Protein AF-0000000083255999 (afdb_homodimer)

InterPro domains:
  IPR004089 Methyl-accepting chemotaxis protein (MCP) signalling domain [PF00015] (250-420)
  IPR004089 Methyl-accepting chemotaxis protein (MCP) signalling domain [PS50111] (207-433)
  IPR004089 Methyl-accepting chemotaxis protein (MCP) signalling domain [SM00283] (197-420)
  IPR004090 Chemotaxis methyl-accepting receptor [PR00260] (208-237)
  IPR004090 Chemotaxis methyl-accepting receptor [PR00260] (321-350)
  IPR009050 Globin-like superfamily [SSF46458] (18-176)
  IPR012292 Globin/Protoglobin [G3DSA:1.10.490.10] (24-174)
  IPR039379 Protoglobin, globin sensor domain [cd01068] (38-178)
  IPR044398 Globin-sensor domain [PF11563] (36-184)

Sequence (866 aa):
MLFTKDKTRAASAISHLIEQETPAVKLEVEPHSDQAVQLELIGLAKEDLALLRGLRSIVAKHIASIYKETMSHQHKGVRAITDTSLIGITTEMSQQYILTLFDGQIDAAFFQRRVTVGQMYVQIGVQIHWFMSVYKLLMTRILQHVQNELKLDEREGFRVFIAVSKIFNLEMQLVIASMQQTEQRKLAGKEEEARKELKDFVGGFVESLAALTEQTGASLEQVVQQSVYIADTANSSLRTSVAMEHHSESGKDQLGKVVSNMAELKDNVQRITATIGSLETNSKQIGEIVNVITEIASQTNLLALNAAIEAARAGEHGKGFAVVADEVRKLAEQTRSSSSNITTLVQTTIAQISDVIAQVNGINRVVDAGNDEIGNTSNVFEHILQSSTENKDMSQNTEANIQTLTTLLNEINEAVSKMAVSSEELNQTVSNFMLFTKDKTRAASAISHLIEQETPAVKLEVEPHSDQAVQLELIGLAKEDLALLRGLRSIVAKHIASIYKETMSHQHKGVRAITDTSLIGITTEMSQQYILTLFDGQIDAAFFQRRVTVGQMYVQIGVQIHWFMSVYKLLMTRILQHVQNELKLDEREGFRVFIAVSKIFNLEMQLVIASMQQTEQRKLAGKEEEARKELKDFVGGFVESLAALTEQTGASLEQVVQQSVYIADTANSSLRTSVAMEHHSESGKDQLGKVVSNMAELKDNVQRITATIGSLETNSKQIGEIVNVITEIASQTNLLALNAAIEAARAGEHGKGFAVVADEVRKLAEQTRSSSSNITTLVQTTIAQISDVIAQVNGINRVVDAGNDEIGNTSNVFEHILQSSTENKDMSQNTEANIQTLTTLLNEINEAVSKMAVSSEELNQTVSNF

Structure (mmCIF, N/CA/C/O backbone):
data_AF-0000000083255999-model_v1
#
loop_
_entity.id
_entity.type
_entity.pdbx_description
1 polymer 'Heme-based aerotactic transducer'
#
loop_
_atom_site.group_PDB
_atom_site.id
_atom_site.type_symbol
_atom_site.label_atom_id
_atom_site.label_alt_id
_atom_site.label_comp_id
_atom_site.label_asym_id
_atom_site.label_entity_id
_atom_site.label_seq_id
_atom_site.pdbx_PDB_ins_code
_atom_site.Cartn_x
_atom_site.Cartn_y
_atom_site.Cartn_z
_atom_site.occupancy
_atom_site.B_iso_or_equiv
_atom_site.auth_seq_id
_atom_site.auth_comp_id
_atom_site.auth_asym_id
_atom_site.auth_atom_id
_atom_site.pdbx_PDB_model_num
ATOM 1 N N . MET A 1 1 ? -12.617 97.875 50.906 1 28.58 1 MET A N 1
ATOM 2 C CA . MET A 1 1 ? -13.664 96.875 51.219 1 28.58 1 MET A CA 1
ATOM 3 C C . MET A 1 1 ? -14.203 96.25 49.938 1 28.58 1 MET A C 1
ATOM 5 O O . MET A 1 1 ? -14.914 95.25 49.969 1 28.58 1 MET A O 1
ATOM 9 N N . LEU A 1 2 ? -14.297 97.062 48.875 1 32.97 2 LEU A N 1
ATOM 10 C CA . LEU A 1 2 ? -14.805 96.75 47.531 1 32.97 2 LEU A CA 1
ATOM 11 C C . LEU A 1 2 ? -13.922 95.75 46.812 1 32.97 2 LEU A C 1
ATOM 13 O O . LEU A 1 2 ? -14.352 95.125 45.844 1 32.97 2 LEU A O 1
ATOM 17 N N . PHE A 1 3 ? -12.578 95.875 47.062 1 34.12 3 PHE A N 1
ATOM 18 C CA . PHE A 1 3 ? -11.562 95.062 46.344 1 34.12 3 PHE A CA 1
ATOM 19 C C . PHE A 1 3 ? -11.641 93.625 46.75 1 34.12 3 PHE A C 1
ATOM 21 O O . PHE A 1 3 ? -10.891 92.812 46.219 1 34.12 3 PHE A O 1
ATOM 28 N N . THR A 1 4 ? -12.281 93.438 47.969 1 32.81 4 THR A N 1
ATOM 29 C CA . THR A 1 4 ? -12.414 92.062 48.5 1 32.81 4 THR A CA 1
ATOM 30 C C . THR A 1 4 ? -13.484 91.312 47.719 1 32.81 4 THR A C 1
ATOM 32 O O . THR A 1 4 ? -13.703 90.125 47.969 1 32.81 4 THR A O 1
ATOM 35 N N . LYS A 1 5 ? -14.398 92.125 47 1 47.69 5 LYS A N 1
ATOM 36 C CA . LYS A 1 5 ? -15.422 91.25 46.406 1 47.69 5 LYS A CA 1
ATOM 37 C C . LYS A 1 5 ? -14.859 90.5 45.25 1 47.69 5 LYS A C 1
ATOM 39 O O . LYS A 1 5 ? -15.5 89.562 44.75 1 47.69 5 LYS A O 1
ATOM 44 N N . ASP A 1 6 ? -13.844 90.938 44.719 1 35.22 6 ASP A N 1
ATOM 45 C CA . ASP A 1 6 ? -13.594 90.5 43.344 1 35.22 6 ASP A CA 1
ATOM 46 C C . ASP A 1 6 ? -12.844 89.125 43.344 1 35.22 6 ASP A C 1
ATOM 48 O O . ASP A 1 6 ? -12.805 88.438 42.344 1 35.22 6 ASP A O 1
ATOM 52 N N . LYS A 1 7 ? -11.938 88.812 44.188 1 45.47 7 LYS A N 1
ATOM 53 C CA . LYS A 1 7 ? -11.242 87.562 44.375 1 45.47 7 LYS A CA 1
ATOM 54 C C . LYS A 1 7 ? -12.195 86.5 44.875 1 45.47 7 LYS A C 1
ATOM 56 O O . LYS A 1 7 ? -11.992 85.312 44.594 1 45.47 7 LYS A O 1
ATOM 61 N N . THR A 1 8 ? -13.141 86.562 45.656 1 46.19 8 THR A N 1
ATOM 62 C CA . THR A 1 8 ? -14.195 85.75 46.219 1 46.19 8 THR A CA 1
ATOM 63 C C . THR A 1 8 ? -15.219 85.375 45.156 1 46.19 8 THR A C 1
ATOM 65 O O . THR A 1 8 ? -15.961 84.375 45.312 1 46.19 8 THR A O 1
ATOM 68 N N . ARG A 1 9 ? -15.305 86 44.094 1 46.81 9 ARG A N 1
ATOM 69 C CA . ARG A 1 9 ? -16.328 85.938 43.062 1 46.81 9 ARG A CA 1
ATOM 70 C C . ARG A 1 9 ? -16.031 84.812 42.062 1 46.81 9 ARG A C 1
ATOM 72 O O . ARG A 1 9 ? -16.938 84.188 41.531 1 46.81 9 ARG A O 1
ATOM 79 N N . ALA A 1 10 ? -14.859 84.625 41.594 1 48.19 10 ALA A N 1
ATOM 80 C CA . ALA A 1 10 ? -14.422 83.625 40.656 1 48.19 10 ALA A CA 1
ATOM 81 C C . ALA A 1 10 ? -14.367 82.188 41.281 1 48.19 10 ALA A C 1
ATOM 83 O O . ALA A 1 10 ? -14.68 81.188 40.625 1 48.19 10 ALA A O 1
ATOM 84 N N . ALA A 1 11 ? -13.633 82 42.438 1 52.91 11 ALA A N 1
ATOM 85 C CA . ALA A 1 11 ? -13.734 80.812 43.219 1 52.91 11 ALA A CA 1
ATOM 86 C C . ALA A 1 11 ? -15.172 80.312 43.25 1 52.91 11 ALA A C 1
ATOM 88 O O . ALA A 1 11 ? -15.406 79.062 43.219 1 52.91 11 ALA A O 1
ATOM 89 N N . SER A 1 12 ? -16 81.25 43.156 1 63.38 12 SER A N 1
ATOM 90 C CA . SER A 1 12 ? -17.438 81.188 43.375 1 63.38 12 SER A CA 1
ATOM 91 C C . SER A 1 12 ? -18.156 80.75 42.094 1 63.38 12 SER A C 1
ATOM 93 O O . SER A 1 12 ? -19.109 79.938 42.156 1 63.38 12 SER A O 1
ATOM 95 N N . ALA A 1 13 ? -17.375 80.812 40.938 1 77.5 13 ALA A N 1
ATOM 96 C CA . ALA A 1 13 ? -18.141 80.5 39.719 1 77.5 13 ALA A CA 1
ATOM 97 C C . ALA A 1 13 ? -18.203 79 39.469 1 77.5 13 ALA A C 1
ATOM 99 O O . ALA A 1 13 ? -19.266 78.5 39.125 1 77.5 13 ALA A O 1
ATOM 100 N N . ILE A 1 14 ? -17.078 78.375 39.688 1 86.94 14 ILE A N 1
ATOM 101 C CA . ILE A 1 14 ? -17 76.938 39.438 1 86.94 14 ILE A CA 1
ATOM 102 C C . ILE A 1 14 ? -17.828 76.188 40.5 1 86.94 14 ILE A C 1
ATOM 104 O O . ILE A 1 14 ? -18.516 75.25 40.188 1 86.94 14 ILE A O 1
ATOM 108 N N . SER A 1 15 ? -17.672 76.625 41.656 1 87.25 15 SER A N 1
ATOM 109 C CA . SER A 1 15 ? -18.453 76.062 42.719 1 87.25 15 SER A CA 1
ATOM 110 C C . SER A 1 15 ? -19.953 76.188 42.438 1 87.25 15 SER A C 1
ATOM 112 O O . SER A 1 15 ? -20.703 75.188 42.688 1 87.25 15 SER A O 1
ATOM 114 N N . HIS A 1 16 ? -20.25 77.312 41.938 1 87.31 16 HIS A N 1
ATOM 115 C CA . HIS A 1 16 ? -21.656 77.562 41.594 1 87.31 16 HIS A CA 1
ATOM 116 C C . HIS A 1 16 ? -22.078 76.688 40.438 1 87.31 16 HIS A C 1
ATOM 118 O O . HIS A 1 16 ? -23.172 76.125 40.406 1 87.31 16 HIS A O 1
ATOM 124 N N . LEU A 1 17 ? -21.203 76.625 39.5 1 88.81 17 LEU A N 1
ATOM 125 C CA . LEU A 1 17 ? -21.469 75.75 38.344 1 88.81 17 LEU A CA 1
ATOM 126 C C . LEU A 1 17 ? -21.641 74.312 38.781 1 88.81 17 LEU A C 1
ATOM 128 O O . LEU A 1 17 ? -22.547 73.625 38.281 1 88.81 17 LEU A O 1
ATOM 132 N N . ILE A 1 18 ? -20.891 73.812 39.656 1 92.06 18 ILE A N 1
ATOM 133 C CA . ILE A 1 18 ? -20.953 72.438 40.156 1 92.06 18 ILE A CA 1
ATOM 134 C C . ILE A 1 18 ? -22.266 72.188 40.906 1 92.06 18 ILE A C 1
ATOM 136 O O . ILE A 1 18 ? -22.938 71.188 40.688 1 92.06 18 ILE A O 1
ATOM 140 N N . GLU A 1 19 ? -22.594 73.125 41.688 1 91.38 19 GLU A N 1
ATOM 141 C CA . GLU A 1 19 ? -23.828 73 42.469 1 91.38 19 GLU A CA 1
ATOM 142 C C . GLU A 1 19 ? -25.047 72.938 41.531 1 91.38 19 GLU A C 1
ATOM 144 O O . GLU A 1 19 ? -25.984 72.188 41.781 1 91.38 19 GLU A O 1
ATOM 149 N N . GLN A 1 20 ? -24.984 73.75 40.562 1 92.56 20 GLN A N 1
ATOM 150 C CA . GLN A 1 20 ? -26.109 73.812 39.625 1 92.56 20 GLN A CA 1
ATOM 151 C C . GLN A 1 20 ? -26.266 72.562 38.812 1 92.56 20 GLN A C 1
ATOM 153 O O . GLN A 1 20 ? -27.375 72.125 38.531 1 92.56 20 GLN A O 1
ATOM 158 N N . GLU A 1 21 ? -25.141 71.938 38.469 1 94.56 21 GLU A N 1
ATOM 159 C CA . GLU A 1 21 ? -25.172 70.812 37.5 1 94.56 21 GLU A CA 1
ATOM 160 C C . GLU A 1 21 ? -25.203 69.5 38.25 1 94.56 21 GLU A C 1
ATOM 162 O O . GLU A 1 21 ? -25.484 68.438 37.625 1 94.56 21 GLU A O 1
ATOM 167 N N . THR A 1 22 ? -24.984 69.375 39.531 1 94.56 22 THR A N 1
ATOM 168 C CA . THR A 1 22 ? -24.828 68.125 40.312 1 94.56 22 THR A CA 1
ATOM 169 C C . THR A 1 22 ? -26.078 67.25 40.219 1 94.56 22 THR A C 1
ATOM 171 O O . THR A 1 22 ? -25.984 66.062 40.094 1 94.56 22 THR A O 1
ATOM 174 N N . PRO A 1 23 ? -27.281 67.875 40.156 1 93.88 23 PRO A N 1
ATOM 175 C CA . PRO A 1 23 ? -28.484 67.062 40.094 1 93.88 23 PRO A CA 1
ATOM 176 C C . PRO A 1 23 ? -28.641 66.312 38.75 1 93.88 23 PRO A C 1
ATOM 178 O O . PRO A 1 23 ? -29.344 65.312 38.688 1 93.88 23 PRO A O 1
ATOM 181 N N . ALA A 1 24 ? -27.984 66.75 37.75 1 95.06 24 ALA A N 1
ATOM 182 C CA . ALA A 1 24 ? -28.188 66.25 36.406 1 95.06 24 ALA A CA 1
ATOM 183 C C . ALA A 1 24 ? -27.141 65.188 36.062 1 95.06 24 ALA A C 1
ATOM 185 O O . ALA A 1 24 ? -27.203 64.562 35 1 95.06 24 ALA A O 1
ATOM 186 N N . VAL A 1 25 ? -26.203 65 36.938 1 97.06 25 VAL A N 1
ATOM 187 C CA . VAL A 1 25 ? -25.109 64.062 36.656 1 97.06 25 VAL A CA 1
ATOM 188 C C . VAL A 1 25 ? -25.5 62.625 37 1 97.06 25 VAL A C 1
ATOM 190 O O . VAL A 1 25 ? -26.312 62.406 37.875 1 97.06 25 VAL A O 1
ATOM 193 N N . LYS A 1 26 ? -25.047 61.688 36.188 1 97.19 26 LYS A N 1
ATOM 194 C CA . LYS A 1 26 ? -25.281 60.281 36.375 1 97.19 26 LYS A CA 1
ATOM 195 C C . LYS A 1 26 ? -23.984 59.469 36.344 1 97.19 26 LYS A C 1
ATOM 197 O O . LYS A 1 26 ? -23.188 59.625 35.406 1 97.19 26 LYS A O 1
ATOM 202 N N . LEU A 1 27 ? -23.688 58.75 37.375 1 96.81 27 LEU A N 1
ATOM 203 C CA . LEU A 1 27 ? -22.547 57.844 37.469 1 96.81 27 LEU A CA 1
ATOM 204 C C . LEU A 1 27 ? -22.984 56.438 37.844 1 96.81 27 LEU A C 1
ATOM 206 O O . LEU A 1 27 ? -23.094 56.125 39.031 1 96.81 27 LEU A O 1
ATOM 210 N N . GLU A 1 28 ? -23.219 55.625 36.812 1 95.81 28 GLU A N 1
ATOM 211 C CA . GLU A 1 28 ? -23.719 54.25 37.031 1 95.81 28 GLU A CA 1
ATOM 212 C C . GLU A 1 28 ? -22.672 53.219 36.625 1 95.81 28 GLU A C 1
ATOM 214 O O . GLU A 1 28 ? -22.516 52.906 35.438 1 95.81 28 GLU A O 1
ATOM 219 N N . VAL A 1 29 ? -22.016 52.75 37.625 1 94.06 29 VAL A N 1
ATOM 220 C CA . VAL A 1 29 ? -21.047 51.656 37.406 1 94.06 29 VAL A CA 1
ATOM 221 C C . VAL A 1 29 ? -21.25 50.562 38.438 1 94.06 29 VAL A C 1
ATOM 223 O O . VAL A 1 29 ? -21.672 50.812 39.562 1 94.06 29 VAL A O 1
ATOM 226 N N . GLU A 1 30 ? -21.109 49.344 38.031 1 92.25 30 GLU A N 1
ATOM 227 C CA . GLU A 1 30 ? -21.25 48.219 38.969 1 92.25 30 GLU A CA 1
ATOM 228 C C . GLU A 1 30 ? -20.203 48.281 40.062 1 92.25 30 GLU A C 1
ATOM 230 O O . GLU A 1 30 ? -19 48.375 39.812 1 92.25 30 GLU A O 1
ATOM 235 N N . PRO A 1 31 ? -20.672 48.125 41.219 1 90.69 31 PRO A N 1
ATOM 236 C CA . PRO A 1 31 ? -19.734 48.188 42.344 1 90.69 31 PRO A CA 1
ATOM 237 C C . PRO A 1 31 ? -18.688 47.062 42.312 1 90.69 31 PRO A C 1
ATOM 239 O O . PRO A 1 31 ? -19.016 45.938 41.938 1 90.69 31 PRO A O 1
ATOM 242 N N . HIS A 1 32 ? -17.484 47.375 42.531 1 87.94 32 HIS A N 1
ATOM 243 C CA . HIS A 1 32 ? -16.359 46.469 42.625 1 87.94 32 HIS A CA 1
ATOM 244 C C . HIS A 1 32 ? -15.953 45.938 41.25 1 87.94 32 HIS A C 1
ATOM 246 O O . HIS A 1 32 ? -15.164 44.969 41.156 1 87.94 32 HIS A O 1
ATOM 252 N N . SER A 1 33 ? -16.625 46.531 40.312 1 91.44 33 SER A N 1
ATOM 253 C CA . SER A 1 33 ? -16.203 46.156 38.969 1 91.44 33 SER A CA 1
ATOM 254 C C . SER A 1 33 ? -14.875 46.812 38.594 1 91.44 33 SER A C 1
ATOM 256 O O . SER A 1 33 ? -14.43 47.75 39.281 1 91.44 33 SER A O 1
ATOM 258 N N . ASP A 1 34 ? -14.18 46.281 37.594 1 91.31 34 ASP A N 1
ATOM 259 C CA . ASP A 1 34 ? -12.945 46.906 37.094 1 91.31 34 ASP A CA 1
ATOM 260 C C . ASP A 1 34 ? -13.18 48.344 36.719 1 91.31 34 ASP A C 1
ATOM 262 O O . ASP A 1 34 ? -12.32 49.219 36.969 1 91.31 34 ASP A O 1
ATOM 266 N N . GLN A 1 35 ? -14.359 48.656 36.156 1 93.12 35 GLN A N 1
ATOM 267 C CA . GLN A 1 35 ? -14.703 50.031 35.781 1 93.12 35 GLN A CA 1
ATOM 268 C C . GLN A 1 35 ? -14.781 50.938 37 1 93.12 35 GLN A C 1
ATOM 270 O O . GLN A 1 35 ? -14.32 52.094 36.969 1 93.12 35 GLN A O 1
ATOM 275 N N . ALA A 1 36 ? -15.359 50.406 38.031 1 94.75 36 ALA A N 1
ATOM 276 C CA . ALA A 1 36 ? -15.461 51.156 39.25 1 94.75 36 ALA A CA 1
ATOM 277 C C . ALA A 1 36 ? -14.086 51.5 39.844 1 94.75 36 ALA A C 1
ATOM 279 O O . ALA A 1 36 ? -13.836 52.594 40.312 1 94.75 36 ALA A O 1
ATOM 280 N N . VAL A 1 37 ? -13.258 50.5 39.812 1 93.5 37 VAL A N 1
ATOM 281 C CA . VAL A 1 37 ? -11.906 50.656 40.344 1 93.5 37 VAL A CA 1
ATOM 282 C C . VAL A 1 37 ? -11.156 51.688 39.469 1 93.5 37 VAL A C 1
ATOM 284 O O . VAL A 1 37 ? -10.406 52.5 40 1 93.5 37 VAL A O 1
ATOM 287 N N . GLN A 1 38 ? -11.32 51.625 38.188 1 94.69 38 GLN A N 1
ATOM 288 C CA . GLN A 1 38 ? -10.695 52.562 37.281 1 94.69 38 GLN A CA 1
ATOM 289 C C . GLN A 1 38 ? -11.109 54 37.594 1 94.69 38 GLN A C 1
ATOM 291 O O . GLN A 1 38 ? -10.266 54.906 37.656 1 94.69 38 GLN A O 1
ATOM 296 N N . LEU A 1 39 ? -12.383 54.219 37.812 1 95.75 39 LEU A N 1
ATOM 297 C CA . LEU A 1 39 ? -12.906 55.531 38.125 1 95.75 39 LEU A CA 1
ATOM 298 C C . LEU A 1 39 ? -12.359 56.031 39.469 1 95.75 39 LEU A C 1
ATOM 300 O O . LEU A 1 39 ? -12.039 57.219 39.594 1 95.75 39 LEU A O 1
ATOM 304 N N . GLU A 1 40 ? -12.273 55.156 40.312 1 93.94 40 GLU A N 1
ATOM 305 C CA . GLU A 1 40 ? -11.711 55.5 41.625 1 93.94 40 GLU A CA 1
ATOM 306 C C . GLU A 1 40 ? -10.25 55.938 41.5 1 93.94 40 GLU A C 1
ATOM 308 O O . GLU A 1 40 ? -9.844 56.906 42.125 1 93.94 40 GLU A O 1
ATOM 313 N N . LEU A 1 41 ? -9.547 55.219 40.75 1 92.94 41 LEU A N 1
ATOM 314 C CA . LEU A 1 41 ? -8.117 55.5 40.625 1 92.94 41 LEU A CA 1
ATOM 315 C C . LEU A 1 41 ? -7.883 56.844 39.938 1 92.94 41 LEU A C 1
ATOM 317 O O . LEU A 1 41 ? -7.02 57.594 40.344 1 92.94 41 LEU A O 1
ATOM 321 N N . ILE A 1 42 ? -8.68 57.094 38.906 1 94.25 42 ILE A N 1
ATOM 322 C CA . ILE A 1 42 ? -8.453 58.375 38.188 1 94.25 42 ILE A CA 1
ATOM 323 C C . ILE A 1 42 ? -9.141 59.5 38.938 1 94.25 42 ILE A C 1
ATOM 325 O O . ILE A 1 42 ? -8.953 60.688 38.594 1 94.25 42 ILE A O 1
ATOM 329 N N . GLY A 1 43 ? -9.945 59.219 39.969 1 94 43 GLY A N 1
ATOM 330 C CA . GLY A 1 43 ? -10.578 60.188 40.812 1 94 43 GLY A CA 1
ATOM 331 C C . GLY A 1 43 ? -11.766 60.875 40.188 1 94 43 GLY A C 1
ATOM 332 O O . GLY A 1 43 ? -12.047 62.031 40.469 1 94 43 GLY A O 1
ATOM 333 N N . LEU A 1 44 ? -12.359 60.188 39.25 1 96.38 44 LEU A N 1
ATOM 334 C CA . LEU A 1 44 ? -13.523 60.781 38.562 1 96.38 44 LEU A CA 1
ATOM 335 C C . LEU A 1 44 ? -14.789 60.594 39.406 1 96.38 44 LEU A C 1
ATOM 337 O O . LEU A 1 44 ? -15.281 59.469 39.5 1 96.38 44 LEU A O 1
ATOM 341 N N . ALA A 1 45 ? -15.25 61.625 39.969 1 96 45 ALA A N 1
ATOM 342 C CA . ALA A 1 45 ? -16.406 61.594 40.875 1 96 45 ALA A CA 1
ATOM 343 C C . ALA A 1 45 ? -17.547 62.438 40.312 1 96 45 ALA A C 1
ATOM 345 O O . ALA A 1 45 ? -17.422 63.062 39.25 1 96 45 ALA A O 1
ATOM 346 N N . LYS A 1 46 ? -18.625 62.469 41.031 1 96.25 46 LYS A N 1
ATOM 347 C CA . LYS A 1 46 ? -19.812 63.188 40.594 1 96.25 46 LYS A CA 1
ATOM 348 C C . LYS A 1 46 ? -19.531 64.688 40.5 1 96.25 46 LYS A C 1
ATOM 350 O O . LYS A 1 46 ? -20.078 65.375 39.625 1 96.25 46 LYS A O 1
ATOM 355 N N . GLU A 1 47 ? -18.688 65.125 41.312 1 96.19 47 GLU A N 1
ATOM 356 C CA . GLU A 1 47 ? -18.344 66.562 41.281 1 96.19 47 GLU A CA 1
ATOM 357 C C . GLU A 1 47 ? -17.609 66.875 39.969 1 96.19 47 GLU A C 1
ATOM 359 O O . GLU A 1 47 ? -17.828 68 39.406 1 96.19 47 GLU A O 1
ATOM 364 N N . ASP A 1 48 ? -16.766 66 39.594 1 97.19 48 ASP A N 1
ATOM 365 C CA . ASP A 1 48 ? -16.062 66.25 38.344 1 97.19 48 ASP A CA 1
ATOM 366 C C . ASP A 1 48 ? -17.047 66.25 37.156 1 97.19 48 ASP A C 1
ATOM 368 O O . ASP A 1 48 ? -16.938 67.062 36.281 1 97.19 48 ASP A O 1
ATOM 372 N N . LEU A 1 49 ? -18.031 65.375 37.25 1 97.69 49 LEU A N 1
ATOM 373 C CA . LEU A 1 49 ? -19.016 65.25 36.219 1 97.69 49 LEU A CA 1
ATOM 374 C C . LEU A 1 49 ? -19.875 66.562 36.125 1 97.69 49 LEU A C 1
ATOM 376 O O . LEU A 1 49 ? -20.219 67 35.031 1 97.69 49 LEU A O 1
ATOM 380 N N . ALA A 1 50 ? -20.141 67 37.25 1 97.56 50 ALA A N 1
ATOM 381 C CA . ALA A 1 50 ? -20.922 68.25 37.281 1 97.56 50 ALA A CA 1
ATOM 382 C C . ALA A 1 50 ? -20.141 69.375 36.688 1 97.56 50 ALA A C 1
ATOM 384 O O . ALA A 1 50 ? -20.703 70.188 35.938 1 97.56 50 ALA A O 1
ATOM 385 N N . LEU A 1 51 ? -18.906 69.438 37.031 1 97.25 51 LEU A N 1
ATOM 386 C CA . LEU A 1 51 ? -18.031 70.438 36.469 1 97.25 51 LEU A CA 1
ATOM 387 C C . LEU A 1 51 ? -17.953 70.312 34.969 1 97.25 51 LEU A C 1
ATOM 389 O O . LEU A 1 51 ? -18.078 71.312 34.25 1 97.25 51 LEU A O 1
ATOM 393 N N . LEU A 1 52 ? -17.797 69.125 34.5 1 97.88 52 LEU A N 1
ATOM 394 C CA . LEU A 1 52 ? -17.703 68.875 33.062 1 97.88 52 LEU A CA 1
ATOM 395 C C . LEU A 1 52 ? -19 69.312 32.344 1 97.88 52 LEU A C 1
ATOM 397 O O . LEU A 1 52 ? -18.969 69.938 31.297 1 97.88 52 LEU A O 1
ATOM 401 N N . ARG A 1 53 ? -20.062 68.938 32.938 1 97.56 53 ARG A N 1
ATOM 402 C CA . ARG A 1 53 ? -21.359 69.25 32.344 1 97.56 53 ARG A CA 1
ATOM 403 C C . ARG A 1 53 ? -21.516 70.812 32.25 1 97.56 53 ARG A C 1
ATOM 405 O O . ARG A 1 53 ? -22.094 71.312 31.297 1 97.56 53 ARG A O 1
ATOM 412 N N . GLY A 1 54 ? -21.031 71.5 33.25 1 95.88 54 GLY A N 1
ATOM 413 C CA . GLY A 1 54 ? -21.078 72.938 33.25 1 95.88 54 GLY A CA 1
ATOM 414 C C . GLY A 1 54 ? -20.234 73.562 32.156 1 95.88 54 GLY A C 1
ATOM 415 O O . GLY A 1 54 ? -20.484 74.688 31.75 1 95.88 54 GLY A O 1
ATOM 416 N N . LEU A 1 55 ? -19.219 72.875 31.719 1 96.56 55 LEU A N 1
ATOM 417 C CA . LEU A 1 55 ? -18.312 73.375 30.688 1 96.56 55 LEU A CA 1
ATOM 418 C C . LEU A 1 55 ? -18.828 73.062 29.297 1 96.56 55 LEU A C 1
ATOM 420 O O . LEU A 1 55 ? -18.281 73.562 28.297 1 96.56 55 LEU A O 1
ATOM 424 N N . ARG A 1 56 ? -19.859 72.25 29.219 1 96.94 56 ARG A N 1
ATOM 425 C CA . ARG A 1 56 ? -20.312 71.75 27.953 1 96.94 56 ARG A CA 1
ATOM 426 C C . ARG A 1 56 ? -20.656 72.875 26.969 1 96.94 56 ARG A C 1
ATOM 428 O O . ARG A 1 56 ? -20.328 72.75 25.781 1 96.94 56 ARG A O 1
ATOM 435 N N . SER A 1 57 ? -21.375 73.875 27.438 1 95.69 57 SER A N 1
ATOM 436 C CA . SER A 1 57 ? -21.812 74.938 26.562 1 95.69 57 SER A CA 1
ATOM 437 C C . SER A 1 57 ? -20.625 75.688 25.969 1 95.69 57 SER A C 1
ATOM 439 O O . SER A 1 57 ? -20.641 76.062 24.797 1 95.69 57 SER A O 1
ATOM 441 N N . ILE A 1 58 ? -19.578 75.812 26.766 1 96.19 58 ILE A N 1
ATOM 442 C CA . ILE A 1 58 ? -18.375 76.5 26.312 1 96.19 58 ILE A CA 1
ATOM 443 C C . ILE A 1 58 ? -17.656 75.625 25.266 1 96.19 58 ILE A C 1
ATOM 445 O O . ILE A 1 58 ? -17.219 76.125 24.234 1 96.19 58 ILE A O 1
ATOM 449 N N . VAL A 1 59 ? -17.578 74.375 25.531 1 97.31 59 VAL A N 1
ATOM 450 C CA . VAL A 1 59 ? -16.906 73.438 24.609 1 97.31 59 VAL A CA 1
ATOM 451 C C . VAL A 1 59 ? -17.688 73.375 23.297 1 97.31 59 VAL A C 1
ATOM 453 O O . VAL A 1 59 ? -17.109 73.438 22.203 1 97.31 59 VAL A O 1
ATOM 456 N N . ALA A 1 60 ? -18.969 73.312 23.438 1 97.38 60 ALA A N 1
ATOM 457 C CA . ALA A 1 60 ? -19.828 73.25 22.266 1 97.38 60 ALA A CA 1
ATOM 458 C C . ALA A 1 60 ? -19.656 74.5 21.375 1 97.38 60 ALA A C 1
ATOM 460 O O . ALA A 1 60 ? -19.688 74.375 20.156 1 97.38 60 ALA A O 1
ATOM 461 N N . LYS A 1 61 ? -19.5 75.562 21.984 1 96.88 61 LYS A N 1
ATOM 462 C CA . LYS A 1 61 ? -19.328 76.875 21.281 1 96.88 61 LYS A CA 1
ATOM 463 C C . LYS A 1 61 ? -18.062 76.875 20.453 1 96.88 61 LYS A C 1
ATOM 465 O O . LYS A 1 61 ? -18 77.5 19.391 1 96.88 61 LYS A O 1
ATOM 470 N N . HIS A 1 62 ? -17.047 76.188 20.875 1 96.38 62 HIS A N 1
ATOM 471 C CA . HIS A 1 62 ? -15.727 76.312 20.25 1 96.38 62 HIS A CA 1
ATOM 472 C C . HIS A 1 62 ? -15.312 75 19.547 1 96.38 62 HIS A C 1
ATOM 474 O O . HIS A 1 62 ? -14.25 74.938 18.922 1 96.38 62 HIS A O 1
ATOM 480 N N . ILE A 1 63 ? -16.125 73.938 19.609 1 96.19 63 ILE A N 1
ATOM 481 C CA . ILE A 1 63 ? -15.711 72.625 19.172 1 96.19 63 ILE A CA 1
ATOM 482 C C . ILE A 1 63 ? -15.453 72.625 17.656 1 96.19 63 ILE A C 1
ATOM 484 O O . ILE A 1 63 ? -14.523 72 17.188 1 96.19 63 ILE A O 1
ATOM 488 N N . ALA A 1 64 ? -16.219 73.375 16.969 1 94.44 64 ALA A N 1
ATOM 489 C CA . ALA A 1 64 ? -16.016 73.438 15.516 1 94.44 64 ALA A CA 1
ATOM 490 C C . ALA A 1 64 ? -14.672 74.062 15.172 1 94.44 64 ALA A C 1
ATOM 492 O O . ALA A 1 64 ? -13.969 73.562 14.281 1 94.44 64 ALA A O 1
ATOM 493 N N . SER A 1 65 ? -14.336 75.125 15.859 1 93.31 65 SER A N 1
ATOM 494 C CA . SER A 1 65 ? -13.047 75.75 15.648 1 93.31 65 SER A CA 1
ATOM 495 C C . SER A 1 65 ? -11.891 74.875 16.047 1 93.31 65 SER A C 1
ATOM 497 O O . SER A 1 65 ? -10.859 74.812 15.367 1 93.31 65 SER A O 1
ATOM 499 N N . ILE A 1 66 ? -12.117 74.188 17.094 1 93.31 66 ILE A N 1
ATOM 500 C CA . ILE A 1 66 ? -11.094 73.25 17.578 1 93.31 66 ILE A CA 1
ATOM 501 C C . ILE A 1 66 ? -10.828 72.188 16.547 1 93.31 66 ILE A C 1
ATOM 503 O O . ILE A 1 66 ? -9.672 71.812 16.25 1 93.31 66 ILE A O 1
ATOM 507 N N . TYR A 1 67 ? -11.875 71.688 15.961 1 91.69 67 TYR A N 1
ATOM 508 C CA . TYR A 1 67 ? -11.766 70.625 14.945 1 91.69 67 TYR A CA 1
ATOM 509 C C . TYR A 1 67 ? -11.047 71.188 13.711 1 91.69 67 TYR A C 1
ATOM 511 O O . TYR A 1 67 ? -10.203 70.5 13.133 1 91.69 67 TYR A O 1
ATOM 519 N N . LYS A 1 68 ? -11.367 72.312 13.375 1 88.31 68 LYS A N 1
ATOM 520 C CA . LYS A 1 68 ? -10.734 72.938 12.203 1 88.31 68 LYS A CA 1
ATOM 521 C C . LYS A 1 68 ? -9.227 73.062 12.406 1 88.31 68 LYS A C 1
ATOM 523 O O . LYS A 1 68 ? -8.445 72.875 11.477 1 88.31 68 LYS A O 1
ATOM 528 N N . GLU A 1 69 ? -8.852 73.312 13.594 1 83.5 69 GLU A N 1
ATOM 529 C CA . GLU A 1 69 ? -7.445 73.5 13.922 1 83.5 69 GLU A CA 1
ATOM 530 C C . GLU A 1 69 ? -6.707 72.188 14.023 1 83.5 69 GLU A C 1
ATOM 532 O O . GLU A 1 69 ? -5.504 72.062 13.773 1 83.5 69 GLU A O 1
ATOM 537 N N . THR A 1 70 ? -7.402 71.125 14.375 1 80.31 70 THR A N 1
ATOM 538 C CA . THR A 1 70 ? -6.766 69.812 14.703 1 80.31 70 THR A CA 1
ATOM 539 C C . THR A 1 70 ? -6.852 68.875 13.531 1 80.31 70 THR A C 1
ATOM 541 O O . THR A 1 70 ? -6.043 67.938 13.414 1 80.31 70 THR A O 1
ATOM 544 N N . MET A 1 71 ? -7.75 69.062 12.625 1 76.25 71 MET A N 1
ATOM 545 C CA . MET A 1 71 ? -8.078 68.062 11.609 1 76.25 71 MET A CA 1
ATOM 546 C C . MET A 1 71 ? -7.258 68.25 10.344 1 76.25 71 MET A C 1
ATOM 548 O O . MET A 1 71 ? -7.391 67.5 9.367 1 76.25 71 MET A O 1
ATOM 552 N N . SER A 1 72 ? -6.344 69.125 10.445 1 80.19 72 SER A N 1
ATOM 553 C CA . SER A 1 72 ? -5.66 69.5 9.203 1 80.19 72 SER A CA 1
ATOM 554 C C . SER A 1 72 ? -4.277 68.875 9.133 1 80.19 72 SER A C 1
ATOM 556 O O . SER A 1 72 ? -3.514 69.125 8.195 1 80.19 72 SER A O 1
ATOM 558 N N . HIS A 1 73 ? -4.066 68.062 9.984 1 85 73 HIS A N 1
ATOM 559 C CA . HIS A 1 73 ? -2.74 67.438 9.961 1 85 73 HIS A CA 1
ATOM 560 C C . HIS A 1 73 ? -2.615 66.438 8.82 1 85 73 HIS A C 1
ATOM 562 O O . HIS A 1 73 ? -3.561 65.688 8.539 1 85 73 HIS A O 1
ATOM 568 N N . GLN A 1 74 ? -1.419 66.188 8.133 1 86.12 74 GLN A N 1
ATOM 569 C CA . GLN A 1 74 ? -1.282 65.438 6.887 1 86.12 74 GLN A CA 1
ATOM 570 C C . GLN A 1 74 ? -0.691 64.062 7.145 1 86.12 74 GLN A C 1
ATOM 572 O O . GLN A 1 74 ? -0.759 63.188 6.285 1 86.12 74 GLN A O 1
ATOM 577 N N . HIS A 1 75 ? -0.125 63.875 8.211 1 90.69 75 HIS A N 1
ATOM 578 C CA . HIS A 1 75 ? 0.458 62.562 8.5 1 90.69 75 HIS A CA 1
ATOM 579 C C . HIS A 1 75 ? -0.593 61.469 8.43 1 90.69 75 HIS A C 1
ATOM 581 O O . HIS A 1 75 ? -1.688 61.594 8.977 1 90.69 75 HIS A O 1
ATOM 587 N N . LYS A 1 76 ? -0.304 60.469 7.801 1 90.94 76 LYS A N 1
ATOM 588 C CA . LYS A 1 76 ? -1.245 59.375 7.531 1 90.94 76 LYS A CA 1
ATOM 589 C C . LYS A 1 76 ? -1.831 58.812 8.82 1 90.94 76 LYS A C 1
ATOM 591 O O . LYS A 1 76 ? -3.035 58.562 8.906 1 90.94 76 LYS A O 1
ATOM 596 N N . GLY A 1 77 ? -1.068 58.625 9.812 1 90.38 77 GLY A N 1
ATOM 597 C CA . GLY A 1 77 ? -1.516 58.125 11.102 1 90.38 77 GLY A CA 1
ATOM 598 C C . GLY A 1 77 ? -2.496 59.031 11.805 1 90.38 77 GLY A C 1
ATOM 599 O O . GLY A 1 77 ? -3.436 58.562 12.453 1 90.38 77 GLY A O 1
ATOM 600 N N . VAL A 1 78 ? -2.312 60.312 11.641 1 91.44 78 VAL A N 1
ATOM 601 C CA . VAL A 1 78 ? -3.184 61.312 12.242 1 91.44 78 VAL A CA 1
ATOM 602 C C . VAL A 1 78 ? -4.492 61.406 11.461 1 91.44 78 VAL A C 1
ATOM 604 O O . VAL A 1 78 ? -5.57 61.469 12.047 1 91.44 78 VAL A O 1
ATOM 607 N N . ARG A 1 79 ? -4.289 61.219 10.172 1 90.56 79 ARG A N 1
ATOM 608 C CA . ARG A 1 79 ? -5.449 61.312 9.289 1 90.56 79 ARG A CA 1
ATOM 609 C C . ARG A 1 79 ? -6.398 60.125 9.523 1 90.56 79 ARG A C 1
ATOM 611 O O . ARG A 1 79 ? -7.617 60.281 9.398 1 90.56 79 ARG A O 1
ATOM 618 N N . ALA A 1 80 ? -5.867 59.062 9.891 1 90.88 80 ALA A N 1
ATOM 619 C CA . ALA A 1 80 ? -6.684 57.906 10.156 1 90.88 80 ALA A CA 1
ATOM 620 C C . ALA A 1 80 ? -7.711 58.188 11.25 1 90.88 80 ALA A C 1
ATOM 622 O O . ALA A 1 80 ? -8.789 57.562 11.266 1 90.88 80 ALA A O 1
ATOM 623 N N . ILE A 1 81 ? -7.387 59.031 12.117 1 90 81 ILE A N 1
ATOM 624 C CA . ILE A 1 81 ? -8.258 59.344 13.234 1 90 81 ILE A CA 1
ATOM 625 C C . ILE A 1 81 ? -9.109 60.562 12.898 1 90 81 ILE A C 1
ATOM 627 O O . ILE A 1 81 ? -10.297 60.625 13.219 1 90 81 ILE A O 1
ATOM 631 N N . THR A 1 82 ? -8.523 61.562 12.211 1 90.69 82 THR A N 1
ATOM 632 C CA . THR A 1 82 ? -9.164 62.875 12.023 1 90.69 82 THR A CA 1
ATOM 633 C C . THR A 1 82 ? -10.102 62.844 10.82 1 90.69 82 THR A C 1
ATOM 635 O O . THR A 1 82 ? -11.023 63.656 10.727 1 90.69 82 THR A O 1
ATOM 638 N N . ASP A 1 83 ? -9.758 61.938 9.922 1 89.25 83 ASP A N 1
ATOM 639 C CA . ASP A 1 83 ? -10.641 61.781 8.773 1 89.25 83 ASP A CA 1
ATOM 640 C C . ASP A 1 83 ? -11.844 60.906 9.125 1 89.25 83 ASP A C 1
ATOM 642 O O . ASP A 1 83 ? -11.789 59.688 9.016 1 89.25 83 ASP A O 1
ATOM 646 N N . THR A 1 84 ? -12.922 61.5 9.453 1 86.19 84 THR A N 1
ATOM 647 C CA . THR A 1 84 ? -14.102 60.844 9.961 1 86.19 84 THR A CA 1
ATOM 648 C C . THR A 1 84 ? -14.773 60.031 8.852 1 86.19 84 THR A C 1
ATOM 650 O O . THR A 1 84 ? -15.562 59.125 9.133 1 86.19 84 THR A O 1
ATOM 653 N N . SER A 1 85 ? -14.484 60.312 7.641 1 86 85 SER A N 1
ATOM 654 C CA . SER A 1 85 ? -15.086 59.562 6.523 1 86 85 SER A CA 1
ATOM 655 C C . SER A 1 85 ? -14.633 58.125 6.504 1 86 85 SER A C 1
ATOM 657 O O . SER A 1 85 ? -15.328 57.25 5.961 1 86 85 SER A O 1
ATOM 659 N N . LEU A 1 86 ? -13.562 57.875 7.027 1 85.69 86 LEU A N 1
ATOM 660 C CA . LEU A 1 86 ? -12.992 56.531 7.016 1 85.69 86 LEU A CA 1
ATOM 661 C C . LEU A 1 86 ? -13.836 55.562 7.848 1 85.69 86 LEU A C 1
ATOM 663 O O . LEU A 1 86 ? -13.852 54.375 7.594 1 85.69 86 LEU A O 1
ATOM 667 N N . ILE A 1 87 ? -14.562 56.156 8.891 1 83.81 87 ILE A N 1
ATOM 668 C CA . ILE A 1 87 ? -15.414 55.312 9.711 1 83.81 87 ILE A CA 1
ATOM 669 C C . ILE A 1 87 ? -16.875 55.562 9.359 1 83.81 87 ILE A C 1
ATOM 671 O O . ILE A 1 87 ? -17.781 55.094 10.07 1 83.81 87 ILE A O 1
ATOM 675 N N . GLY A 1 88 ? -17.172 56.438 8.414 1 85.38 88 GLY A N 1
ATOM 676 C CA . GLY A 1 88 ? -18.5 56.625 7.859 1 85.38 88 GLY A CA 1
ATOM 677 C C . GLY A 1 88 ? -19.344 57.594 8.648 1 85.38 88 GLY A C 1
ATOM 678 O O . GLY A 1 88 ? -20.578 57.469 8.711 1 85.38 88 GLY A O 1
ATOM 679 N N . ILE A 1 89 ? -18.688 58.406 9.414 1 88.06 89 ILE A N 1
ATOM 680 C CA . ILE A 1 89 ? -19.469 59.406 10.164 1 88.06 89 ILE A CA 1
ATOM 681 C C . ILE A 1 89 ? -19.094 60.812 9.703 1 88.06 89 ILE A C 1
ATOM 683 O O . ILE A 1 89 ? -18.062 61 9.062 1 88.06 89 ILE A O 1
ATOM 687 N N . THR A 1 90 ? -19.969 61.781 10 1 90.56 90 THR A N 1
ATOM 688 C CA . THR A 1 90 ? -19.703 63.188 9.648 1 90.56 90 THR A CA 1
ATOM 689 C C . THR A 1 90 ? -18.859 63.844 10.719 1 90.56 90 THR A C 1
ATOM 691 O O . THR A 1 90 ? -18.719 63.344 11.836 1 90.56 90 THR A O 1
ATOM 694 N N . THR A 1 91 ? -18.281 65 10.336 1 91 91 THR A N 1
ATOM 695 C CA . THR A 1 91 ? -17.516 65.75 11.289 1 91 91 THR A CA 1
ATOM 696 C C . THR A 1 91 ? -18.406 66.25 12.445 1 91 91 THR A C 1
ATOM 698 O O . THR A 1 91 ? -17.953 66.25 13.594 1 91 91 THR A O 1
ATOM 701 N N . GLU A 1 92 ? -19.625 66.5 12.148 1 93.25 92 GLU A N 1
ATOM 702 C CA . GLU A 1 92 ? -20.578 66.875 13.172 1 93.25 92 GLU A CA 1
ATOM 703 C C . GLU A 1 92 ? -20.859 65.75 14.172 1 93.25 92 GLU A C 1
ATOM 705 O O . GLU A 1 92 ? -20.953 66 15.375 1 93.25 92 GLU A O 1
ATOM 710 N N . MET A 1 93 ? -20.953 64.688 13.617 1 93.56 93 MET A N 1
ATOM 711 C CA . MET A 1 93 ? -21.188 63.5 14.484 1 93.56 93 MET A CA 1
ATOM 712 C C . MET A 1 93 ? -20 63.281 15.398 1 93.56 93 MET A C 1
ATOM 714 O O . MET A 1 93 ? -20.172 62.906 16.562 1 93.56 93 MET A O 1
ATOM 718 N N . SER A 1 94 ? -18.859 63.469 14.836 1 93.62 94 SER A N 1
ATOM 719 C CA . SER A 1 94 ? -17.656 63.312 15.641 1 93.62 94 SER A CA 1
ATOM 720 C C . SER A 1 94 ? -17.594 64.375 16.734 1 93.62 94 SER A C 1
ATOM 722 O O . SER A 1 94 ? -17.203 64.125 17.859 1 93.62 94 SER A O 1
ATOM 724 N N . GLN A 1 95 ? -17.953 65.625 16.422 1 95.56 95 GLN A N 1
ATOM 725 C CA . GLN A 1 95 ? -18.016 66.688 17.406 1 95.56 95 GLN A CA 1
ATOM 726 C C . GLN A 1 95 ? -19 66.375 18.531 1 95.56 95 GLN A C 1
ATOM 728 O O . GLN A 1 95 ? -18.688 66.562 19.703 1 95.56 95 GLN A O 1
ATOM 733 N N . GLN A 1 96 ? -20.078 65.875 18.094 1 95.69 96 GLN A N 1
ATOM 734 C CA . GLN A 1 96 ? -21.094 65.438 19.078 1 95.69 96 GLN A CA 1
ATOM 735 C C . GLN A 1 96 ? -20.578 64.375 19.984 1 95.69 96 GLN A C 1
ATOM 737 O O . GLN A 1 96 ? -20.906 64.312 21.172 1 95.69 96 GLN A O 1
ATOM 742 N N . TYR A 1 97 ? -19.875 63.469 19.391 1 96.12 97 TYR A N 1
ATOM 743 C CA . TYR A 1 97 ? -19.281 62.406 20.172 1 96.12 97 TYR A CA 1
ATOM 744 C C . TYR A 1 97 ? -18.375 62.969 21.266 1 96.12 97 TYR A C 1
ATOM 746 O O . TYR A 1 97 ? -18.453 62.531 22.422 1 96.12 97 TYR A O 1
ATOM 754 N N . ILE A 1 98 ? -17.531 63.906 20.906 1 96.75 98 ILE A N 1
ATOM 755 C CA . ILE A 1 98 ? -16.609 64.5 21.875 1 96.75 98 ILE A CA 1
ATOM 756 C C . ILE A 1 98 ? -17.406 65.25 22.953 1 96.75 98 ILE A C 1
ATOM 758 O O . ILE A 1 98 ? -17.047 65.188 24.141 1 96.75 98 ILE A O 1
ATOM 762 N N . LEU A 1 99 ? -18.469 65.812 22.609 1 97.44 99 LEU A N 1
ATOM 763 C CA . LEU A 1 99 ? -19.297 66.562 23.547 1 97.44 99 LEU A CA 1
ATOM 764 C C . LEU A 1 99 ? -19.938 65.625 24.578 1 97.44 99 LEU A C 1
ATOM 766 O O . LEU A 1 99 ? -20.312 66.062 25.656 1 97.44 99 LEU A O 1
ATOM 770 N N . THR A 1 100 ? -20.062 64.375 24.203 1 97.38 100 THR A N 1
ATOM 771 C CA . THR A 1 100 ? -20.625 63.438 25.156 1 97.38 100 THR A CA 1
ATOM 772 C C . THR A 1 100 ? -19.719 63.312 26.391 1 97.38 100 THR A C 1
ATOM 774 O O . THR A 1 100 ? -20.188 62.906 27.453 1 97.38 100 THR A O 1
ATOM 777 N N . LEU A 1 101 ? -18.469 63.656 26.297 1 97.94 101 LEU A N 1
ATOM 778 C CA . LEU A 1 101 ? -17.547 63.656 27.422 1 97.94 101 LEU A CA 1
ATOM 779 C C . LEU A 1 101 ? -17.953 64.688 28.453 1 97.94 101 LEU A C 1
ATOM 781 O O . LEU A 1 101 ? -17.578 64.625 29.625 1 97.94 101 LEU A O 1
ATOM 785 N N . PHE A 1 102 ? -18.766 65.625 28.016 1 98.19 102 PHE A N 1
ATOM 786 C CA . PHE A 1 102 ? -19.156 66.75 28.875 1 98.19 102 PHE A CA 1
ATOM 787 C C . PHE A 1 102 ? -20.625 66.688 29.234 1 98.19 102 PHE A C 1
ATOM 789 O O . PHE A 1 102 ? -21.203 67.688 29.688 1 98.19 102 PHE A O 1
ATOM 796 N N . ASP A 1 103 ? -21.188 65.562 29.062 1 97.12 103 ASP A N 1
ATOM 797 C CA . ASP A 1 103 ? -22.609 65.375 29.328 1 97.12 103 ASP A CA 1
ATOM 798 C C . ASP A 1 103 ? -22.859 65.125 30.812 1 97.12 103 ASP A C 1
ATOM 800 O O . ASP A 1 103 ? -24 65.25 31.281 1 97.12 103 ASP A O 1
ATOM 804 N N . GLY A 1 104 ? -21.812 64.75 31.516 1 97.38 104 GLY A N 1
ATOM 805 C CA . GLY A 1 104 ? -21.953 64.438 32.938 1 97.38 104 GLY A CA 1
ATOM 806 C C . GLY A 1 104 ? -22.641 63.125 33.188 1 97.38 104 GLY A C 1
ATOM 807 O O . GLY A 1 104 ? -23.234 62.906 34.25 1 97.38 104 GLY A O 1
ATOM 808 N N . GLN A 1 105 ? -22.562 62.219 32.094 1 96.75 105 GLN A N 1
ATOM 809 C CA . GLN A 1 105 ? -23.234 60.938 32.188 1 96.75 105 GLN A CA 1
ATOM 810 C C . GLN A 1 105 ? -22.266 59.781 31.891 1 96.75 105 GLN A C 1
ATOM 812 O O . GLN A 1 105 ? -21.703 59.688 30.812 1 96.75 105 GLN A O 1
ATOM 817 N N . ILE A 1 106 ? -22.094 58.938 32.875 1 97.56 106 ILE A N 1
ATOM 818 C CA . ILE A 1 106 ? -21.344 57.688 32.719 1 97.56 106 ILE A CA 1
ATOM 819 C C . ILE A 1 106 ? -22.25 56.5 33.031 1 97.56 106 ILE A C 1
ATOM 821 O O . ILE A 1 106 ? -22.578 56.219 34.188 1 97.56 106 ILE A O 1
ATOM 825 N N . ASP A 1 107 ? -22.672 55.812 32 1 96.38 107 ASP A N 1
ATOM 826 C CA . ASP A 1 107 ? -23.562 54.688 32.125 1 96.38 107 ASP A CA 1
ATOM 827 C C . ASP A 1 107 ? -23.219 53.625 31.078 1 96.38 107 ASP A C 1
ATOM 829 O O . ASP A 1 107 ? -22.156 53.656 30.453 1 96.38 107 ASP A O 1
ATOM 833 N N . ALA A 1 108 ? -24.109 52.781 30.984 1 95.19 108 ALA A N 1
ATOM 834 C CA . ALA A 1 108 ? -23.859 51.656 30.078 1 95.19 108 ALA A CA 1
ATOM 835 C C . ALA A 1 108 ? -23.719 52.125 28.641 1 95.19 108 ALA A C 1
ATOM 837 O O . ALA A 1 108 ? -22.891 51.625 27.875 1 95.19 108 ALA A O 1
ATOM 838 N N . ALA A 1 109 ? -24.5 53.094 28.344 1 96.12 109 ALA A N 1
ATOM 839 C CA . ALA A 1 109 ? -24.453 53.625 26.984 1 96.12 109 ALA A CA 1
ATOM 840 C C . ALA A 1 109 ? -23.109 54.312 26.734 1 96.12 109 ALA A C 1
ATOM 842 O O . ALA A 1 109 ? -22.562 54.25 25.625 1 96.12 109 ALA A O 1
ATOM 843 N N . PHE A 1 110 ? -22.625 54.938 27.719 1 97.19 110 PHE A N 1
ATOM 844 C CA . PHE A 1 110 ? -21.312 55.594 27.641 1 97.19 110 PHE A CA 1
ATOM 845 C C . PHE A 1 110 ? -20.219 54.594 27.328 1 97.19 110 PHE A C 1
ATOM 847 O O . PHE A 1 110 ? -19.438 54.781 26.391 1 97.19 110 PHE A O 1
ATOM 854 N N . PHE A 1 111 ? -20.234 53.469 27.953 1 96.88 111 PHE A N 1
ATOM 855 C CA . PHE A 1 111 ? -19.219 52.438 27.781 1 96.88 111 PHE A CA 1
ATOM 856 C C . PHE A 1 111 ? -19.359 51.781 26.422 1 96.88 111 PHE A C 1
ATOM 858 O O . PHE A 1 111 ? -18.375 51.594 25.703 1 96.88 111 PHE A O 1
ATOM 865 N N . GLN A 1 112 ? -20.531 51.562 26.094 1 96.5 112 GLN A N 1
ATOM 866 C CA . GLN A 1 112 ? -20.781 50.844 24.859 1 96.5 112 GLN A CA 1
ATOM 867 C C . GLN A 1 112 ? -20.344 51.688 23.641 1 96.5 112 GLN A C 1
ATOM 869 O O . GLN A 1 112 ? -19.812 51.125 22.672 1 96.5 112 GLN A O 1
ATOM 874 N N . ARG A 1 113 ? -20.594 52.875 23.703 1 96.38 113 ARG A N 1
ATOM 875 C CA . ARG A 1 113 ? -20.188 53.75 22.594 1 96.38 113 ARG A CA 1
ATOM 876 C C . ARG A 1 113 ? -18.672 53.719 22.406 1 96.38 113 ARG A C 1
ATOM 878 O O . ARG A 1 113 ? -18.203 53.75 21.266 1 96.38 113 ARG A O 1
ATOM 885 N N . ARG A 1 114 ? -17.984 53.594 23.406 1 97.12 114 ARG A N 1
ATOM 886 C CA . ARG A 1 114 ? -16.531 53.594 23.328 1 97.12 114 ARG A CA 1
ATOM 887 C C . ARG A 1 114 ? -16.016 52.25 22.828 1 97.12 114 ARG A C 1
ATOM 889 O O . ARG A 1 114 ? -15.008 52.188 22.109 1 97.12 114 ARG A O 1
ATOM 896 N N . VAL A 1 115 ? -16.672 51.25 23.25 1 96.19 115 VAL A N 1
ATOM 897 C CA . VAL A 1 115 ? -16.328 49.938 22.719 1 96.19 115 VAL A CA 1
ATOM 898 C C . VAL A 1 115 ? -16.484 49.938 21.203 1 96.19 115 VAL A C 1
ATOM 900 O O . VAL A 1 115 ? -15.602 49.469 20.484 1 96.19 115 VAL A O 1
ATOM 903 N N . THR A 1 116 ? -17.562 50.5 20.766 1 96.12 116 THR A N 1
ATOM 904 C CA . THR A 1 116 ? -17.859 50.562 19.344 1 96.12 116 THR A CA 1
ATOM 905 C C . THR A 1 116 ? -16.797 51.375 18.594 1 96.12 116 THR A C 1
ATOM 907 O O . THR A 1 116 ? -16.359 50.969 17.516 1 96.12 116 THR A O 1
ATOM 910 N N . VAL A 1 117 ? -16.391 52.406 19.125 1 95.69 117 VAL A N 1
ATOM 911 C CA . VAL A 1 117 ? -15.383 53.25 18.516 1 95.69 117 VAL A CA 1
ATOM 912 C C . VAL A 1 117 ? -14.062 52.5 18.406 1 95.69 117 VAL A C 1
ATOM 914 O O . VAL A 1 117 ? -13.398 52.562 17.359 1 95.69 117 VAL A O 1
ATOM 917 N N . GLY A 1 118 ? -13.703 51.812 19.5 1 96 118 GLY A N 1
ATOM 918 C CA . GLY A 1 118 ? -12.484 51 19.469 1 96 118 GLY A CA 1
ATOM 919 C C . GLY A 1 118 ? -12.484 49.969 18.375 1 96 118 GLY A C 1
ATOM 920 O O . GLY A 1 118 ? -11.477 49.781 17.672 1 96 118 GLY A O 1
ATOM 921 N N . GLN A 1 119 ? -13.609 49.344 18.219 1 95.44 119 GLN A N 1
ATOM 922 C CA . GLN A 1 119 ? -13.758 48.312 17.172 1 95.44 119 GLN A CA 1
ATOM 923 C C . GLN A 1 119 ? -13.602 48.938 15.789 1 95.44 119 GLN A C 1
ATOM 925 O O . GLN A 1 119 ? -12.93 48.375 14.93 1 95.44 119 GLN A O 1
ATOM 930 N N . MET A 1 120 ? -14.18 50.031 15.578 1 94.94 120 MET A N 1
ATOM 931 C CA . MET A 1 120 ? -14.117 50.719 14.289 1 94.94 120 MET A CA 1
ATOM 932 C C . MET A 1 120 ? -12.695 51.156 13.977 1 94.94 120 MET A C 1
ATOM 934 O O . MET A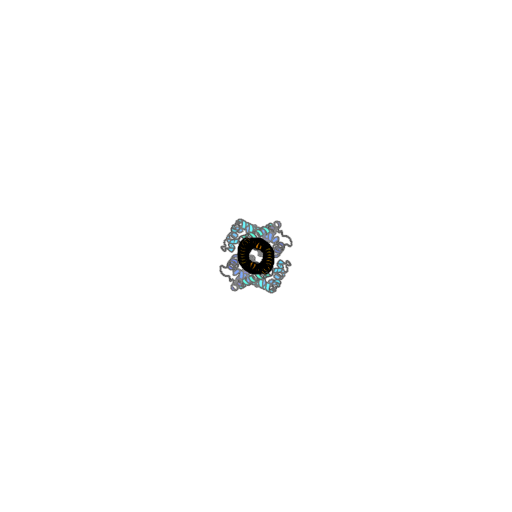 1 120 ? -12.242 51.062 12.836 1 94.94 120 MET A O 1
ATOM 938 N N . TYR A 1 121 ? -11.969 51.625 14.969 1 94.81 121 TYR A N 1
ATOM 939 C CA . TYR A 1 121 ? -10.602 52.094 14.773 1 94.81 121 TYR A CA 1
ATOM 940 C C . TYR A 1 121 ? -9.688 50.938 14.352 1 94.81 121 TYR A C 1
ATOM 942 O O . TYR A 1 121 ? -8.797 51.125 13.523 1 94.81 121 TYR A O 1
ATOM 950 N N . VAL A 1 122 ? -9.961 49.812 14.914 1 93.69 122 VAL A N 1
ATOM 951 C CA . VAL A 1 122 ? -9.172 48.625 14.523 1 93.69 122 VAL A CA 1
ATOM 952 C C . VAL A 1 122 ? -9.445 48.281 13.062 1 93.69 122 VAL A C 1
ATOM 954 O O . VAL A 1 122 ? -8.523 47.969 12.312 1 93.69 122 VAL A O 1
ATOM 957 N N . GLN A 1 123 ? -10.688 48.438 12.664 1 92.25 123 GLN A N 1
ATOM 958 C CA . GLN A 1 123 ? -11.078 48.094 11.297 1 92.25 123 GLN A CA 1
ATOM 959 C C . GLN A 1 123 ? -10.383 49 10.281 1 92.25 123 GLN A C 1
ATOM 961 O O . GLN A 1 123 ? -10.008 48.531 9.195 1 92.25 123 GLN A O 1
ATOM 966 N N . ILE A 1 124 ? -10.148 50.188 10.664 1 92.81 124 ILE A N 1
ATOM 967 C CA . ILE A 1 124 ? -9.586 51.094 9.695 1 92.81 124 ILE A CA 1
ATOM 968 C C . ILE A 1 124 ? -8.086 51.25 9.938 1 92.81 124 ILE A C 1
ATOM 970 O O . ILE A 1 124 ? -7.426 52.094 9.312 1 92.81 124 ILE A O 1
ATOM 974 N N . GLY A 1 125 ? -7.523 50.594 10.914 1 91.31 125 GLY A N 1
ATOM 975 C CA . GLY A 1 125 ? -6.082 50.5 11.086 1 91.31 125 GLY A CA 1
ATOM 976 C C . GLY A 1 125 ? -5.508 51.656 11.922 1 91.31 125 GLY A C 1
ATOM 977 O O . GLY A 1 125 ? -4.367 52.062 11.719 1 91.31 125 GLY A O 1
ATOM 978 N N . VAL A 1 126 ? -6.246 52.188 12.867 1 93.06 126 VAL A N 1
ATOM 979 C CA . VAL A 1 126 ? -5.766 53.25 13.742 1 93.06 126 VAL A CA 1
ATOM 980 C C . VAL A 1 126 ? -4.75 52.688 14.734 1 93.06 126 VAL A C 1
ATOM 982 O O . VAL A 1 126 ? -4.969 51.625 15.312 1 93.06 126 VAL A O 1
ATOM 985 N N . GLN A 1 127 ? -3.674 53.344 14.828 1 93.25 127 GLN A N 1
ATOM 986 C CA . GLN A 1 127 ? -2.674 52.969 15.82 1 93.25 127 GLN A CA 1
ATOM 987 C C . GLN A 1 127 ? -2.877 53.75 17.125 1 93.25 127 GLN A C 1
ATOM 989 O O . GLN A 1 127 ? -3.232 54.938 17.094 1 93.25 127 GLN A O 1
ATOM 994 N N . ILE A 1 128 ? -2.621 53.094 18.234 1 94.5 128 ILE A N 1
ATOM 995 C CA . ILE A 1 128 ? -2.947 53.562 19.562 1 94.5 128 ILE A CA 1
ATOM 996 C C . ILE A 1 128 ? -2.199 54.875 19.828 1 94.5 128 ILE A C 1
ATOM 998 O O . ILE A 1 128 ? -2.766 55.844 20.375 1 94.5 128 ILE A O 1
ATOM 1002 N N . HIS A 1 129 ? -0.905 54.969 19.438 1 93.12 129 HIS A N 1
ATOM 1003 C CA . HIS A 1 129 ? -0.118 56.156 19.766 1 93.12 129 HIS A CA 1
ATOM 1004 C C . HIS A 1 129 ? -0.647 57.406 19.047 1 93.12 129 HIS A C 1
ATOM 1006 O O . HIS A 1 129 ? -0.606 58.5 19.578 1 93.12 129 HIS A O 1
ATOM 1012 N N . TRP A 1 130 ? -1.18 57.219 17.828 1 93.88 130 TRP A N 1
ATOM 1013 C CA . TRP A 1 130 ? -1.777 58.344 17.125 1 93.88 130 TRP A CA 1
ATOM 1014 C C . TRP A 1 130 ? -3.094 58.781 17.766 1 93.88 130 TRP A C 1
ATOM 1016 O O . TRP A 1 130 ? -3.377 59.969 17.891 1 93.88 130 TRP A O 1
ATOM 1026 N N . PHE A 1 131 ? -3.848 57.75 18.156 1 94.69 131 PHE A N 1
ATOM 1027 C CA . PHE A 1 131 ? -5.09 58 18.875 1 94.69 131 PHE A CA 1
ATOM 1028 C C . PHE A 1 131 ? -4.824 58.844 20.125 1 94.69 131 PHE A C 1
ATOM 1030 O O . PHE A 1 131 ? -5.477 59.844 20.344 1 94.69 131 PHE A O 1
ATOM 1037 N N . MET A 1 132 ? -3.83 58.406 20.844 1 95.56 132 MET A N 1
ATOM 1038 C CA . MET A 1 132 ? -3.498 59.094 22.094 1 95.56 132 MET A CA 1
ATOM 1039 C C . MET A 1 132 ? -3.008 60.531 21.812 1 95.56 132 MET A C 1
ATOM 1041 O O . MET A 1 132 ? -3.34 61.438 22.547 1 95.56 132 MET A O 1
ATOM 1045 N N . SER A 1 133 ? -2.264 60.75 20.75 1 95 133 SER A N 1
ATOM 1046 C CA . SER A 1 133 ? -1.735 62.062 20.391 1 95 133 SER A CA 1
ATOM 1047 C C . SER A 1 133 ? -2.854 63 20 1 95 133 SER A C 1
ATOM 1049 O O . SER A 1 133 ? -2.885 64.188 20.453 1 95 133 SER A O 1
ATOM 1051 N N . VAL A 1 134 ? -3.727 62.531 19.203 1 94.75 134 VAL A N 1
ATOM 1052 C CA . VAL A 1 134 ? -4.805 63.375 18.703 1 94.75 134 VAL A CA 1
ATOM 1053 C C . VAL A 1 134 ? -5.734 63.781 19.859 1 94.75 134 VAL A C 1
ATOM 1055 O O . VAL A 1 134 ? -6.16 64.938 19.953 1 94.75 134 VAL A O 1
ATOM 1058 N N . TYR A 1 135 ? -6.02 62.875 20.719 1 95.88 135 TYR A N 1
ATOM 1059 C CA . TYR A 1 135 ? -6.91 63.156 21.828 1 95.88 135 TYR A CA 1
ATOM 1060 C C . TYR A 1 135 ? -6.238 64.062 22.844 1 95.88 135 TYR A C 1
ATOM 1062 O O . TYR A 1 135 ? -6.902 64.875 23.5 1 95.88 135 TYR A O 1
ATOM 1070 N N . LYS A 1 136 ? -4.941 63.906 23.016 1 95.44 136 LYS A N 1
ATOM 1071 C CA . LYS A 1 136 ? -4.199 64.875 23.828 1 95.44 136 LYS A CA 1
ATOM 1072 C C . LYS A 1 136 ? -4.273 66.25 23.25 1 95.44 136 LYS A C 1
ATOM 1074 O O . LYS A 1 136 ? -4.473 67.25 23.969 1 95.44 136 LYS A O 1
ATOM 1079 N N . LEU A 1 137 ? -4.094 66.375 21.969 1 94.94 137 LEU A N 1
ATOM 1080 C CA . LEU A 1 137 ? -4.207 67.688 21.266 1 94.94 137 LEU A CA 1
ATOM 1081 C C . LEU A 1 137 ? -5.594 68.25 21.469 1 94.94 137 LEU A C 1
ATOM 1083 O O . LEU A 1 137 ? -5.719 69.438 21.797 1 94.94 137 LEU A O 1
ATOM 1087 N N . LEU A 1 138 ? -6.598 67.438 21.281 1 95.31 138 LEU A N 1
ATOM 1088 C CA . LEU A 1 138 ? -7.977 67.875 21.453 1 95.31 138 LEU A CA 1
ATOM 1089 C C . LEU A 1 138 ? -8.195 68.375 22.875 1 95.31 138 LEU A C 1
ATOM 1091 O O . LEU A 1 138 ? -8.781 69.5 23.062 1 95.31 138 LEU A O 1
ATOM 1095 N N . MET A 1 139 ? -7.75 67.625 23.828 1 96.44 139 MET A N 1
ATOM 1096 C CA . MET A 1 139 ? -7.891 68 25.234 1 96.44 139 MET A CA 1
ATOM 1097 C C . MET A 1 139 ? -7.242 69.375 25.5 1 96.44 139 MET A C 1
ATOM 1099 O O . MET A 1 139 ? -7.836 70.25 26.156 1 96.44 139 MET A O 1
ATOM 1103 N N . THR A 1 140 ? -6.047 69.562 24.953 1 95.25 140 THR A N 1
ATOM 1104 C CA . THR A 1 140 ? -5.289 70.812 25.172 1 95.25 140 THR A CA 1
ATOM 1105 C C . THR A 1 140 ? -6.016 72 24.578 1 95.25 140 THR A C 1
ATOM 1107 O O . THR A 1 140 ? -6.145 73.062 25.219 1 95.25 140 THR A O 1
ATOM 1110 N N . ARG A 1 141 ? -6.52 71.812 23.453 1 95.06 141 ARG A N 1
ATOM 1111 C CA . ARG A 1 141 ? -7.219 72.938 22.766 1 95.06 141 ARG A CA 1
ATOM 1112 C C . ARG A 1 141 ? -8.516 73.25 23.484 1 95.06 141 ARG A C 1
ATOM 1114 O O . ARG A 1 141 ? -8.867 74.438 23.625 1 95.06 141 ARG A O 1
ATOM 1121 N N . ILE A 1 142 ? -9.211 72.312 23.938 1 96.5 142 ILE A N 1
ATOM 1122 C CA . ILE A 1 142 ? -10.445 72.5 24.688 1 96.5 142 ILE A CA 1
ATOM 1123 C C . ILE A 1 142 ? -10.133 73.312 25.969 1 96.5 142 ILE A C 1
ATOM 1125 O O . ILE A 1 142 ? -10.797 74.312 26.266 1 96.5 142 ILE A O 1
ATOM 1129 N N . LEU A 1 143 ? -9.109 72.875 26.656 1 95.69 143 LEU A N 1
ATOM 1130 C CA . LEU A 1 143 ? -8.734 73.5 27.906 1 95.69 143 LEU A CA 1
ATOM 1131 C C . LEU A 1 143 ? -8.336 75 27.672 1 95.69 143 LEU A C 1
ATOM 1133 O O . LEU A 1 143 ? -8.656 75.875 28.469 1 95.69 143 LEU A O 1
ATOM 1137 N N . GLN A 1 144 ? -7.672 75.25 26.547 1 93.12 144 GLN A N 1
ATOM 1138 C CA . GLN A 1 144 ? -7.273 76.625 26.188 1 93.12 144 GLN A CA 1
ATOM 1139 C C . GLN A 1 144 ? -8.492 77.5 25.984 1 93.12 144 GLN A C 1
ATOM 1141 O O . GLN A 1 144 ? -8.539 78.625 26.5 1 93.12 144 GLN A O 1
ATOM 1146 N N . HIS A 1 145 ? -9.445 77 25.344 1 94.38 145 HIS A N 1
ATOM 1147 C CA . HIS A 1 145 ? -10.648 77.75 25.078 1 94.38 145 HIS A CA 1
ATOM 1148 C C . HIS A 1 145 ? -11.453 78 26.359 1 94.38 145 HIS A C 1
ATOM 1150 O O . HIS A 1 145 ? -12 79.062 26.562 1 94.38 145 HIS A O 1
ATOM 1156 N N . VAL A 1 146 ? -11.508 77 27.188 1 93.69 146 VAL A N 1
ATOM 1157 C CA . VAL A 1 146 ? -12.227 77.062 28.453 1 93.69 146 VAL A CA 1
ATOM 1158 C C . VAL A 1 146 ? -11.555 78.125 29.344 1 93.69 146 VAL A C 1
ATOM 1160 O O . VAL A 1 146 ? -12.227 79 29.922 1 93.69 146 VAL A O 1
ATOM 1163 N N . GLN A 1 147 ? -10.25 78 29.406 1 90.19 147 GLN A N 1
ATOM 1164 C CA . GLN A 1 147 ? -9.484 79 30.219 1 90.19 147 GLN A CA 1
ATOM 1165 C C . GLN A 1 147 ? -9.656 80.375 29.719 1 90.19 147 GLN A C 1
ATOM 1167 O O . GLN A 1 147 ? -9.836 81.312 30.5 1 90.19 147 GLN A O 1
ATOM 1172 N N . ASN A 1 148 ? -9.617 80.562 28.406 1 88.94 148 ASN A N 1
ATOM 1173 C CA . ASN A 1 148 ? -9.727 81.875 27.797 1 88.94 148 ASN A CA 1
ATOM 1174 C C . ASN A 1 148 ? -11.109 82.5 28.016 1 88.94 148 ASN A C 1
ATOM 1176 O O . ASN A 1 148 ? -11.234 83.688 28.203 1 88.94 148 ASN A O 1
ATOM 1180 N N . GLU A 1 149 ? -12.047 81.688 28.062 1 90.56 149 GLU A N 1
ATOM 1181 C CA . GLU A 1 149 ? -13.414 82.188 28.156 1 90.56 149 GLU A CA 1
ATOM 1182 C C . GLU A 1 149 ? -13.797 82.438 29.609 1 90.56 149 GLU A C 1
ATOM 1184 O O . GLU A 1 149 ? -14.477 83.438 29.922 1 90.56 149 GLU A O 1
ATOM 1189 N N . LEU A 1 150 ? -13.414 81.625 30.547 1 87.94 150 LEU A N 1
ATOM 1190 C CA . LEU A 1 150 ? -13.883 81.688 31.922 1 87.94 150 LEU A CA 1
ATOM 1191 C C . LEU A 1 150 ? -12.914 82.5 32.781 1 87.94 150 LEU A C 1
ATOM 1193 O O . LEU A 1 150 ? -13.258 82.938 33.875 1 87.94 150 LEU A O 1
ATOM 1197 N N . LYS A 1 151 ? -11.75 82.812 32.344 1 84.06 151 LYS A N 1
ATOM 1198 C CA . LYS A 1 151 ? -10.727 83.562 33.094 1 84.06 151 LYS A CA 1
ATOM 1199 C C . LYS A 1 151 ? -10.609 83.062 34.531 1 84.06 151 LYS A C 1
ATOM 1201 O O . LYS A 1 151 ? -10.711 83.875 35.469 1 84.06 151 LYS A O 1
ATOM 1206 N N . LEU A 1 152 ? -10.352 81.875 34.688 1 83.5 152 LEU A N 1
ATOM 1207 C CA . LEU A 1 152 ? -10.359 81.188 35.969 1 83.5 152 LEU A CA 1
ATOM 1208 C C . LEU A 1 152 ? -9.094 81.5 36.75 1 83.5 152 LEU A C 1
ATOM 1210 O O . LEU A 1 152 ? -8.023 81.688 36.188 1 83.5 152 LEU A O 1
ATOM 1214 N N . ASP A 1 153 ? -9.367 81.562 38.062 1 82.25 153 ASP A N 1
ATOM 1215 C CA . ASP A 1 153 ? -8.172 81.688 38.906 1 82.25 153 ASP A CA 1
ATOM 1216 C C . ASP A 1 153 ? -7.438 80.375 39 1 82.25 153 ASP A C 1
ATOM 1218 O O . ASP A 1 153 ? -7.848 79.375 38.375 1 82.25 153 ASP A O 1
ATOM 1222 N N . GLU A 1 154 ? -6.352 80.375 39.656 1 82.25 154 GLU A N 1
ATOM 1223 C CA . GLU A 1 154 ? -5.449 79.188 39.656 1 82.25 154 GLU A CA 1
ATOM 1224 C C . GLU A 1 154 ? -6.137 78 40.219 1 82.25 154 GLU A C 1
ATOM 1226 O O . GLU A 1 154 ? -6.016 76.875 39.656 1 82.25 154 GLU A O 1
ATOM 1231 N N . ARG A 1 155 ? -6.828 78.125 41.344 1 84.12 155 ARG A N 1
ATOM 1232 C CA . ARG A 1 155 ? -7.465 77 41.969 1 84.12 155 ARG A CA 1
ATOM 1233 C C . ARG A 1 155 ? -8.594 76.438 41.125 1 84.12 155 ARG A C 1
ATOM 1235 O O . ARG A 1 155 ? -8.719 75.25 40.969 1 84.12 155 ARG A O 1
ATOM 1242 N N . GLU A 1 156 ? -9.344 77.375 40.562 1 88.06 156 GLU A N 1
ATOM 1243 C CA . GLU A 1 156 ? -10.43 76.938 39.688 1 88.06 156 GLU A CA 1
ATOM 1244 C C . GLU A 1 156 ? -9.891 76.312 38.406 1 88.06 156 GLU A C 1
ATOM 1246 O O . GLU A 1 156 ? -10.438 75.375 37.906 1 88.06 156 GLU A O 1
ATOM 1251 N N . GLY A 1 157 ? -8.859 77 37.906 1 90 157 GLY A N 1
ATOM 1252 C CA . GLY A 1 157 ? -8.211 76.438 36.719 1 90 157 GLY A CA 1
ATOM 1253 C C . GLY A 1 157 ? -7.688 75 36.938 1 90 157 GLY A C 1
ATOM 1254 O O . GLY A 1 157 ? -7.805 74.188 36.031 1 90 157 GLY A O 1
ATOM 1255 N N . PHE A 1 158 ? -7.172 74.75 38.062 1 90.75 158 PHE A N 1
ATOM 1256 C CA . PHE A 1 158 ? -6.66 73.438 38.406 1 90.75 158 PHE A CA 1
ATOM 1257 C C . PHE A 1 158 ? -7.785 72.438 38.438 1 90.75 158 PHE A C 1
ATOM 1259 O O . PHE A 1 158 ? -7.652 71.312 37.875 1 90.75 158 PHE A O 1
ATOM 1266 N N . ARG A 1 159 ? -8.836 72.812 39.031 1 92 159 ARG A N 1
ATOM 1267 C CA . ARG A 1 159 ? -9.977 71.875 39.125 1 92 159 ARG A CA 1
ATOM 1268 C C . ARG A 1 159 ? -10.523 71.562 37.75 1 92 159 ARG A C 1
ATOM 1270 O O . ARG A 1 159 ? -10.844 70.375 37.469 1 92 159 ARG A O 1
ATOM 1277 N N . VAL A 1 160 ? -10.602 72.562 36.906 1 94.56 160 VAL A N 1
ATOM 1278 C CA . VAL A 1 160 ? -11.086 72.375 35.562 1 94.56 160 VAL A CA 1
ATOM 1279 C C . VAL A 1 160 ? -10.125 71.438 34.781 1 94.56 160 VAL A C 1
ATOM 1281 O O . VAL A 1 160 ? -10.547 70.5 34.125 1 94.56 160 VAL A O 1
ATOM 1284 N N . PHE A 1 161 ? -8.859 71.688 34.906 1 94.25 161 PHE A N 1
ATOM 1285 C CA . PHE A 1 161 ? -7.848 70.875 34.188 1 94.25 161 PHE A CA 1
ATOM 1286 C C . PHE A 1 161 ? -7.93 69.438 34.625 1 94.25 161 PHE A C 1
ATOM 1288 O O . PHE A 1 161 ? -7.902 68.5 33.781 1 94.25 161 PHE A O 1
ATOM 1295 N N . ILE A 1 162 ? -7.996 69.25 35.906 1 95.38 162 ILE A N 1
ATOM 1296 C CA . ILE A 1 162 ? -7.992 67.875 36.406 1 95.38 162 ILE A CA 1
ATOM 1297 C C . ILE A 1 162 ? -9.242 67.125 35.969 1 95.38 162 ILE A C 1
ATOM 1299 O O . ILE A 1 162 ? -9.172 66 35.5 1 95.38 162 ILE A O 1
ATOM 1303 N N . ALA A 1 163 ? -10.367 67.812 36.031 1 97 163 ALA A N 1
ATOM 1304 C CA . ALA A 1 163 ? -11.617 67.125 35.625 1 97 163 ALA A CA 1
ATOM 1305 C C . ALA A 1 163 ? -11.578 66.75 34.156 1 97 163 ALA A C 1
ATOM 1307 O O . ALA A 1 163 ? -11.938 65.688 33.781 1 97 163 ALA A O 1
ATOM 1308 N N . VAL A 1 164 ? -11.141 67.688 33.312 1 97.44 164 VAL A N 1
ATOM 1309 C CA . VAL A 1 164 ? -11.055 67.438 31.875 1 97.44 164 VAL A CA 1
ATOM 1310 C C . VAL A 1 164 ? -10.039 66.312 31.609 1 97.44 164 VAL A C 1
ATOM 1312 O O . VAL A 1 164 ? -10.281 65.438 30.781 1 97.44 164 VAL A O 1
ATOM 1315 N N . SER A 1 165 ? -8.914 66.375 32.25 1 96.94 165 SER A N 1
ATOM 1316 C CA . SER A 1 165 ? -7.887 65.375 32.062 1 96.94 165 SER A CA 1
ATOM 1317 C C . SER A 1 165 ? -8.391 63.969 32.5 1 96.94 165 SER A C 1
ATOM 1319 O O . SER A 1 165 ? -8.039 62.969 31.891 1 96.94 165 SER A O 1
ATOM 1321 N N . LYS A 1 166 ? -9.219 63.938 33.594 1 97.5 166 LYS A N 1
ATOM 1322 C CA . LYS A 1 166 ? -9.789 62.688 34.062 1 97.5 166 LYS A CA 1
ATOM 1323 C C . LYS A 1 166 ? -10.68 62.031 33 1 97.5 166 LYS A C 1
ATOM 1325 O O . LYS A 1 166 ? -10.539 60.875 32.688 1 97.5 166 LYS A O 1
ATOM 1330 N N . ILE A 1 167 ? -11.57 62.781 32.406 1 98.06 167 ILE A N 1
ATOM 1331 C CA . ILE A 1 167 ? -12.547 62.219 31.484 1 98.06 167 ILE A CA 1
ATOM 1332 C C . ILE A 1 167 ? -11.844 61.812 30.188 1 98.06 167 ILE A C 1
ATOM 1334 O O . ILE A 1 167 ? -12.203 60.812 29.578 1 98.06 167 ILE A O 1
ATOM 1338 N N . PHE A 1 168 ? -10.867 62.562 29.719 1 97.75 168 PHE A N 1
ATOM 1339 C CA . PHE A 1 168 ? -10.117 62.188 28.531 1 97.75 168 PHE A CA 1
ATOM 1340 C C . PHE A 1 168 ? -9.297 60.906 28.781 1 97.75 168 PHE A C 1
ATOM 1342 O O . PHE A 1 168 ? -9.141 60.094 27.891 1 97.75 168 PHE A O 1
ATOM 1349 N N . ASN A 1 169 ? -8.734 60.812 29.984 1 97.25 169 ASN A N 1
ATOM 1350 C CA . ASN A 1 169 ? -8.023 59.594 30.328 1 97.25 169 ASN A CA 1
ATOM 1351 C C . ASN A 1 169 ? -8.945 58.375 30.281 1 97.25 169 ASN A C 1
ATOM 1353 O O . ASN A 1 169 ? -8.57 57.312 29.75 1 97.25 169 ASN A O 1
ATOM 1357 N N . LEU A 1 170 ? -10.117 58.531 30.828 1 97.31 170 LEU A N 1
ATOM 1358 C CA . LEU A 1 170 ? -11.086 57.438 30.797 1 97.31 170 LEU A CA 1
ATOM 1359 C C . LEU A 1 170 ? -11.445 57.062 29.359 1 97.31 170 LEU A C 1
ATOM 1361 O O . LEU A 1 170 ? -11.508 55.875 29.031 1 97.31 170 LEU A O 1
ATOM 1365 N N . GLU A 1 171 ? -11.695 58.062 28.547 1 97.56 171 GLU A N 1
ATOM 1366 C CA . GLU A 1 171 ? -11.977 57.875 27.141 1 97.56 171 GLU A CA 1
ATOM 1367 C C . GLU A 1 171 ? -10.891 57 26.469 1 97.56 171 GLU A C 1
ATOM 1369 O O . GLU A 1 171 ? -11.195 56.031 25.812 1 97.56 171 GLU A O 1
ATOM 1374 N N . MET A 1 172 ? -9.688 57.375 26.656 1 96.75 172 MET A N 1
ATOM 1375 C CA . MET A 1 172 ? -8.562 56.688 26.016 1 96.75 172 MET A CA 1
ATOM 1376 C C . MET A 1 172 ? -8.438 55.25 26.547 1 96.75 172 MET A C 1
ATOM 1378 O O . MET A 1 172 ? -8.195 54.344 25.766 1 96.75 172 MET A O 1
ATOM 1382 N N . GLN A 1 173 ? -8.633 55.094 27.875 1 96.25 173 GLN A N 1
ATOM 1383 C CA . GLN A 1 173 ? -8.555 53.781 28.453 1 96.25 173 GLN A CA 1
ATOM 1384 C C . GLN A 1 173 ? -9.578 52.844 27.812 1 96.25 173 GLN A C 1
ATOM 1386 O O . GLN A 1 173 ? -9.234 51.719 27.406 1 96.25 173 GLN A O 1
ATOM 1391 N N . LEU A 1 174 ? -10.758 53.25 27.703 1 96.88 174 LEU A N 1
ATOM 1392 C CA . LEU A 1 174 ? -11.859 52.438 27.234 1 96.88 174 LEU A CA 1
ATOM 1393 C C . LEU A 1 174 ? -11.695 52.094 25.766 1 96.88 174 LEU A C 1
ATOM 1395 O O . LEU A 1 174 ? -11.852 50.938 25.359 1 96.88 174 LEU A O 1
ATOM 1399 N N . VAL A 1 175 ? -11.375 53.094 24.969 1 97.25 175 VAL A N 1
ATOM 1400 C CA . VAL A 1 175 ? -11.234 52.875 23.531 1 97.25 175 VAL A CA 1
ATOM 1401 C C . VAL A 1 175 ? -10.031 51.969 23.25 1 97.25 175 VAL A C 1
ATOM 1403 O O . VAL A 1 175 ? -10.133 51.031 22.453 1 97.25 175 VAL A O 1
ATOM 1406 N N . ILE A 1 176 ? -8.945 52.188 23.953 1 96.25 176 ILE A N 1
ATOM 1407 C CA . ILE A 1 176 ? -7.738 51.375 23.75 1 96.25 176 ILE A CA 1
ATOM 1408 C C . ILE A 1 176 ? -7.992 49.938 24.188 1 96.25 176 ILE A C 1
ATOM 1410 O O . ILE A 1 176 ? -7.555 49 23.516 1 96.25 176 ILE A O 1
ATOM 1414 N N . ALA A 1 177 ? -8.656 49.781 25.297 1 94.31 177 ALA A N 1
ATOM 1415 C CA . ALA A 1 177 ? -9.016 48.438 25.734 1 94.31 177 ALA A CA 1
ATOM 1416 C C . ALA A 1 177 ? -9.82 47.688 24.656 1 94.31 177 ALA A C 1
ATOM 1418 O O . ALA A 1 177 ? -9.578 46.5 24.391 1 94.31 177 ALA A O 1
ATOM 1419 N N . SER A 1 178 ? -10.773 48.375 24.094 1 95.69 178 SER A N 1
ATOM 1420 C CA . SER A 1 178 ? -11.578 47.812 23.016 1 95.69 178 SER A CA 1
ATOM 1421 C C . SER A 1 178 ? -10.727 47.5 21.797 1 95.69 178 SER A C 1
ATOM 1423 O O . SER A 1 178 ? -10.898 46.438 21.172 1 95.69 178 SER A O 1
ATOM 1425 N N . MET A 1 179 ? -9.836 48.375 21.453 1 95 179 MET A N 1
ATOM 1426 C CA . MET A 1 179 ? -8.938 48.156 20.312 1 95 179 MET A CA 1
ATOM 1427 C C . MET A 1 179 ? -8.094 46.906 20.531 1 95 179 MET A C 1
ATOM 1429 O O . MET A 1 179 ? -7.961 46.062 19.625 1 95 179 MET A O 1
ATOM 1433 N N . GLN A 1 180 ? -7.562 46.75 21.672 1 91.31 180 GLN A N 1
ATOM 1434 C CA . GLN A 1 180 ? -6.723 45.594 22 1 91.31 180 GLN A CA 1
ATOM 1435 C C . GLN A 1 180 ? -7.512 44.281 21.906 1 91.31 180 GLN A C 1
ATOM 1437 O O . GLN A 1 180 ? -7.043 43.312 21.312 1 91.31 180 GLN A O 1
ATOM 1442 N N . GLN A 1 181 ? -8.617 44.344 22.5 1 91.5 181 GLN A N 1
ATOM 1443 C CA . GLN A 1 181 ? -9.461 43.156 22.5 1 91.5 181 GLN A CA 1
ATOM 1444 C C . GLN A 1 181 ? -9.867 42.781 21.078 1 91.5 181 GLN A C 1
ATOM 1446 O O . GLN A 1 181 ? -9.859 41.594 20.703 1 91.5 181 GLN A O 1
ATOM 1451 N N . THR A 1 182 ? -10.234 43.719 20.328 1 93.56 182 THR A N 1
ATOM 1452 C CA . THR A 1 182 ? -10.672 43.5 18.953 1 93.56 182 THR A CA 1
ATOM 1453 C C . THR A 1 182 ? -9.523 42.938 18.109 1 93.56 182 THR A C 1
ATOM 1455 O O . THR A 1 182 ? -9.727 42.031 17.312 1 93.56 182 THR A O 1
ATOM 1458 N N . GLU A 1 183 ? -8.367 43.438 18.266 1 90 183 GLU A N 1
ATOM 1459 C CA . GLU A 1 183 ? -7.195 42.938 17.531 1 90 183 GLU A CA 1
ATOM 1460 C C . GLU A 1 183 ? -6.879 41.5 17.891 1 90 183 GLU A C 1
ATOM 1462 O O . GLU A 1 183 ? -6.539 40.688 17.031 1 90 183 GLU A O 1
ATOM 1467 N N . GLN A 1 184 ? -6.93 41.219 19.141 1 86.69 184 GLN A N 1
ATOM 1468 C CA . GLN A 1 184 ? -6.684 39.875 19.609 1 86.69 184 GLN A CA 1
ATOM 1469 C C . GLN A 1 184 ? -7.691 38.875 19.016 1 86.69 184 GLN A C 1
ATOM 1471 O O . GLN A 1 184 ? -7.328 37.781 18.609 1 86.69 184 GLN A O 1
ATOM 1476 N N . ARG A 1 185 ? -8.898 39.344 19 1 88.81 185 ARG A N 1
ATOM 1477 C CA . ARG A 1 185 ? -9.945 38.5 18.453 1 88.81 185 ARG A CA 1
ATOM 1478 C C . ARG A 1 185 ? -9.734 38.25 16.953 1 88.81 185 ARG A C 1
ATOM 1480 O O . ARG A 1 185 ? -9.953 37.156 16.453 1 88.81 185 ARG A O 1
ATOM 1487 N N . LYS A 1 186 ? -9.336 39.25 16.297 1 87.94 186 LYS A N 1
ATOM 1488 C CA . LYS A 1 186 ? -9.062 39.125 14.875 1 87.94 186 LYS A CA 1
ATOM 1489 C C . LYS A 1 186 ? -7.926 38.156 14.602 1 87.94 186 LYS A C 1
ATOM 1491 O O . LYS A 1 186 ? -8.023 37.312 13.703 1 87.94 186 LYS A O 1
ATOM 1496 N N . LEU A 1 187 ? -6.93 38.25 15.328 1 82.69 187 LEU A N 1
ATOM 1497 C CA . LEU A 1 187 ? -5.785 37.344 15.172 1 82.69 187 LEU A CA 1
ATOM 1498 C C . LEU A 1 187 ? -6.172 35.906 15.516 1 82.69 187 LEU A C 1
ATOM 1500 O O . LEU A 1 187 ? -5.797 34.969 14.805 1 82.69 187 LEU A O 1
ATOM 1504 N N . ALA A 1 188 ? -6.887 35.781 16.594 1 83.19 188 ALA A N 1
ATOM 1505 C CA . ALA A 1 188 ? -7.359 34.469 17.016 1 83.19 188 ALA A CA 1
ATOM 1506 C C . ALA A 1 188 ? -8.25 33.844 15.938 1 83.19 188 ALA A C 1
ATOM 1508 O O . ALA A 1 188 ? -8.164 32.625 15.68 1 83.19 188 ALA A O 1
ATOM 1509 N N . GLY A 1 189 ? -9.062 34.688 15.367 1 85.38 189 GLY A N 1
ATOM 1510 C CA . GLY A 1 189 ? -9.93 34.188 14.305 1 85.38 189 GLY A CA 1
ATOM 1511 C C . GLY A 1 189 ? -9.172 33.688 13.086 1 85.38 189 GLY A C 1
ATOM 1512 O O . GLY A 1 189 ? -9.5 32.656 12.531 1 85.38 189 GLY A O 1
ATOM 1513 N N . LYS A 1 190 ? -8.203 34.375 12.688 1 81.5 190 LYS A N 1
ATOM 1514 C CA . LYS A 1 190 ? -7.375 33.969 11.555 1 81.5 190 LYS A CA 1
ATOM 1515 C C . LYS A 1 190 ? -6.664 32.656 11.828 1 81.5 190 LYS A C 1
ATOM 1517 O O . LYS A 1 190 ? -6.562 31.797 10.945 1 81.5 190 LYS A O 1
ATOM 1522 N N . GLU A 1 191 ? -6.168 32.531 12.93 1 76.88 191 GLU A N 1
ATOM 1523 C CA . GLU A 1 191 ? -5.488 31.297 13.32 1 76.88 191 GLU A CA 1
ATOM 1524 C C . GLU A 1 191 ? -6.449 30.109 13.32 1 76.88 191 GLU A C 1
ATOM 1526 O O . GLU A 1 191 ? -6.098 29.016 12.875 1 76.88 191 GLU A O 1
ATOM 1531 N N . GLU A 1 192 ? -7.547 30.391 13.914 1 82.94 192 GLU A N 1
ATOM 1532 C CA . GLU A 1 192 ? -8.555 29.328 13.969 1 82.94 192 GLU A CA 1
ATOM 1533 C C . GLU A 1 192 ? -8.961 28.875 12.562 1 82.94 192 GLU A C 1
ATOM 1535 O O . GLU A 1 192 ? -9.156 27.688 12.32 1 82.94 192 GLU A O 1
ATOM 1540 N N . GLU A 1 193 ? -9.07 29.812 11.688 1 83.56 193 GLU A N 1
ATOM 1541 C CA . GLU A 1 193 ? -9.43 29.5 10.312 1 83.56 193 GLU A CA 1
ATOM 1542 C C . GLU A 1 193 ? -8.328 28.672 9.625 1 83.56 193 GLU A C 1
ATOM 1544 O O . GLU A 1 193 ? -8.617 27.703 8.93 1 83.56 193 GLU A O 1
ATOM 1549 N N . ALA A 1 194 ? -7.148 29.078 9.797 1 74.75 194 ALA A N 1
ATOM 1550 C CA . ALA A 1 194 ? -6.016 28.344 9.227 1 74.75 194 ALA A CA 1
ATOM 1551 C C . ALA A 1 194 ? -5.938 26.938 9.781 1 74.75 194 ALA A C 1
ATOM 1553 O O . ALA A 1 194 ? -5.684 25.984 9.047 1 74.75 194 ALA A O 1
ATOM 1554 N N . ARG A 1 195 ? -6.129 26.797 11.047 1 76.88 195 ARG A N 1
ATOM 1555 C CA . ARG A 1 195 ? -6.117 25.484 11.695 1 76.88 195 ARG A CA 1
ATOM 1556 C C . ARG A 1 195 ? -7.234 24.594 11.156 1 76.88 195 ARG A C 1
ATOM 1558 O O . ARG A 1 195 ? -7.027 23.406 10.922 1 76.88 195 ARG A O 1
ATOM 1565 N N . LYS A 1 196 ? -8.328 25.219 11.047 1 83.31 196 LYS A N 1
ATOM 1566 C CA . LYS A 1 196 ? -9.469 24.469 10.531 1 83.31 196 LYS A CA 1
ATOM 1567 C C . LYS A 1 196 ? -9.203 23.969 9.117 1 83.31 196 LYS A C 1
ATOM 1569 O O . LYS A 1 196 ? -9.516 22.828 8.781 1 83.31 196 LYS A O 1
ATOM 1574 N N . GLU A 1 197 ? -8.688 24.766 8.266 1 79.56 197 GLU A N 1
ATOM 1575 C CA . GLU A 1 197 ? -8.359 24.375 6.895 1 79.56 197 GLU A CA 1
ATOM 1576 C C . GLU A 1 197 ? -7.352 23.234 6.863 1 79.56 197 GLU A C 1
ATOM 1578 O O . GLU A 1 197 ? -7.504 22.281 6.09 1 79.56 197 GLU A O 1
ATOM 1583 N N . LEU A 1 198 ? -6.406 23.312 7.652 1 74.38 198 LEU A N 1
ATOM 1584 C CA . LEU A 1 198 ? -5.395 22.25 7.738 1 74.38 198 LEU A CA 1
ATOM 1585 C C . LEU A 1 198 ? -6.012 20.953 8.227 1 74.38 198 LEU A C 1
ATOM 1587 O O . LEU A 1 198 ? -5.723 19.875 7.68 1 74.38 198 LEU A O 1
ATOM 1591 N N . LYS A 1 199 ? -6.777 21.094 9.25 1 79.25 199 LYS A N 1
ATOM 1592 C CA . LYS A 1 199 ? -7.445 19.922 9.797 1 79.25 199 LYS A CA 1
ATOM 1593 C C . LYS A 1 199 ? -8.312 19.234 8.742 1 79.25 199 LYS A C 1
ATOM 1595 O O . LYS A 1 199 ? -8.32 18.016 8.633 1 79.25 199 LYS A O 1
ATOM 1600 N N . ASP A 1 200 ? -8.969 20.047 8.016 1 82.44 200 ASP A N 1
ATOM 1601 C CA . ASP A 1 200 ? -9.828 19.516 6.965 1 82.44 200 ASP A CA 1
ATOM 1602 C C . ASP A 1 200 ? -9.008 18.797 5.895 1 82.44 200 ASP A C 1
ATOM 1604 O O . ASP A 1 200 ? -9.383 17.719 5.438 1 82.44 200 ASP A O 1
ATOM 1608 N N . PHE A 1 201 ? -8.008 19.328 5.496 1 77.62 201 PHE A N 1
ATOM 1609 C CA . PHE A 1 201 ? -7.156 18.734 4.473 1 77.62 201 PHE A CA 1
ATOM 1610 C C . PHE A 1 201 ? -6.555 17.422 4.957 1 77.62 201 PHE A C 1
ATOM 1612 O O . PHE A 1 201 ? -6.617 16.406 4.262 1 77.62 201 PHE A O 1
ATOM 1619 N N . VAL A 1 202 ? -5.938 17.469 6.109 1 77.12 202 VAL A N 1
ATOM 1620 C CA . VAL A 1 202 ? -5.293 16.281 6.66 1 77.12 202 VAL A CA 1
ATOM 1621 C C . VAL A 1 202 ? -6.34 15.188 6.914 1 77.12 202 VAL A C 1
ATOM 1623 O O . VAL A 1 202 ? -6.098 14.008 6.648 1 77.12 202 VAL A O 1
ATOM 1626 N N . GLY A 1 203 ? -7.473 15.695 7.445 1 78.44 203 GLY A N 1
ATOM 1627 C CA . GLY A 1 203 ? -8.555 14.75 7.656 1 78.44 203 GLY A CA 1
ATOM 1628 C C . GLY A 1 203 ? -8.977 14.031 6.387 1 78.44 203 GLY A C 1
ATOM 1629 O O . GLY A 1 203 ? -9.133 12.805 6.379 1 78.44 203 GLY A O 1
ATOM 1630 N N . GLY A 1 204 ? -9.188 14.805 5.34 1 80.19 204 GLY A N 1
ATOM 1631 C CA . GLY A 1 204 ? -9.508 14.211 4.051 1 80.19 204 GLY A CA 1
ATOM 1632 C C . GLY A 1 204 ? -8.43 13.258 3.549 1 80.19 204 GLY A C 1
ATOM 1633 O O . GLY A 1 204 ? -8.742 12.188 3.021 1 80.19 204 GLY A O 1
ATOM 1634 N N . PHE A 1 205 ? -7.238 13.531 3.709 1 78.44 205 PHE A N 1
ATOM 1635 C CA . PHE A 1 205 ? -6.109 12.695 3.316 1 78.44 205 PHE A CA 1
ATOM 1636 C C . PHE A 1 205 ? -6.117 11.375 4.078 1 78.44 205 PHE A C 1
ATOM 1638 O O . PHE A 1 205 ? -5.934 10.312 3.49 1 78.44 205 PHE A O 1
ATOM 1645 N N . VAL A 1 206 ? -6.254 11.484 5.324 1 78.56 206 VAL A N 1
ATOM 1646 C CA . VAL A 1 206 ? -6.238 10.305 6.18 1 78.56 206 VAL A CA 1
ATOM 1647 C C . VAL A 1 206 ? -7.383 9.367 5.789 1 78.56 206 VAL A C 1
ATOM 1649 O O . VAL A 1 206 ? -7.211 8.148 5.75 1 78.56 206 VAL A O 1
ATOM 1652 N N . GLU A 1 207 ? -8.5 9.914 5.5 1 81.75 207 GLU A N 1
ATOM 1653 C CA . GLU A 1 207 ? -9.641 9.102 5.086 1 81.75 207 GLU A CA 1
ATOM 1654 C C . GLU A 1 207 ? -9.359 8.383 3.768 1 81.75 207 GLU A C 1
ATOM 1656 O O . GLU A 1 207 ? -9.672 7.203 3.615 1 81.75 207 GLU A O 1
ATOM 1661 N N . SER A 1 208 ? -8.828 9.07 2.855 1 80.56 208 SER A N 1
ATOM 1662 C CA . SER A 1 208 ? -8.484 8.492 1.561 1 80.56 208 SER A CA 1
ATOM 1663 C C . SER A 1 208 ? -7.438 7.391 1.708 1 80.56 208 SER A C 1
ATOM 1665 O O . SER A 1 208 ? -7.531 6.348 1.058 1 80.56 208 SER A O 1
ATOM 1667 N N . LEU A 1 209 ? -6.484 7.609 2.48 1 78.69 209 LEU A N 1
ATOM 1668 C CA . LEU A 1 209 ? -5.441 6.621 2.729 1 78.69 209 LEU A CA 1
ATOM 1669 C C . LEU A 1 209 ? -6.012 5.379 3.402 1 78.69 209 LEU A C 1
ATOM 1671 O O . LEU A 1 209 ? -5.652 4.254 3.047 1 78.69 209 LEU A O 1
ATOM 1675 N N . ALA A 1 210 ? -6.887 5.59 4.371 1 78.94 210 ALA A N 1
ATOM 1676 C CA . ALA A 1 210 ? -7.531 4.461 5.039 1 78.94 210 ALA A CA 1
ATOM 1677 C C . ALA A 1 210 ? -8.297 3.596 4.043 1 78.94 210 ALA A C 1
ATOM 1679 O O . ALA A 1 210 ? -8.203 2.367 4.082 1 78.94 210 ALA A O 1
ATOM 1680 N N . ALA A 1 211 ? -9.016 4.195 3.193 1 82.06 211 ALA A N 1
ATOM 1681 C CA . ALA A 1 211 ? -9.766 3.471 2.176 1 82.06 211 ALA A CA 1
ATOM 1682 C C . ALA A 1 211 ? -8.836 2.682 1.259 1 82.06 211 ALA A C 1
ATOM 1684 O O . ALA A 1 211 ? -9.117 1.528 0.926 1 82.06 211 ALA A O 1
ATOM 1685 N N . LEU A 1 212 ? -7.801 3.318 0.847 1 77.62 212 LEU A N 1
ATOM 1686 C CA . LEU A 1 212 ? -6.82 2.676 -0.022 1 77.62 212 LEU A CA 1
ATOM 1687 C C . LEU A 1 212 ? -6.191 1.472 0.668 1 77.62 212 LEU A C 1
ATOM 1689 O O . LEU A 1 212 ? -6.02 0.417 0.053 1 77.62 212 LEU A O 1
ATOM 1693 N N . THR A 1 213 ? -5.793 1.595 1.9 1 77.12 213 THR A N 1
ATOM 1694 C CA . THR A 1 213 ? -5.184 0.519 2.672 1 77.12 213 THR A CA 1
ATOM 1695 C C . THR A 1 213 ? -6.145 -0.657 2.816 1 77.12 213 THR A C 1
ATOM 1697 O O . THR A 1 213 ? -5.742 -1.815 2.688 1 77.12 213 THR A O 1
ATOM 1700 N N . GLU A 1 214 ? -7.375 -0.351 3.076 1 81.62 214 GLU A N 1
ATOM 1701 C CA . GLU A 1 214 ? -8.383 -1.401 3.197 1 81.62 214 GLU A CA 1
ATOM 1702 C C . GLU A 1 214 ? -8.531 -2.172 1.89 1 81.62 214 GLU A C 1
ATOM 1704 O O . GLU A 1 214 ? -8.594 -3.404 1.892 1 81.62 214 GLU A O 1
ATOM 1709 N N . GLN A 1 215 ? -8.664 -1.483 0.853 1 81.88 215 GLN A N 1
ATOM 1710 C CA . GLN A 1 215 ? -8.805 -2.105 -0.46 1 81.88 215 GLN A CA 1
ATOM 1711 C C . GLN A 1 215 ? -7.586 -2.965 -0.791 1 81.88 215 GLN A C 1
ATOM 1713 O O . GLN A 1 215 ? -7.727 -4.078 -1.301 1 81.88 215 GLN A O 1
ATOM 1718 N N . THR A 1 216 ? -6.418 -2.465 -0.521 1 79.12 216 THR A N 1
ATOM 1719 C CA . THR A 1 216 ? -5.188 -3.211 -0.765 1 79.12 216 THR A CA 1
ATOM 1720 C C . THR A 1 216 ? -5.141 -4.473 0.092 1 79.12 216 THR A C 1
ATOM 1722 O O . THR A 1 216 ? -4.773 -5.543 -0.393 1 79.12 216 THR A O 1
ATOM 1725 N N . GLY A 1 217 ? -5.516 -4.32 1.341 1 80.69 217 GLY A N 1
ATOM 1726 C CA . GLY A 1 217 ? -5.57 -5.484 2.213 1 80.69 217 GLY A CA 1
ATOM 1727 C C . GLY A 1 217 ? -6.477 -6.582 1.687 1 80.69 217 GLY A C 1
ATOM 1728 O O . GLY A 1 217 ? -6.113 -7.758 1.714 1 80.69 217 GLY A O 1
ATOM 1729 N N . ALA A 1 218 ? -7.621 -6.211 1.226 1 83.44 218 ALA A N 1
ATOM 1730 C CA . ALA A 1 218 ? -8.562 -7.172 0.663 1 83.44 218 ALA A CA 1
ATOM 1731 C C . ALA A 1 218 ? -7.98 -7.863 -0.565 1 83.44 218 ALA A C 1
ATOM 1733 O O . ALA A 1 218 ? -8.117 -9.078 -0.728 1 83.44 218 ALA A O 1
ATOM 1734 N N . SER A 1 219 ? -7.379 -7.086 -1.42 1 83.38 219 SER A N 1
ATOM 1735 C CA . SER A 1 219 ? -6.742 -7.637 -2.613 1 83.38 219 SER A CA 1
ATOM 1736 C C . SER A 1 219 ? -5.625 -8.609 -2.244 1 83.38 219 SER A C 1
ATOM 1738 O O . SER A 1 219 ? -5.488 -9.672 -2.859 1 83.38 219 SER A O 1
ATOM 1740 N N . LEU A 1 220 ? -4.863 -8.289 -1.273 1 81.69 220 LEU A N 1
ATOM 1741 C CA . LEU A 1 220 ? -3.773 -9.148 -0.816 1 81.69 220 LEU A CA 1
ATOM 1742 C C . LEU A 1 220 ? -4.309 -10.469 -0.277 1 81.69 220 LEU A C 1
ATOM 1744 O O . LEU A 1 220 ? -3.725 -11.523 -0.519 1 81.69 220 LEU A O 1
ATOM 1748 N N . GLU A 1 221 ? -5.398 -10.414 0.436 1 84.88 221 GLU A N 1
ATOM 1749 C CA . GLU A 1 221 ? -6.016 -11.641 0.935 1 84.88 221 GLU A CA 1
ATOM 1750 C C . GLU A 1 221 ? -6.418 -12.562 -0.213 1 84.88 221 GLU A C 1
ATOM 1752 O O . GLU A 1 221 ? -6.246 -13.781 -0.125 1 84.88 221 GLU A O 1
ATOM 1757 N N . GLN A 1 222 ? -6.945 -12.008 -1.23 1 85.38 222 GLN A N 1
ATOM 1758 C CA . GLN A 1 222 ? -7.328 -12.789 -2.406 1 85.38 222 GLN A CA 1
ATOM 1759 C C . GLN A 1 222 ? -6.105 -13.398 -3.082 1 85.38 222 GLN A C 1
ATOM 1761 O O . GLN A 1 222 ? -6.145 -14.547 -3.531 1 85.38 222 GLN A O 1
ATOM 1766 N N . VAL A 1 223 ? -5.055 -12.625 -3.146 1 83.94 223 VAL A N 1
ATOM 1767 C CA . VAL A 1 223 ? -3.82 -13.125 -3.748 1 83.94 223 VAL A CA 1
ATOM 1768 C C . VAL A 1 223 ? -3.293 -14.305 -2.941 1 83.94 223 VAL A C 1
ATOM 1770 O O . VAL A 1 223 ? -2.854 -15.305 -3.51 1 83.94 223 VAL A O 1
ATOM 1773 N N . VAL A 1 224 ? -3.291 -14.219 -1.66 1 83.88 224 VAL A N 1
ATOM 1774 C CA . VAL A 1 224 ? -2.83 -15.297 -0.796 1 83.88 224 VAL A CA 1
ATOM 1775 C C . VAL A 1 224 ? -3.656 -16.562 -1.057 1 83.88 224 VAL A C 1
ATOM 1777 O O . VAL A 1 224 ? -3.105 -17.656 -1.19 1 83.88 224 VAL A O 1
ATOM 1780 N N . GLN A 1 225 ? -4.953 -16.453 -1.163 1 86.81 225 GLN A N 1
ATOM 1781 C CA . GLN A 1 225 ? -5.828 -17.578 -1.436 1 86.81 225 GLN A CA 1
ATOM 1782 C C . GLN A 1 225 ? -5.496 -18.219 -2.781 1 86.81 225 GLN A C 1
ATOM 1784 O O . GLN A 1 225 ? -5.445 -19.453 -2.896 1 86.81 225 GLN A O 1
ATOM 1789 N N . GLN A 1 226 ? -5.344 -17.344 -3.734 1 83.44 226 GLN A N 1
ATOM 1790 C CA . GLN A 1 226 ? -4.988 -17.844 -5.059 1 83.44 226 GLN A CA 1
ATOM 1791 C C . GLN A 1 226 ? -3.646 -18.562 -5.039 1 83.44 226 GLN A C 1
ATOM 1793 O O . GLN A 1 226 ? -3.477 -19.578 -5.707 1 83.44 226 GLN A O 1
ATOM 1798 N N . SER A 1 227 ? -2.723 -18.109 -4.32 1 83.94 227 SER A N 1
ATOM 1799 C CA . SER A 1 227 ? -1.406 -18.734 -4.199 1 83.94 227 SER A CA 1
ATOM 1800 C C . SER A 1 227 ? -1.501 -20.109 -3.562 1 83.94 227 SER A C 1
ATOM 1802 O O . SER A 1 227 ? -0.801 -21.047 -3.975 1 83.94 227 SER A O 1
ATOM 1804 N N . VAL A 1 228 ? -2.334 -20.297 -2.57 1 86.12 228 VAL A N 1
ATOM 1805 C CA . VAL A 1 228 ? -2.545 -21.578 -1.932 1 86.12 228 VAL A CA 1
ATOM 1806 C C . VAL A 1 228 ? -3.109 -22.578 -2.947 1 86.12 228 VAL A C 1
ATOM 1808 O O . VAL A 1 228 ? -2.68 -23.734 -3.002 1 86.12 228 VAL A O 1
ATOM 1811 N N . TYR A 1 229 ? -4.043 -22.094 -3.76 1 86.62 229 TYR A N 1
ATOM 1812 C CA . TYR A 1 229 ? -4.617 -22.938 -4.793 1 86.62 229 TYR A CA 1
ATOM 1813 C C . TYR A 1 229 ? -3.553 -23.391 -5.789 1 86.62 229 TYR A C 1
ATOM 1815 O O . TYR A 1 229 ? -3.518 -24.562 -6.188 1 86.62 229 TYR A O 1
ATOM 1823 N N . ILE A 1 230 ? -2.748 -22.5 -6.176 1 85.56 230 ILE A N 1
ATOM 1824 C CA . ILE A 1 230 ? -1.686 -22.828 -7.121 1 85.56 230 ILE A CA 1
ATOM 1825 C C . ILE A 1 230 ? -0.729 -23.844 -6.492 1 85.56 230 ILE A C 1
ATOM 1827 O O . ILE A 1 230 ? -0.306 -24.797 -7.148 1 85.56 230 ILE A O 1
ATOM 1831 N N . ALA A 1 231 ? -0.37 -23.672 -5.293 1 85.44 231 ALA A N 1
ATOM 1832 C CA . ALA A 1 231 ? 0.498 -24.609 -4.59 1 85.44 231 ALA A CA 1
ATOM 1833 C C . ALA A 1 231 ? -0.125 -26 -4.543 1 85.44 231 ALA A C 1
ATOM 1835 O O . ALA A 1 231 ? 0.557 -27 -4.777 1 85.44 231 ALA A O 1
ATOM 1836 N N . ASP A 1 232 ? -1.385 -26.094 -4.246 1 89.25 232 ASP A N 1
ATOM 1837 C CA . ASP A 1 232 ? -2.104 -27.359 -4.199 1 89.25 232 ASP A CA 1
ATOM 1838 C C . ASP A 1 232 ? -2.094 -28.047 -5.566 1 89.25 232 ASP A C 1
ATOM 1840 O O . ASP A 1 232 ? -1.897 -29.266 -5.656 1 89.25 232 ASP A O 1
ATOM 1844 N N . THR A 1 233 ? -2.361 -27.219 -6.539 1 86 233 THR A N 1
ATOM 1845 C CA . THR A 1 233 ? -2.35 -27.75 -7.898 1 86 233 THR A CA 1
ATOM 1846 C C . THR A 1 233 ? -0.966 -28.297 -8.258 1 86 233 THR A C 1
ATOM 1848 O O . THR A 1 233 ? -0.848 -29.344 -8.875 1 86 233 THR A O 1
ATOM 1851 N N . ALA A 1 234 ? 0.07 -27.594 -7.895 1 85.12 234 ALA A N 1
ATOM 1852 C CA . ALA A 1 234 ? 1.438 -28.047 -8.148 1 85.12 234 ALA A CA 1
ATOM 1853 C C . ALA A 1 234 ? 1.731 -29.359 -7.434 1 85.12 234 ALA A C 1
ATOM 1855 O O . ALA A 1 234 ? 2.352 -30.25 -8 1 85.12 234 ALA A O 1
ATOM 1856 N N . ASN A 1 235 ? 1.299 -29.5 -6.211 1 89.81 235 ASN A N 1
ATOM 1857 C CA . ASN A 1 235 ? 1.479 -30.719 -5.453 1 89.81 235 ASN A CA 1
ATOM 1858 C C . ASN A 1 235 ? 0.744 -31.891 -6.098 1 89.81 235 ASN A C 1
ATOM 1860 O O . ASN A 1 235 ? 1.267 -33 -6.152 1 89.81 235 ASN A O 1
ATOM 1864 N N . SER A 1 236 ? -0.447 -31.641 -6.523 1 89.19 236 SER A N 1
ATOM 1865 C CA . SER A 1 236 ? -1.211 -32.688 -7.219 1 89.19 236 SER A CA 1
ATOM 1866 C C . SER A 1 236 ? -0.515 -33.094 -8.508 1 89.19 236 SER A C 1
ATOM 1868 O O . SER A 1 236 ? -0.465 -34.281 -8.82 1 89.19 236 SER A O 1
ATOM 1870 N N . SER A 1 237 ? -0.026 -32.156 -9.234 1 86.88 237 SER A N 1
ATOM 1871 C CA . SER A 1 237 ? 0.713 -32.469 -10.461 1 86.88 237 SER A CA 1
ATOM 1872 C C . SER A 1 237 ? 1.95 -33.312 -10.172 1 86.88 237 SER A C 1
ATOM 1874 O O . SER A 1 237 ? 2.285 -34.219 -10.938 1 86.88 237 SER A O 1
ATOM 1876 N N . LEU A 1 238 ? 2.631 -33 -9.102 1 87.31 238 LEU A N 1
ATOM 1877 C CA . LEU A 1 238 ? 3.785 -33.781 -8.68 1 87.31 238 LEU A CA 1
ATOM 1878 C C . LEU A 1 238 ? 3.389 -35.219 -8.422 1 87.31 238 LEU A C 1
ATOM 1880 O O . LEU A 1 238 ? 4.066 -36.1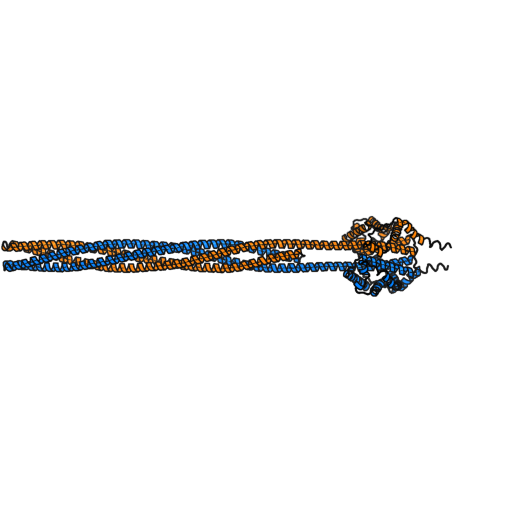56 -8.875 1 87.31 238 LEU A O 1
ATOM 1884 N N . ARG A 1 239 ? 2.312 -35.469 -7.711 1 90.75 239 ARG A N 1
ATOM 1885 C CA . ARG A 1 239 ? 1.841 -36.812 -7.406 1 90.75 239 ARG A CA 1
ATOM 1886 C C . ARG A 1 239 ? 1.486 -37.562 -8.68 1 90.75 239 ARG A C 1
ATOM 1888 O O . ARG A 1 239 ? 1.819 -38.75 -8.82 1 90.75 239 ARG A O 1
ATOM 1895 N N . THR A 1 240 ? 0.779 -36.844 -9.555 1 87.88 240 THR A N 1
ATOM 1896 C CA . THR A 1 240 ? 0.391 -37.469 -10.82 1 87.88 240 THR A CA 1
ATOM 1897 C C . THR A 1 240 ? 1.623 -37.844 -11.633 1 87.88 240 THR A C 1
ATOM 1899 O O . THR A 1 240 ? 1.658 -38.906 -12.258 1 87.88 240 THR A O 1
ATOM 1902 N N . SER A 1 241 ? 2.615 -37 -11.648 1 87.62 241 SER A N 1
ATOM 1903 C CA . SER A 1 241 ? 3.844 -37.281 -12.391 1 87.62 241 SER A CA 1
ATOM 1904 C C . SER A 1 241 ? 4.574 -38.5 -11.812 1 87.62 241 SER A C 1
ATOM 1906 O O . SER A 1 241 ? 5.07 -39.344 -12.562 1 87.62 241 SER A O 1
ATOM 1908 N N . VAL A 1 242 ? 4.656 -38.594 -10.508 1 89.69 242 VAL A N 1
ATOM 1909 C CA . VAL A 1 242 ? 5.305 -39.719 -9.859 1 89.69 242 VAL A CA 1
ATOM 1910 C C . VAL A 1 242 ? 4.555 -41 -10.195 1 89.69 242 VAL A C 1
ATOM 1912 O O . VAL A 1 242 ? 5.172 -42.031 -10.484 1 89.69 242 VAL A O 1
ATOM 1915 N N . ALA A 1 243 ? 3.227 -40.938 -10.148 1 89.19 243 ALA A N 1
ATOM 1916 C CA . ALA A 1 243 ? 2.412 -42.094 -10.516 1 89.19 243 ALA A CA 1
ATOM 1917 C C . ALA A 1 243 ? 2.676 -42.531 -11.961 1 89.19 243 ALA A C 1
ATOM 1919 O O . ALA A 1 243 ? 2.795 -43.719 -12.258 1 89.19 243 ALA A O 1
ATOM 1920 N N . MET A 1 244 ? 2.771 -41.531 -12.844 1 87.25 244 MET A N 1
ATOM 1921 C CA . MET A 1 244 ? 3.039 -41.812 -14.25 1 87.25 244 MET A CA 1
ATOM 1922 C C . MET A 1 244 ? 4.395 -42.469 -14.43 1 87.25 244 MET A C 1
ATOM 1924 O O . MET A 1 244 ? 4.543 -43.375 -15.25 1 87.25 244 MET A O 1
ATOM 1928 N N . GLU A 1 245 ? 5.387 -42.062 -13.695 1 89 245 GLU A N 1
ATOM 1929 C CA . GLU A 1 245 ? 6.699 -42.688 -13.727 1 89 245 GLU A CA 1
ATOM 1930 C C . GLU A 1 245 ? 6.617 -44.156 -13.328 1 89 245 GLU A C 1
ATOM 1932 O O . GLU A 1 245 ? 7.188 -45.031 -14 1 89 245 GLU A O 1
ATOM 1937 N N . HIS A 1 246 ? 5.898 -44.469 -12.266 1 91.75 246 HIS A N 1
ATOM 1938 C CA . HIS A 1 246 ? 5.742 -45.812 -11.789 1 91.75 246 HIS A CA 1
ATOM 1939 C C . HIS A 1 246 ? 5.027 -46.688 -12.82 1 91.75 246 HIS A C 1
ATOM 1941 O O . HIS A 1 246 ? 5.441 -47.812 -13.078 1 91.75 246 HIS A O 1
ATOM 1947 N N . HIS A 1 247 ? 3.949 -46.094 -13.359 1 88.81 247 HIS A N 1
ATOM 1948 C CA . HIS A 1 247 ? 3.207 -46.812 -14.383 1 88.81 247 HIS A CA 1
ATOM 1949 C C . HIS A 1 247 ? 4.074 -47.094 -15.602 1 88.81 247 HIS A C 1
ATOM 1951 O O . HIS A 1 247 ? 4.035 -48.188 -16.172 1 88.81 247 HIS A O 1
ATOM 1957 N N . SER A 1 248 ? 4.809 -46.125 -16.031 1 89.56 248 SER A N 1
ATOM 1958 C CA . SER A 1 248 ? 5.684 -46.281 -17.188 1 89.56 248 SER A CA 1
ATOM 1959 C C . SER A 1 248 ? 6.738 -47.375 -16.938 1 89.56 248 SER A C 1
ATOM 1961 O O . SER A 1 248 ? 7.008 -48.188 -17.797 1 89.56 248 SER A O 1
ATOM 1963 N N . GLU A 1 249 ? 7.352 -47.375 -15.719 1 90.62 249 GLU A N 1
ATOM 1964 C CA . GLU A 1 249 ? 8.336 -48.375 -15.367 1 90.62 249 GLU A CA 1
ATOM 1965 C C . GLU A 1 249 ? 7.719 -49.781 -15.352 1 90.62 249 GLU A C 1
ATOM 1967 O O . GLU A 1 249 ? 8.312 -50.75 -15.844 1 90.62 249 GLU A O 1
ATOM 1972 N N . SER A 1 250 ? 6.539 -49.844 -14.812 1 90.88 250 SER A N 1
ATOM 1973 C CA . SER A 1 250 ? 5.812 -51.094 -14.812 1 90.88 250 SER A CA 1
ATOM 1974 C C . SER A 1 250 ? 5.508 -51.562 -16.234 1 90.88 250 SER A C 1
ATOM 1976 O O . SER A 1 250 ? 5.594 -52.75 -16.531 1 90.88 250 SER A O 1
ATOM 1978 N N . GLY A 1 251 ? 5.105 -50.594 -17.047 1 88 251 GLY A N 1
ATOM 1979 C CA . GLY A 1 251 ? 4.852 -50.906 -18.438 1 88 251 GLY A CA 1
ATOM 1980 C C . GLY A 1 251 ? 6.078 -51.438 -19.156 1 88 251 GLY A C 1
ATOM 1981 O O . GLY A 1 251 ? 5.988 -52.438 -19.891 1 88 251 GLY A O 1
ATOM 1982 N N . LYS A 1 252 ? 7.195 -50.906 -18.922 1 89 252 LYS A N 1
ATOM 1983 C CA . LYS A 1 252 ? 8.445 -51.344 -19.531 1 89 252 LYS A CA 1
ATOM 1984 C C . LYS A 1 252 ? 8.789 -52.781 -19.062 1 89 252 LYS A C 1
ATOM 1986 O O . LYS A 1 252 ? 9.258 -53.594 -19.859 1 89 252 LYS A O 1
ATOM 1991 N N . ASP A 1 253 ? 8.594 -53.062 -17.797 1 90.31 253 ASP A N 1
ATOM 1992 C CA . ASP A 1 253 ? 8.844 -54.375 -17.25 1 90.31 253 ASP A CA 1
ATOM 1993 C C . ASP A 1 253 ? 7.945 -55.438 -17.922 1 90.31 253 ASP A C 1
ATOM 1995 O O . ASP A 1 253 ? 8.406 -56.5 -18.281 1 90.31 253 ASP A O 1
ATOM 1999 N N . GLN A 1 254 ? 6.68 -55.031 -18.062 1 87.44 254 GLN A N 1
ATOM 2000 C CA . GLN A 1 254 ? 5.73 -55.906 -18.703 1 87.44 254 GLN A CA 1
ATOM 2001 C C . GLN A 1 254 ? 6.117 -56.188 -20.156 1 87.44 254 GLN A C 1
ATOM 2003 O O . GLN A 1 254 ? 6.012 -57.312 -20.641 1 87.44 254 GLN A O 1
ATOM 2008 N N . LEU A 1 255 ? 6.598 -55.188 -20.844 1 87.56 255 LEU A N 1
ATOM 2009 C CA . LEU A 1 255 ? 7.051 -55.344 -22.234 1 87.56 255 LEU A CA 1
ATOM 2010 C C . LEU A 1 255 ? 8.273 -56.25 -22.297 1 87.56 255 LEU A C 1
ATOM 2012 O O . LEU A 1 255 ? 8.438 -57 -23.266 1 87.56 255 LEU A O 1
ATOM 2016 N N . GLY A 1 256 ? 9.141 -56.094 -21.281 1 87.69 256 GLY A N 1
ATOM 2017 C CA . GLY A 1 256 ? 10.281 -57 -21.203 1 87.69 256 GLY A CA 1
ATOM 2018 C C . GLY A 1 256 ? 9.875 -58.469 -21.172 1 87.69 256 GLY A C 1
ATOM 2019 O O . GLY A 1 256 ? 10.516 -59.312 -21.812 1 87.69 256 GLY A O 1
ATOM 2020 N N . LYS A 1 257 ? 8.828 -58.812 -20.5 1 89.31 257 LYS A N 1
ATOM 2021 C CA . LYS A 1 257 ? 8.32 -60.156 -20.453 1 89.31 257 LYS A CA 1
ATOM 2022 C C . LYS A 1 257 ? 7.801 -60.594 -21.812 1 89.31 257 LYS A C 1
ATOM 2024 O O . LYS A 1 257 ? 7.988 -61.75 -22.203 1 89.31 257 LYS A O 1
ATOM 2029 N N . VAL A 1 258 ? 7.176 -59.719 -22.5 1 86.38 258 VAL A N 1
ATOM 2030 C CA . VAL A 1 258 ? 6.68 -60.031 -23.828 1 86.38 258 VAL A CA 1
ATOM 2031 C C . VAL A 1 258 ? 7.855 -60.344 -24.766 1 86.38 258 VAL A C 1
ATOM 2033 O O . VAL A 1 258 ? 7.789 -61.281 -25.562 1 86.38 258 VAL A O 1
ATOM 2036 N N . VAL A 1 259 ? 8.922 -59.562 -24.656 1 87.12 259 VAL A N 1
ATOM 2037 C CA . VAL A 1 259 ? 10.117 -59.781 -25.453 1 87.12 259 VAL A CA 1
ATOM 2038 C C . VAL A 1 259 ? 10.664 -61.188 -25.188 1 87.12 259 VAL A C 1
ATOM 2040 O O . VAL A 1 259 ? 11.039 -61.906 -26.109 1 87.12 259 VAL A O 1
ATOM 2043 N N . SER A 1 260 ? 10.703 -61.562 -23.938 1 89.69 260 SER A N 1
ATOM 2044 C CA . SER A 1 260 ? 11.172 -62.906 -23.547 1 89.69 260 SER A CA 1
ATOM 2045 C C . SER A 1 260 ? 10.281 -63.969 -24.141 1 89.69 260 SER A C 1
ATOM 2047 O O . SER A 1 260 ? 10.773 -65 -24.609 1 89.69 260 SER A O 1
ATOM 2049 N N . ASN A 1 261 ? 8.961 -63.719 -24.094 1 86.25 261 ASN A N 1
ATOM 2050 C CA . ASN A 1 261 ? 8.023 -64.625 -24.703 1 86.25 261 ASN A CA 1
ATOM 2051 C C . ASN A 1 261 ? 8.281 -64.812 -26.188 1 86.25 261 ASN A C 1
ATOM 2053 O O . ASN A 1 261 ? 8.258 -65.938 -26.703 1 86.25 261 ASN A O 1
ATOM 2057 N N . MET A 1 262 ? 8.609 -63.75 -26.859 1 85.25 262 MET A N 1
ATOM 2058 C CA . MET A 1 262 ? 8.875 -63.812 -28.297 1 85.25 262 MET A CA 1
ATOM 2059 C C . MET A 1 262 ? 10.156 -64.562 -28.578 1 85.25 262 MET A C 1
ATOM 2061 O O . MET A 1 262 ? 10.234 -65.312 -29.578 1 85.25 262 MET A O 1
ATOM 2065 N N . ALA A 1 263 ? 11.117 -64.375 -27.766 1 87.88 263 ALA A N 1
ATOM 2066 C CA . ALA A 1 263 ? 12.367 -65.125 -27.922 1 87.88 263 ALA A CA 1
ATOM 2067 C C . ALA A 1 263 ? 12.148 -66.625 -27.766 1 87.88 263 ALA A C 1
ATOM 2069 O O . ALA A 1 263 ? 12.688 -67.438 -28.531 1 87.88 263 ALA A O 1
ATOM 2070 N N . GLU A 1 264 ? 11.359 -67 -26.781 1 88.81 264 GLU A N 1
ATOM 2071 C CA . GLU A 1 264 ? 11.023 -68.438 -26.578 1 88.81 264 GLU A CA 1
ATOM 2072 C C . GLU A 1 264 ? 10.266 -69 -27.781 1 88.81 264 GLU A C 1
ATOM 2074 O O . GLU A 1 264 ? 10.5 -70.125 -28.188 1 88.81 264 GLU A O 1
ATOM 2079 N N . LEU A 1 265 ? 9.391 -68.188 -28.297 1 86 265 LEU A N 1
ATOM 2080 C CA . LEU A 1 265 ? 8.633 -68.562 -29.469 1 86 265 LEU A CA 1
ATOM 2081 C C . LEU A 1 265 ? 9.555 -68.812 -30.656 1 86 265 LEU A C 1
ATOM 2083 O O . LEU A 1 265 ? 9.383 -69.812 -31.391 1 86 265 LEU A O 1
ATOM 2087 N N . LYS A 1 266 ? 10.492 -68 -30.844 1 86.5 266 LYS A N 1
ATOM 2088 C CA . LYS A 1 266 ? 11.461 -68.125 -31.922 1 86.5 266 LYS A CA 1
ATOM 2089 C C . LYS A 1 266 ? 12.227 -69.438 -31.781 1 86.5 266 LYS A C 1
ATOM 2091 O O . LYS A 1 266 ? 12.43 -70.188 -32.75 1 86.5 266 LYS A O 1
ATOM 2096 N N . ASP A 1 267 ? 12.617 -69.812 -30.594 1 89.31 267 ASP A N 1
ATOM 2097 C CA . ASP A 1 267 ? 13.328 -71.062 -30.328 1 89.31 267 ASP A CA 1
ATOM 2098 C C . ASP A 1 267 ? 12.461 -72.25 -30.641 1 89.31 267 ASP A C 1
ATOM 2100 O O . ASP A 1 267 ? 12.93 -73.25 -31.266 1 89.31 267 ASP A O 1
ATOM 2104 N N . ASN A 1 268 ? 11.227 -72.188 -30.203 1 84.94 268 ASN A N 1
ATOM 2105 C CA . ASN A 1 268 ? 10.305 -73.25 -30.453 1 84.94 268 ASN A CA 1
ATOM 2106 C C . ASN A 1 268 ? 10.094 -73.5 -31.953 1 84.94 268 ASN A C 1
ATOM 2108 O O . ASN A 1 268 ? 10.078 -74.625 -32.406 1 84.94 268 ASN A O 1
ATOM 2112 N N . VAL A 1 269 ? 10.008 -72.438 -32.656 1 85.69 269 VAL A N 1
ATOM 2113 C CA . VAL A 1 269 ? 9.805 -72.5 -34.094 1 85.69 269 VAL A CA 1
ATOM 2114 C C . VAL A 1 269 ? 11.023 -73.125 -34.781 1 85.69 269 VAL A C 1
ATOM 2116 O O . VAL A 1 269 ? 10.883 -73.938 -35.688 1 85.69 269 VAL A O 1
ATOM 2119 N N . GLN A 1 270 ? 12.211 -72.812 -34.344 1 88.38 270 GLN A N 1
ATOM 2120 C CA . GLN A 1 270 ? 13.43 -73.375 -34.875 1 88.38 270 GLN A CA 1
ATOM 2121 C C . GLN A 1 270 ? 13.477 -74.875 -34.625 1 88.38 270 GLN A C 1
ATOM 2123 O O . GLN A 1 270 ? 13.852 -75.688 -35.531 1 88.38 270 GLN A O 1
ATOM 2128 N N . ARG A 1 271 ? 13.039 -75.312 -33.5 1 89.38 271 ARG A N 1
ATOM 2129 C CA . ARG A 1 271 ? 13.023 -76.688 -33.156 1 89.38 271 ARG A CA 1
ATOM 2130 C C . ARG A 1 271 ? 12.031 -77.5 -34.062 1 89.38 271 ARG A C 1
ATOM 2132 O O . ARG A 1 271 ? 12.328 -78.562 -34.531 1 89.38 271 ARG A O 1
ATOM 2139 N N . ILE A 1 272 ? 10.914 -76.875 -34.219 1 88.62 272 ILE A N 1
ATOM 2140 C CA . ILE A 1 272 ? 9.891 -77.438 -35.062 1 88.62 272 ILE A CA 1
ATOM 2141 C C . ILE A 1 272 ? 10.422 -77.625 -36.5 1 88.62 272 ILE A C 1
ATOM 2143 O O . ILE A 1 272 ? 10.25 -78.625 -37.125 1 88.62 272 ILE A O 1
ATOM 2147 N N . THR A 1 273 ? 11.062 -76.562 -36.938 1 88 273 THR A N 1
ATOM 2148 C CA . THR A 1 273 ? 11.625 -76.562 -38.312 1 88 273 THR A CA 1
ATOM 2149 C C . THR A 1 273 ? 12.617 -77.688 -38.469 1 88 273 THR A C 1
ATOM 2151 O O . THR A 1 273 ? 12.578 -78.438 -39.469 1 88 273 THR A O 1
ATOM 2154 N N . ALA A 1 274 ? 13.445 -77.938 -37.5 1 91.56 274 ALA A N 1
ATOM 2155 C CA . ALA A 1 274 ? 14.43 -79 -37.562 1 91.56 274 ALA A CA 1
ATOM 2156 C C . ALA A 1 274 ? 13.75 -80.375 -37.594 1 91.56 274 ALA A C 1
ATOM 2158 O O . ALA A 1 274 ? 14.133 -81.25 -38.375 1 91.56 274 ALA A O 1
ATOM 2159 N N . THR A 1 275 ? 12.766 -80.5 -36.719 1 91.19 275 THR A N 1
ATOM 2160 C CA . THR A 1 275 ? 12.055 -81.75 -36.656 1 91.19 275 THR A CA 1
ATOM 2161 C C . THR A 1 275 ? 11.32 -82.062 -37.938 1 91.19 275 THR A C 1
ATOM 2163 O O . THR A 1 275 ? 11.336 -83.188 -38.438 1 91.19 275 THR A O 1
ATOM 2166 N N . ILE A 1 276 ? 10.781 -81.062 -38.531 1 89.81 276 ILE A N 1
ATOM 2167 C CA . ILE A 1 276 ? 10.039 -81.188 -39.75 1 89.81 276 ILE A CA 1
ATOM 2168 C C . ILE A 1 276 ? 10.992 -81.562 -40.906 1 89.81 276 ILE A C 1
ATOM 2170 O O . ILE A 1 276 ? 10.641 -82.375 -41.781 1 89.81 276 ILE A O 1
ATOM 2174 N N . GLY A 1 277 ? 12.188 -81 -40.906 1 90.06 277 GLY A N 1
ATOM 2175 C CA . GLY A 1 277 ? 13.195 -81.438 -41.875 1 90.06 277 GLY A CA 1
ATOM 2176 C C . GLY A 1 277 ? 13.539 -82.938 -41.812 1 90.06 277 GLY A C 1
ATOM 2177 O O . GLY A 1 277 ? 13.672 -83.562 -42.844 1 90.06 277 GLY A O 1
ATOM 2178 N N . SER A 1 278 ? 13.625 -83.375 -40.625 1 93.62 278 SER A N 1
ATOM 2179 C CA . SER A 1 278 ? 13.906 -84.812 -40.438 1 93.62 278 SER A CA 1
ATOM 2180 C C . SER A 1 278 ? 12.75 -85.688 -40.906 1 93.62 278 SER A C 1
ATOM 2182 O O . SER A 1 278 ? 12.961 -86.75 -41.469 1 93.62 278 SER A O 1
ATOM 2184 N N . LEU A 1 279 ? 11.562 -85.125 -40.688 1 92.38 279 LEU A N 1
ATOM 2185 C CA . LEU A 1 279 ? 10.367 -85.875 -41.125 1 92.38 279 LEU A CA 1
ATOM 2186 C C . LEU A 1 279 ? 10.352 -86 -42.656 1 92.38 279 LEU A C 1
ATOM 2188 O O . LEU A 1 279 ? 9.977 -87 -43.188 1 92.38 279 LEU A O 1
ATOM 2192 N N . GLU A 1 280 ? 10.711 -84.938 -43.281 1 92.12 280 GLU A N 1
ATOM 2193 C CA . GLU A 1 280 ? 10.773 -84.938 -44.75 1 92.12 280 GLU A CA 1
ATOM 2194 C C . GLU A 1 280 ? 11.773 -86 -45.25 1 92.12 280 GLU A C 1
ATOM 2196 O O . GLU A 1 280 ? 11.461 -86.75 -46.156 1 92.12 280 GLU A O 1
ATOM 2201 N N . THR A 1 281 ? 12.906 -86.062 -44.656 1 95.31 281 THR A N 1
ATOM 2202 C CA . THR A 1 281 ? 13.945 -87 -45.062 1 95.31 281 THR A CA 1
ATOM 2203 C C . THR A 1 281 ? 13.484 -88.438 -44.844 1 95.31 281 THR A C 1
ATOM 2205 O O . THR A 1 281 ? 13.656 -89.312 -45.719 1 95.31 281 THR A O 1
ATOM 2208 N N . ASN A 1 282 ? 12.898 -88.562 -43.688 1 95.25 282 ASN A N 1
ATOM 2209 C CA . ASN A 1 282 ? 12.383 -89.938 -43.375 1 95.25 282 ASN A CA 1
ATOM 2210 C C . ASN A 1 282 ? 11.32 -90.375 -44.375 1 95.25 282 ASN A C 1
ATOM 2212 O O . ASN A 1 282 ? 11.32 -91.5 -44.844 1 95.25 282 ASN A O 1
ATOM 2216 N N . SER A 1 283 ? 10.492 -89.5 -44.719 1 94.81 283 SER A N 1
ATOM 2217 C CA . SER A 1 283 ? 9.414 -89.812 -45.656 1 94.81 283 SER A CA 1
ATOM 2218 C C . SER A 1 283 ? 9.953 -90.125 -47.031 1 94.81 283 SER A C 1
ATOM 2220 O O . SER A 1 283 ? 9.461 -91 -47.719 1 94.81 283 SER A O 1
ATOM 2222 N N . LYS A 1 284 ? 10.938 -89.5 -47.438 1 95.75 284 LYS A N 1
ATOM 2223 C CA . LYS A 1 284 ? 11.57 -89.75 -48.719 1 95.75 284 LYS A CA 1
ATOM 2224 C C . LYS A 1 284 ? 12.234 -91.125 -48.719 1 95.75 284 LYS A C 1
ATOM 2226 O O . LYS A 1 284 ? 12.156 -91.875 -49.719 1 95.75 284 LYS A O 1
ATOM 2231 N N . GLN A 1 285 ? 12.82 -91.438 -47.625 1 97.44 285 GLN A N 1
ATOM 2232 C CA . GLN A 1 285 ? 13.453 -92.75 -47.531 1 97.44 285 GLN A CA 1
ATOM 2233 C C . GLN A 1 285 ? 12.414 -93.875 -47.594 1 97.44 285 GLN A C 1
ATOM 2235 O O . GLN A 1 285 ? 12.633 -94.875 -48.25 1 97.44 285 GLN A O 1
ATOM 2240 N N . ILE A 1 286 ? 11.383 -93.562 -46.938 1 97.25 286 ILE A N 1
ATOM 2241 C CA . ILE A 1 286 ? 10.297 -94.562 -47 1 97.25 286 ILE A CA 1
ATOM 2242 C C . ILE A 1 286 ? 9.836 -94.75 -48.438 1 97.25 286 ILE A C 1
ATOM 2244 O O . ILE A 1 286 ? 9.656 -95.875 -48.906 1 97.25 286 ILE A O 1
ATOM 2248 N N . GLY A 1 287 ? 9.703 -93.625 -49.125 1 95.88 287 GLY A N 1
ATOM 2249 C CA . GLY A 1 287 ? 9.305 -93.688 -50.531 1 95.88 287 GLY A CA 1
ATOM 2250 C C . GLY A 1 287 ? 10.266 -94.5 -51.375 1 95.88 287 GLY A C 1
ATOM 2251 O O . GLY A 1 287 ? 9.828 -95.25 -52.219 1 95.88 287 GLY A O 1
ATOM 2252 N N . GLU A 1 288 ? 11.445 -94.438 -51.125 1 97.44 288 GLU A N 1
ATOM 2253 C CA . GLU A 1 288 ? 12.453 -95.125 -51.906 1 97.44 288 GLU A CA 1
ATOM 2254 C C . GLU A 1 288 ? 12.383 -96.625 -51.625 1 97.44 288 GLU A C 1
ATOM 2256 O O . GLU A 1 288 ? 12.477 -97.438 -52.531 1 97.44 288 GLU A O 1
ATOM 2261 N N . ILE A 1 289 ? 12.258 -96.875 -50.406 1 97.81 289 ILE A N 1
ATOM 2262 C CA . ILE A 1 289 ? 12.219 -98.312 -50.031 1 97.81 289 ILE A CA 1
ATOM 2263 C C . ILE A 1 289 ? 10.953 -98.938 -50.594 1 97.81 289 ILE A C 1
ATOM 2265 O O . ILE A 1 289 ? 10.992 -100.125 -51.031 1 97.81 289 ILE A O 1
ATOM 2269 N N . VAL A 1 290 ? 9.891 -98.25 -50.562 1 97.75 290 VAL A N 1
ATOM 2270 C CA . VAL A 1 290 ? 8.633 -98.812 -51.062 1 97.75 290 VAL A CA 1
ATOM 2271 C C . VAL A 1 290 ? 8.758 -99 -52.562 1 97.75 290 VAL A C 1
ATOM 2273 O O . VAL A 1 290 ? 8.203 -100 -53.094 1 97.75 290 VAL A O 1
ATOM 2276 N N . ASN A 1 291 ? 9.484 -98.25 -53.219 1 97 291 ASN A N 1
ATOM 2277 C CA . ASN A 1 291 ? 9.75 -98.5 -54.656 1 97 291 ASN A CA 1
ATOM 2278 C C . ASN A 1 291 ? 10.523 -99.812 -54.875 1 97 291 ASN A C 1
ATOM 2280 O O . ASN A 1 291 ? 10.227 -100.562 -55.812 1 97 291 ASN A O 1
ATOM 2284 N N . VAL A 1 292 ? 11.438 -100 -54.062 1 97.38 292 VAL A N 1
ATOM 2285 C CA . VAL A 1 292 ? 12.211 -101.25 -54.156 1 97.38 292 VAL A CA 1
ATOM 2286 C C . VAL A 1 292 ? 11.297 -102.438 -53.938 1 97.38 292 VAL A C 1
ATOM 2288 O O . VAL A 1 292 ? 11.352 -103.438 -54.656 1 97.38 292 VAL A O 1
ATOM 2291 N N . ILE A 1 293 ? 10.469 -102.25 -53 1 97.62 293 ILE A N 1
ATOM 2292 C CA . ILE A 1 293 ? 9.547 -103.312 -52.688 1 97.62 293 ILE A CA 1
ATOM 2293 C C . ILE A 1 293 ? 8.609 -103.562 -53.875 1 97.62 293 ILE A C 1
ATOM 2295 O O . ILE A 1 293 ? 8.305 -104.75 -54.219 1 97.62 293 ILE A O 1
ATOM 2299 N N . THR A 1 294 ? 8.195 -102.625 -54.469 1 97 294 THR A N 1
ATOM 2300 C CA . THR A 1 294 ? 7.328 -102.688 -55.625 1 97 294 THR A CA 1
ATOM 2301 C C . THR A 1 294 ? 8.039 -103.438 -56.781 1 97 294 THR A C 1
ATOM 2303 O O . THR A 1 294 ? 7.449 -104.25 -57.469 1 97 294 THR A O 1
ATOM 2306 N N . GLU A 1 295 ? 9.219 -103.188 -56.938 1 97.44 295 GLU A N 1
ATOM 2307 C CA . GLU A 1 295 ? 10.016 -103.812 -57.969 1 97.44 295 GLU A CA 1
ATOM 2308 C C . GLU A 1 295 ? 10.203 -105.312 -57.656 1 97.44 295 GLU A C 1
ATOM 2310 O O . GLU A 1 295 ? 10.102 -106.125 -58.562 1 97.44 295 GLU A O 1
ATOM 2315 N N . ILE A 1 296 ? 10.445 -105.5 -56.469 1 97.69 296 ILE A N 1
ATOM 2316 C CA . ILE A 1 296 ? 10.609 -106.875 -56.031 1 97.69 296 ILE A CA 1
ATOM 2317 C C . ILE A 1 296 ? 9.312 -107.625 -56.281 1 97.69 296 ILE A C 1
ATOM 2319 O O . ILE A 1 296 ? 9.336 -108.75 -56.719 1 97.69 296 ILE A O 1
ATOM 2323 N N . ALA A 1 297 ? 8.266 -107.062 -55.938 1 97.5 297 ALA A N 1
ATOM 2324 C CA . ALA A 1 297 ? 6.961 -107.688 -56.125 1 97.5 297 ALA A CA 1
ATOM 2325 C C . ALA A 1 297 ? 6.703 -107.938 -57.594 1 97.5 297 ALA A C 1
ATOM 2327 O O . ALA A 1 297 ? 6.168 -109 -57.969 1 97.5 297 ALA A O 1
ATOM 2328 N N . SER A 1 298 ? 7.082 -107.188 -58.438 1 97.44 298 SER A N 1
ATOM 2329 C CA . SER A 1 298 ? 6.926 -107.312 -59.875 1 97.44 298 SER A CA 1
ATOM 2330 C C . SER A 1 298 ? 7.805 -108.438 -60.406 1 97.44 298 SER A C 1
ATOM 2332 O O . SER A 1 298 ? 7.371 -109.25 -61.219 1 97.44 298 SER A O 1
ATOM 2334 N N . GLN A 1 299 ? 8.938 -108.5 -59.906 1 97 299 GLN A N 1
ATOM 2335 C CA . GLN A 1 299 ? 9.859 -109.562 -60.312 1 97 299 GLN A CA 1
ATOM 2336 C C . GLN A 1 299 ? 9.375 -110.875 -59.812 1 97 299 GLN A C 1
ATOM 2338 O O . GLN A 1 299 ? 9.461 -111.875 -60.531 1 97 299 GLN A O 1
ATOM 2343 N N . THR A 1 300 ? 8.898 -110.812 -58.625 1 96.88 300 THR A N 1
ATOM 2344 C CA . THR A 1 300 ? 8.352 -112 -58.062 1 96.88 300 THR A CA 1
ATOM 2345 C C . THR A 1 300 ? 7.133 -112.5 -58.844 1 96.88 300 THR A C 1
ATOM 2347 O O . THR A 1 300 ? 6.973 -113.688 -59.094 1 96.88 300 THR A O 1
ATOM 2350 N N . ASN A 1 301 ? 6.367 -111.625 -59.219 1 95.94 301 ASN A N 1
ATOM 2351 C CA . ASN A 1 301 ? 5.199 -111.938 -60.031 1 95.94 301 ASN A CA 1
ATOM 2352 C C . ASN A 1 301 ? 5.598 -112.5 -61.375 1 95.94 301 ASN A C 1
ATOM 2354 O O . ASN A 1 301 ? 4.992 -113.5 -61.844 1 95.94 301 ASN A O 1
ATOM 2358 N N . LEU A 1 302 ? 6.574 -112.125 -61.969 1 95.94 302 LEU A N 1
ATOM 2359 C CA . LEU A 1 302 ? 7.066 -112.562 -63.25 1 95.94 302 LEU A CA 1
ATOM 2360 C C . LEU A 1 302 ? 7.656 -114 -63.125 1 95.94 302 LEU A C 1
ATOM 2362 O O . LEU A 1 302 ? 7.441 -114.812 -63.969 1 95.94 302 LEU A O 1
ATOM 2366 N N . LEU A 1 303 ? 8.344 -114.125 -62.094 1 95.19 303 LEU A N 1
ATOM 2367 C CA . LEU A 1 303 ? 8.922 -115.438 -61.844 1 95.19 303 LEU A CA 1
ATOM 2368 C C . LEU A 1 303 ? 7.832 -116.5 -61.594 1 95.19 303 LEU A C 1
ATOM 2370 O O . LEU A 1 303 ? 7.926 -117.625 -62.094 1 95.19 303 LEU A O 1
ATOM 2374 N N . ALA A 1 304 ? 6.871 -116.062 -60.906 1 94 304 ALA A N 1
ATOM 2375 C CA . ALA A 1 304 ? 5.75 -116.938 -60.625 1 94 304 ALA A CA 1
ATOM 2376 C C . ALA A 1 304 ? 4.965 -117.25 -61.875 1 94 304 ALA A C 1
ATOM 2378 O O . ALA A 1 304 ? 4.52 -118.438 -62.062 1 94 304 ALA A O 1
ATOM 2379 N N . LEU A 1 305 ? 4.852 -116.438 -62.781 1 93.06 305 LEU A N 1
ATOM 2380 C CA . LEU A 1 305 ? 4.176 -116.688 -64.062 1 93.06 305 LEU A CA 1
ATOM 2381 C C . LEU A 1 305 ? 4.957 -117.625 -64.938 1 93.06 305 LEU A C 1
ATOM 2383 O O . LEU A 1 305 ? 4.375 -118.562 -65.5 1 93.06 305 LEU A O 1
ATOM 2387 N N . ASN A 1 306 ? 6.141 -117.438 -64.938 1 89.69 306 ASN A N 1
ATOM 2388 C CA . ASN A 1 306 ? 6.992 -118.312 -65.688 1 89.69 306 ASN A CA 1
ATOM 2389 C C . ASN A 1 306 ? 6.98 -119.75 -65.125 1 89.69 306 ASN A C 1
ATOM 2391 O O . ASN A 1 306 ? 6.98 -120.75 -65.875 1 89.69 306 ASN A O 1
ATOM 2395 N N . ALA A 1 307 ? 6.992 -119.688 -63.875 1 89.44 307 ALA A N 1
ATOM 2396 C CA . ALA A 1 307 ? 6.934 -121 -63.188 1 89.44 307 ALA A CA 1
ATOM 2397 C C . ALA A 1 307 ? 5.598 -121.688 -63.438 1 89.44 307 ALA A C 1
ATOM 2399 O O . ALA A 1 307 ? 5.547 -122.938 -63.594 1 89.44 307 ALA A O 1
ATOM 2400 N N . ALA A 1 308 ? 4.574 -121 -63.531 1 89 308 ALA A N 1
ATOM 2401 C CA . ALA A 1 308 ? 3.254 -121.562 -63.812 1 89 308 ALA A CA 1
ATOM 2402 C C . ALA A 1 308 ? 3.193 -122.062 -65.25 1 89 308 ALA A C 1
ATOM 2404 O O . ALA A 1 308 ? 2.586 -123.125 -65.5 1 89 308 ALA A O 1
ATOM 2405 N N . ILE A 1 309 ? 3.803 -121.5 -66.062 1 86.19 309 ILE A N 1
ATOM 2406 C CA . ILE A 1 309 ? 3.842 -121.938 -67.5 1 86.19 309 ILE A CA 1
ATOM 2407 C C . ILE A 1 309 ? 4.645 -123.25 -67.625 1 86.19 309 ILE A C 1
ATOM 2409 O O . ILE A 1 309 ? 4.223 -124.188 -68.25 1 86.19 309 ILE A O 1
ATOM 2413 N N . GLU A 1 310 ? 5.75 -123.25 -66.938 1 83 310 GLU A N 1
ATOM 2414 C CA . GLU A 1 310 ? 6.598 -124.438 -67 1 83 310 GLU A CA 1
ATOM 2415 C C . GLU A 1 310 ? 5.914 -125.625 -66.312 1 83 310 GLU A C 1
ATOM 2417 O O . GLU A 1 310 ? 6.035 -126.75 -66.812 1 83 310 GLU A O 1
ATOM 2422 N N . ALA A 1 311 ? 5.215 -125.312 -65.312 1 85.81 311 ALA A N 1
ATOM 2423 C CA . ALA A 1 311 ? 4.48 -126.375 -64.562 1 85.81 311 ALA A CA 1
ATOM 2424 C C . ALA A 1 311 ? 3.377 -126.938 -65.5 1 85.81 311 ALA A C 1
ATOM 2426 O O . ALA A 1 311 ? 3.123 -128.125 -65.438 1 85.81 311 ALA A O 1
ATOM 2427 N N . ALA A 1 312 ? 2.748 -126.25 -66.25 1 85.06 312 ALA A N 1
ATOM 2428 C CA . ALA A 1 312 ? 1.722 -126.688 -67.188 1 85.06 312 ALA A CA 1
ATOM 2429 C C . ALA A 1 312 ? 2.328 -127.562 -68.312 1 85.06 312 ALA A C 1
ATOM 2431 O O . ALA A 1 312 ? 1.729 -128.625 -68.688 1 85.06 312 ALA A O 1
ATOM 2432 N N . ARG A 1 313 ? 3.434 -127.25 -68.688 1 83.38 313 ARG A N 1
ATOM 2433 C CA . ARG A 1 313 ? 4.137 -128 -69.75 1 83.38 313 ARG A CA 1
ATOM 2434 C C . ARG A 1 313 ? 4.566 -129.375 -69.25 1 83.38 313 ARG A C 1
ATOM 2436 O O . ARG A 1 313 ? 4.684 -130.375 -70.062 1 83.38 313 ARG A O 1
ATOM 2443 N N . ALA A 1 314 ? 4.773 -129.5 -67.938 1 80.75 314 ALA A N 1
ATOM 2444 C CA . ALA A 1 314 ? 5.273 -130.75 -67.375 1 80.75 314 ALA A CA 1
ATOM 2445 C C . ALA A 1 314 ? 4.133 -131.625 -67.125 1 80.75 314 ALA A C 1
ATOM 2447 O O . ALA A 1 314 ? 4.363 -132.75 -66.688 1 80.75 314 ALA A O 1
ATOM 2448 N N . GLY A 1 315 ? 2.783 -131.375 -67.438 1 80.69 315 GLY A N 1
ATOM 2449 C CA . GLY A 1 315 ? 1.619 -132.125 -67.312 1 80.69 315 GLY A CA 1
ATOM 2450 C C . GLY A 1 315 ? 1.323 -132.625 -65.938 1 80.69 315 GLY A C 1
ATOM 2451 O O . GLY A 1 315 ? 1.206 -131.875 -65 1 80.69 315 GLY A O 1
ATOM 2452 N N . GLU A 1 316 ? 1.438 -134.125 -65.688 1 79.88 316 GLU A N 1
ATOM 2453 C CA . GLU A 1 316 ? 1.054 -134.625 -64.438 1 79.88 316 GLU A CA 1
ATOM 2454 C C . GLU A 1 316 ? 2.117 -134.5 -63.375 1 79.88 316 GLU A C 1
ATOM 2456 O O . GLU A 1 316 ? 1.797 -134.375 -62.188 1 79.88 316 GLU A O 1
ATOM 2461 N N . HIS A 1 317 ? 3.334 -134.25 -63.781 1 76.75 317 HIS A N 1
ATOM 2462 C CA . HIS A 1 317 ? 4.445 -134.125 -62.844 1 76.75 317 HIS A CA 1
ATOM 2463 C C . HIS A 1 317 ? 4.562 -132.625 -62.344 1 76.75 317 HIS A C 1
ATOM 2465 O O . HIS A 1 317 ? 5.258 -132.375 -61.375 1 76.75 317 HIS A O 1
ATOM 2471 N N . GLY A 1 318 ? 3.68 -131.75 -62.969 1 82.31 318 GLY A N 1
ATOM 2472 C CA . GLY A 1 318 ? 3.805 -130.375 -62.625 1 82.31 318 GLY A CA 1
ATOM 2473 C C . GLY A 1 318 ? 2.613 -129.875 -61.875 1 82.31 318 GLY A C 1
ATOM 2474 O O . GLY A 1 318 ? 2.566 -128.625 -61.562 1 82.31 318 GLY A O 1
ATOM 2475 N N . LYS A 1 319 ? 1.753 -130.625 -61.562 1 83.5 319 LYS A N 1
ATOM 2476 C CA . LYS A 1 319 ? 0.497 -130.125 -60.969 1 83.5 319 LYS A CA 1
ATOM 2477 C C . LYS A 1 319 ? 0.734 -129.5 -59.625 1 83.5 319 LYS A C 1
ATOM 2479 O O . LYS A 1 319 ? 0.147 -128.5 -59.312 1 83.5 319 LYS A O 1
ATOM 2484 N N . GLY A 1 320 ? 1.538 -130 -58.75 1 81.69 320 GLY A N 1
ATOM 2485 C CA . GLY A 1 320 ? 1.861 -129.5 -57.469 1 81.69 320 GLY A CA 1
ATOM 2486 C C . GLY A 1 320 ? 2.576 -128.125 -57.562 1 81.69 320 GLY A C 1
ATOM 2487 O O . GLY A 1 320 ? 2.273 -127.25 -56.812 1 81.69 320 GLY A O 1
ATOM 2488 N N . PHE A 1 321 ? 3.41 -128 -58.594 1 85.12 321 PHE A N 1
ATOM 2489 C CA . PHE A 1 321 ? 4.184 -126.812 -58.781 1 85.12 321 PHE A CA 1
ATOM 2490 C C . PHE A 1 321 ? 3.303 -125.688 -59.344 1 85.12 321 PHE A C 1
ATOM 2492 O O . PHE A 1 321 ? 3.508 -124.5 -59.031 1 85.12 321 PHE A O 1
ATOM 2499 N N . ALA A 1 322 ? 2.322 -126.062 -60.125 1 88.06 322 ALA A N 1
ATOM 2500 C CA . ALA A 1 322 ? 1.396 -125.125 -60.688 1 88.06 322 ALA A CA 1
ATOM 2501 C C . ALA A 1 322 ? 0.603 -124.438 -59.594 1 88.06 322 ALA A C 1
ATOM 2503 O O . ALA A 1 322 ? 0.37 -123.188 -59.656 1 88.06 322 ALA A O 1
ATOM 2504 N N . VAL A 1 323 ? 0.329 -125.125 -58.5 1 89.81 323 VAL A N 1
ATOM 2505 C CA . VAL A 1 323 ? -0.427 -124.562 -57.375 1 89.81 323 VAL A CA 1
ATOM 2506 C C . VAL A 1 323 ? 0.449 -123.562 -56.594 1 89.81 323 VAL A C 1
ATOM 2508 O O . VAL A 1 323 ? 0.004 -122.5 -56.219 1 89.81 323 VAL A O 1
ATOM 2511 N N . VAL A 1 324 ? 1.646 -123.938 -56.438 1 91.19 324 VAL A N 1
ATOM 2512 C CA . VAL A 1 324 ? 2.586 -123.062 -55.719 1 91.19 324 VAL A CA 1
ATOM 2513 C C . VAL A 1 324 ? 2.854 -121.812 -56.5 1 91.19 324 VAL A C 1
ATOM 2515 O O . VAL A 1 324 ? 2.861 -120.75 -55.969 1 91.19 324 VAL A O 1
ATOM 2518 N N . ALA A 1 325 ? 3.061 -121.938 -57.75 1 92.25 325 ALA A N 1
ATOM 2519 C CA . ALA A 1 325 ? 3.34 -120.812 -58.625 1 92.25 325 ALA A CA 1
ATOM 2520 C C . ALA A 1 325 ? 2.17 -119.812 -58.625 1 92.25 325 ALA A C 1
ATOM 2522 O O . ALA A 1 325 ? 2.371 -118.625 -58.594 1 92.25 325 ALA A O 1
ATOM 2523 N N . ASP A 1 326 ? 0.998 -120.375 -58.562 1 93.06 326 ASP A N 1
ATOM 2524 C CA . ASP A 1 326 ? -0.19 -119.5 -58.594 1 93.06 326 ASP A CA 1
ATOM 2525 C C . ASP A 1 326 ? -0.349 -118.75 -57.25 1 93.06 326 ASP A C 1
ATOM 2527 O O . ASP A 1 326 ? -0.754 -117.562 -57.25 1 93.06 326 ASP A O 1
ATOM 2531 N N . GLU A 1 327 ? -0.023 -119.438 -56.25 1 94.88 327 GLU A N 1
ATOM 2532 C CA . GLU A 1 327 ? -0.122 -118.812 -54.938 1 94.88 327 GLU A CA 1
ATOM 2533 C C . GLU A 1 327 ? 0.926 -117.688 -54.781 1 94.88 327 GLU A C 1
ATOM 2535 O O . GLU A 1 327 ? 0.634 -116.625 -54.25 1 94.88 327 GLU A O 1
ATOM 2540 N N . VAL A 1 328 ? 2.119 -117.938 -55.25 1 95.62 328 VAL A N 1
ATOM 2541 C CA . VAL A 1 328 ? 3.186 -116.938 -55.188 1 95.62 328 VAL A CA 1
ATOM 2542 C C . VAL A 1 328 ? 2.818 -115.75 -56.062 1 95.62 328 VAL A C 1
ATOM 2544 O O . VAL A 1 328 ? 3.094 -114.562 -55.719 1 95.62 328 VAL A O 1
ATOM 2547 N N . ARG A 1 329 ? 2.229 -116 -57.125 1 95.44 329 ARG A N 1
ATOM 2548 C CA . ARG A 1 329 ? 1.785 -114.938 -58.031 1 95.44 329 ARG A CA 1
ATOM 2549 C C . ARG A 1 329 ? 0.766 -114.062 -57.344 1 95.44 329 ARG A C 1
ATOM 2551 O O . ARG A 1 329 ? 0.864 -112.812 -57.406 1 95.44 329 ARG A O 1
ATOM 2558 N N . LYS A 1 330 ? -0.202 -114.625 -56.625 1 96.19 330 LYS A N 1
ATOM 2559 C CA . LYS A 1 330 ? -1.221 -113.875 -55.906 1 96.19 330 LYS A CA 1
ATOM 2560 C C . LYS A 1 330 ? -0.596 -113 -54.781 1 96.19 330 LYS A C 1
ATOM 2562 O O . LYS A 1 330 ? -0.984 -111.875 -54.594 1 96.19 330 LYS A O 1
ATOM 2567 N N . LEU A 1 331 ? 0.342 -113.562 -54.156 1 96.94 331 LEU A N 1
ATOM 2568 C CA . LEU A 1 331 ? 1.02 -112.812 -53.062 1 96.94 331 LEU A CA 1
ATOM 2569 C C . LEU A 1 331 ? 1.845 -111.688 -53.625 1 96.94 331 LEU A C 1
ATOM 2571 O O . LEU A 1 331 ? 1.904 -110.625 -53 1 96.94 331 LEU A O 1
ATOM 2575 N N . ALA A 1 332 ? 2.492 -111.875 -54.688 1 97 332 ALA A N 1
ATOM 2576 C CA . ALA A 1 332 ? 3.25 -110.812 -55.344 1 97 332 ALA A CA 1
ATOM 2577 C C . ALA A 1 332 ? 2.334 -109.688 -55.75 1 97 332 ALA A C 1
ATOM 2579 O O . ALA A 1 332 ? 2.691 -108.5 -55.625 1 97 332 ALA A O 1
ATOM 2580 N N . GLU A 1 333 ? 1.175 -110.062 -56.25 1 96.81 333 GLU A N 1
ATOM 2581 C CA . GLU A 1 333 ? 0.202 -109 -56.625 1 96.81 333 GLU A CA 1
ATOM 2582 C C . GLU A 1 333 ? -0.317 -108.25 -55.438 1 96.81 333 GLU A C 1
ATOM 2584 O O . GLU A 1 333 ? -0.536 -107.062 -55.5 1 96.81 333 GLU A O 1
ATOM 2589 N N . GLN A 1 334 ? -0.511 -108.938 -54.375 1 96.81 334 GLN A N 1
ATOM 2590 C CA . GLN A 1 334 ? -0.94 -108.25 -53.156 1 96.81 334 GLN A CA 1
ATOM 2591 C C . GLN A 1 334 ? 0.142 -107.312 -52.625 1 96.81 334 GLN A C 1
ATOM 2593 O O . GLN A 1 334 ? -0.158 -106.25 -52.125 1 96.81 334 GLN A O 1
ATOM 2598 N N . THR A 1 335 ? 1.374 -107.688 -52.656 1 97.38 335 THR A N 1
ATOM 2599 C CA . THR A 1 335 ? 2.49 -106.875 -52.219 1 97.38 335 THR A CA 1
ATOM 2600 C C . THR A 1 335 ? 2.586 -105.562 -53.094 1 97.38 335 THR A C 1
ATOM 2602 O O . THR A 1 335 ? 2.805 -104.5 -52.562 1 97.38 335 THR A O 1
ATOM 2605 N N . ARG A 1 336 ? 2.447 -105.812 -54.375 1 96.62 336 ARG A N 1
ATOM 2606 C CA . ARG A 1 336 ? 2.484 -104.688 -55.281 1 96.62 336 ARG A CA 1
ATOM 2607 C C . ARG A 1 336 ? 1.375 -103.688 -54.969 1 96.62 336 ARG A C 1
ATOM 2609 O O . ARG A 1 336 ? 1.611 -102.5 -54.938 1 96.62 336 ARG A O 1
ATOM 2616 N N . SER A 1 337 ? 0.166 -104.188 -54.719 1 97.06 337 SER A N 1
ATOM 2617 C CA . SER A 1 337 ? -0.967 -103.375 -54.375 1 97.06 337 SER A CA 1
ATOM 2618 C C . SER A 1 337 ? -0.728 -102.625 -53.062 1 97.06 337 SER A C 1
ATOM 2620 O O . SER A 1 337 ? -0.988 -101.438 -52.969 1 97.06 337 SER A O 1
ATOM 2622 N N . SER A 1 338 ? -0.253 -103.312 -52.094 1 96.94 338 SER A N 1
ATOM 2623 C CA . SER A 1 338 ? 0.061 -102.688 -50.812 1 96.94 338 SER A CA 1
ATOM 2624 C C . SER A 1 338 ? 1.152 -101.625 -50.938 1 96.94 338 SER A C 1
ATOM 2626 O O . SER A 1 338 ? 1.071 -100.562 -50.344 1 96.94 338 SER A O 1
ATOM 2628 N N . SER A 1 339 ? 2.182 -101.875 -51.688 1 97 339 SER A N 1
ATOM 2629 C CA . SER A 1 339 ? 3.264 -100.938 -51.906 1 97 339 SER A CA 1
ATOM 2630 C C . SER A 1 339 ? 2.756 -99.688 -52.594 1 97 339 SER A C 1
ATOM 2632 O O . SER A 1 339 ? 3.211 -98.562 -52.312 1 97 339 SER A O 1
ATOM 2634 N N . SER A 1 340 ? 1.826 -99.875 -53.531 1 96.31 340 SER A N 1
ATOM 2635 C CA . SER A 1 340 ? 1.223 -98.75 -54.188 1 96.31 340 SER A CA 1
ATOM 2636 C C . SER A 1 340 ? 0.468 -97.875 -53.219 1 96.31 340 SER A C 1
ATOM 2638 O O . SER A 1 340 ? 0.525 -96.625 -53.281 1 96.31 340 SER A O 1
ATOM 2640 N N . ASN A 1 341 ? -0.214 -98.5 -52.25 1 96.94 341 ASN A N 1
ATOM 2641 C CA . ASN A 1 341 ? -0.9 -97.75 -51.188 1 96.94 341 ASN A CA 1
ATOM 2642 C C . ASN A 1 341 ? 0.082 -96.938 -50.344 1 96.94 341 ASN A C 1
ATOM 2644 O O . ASN A 1 341 ? -0.173 -95.812 -50 1 96.94 341 ASN A O 1
ATOM 2648 N N . ILE A 1 342 ? 1.154 -97.438 -50 1 97.19 342 ILE A N 1
ATOM 2649 C CA . ILE A 1 342 ? 2.16 -96.75 -49.188 1 97.19 342 ILE A CA 1
ATOM 2650 C C . ILE A 1 342 ? 2.73 -95.562 -49.969 1 97.19 342 ILE A C 1
ATOM 2652 O O . ILE A 1 342 ? 2.977 -94.5 -49.406 1 97.19 342 ILE A O 1
ATOM 2656 N N . THR A 1 343 ? 3.008 -95.875 -51.281 1 96.56 343 THR A N 1
ATOM 2657 C CA . THR A 1 343 ? 3.529 -94.812 -52.125 1 96.56 343 THR A CA 1
ATOM 2658 C C . THR A 1 343 ? 2.611 -93.562 -52.094 1 96.56 343 THR A C 1
ATOM 2660 O O . THR A 1 343 ? 3.08 -92.438 -51.969 1 96.56 343 THR A O 1
ATOM 2663 N N . THR A 1 344 ? 1.271 -93.812 -52.094 1 97.06 344 TH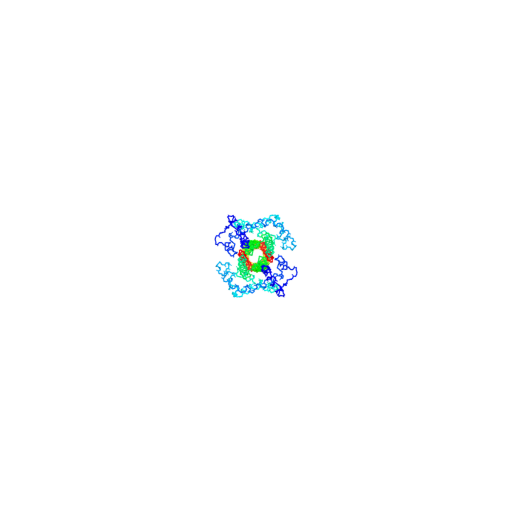R A N 1
ATOM 2664 C CA . THR A 1 344 ? 0.294 -92.75 -52.062 1 97.06 344 THR A CA 1
ATOM 2665 C C . THR A 1 344 ? 0.337 -92.062 -50.688 1 97.06 344 THR A C 1
ATOM 2667 O O . THR A 1 344 ? 0.317 -90.812 -50.625 1 97.06 344 THR A O 1
ATOM 2670 N N . LEU A 1 345 ? 0.448 -92.75 -49.688 1 96.62 345 LEU A N 1
ATOM 2671 C CA . LEU A 1 345 ? 0.499 -92.188 -48.344 1 96.62 345 LEU A CA 1
ATOM 2672 C C . LEU A 1 345 ? 1.773 -91.375 -48.125 1 96.62 345 LEU A C 1
ATOM 2674 O O . LEU A 1 345 ? 1.749 -90.375 -47.5 1 96.62 345 LEU A O 1
ATOM 2678 N N . VAL A 1 346 ? 2.863 -91.812 -48.625 1 96.25 346 VAL A N 1
ATOM 2679 C CA . VAL A 1 346 ? 4.141 -91.125 -48.5 1 96.25 346 VAL A CA 1
ATOM 2680 C C . VAL A 1 346 ? 4.086 -89.812 -49.25 1 96.25 346 VAL A C 1
ATOM 2682 O O . VAL A 1 346 ? 4.574 -88.812 -48.781 1 96.25 346 VAL A O 1
ATOM 2685 N N . GLN A 1 347 ? 3.5 -89.875 -50.469 1 95.31 347 GLN A N 1
ATOM 2686 C CA . GLN A 1 347 ? 3.361 -88.688 -51.219 1 95.31 347 GLN A CA 1
ATOM 2687 C C . GLN A 1 347 ? 2.494 -87.625 -50.5 1 95.31 347 GLN A C 1
ATOM 2689 O O . GLN A 1 347 ? 2.812 -86.438 -50.469 1 95.31 347 GLN A O 1
ATOM 2694 N N . THR A 1 348 ? 1.447 -88.125 -49.906 1 95.38 348 THR A N 1
ATOM 2695 C CA . THR A 1 348 ? 0.588 -87.25 -49.094 1 95.38 348 THR A CA 1
ATOM 2696 C C . THR A 1 348 ? 1.351 -86.688 -47.906 1 95.38 348 THR A C 1
ATOM 2698 O O . THR A 1 348 ? 1.221 -85.5 -47.594 1 95.38 348 THR A O 1
ATOM 2701 N N . THR A 1 349 ? 2.148 -87.438 -47.281 1 94.19 349 THR A N 1
ATOM 2702 C CA . THR A 1 349 ? 2.949 -87.062 -46.125 1 94.19 349 THR A CA 1
ATOM 2703 C C . THR A 1 349 ? 3.936 -85.938 -46.5 1 94.19 349 THR A C 1
ATOM 2705 O O . THR A 1 349 ? 4.07 -84.938 -45.812 1 94.19 349 THR A O 1
ATOM 2708 N N . ILE A 1 350 ? 4.645 -86.188 -47.625 1 93.62 350 ILE A N 1
ATOM 2709 C CA . ILE A 1 350 ? 5.625 -85.25 -48.094 1 93.62 350 ILE A CA 1
ATOM 2710 C C . ILE A 1 350 ? 4.934 -83.875 -48.375 1 93.62 350 ILE A C 1
ATOM 2712 O O . ILE A 1 350 ? 5.469 -82.812 -48.062 1 93.62 350 ILE A O 1
ATOM 2716 N N . ALA A 1 351 ? 3.668 -83.938 -48.906 1 94 351 ALA A N 1
ATOM 2717 C CA . ALA A 1 351 ? 2.906 -82.75 -49.188 1 94 351 ALA A CA 1
ATOM 2718 C C . ALA A 1 351 ? 2.504 -82 -47.906 1 94 351 ALA A C 1
ATOM 2720 O O . ALA A 1 351 ? 2.568 -80.812 -47.812 1 94 351 ALA A O 1
ATOM 2721 N N . GLN A 1 352 ? 2.096 -82.812 -46.938 1 91.56 352 GLN A N 1
ATOM 2722 C CA . GLN A 1 352 ? 1.697 -82.25 -45.625 1 91.56 352 GLN A CA 1
ATOM 2723 C C . GLN A 1 352 ? 2.889 -81.625 -44.906 1 91.56 352 GLN A C 1
ATOM 2725 O O . GLN A 1 352 ? 2.752 -80.562 -44.25 1 91.56 352 GLN A O 1
ATOM 2730 N N . ILE A 1 353 ? 4.043 -82.188 -45 1 91.81 353 ILE A N 1
ATOM 2731 C CA . ILE A 1 353 ? 5.266 -81.625 -44.406 1 91.81 353 ILE A CA 1
ATOM 2732 C C . ILE A 1 353 ? 5.598 -80.312 -45.031 1 91.81 353 ILE A C 1
ATOM 2734 O O . ILE A 1 353 ? 5.945 -79.375 -44.344 1 91.81 353 ILE A O 1
ATOM 2738 N N . SER A 1 354 ? 5.449 -80.25 -46.344 1 92.06 354 SER A N 1
ATOM 2739 C CA . SER A 1 354 ? 5.688 -78.938 -47.062 1 92.06 354 SER A CA 1
ATOM 2740 C C . SER A 1 354 ? 4.742 -77.875 -46.562 1 92.06 354 SER A C 1
ATOM 2742 O O . SER A 1 354 ? 5.137 -76.688 -46.469 1 92.06 354 SER A O 1
ATOM 2744 N N . ASP A 1 355 ? 3.516 -78.25 -46.219 1 90.38 355 ASP A N 1
ATOM 2745 C CA . ASP A 1 355 ? 2.539 -77.312 -45.688 1 90.38 355 ASP A CA 1
ATOM 2746 C C . ASP A 1 355 ? 2.959 -76.812 -44.312 1 90.38 355 ASP A C 1
ATOM 2748 O O . ASP A 1 355 ? 2.834 -75.625 -44.031 1 90.38 355 ASP A O 1
ATOM 2752 N N . VAL A 1 356 ? 3.453 -77.688 -43.531 1 88.69 356 VAL A N 1
ATOM 2753 C CA . VAL A 1 356 ? 3.877 -77.312 -42.156 1 88.69 356 VAL A CA 1
ATOM 2754 C C . VAL A 1 356 ? 5.062 -76.375 -42.25 1 88.69 356 VAL A C 1
ATOM 2756 O O . VAL A 1 356 ? 5.141 -75.375 -41.469 1 88.69 356 VAL A O 1
ATOM 2759 N N . ILE A 1 357 ? 5.996 -76.688 -43.156 1 88.06 357 ILE A N 1
ATOM 2760 C CA . ILE A 1 357 ? 7.16 -75.812 -43.344 1 88.06 357 ILE A CA 1
ATOM 2761 C C . ILE A 1 357 ? 6.707 -74.375 -43.688 1 88.06 357 ILE A C 1
ATOM 2763 O O . ILE A 1 357 ? 7.219 -73.438 -43.156 1 88.06 357 ILE A O 1
ATOM 2767 N N . ALA A 1 358 ? 5.684 -74.25 -44.562 1 88.81 358 ALA A N 1
ATOM 2768 C CA . ALA A 1 358 ? 5.156 -72.938 -44.969 1 88.81 358 ALA A CA 1
ATOM 2769 C C . ALA A 1 358 ? 4.508 -72.25 -43.781 1 88.81 358 ALA A C 1
ATOM 2771 O O . ALA A 1 358 ? 4.664 -71 -43.594 1 88.81 358 ALA A O 1
ATOM 2772 N N . GLN A 1 359 ? 3.785 -72.938 -43 1 85.75 359 GLN A N 1
ATOM 2773 C CA . GLN A 1 359 ? 3.113 -72.375 -41.812 1 85.75 359 GLN A CA 1
ATOM 2774 C C . GLN A 1 359 ? 4.125 -71.938 -40.781 1 85.75 359 GLN A C 1
ATOM 2776 O O . GLN A 1 359 ? 3.953 -70.875 -40.188 1 85.75 359 GLN A O 1
ATOM 2781 N N . VAL A 1 360 ? 5.188 -72.688 -40.594 1 86.25 360 VAL A N 1
ATOM 2782 C CA . VAL A 1 360 ? 6.234 -72.312 -39.625 1 86.25 360 VAL A CA 1
ATOM 2783 C C . VAL A 1 360 ? 6.953 -71.062 -40.094 1 86.25 360 VAL A C 1
ATOM 2785 O O . VAL A 1 360 ? 7.289 -70.188 -39.281 1 86.25 360 VAL A O 1
ATOM 2788 N N . ASN A 1 361 ? 7.176 -70.938 -41.375 1 87.19 361 ASN A N 1
ATOM 2789 C CA . ASN A 1 361 ? 7.762 -69.688 -41.906 1 87.19 361 ASN A CA 1
ATOM 2790 C C . ASN A 1 361 ? 6.863 -68.5 -41.688 1 87.19 361 ASN A C 1
ATOM 2792 O O . ASN A 1 361 ? 7.355 -67.375 -41.438 1 87.19 361 ASN A O 1
ATOM 2796 N N . GLY A 1 362 ? 5.582 -68.75 -41.75 1 86 362 GLY A N 1
ATOM 2797 C CA . GLY A 1 362 ? 4.637 -67.688 -41.406 1 86 362 GLY A CA 1
ATOM 2798 C C . GLY A 1 362 ? 4.734 -67.25 -39.969 1 86 362 GLY A C 1
ATOM 2799 O O . GLY A 1 362 ? 4.668 -66 -39.656 1 86 362 GLY A O 1
ATOM 2800 N N . ILE A 1 363 ? 4.961 -68.125 -39.062 1 85.31 363 ILE A N 1
ATOM 2801 C CA . ILE A 1 363 ? 5.109 -67.812 -37.656 1 85.31 363 ILE A CA 1
ATOM 2802 C C . ILE A 1 363 ? 6.352 -66.938 -37.438 1 85.31 363 ILE A C 1
ATOM 2804 O O . ILE A 1 363 ? 6.324 -66 -36.688 1 85.31 363 ILE A O 1
ATOM 2808 N N . ASN A 1 364 ? 7.441 -67.312 -38.125 1 85.62 364 ASN A N 1
ATOM 2809 C CA . ASN A 1 364 ? 8.68 -66.562 -38 1 85.62 364 ASN A CA 1
ATOM 2810 C C . ASN A 1 364 ? 8.469 -65.062 -38.406 1 85.62 364 ASN A C 1
ATOM 2812 O O . ASN A 1 364 ? 8.992 -64.188 -37.75 1 85.62 364 ASN A O 1
ATOM 2816 N N . ARG A 1 365 ? 7.691 -64.812 -39.406 1 87.44 365 ARG A N 1
ATOM 2817 C CA . ARG A 1 365 ? 7.418 -63.469 -39.875 1 87.44 365 ARG A CA 1
ATOM 2818 C C . ARG A 1 365 ? 6.609 -62.688 -38.844 1 87.44 365 ARG A C 1
ATOM 2820 O O . ARG A 1 365 ? 6.895 -61.531 -38.594 1 87.44 365 ARG A O 1
ATOM 2827 N N . VAL A 1 366 ? 5.629 -63.375 -38.25 1 84.94 366 VAL A N 1
ATOM 2828 C CA . VAL A 1 366 ? 4.77 -62.719 -37.25 1 84.94 366 VAL A CA 1
ATOM 2829 C C . VAL A 1 366 ? 5.578 -62.406 -36 1 84.94 366 VAL A C 1
ATOM 2831 O O . VAL A 1 366 ? 5.402 -61.312 -35.438 1 84.94 366 VAL A O 1
ATOM 2834 N N . VAL A 1 367 ? 6.465 -63.25 -35.594 1 85.06 367 VAL A N 1
ATOM 2835 C CA . VAL A 1 367 ? 7.301 -63.031 -34.406 1 85.06 367 VAL A CA 1
ATOM 2836 C C . VAL A 1 367 ? 8.234 -61.844 -34.656 1 85.06 367 VAL A C 1
ATOM 2838 O O . VAL A 1 367 ? 8.406 -61 -33.781 1 85.06 367 VAL A O 1
ATOM 2841 N N . ASP A 1 368 ? 8.805 -61.781 -35.844 1 87.56 368 ASP A N 1
ATOM 2842 C CA . ASP A 1 368 ? 9.703 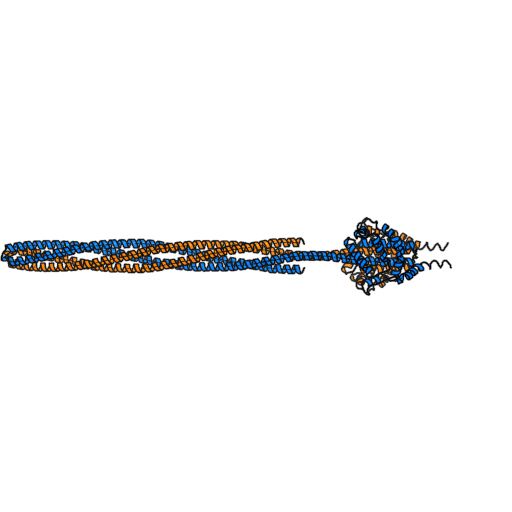-60.688 -36.156 1 87.56 368 ASP A CA 1
ATOM 2843 C C . ASP A 1 368 ? 8.953 -59.344 -36.156 1 87.56 368 ASP A C 1
ATOM 2845 O O . ASP A 1 368 ? 9.445 -58.344 -35.625 1 87.56 368 ASP A O 1
ATOM 2849 N N . ALA A 1 369 ? 7.75 -59.312 -36.719 1 86.75 369 ALA A N 1
ATOM 2850 C CA . ALA A 1 369 ? 6.926 -58.094 -36.719 1 86.75 369 ALA A CA 1
ATOM 2851 C C . ALA A 1 369 ? 6.523 -57.719 -35.281 1 86.75 369 ALA A C 1
ATOM 2853 O O . ALA A 1 369 ? 6.512 -56.531 -34.969 1 86.75 369 ALA A O 1
ATOM 2854 N N . GLY A 1 370 ? 6.203 -58.688 -34.562 1 83.56 370 GLY A N 1
ATOM 2855 C CA . GLY A 1 370 ? 5.871 -58.438 -33.156 1 83.56 370 GLY A CA 1
ATOM 2856 C C . GLY A 1 370 ? 7.012 -57.812 -32.375 1 83.56 370 GLY A C 1
ATOM 2857 O O . GLY A 1 370 ? 6.801 -56.906 -31.594 1 83.56 370 GLY A O 1
ATOM 2858 N N . ASN A 1 371 ? 8.188 -58.344 -32.562 1 86.44 371 ASN A N 1
ATOM 2859 C CA . ASN A 1 371 ? 9.359 -57.781 -31.891 1 86.44 371 ASN A CA 1
ATOM 2860 C C . ASN A 1 371 ? 9.586 -56.344 -32.25 1 86.44 371 ASN A C 1
ATOM 2862 O O . ASN A 1 371 ? 9.961 -55.531 -31.375 1 86.44 371 ASN A O 1
ATOM 2866 N N . ASP A 1 372 ? 9.375 -55.938 -33.469 1 89.06 372 ASP A N 1
ATOM 2867 C CA . ASP A 1 372 ? 9.523 -54.562 -33.906 1 89.06 372 ASP A CA 1
ATOM 2868 C C . ASP A 1 372 ? 8.508 -53.656 -33.188 1 89.06 372 ASP A C 1
ATOM 2870 O O . ASP A 1 372 ? 8.859 -52.562 -32.719 1 89.06 372 ASP A O 1
ATOM 2874 N N . GLU A 1 373 ? 7.266 -54.156 -33.125 1 87.19 373 GLU A N 1
ATOM 2875 C CA . GLU A 1 373 ? 6.211 -53.375 -32.469 1 87.19 373 GLU A CA 1
ATOM 2876 C C . GLU A 1 373 ? 6.465 -53.219 -30.984 1 87.19 373 GLU A C 1
ATOM 2878 O O . GLU A 1 373 ? 6.191 -52.156 -30.422 1 87.19 373 GLU A O 1
ATOM 2883 N N . ILE A 1 374 ? 6.988 -54.188 -30.344 1 87.94 374 ILE A N 1
ATOM 2884 C CA . ILE A 1 374 ? 7.316 -54.125 -28.922 1 87.94 374 ILE A CA 1
ATOM 2885 C C . ILE A 1 374 ? 8.438 -53.125 -28.688 1 87.94 374 ILE A C 1
ATOM 2887 O O . ILE A 1 374 ? 8.398 -52.344 -27.734 1 87.94 374 ILE A O 1
ATOM 2891 N N . GLY A 1 375 ? 9.438 -53.156 -29.562 1 88.88 375 GLY A N 1
ATOM 2892 C CA . GLY A 1 375 ? 10.492 -52.156 -29.484 1 88.88 375 GLY A CA 1
ATOM 2893 C C . GLY A 1 375 ? 9.969 -50.75 -29.578 1 88.88 375 GLY A C 1
ATOM 2894 O O . GLY A 1 375 ? 10.367 -49.875 -28.797 1 88.88 375 GLY A O 1
ATOM 2895 N N . ASN A 1 376 ? 9.031 -50.469 -30.484 1 89.75 376 ASN A N 1
ATOM 2896 C CA . ASN A 1 376 ? 8.414 -49.156 -30.625 1 89.75 376 ASN A CA 1
ATOM 2897 C C . ASN A 1 376 ? 7.641 -48.75 -29.375 1 89.75 376 ASN A C 1
ATOM 2899 O O . ASN A 1 376 ? 7.684 -47.594 -28.938 1 89.75 376 ASN A O 1
ATOM 2903 N N . THR A 1 377 ? 6.965 -49.688 -28.812 1 89.12 377 THR A N 1
ATOM 2904 C CA . THR A 1 377 ? 6.203 -49.406 -27.609 1 89.12 377 THR A CA 1
ATOM 2905 C C . THR A 1 377 ? 7.133 -49.062 -26.438 1 89.12 377 THR A C 1
ATOM 2907 O O . THR A 1 377 ? 6.824 -48.188 -25.625 1 89.12 377 THR A O 1
ATOM 2910 N N . SER A 1 378 ? 8.227 -49.781 -26.344 1 90.56 378 SER A N 1
ATOM 2911 C CA . SER A 1 378 ? 9.227 -49.5 -25.328 1 90.56 378 SER A CA 1
ATOM 2912 C C . SER A 1 378 ? 9.711 -48.062 -25.438 1 90.56 378 SER A C 1
ATOM 2914 O O . SER A 1 378 ? 9.891 -47.375 -24.422 1 90.56 378 SER A O 1
ATOM 2916 N N . ASN A 1 379 ? 9.883 -47.531 -26.656 1 91.88 379 ASN A N 1
ATOM 2917 C CA . ASN A 1 379 ? 10.289 -46.156 -26.891 1 91.88 379 ASN A CA 1
ATOM 2918 C C . ASN A 1 379 ? 9.227 -45.156 -26.391 1 91.88 379 ASN A C 1
ATOM 2920 O O . ASN A 1 379 ? 9.555 -44.094 -25.875 1 91.88 379 ASN A O 1
ATOM 2924 N N . VAL A 1 380 ? 8.016 -45.531 -26.625 1 91.69 380 VAL A N 1
ATOM 2925 C CA . VAL A 1 380 ? 6.922 -44.688 -26.172 1 91.69 380 VAL A CA 1
ATOM 2926 C C . VAL A 1 380 ? 6.992 -44.531 -24.656 1 91.69 380 VAL A C 1
ATOM 2928 O O . VAL A 1 380 ? 6.863 -43.438 -24.125 1 91.69 380 VAL A O 1
ATOM 2931 N N . PHE A 1 381 ? 7.23 -45.656 -23.906 1 91.69 381 PHE A N 1
ATOM 2932 C CA . PHE A 1 381 ? 7.344 -45.594 -22.453 1 91.69 381 PHE A CA 1
ATOM 2933 C C . PHE A 1 381 ? 8.531 -44.719 -22.031 1 91.69 381 PHE A C 1
ATOM 2935 O O . PHE A 1 381 ? 8.461 -44.031 -21.031 1 91.69 381 PHE A O 1
ATOM 2942 N N . GLU A 1 382 ? 9.586 -44.719 -22.812 1 91.69 382 GLU A N 1
ATOM 2943 C CA . GLU A 1 382 ? 10.742 -43.906 -22.516 1 91.69 382 GLU A CA 1
ATOM 2944 C C . GLU A 1 382 ? 10.391 -42.406 -22.625 1 91.69 382 GLU A C 1
ATOM 2946 O O . GLU A 1 382 ? 10.812 -41.594 -21.781 1 91.69 382 GLU A O 1
ATOM 2951 N N . HIS A 1 383 ? 9.656 -42.062 -23.641 1 91.44 383 HIS A N 1
ATOM 2952 C CA . HIS A 1 383 ? 9.227 -40.688 -23.797 1 91.44 383 HIS A CA 1
ATOM 2953 C C . HIS A 1 383 ? 8.305 -40.25 -22.656 1 91.44 383 HIS A C 1
ATOM 2955 O O . HIS A 1 383 ? 8.398 -39.125 -22.188 1 91.44 383 HIS A O 1
ATOM 2961 N N . ILE A 1 384 ? 7.473 -41.125 -22.281 1 90.56 384 ILE A N 1
ATOM 2962 C CA . ILE A 1 384 ? 6.555 -40.812 -21.188 1 90.56 384 ILE A CA 1
ATOM 2963 C C . ILE A 1 384 ? 7.336 -40.625 -19.906 1 90.56 384 ILE A C 1
ATOM 2965 O O . ILE A 1 384 ? 7.047 -39.688 -19.125 1 90.56 384 ILE A O 1
ATOM 2969 N N . LEU A 1 385 ? 8.281 -41.469 -19.641 1 91 385 LEU A N 1
ATOM 2970 C CA . LEU A 1 385 ? 9.125 -41.312 -18.453 1 91 385 LEU A CA 1
ATOM 2971 C C . LEU A 1 385 ? 9.828 -39.969 -18.453 1 91 385 LEU A C 1
ATOM 2973 O O . LEU A 1 385 ? 9.898 -39.312 -17.438 1 91 385 LEU A O 1
ATOM 2977 N N . GLN A 1 386 ? 10.359 -39.562 -19.594 1 90.94 386 GLN A N 1
ATOM 2978 C CA . GLN A 1 386 ? 11.031 -38.25 -19.719 1 90.94 386 GLN A CA 1
ATOM 2979 C C . GLN A 1 386 ? 10.07 -37.094 -19.438 1 90.94 386 GLN A C 1
ATOM 2981 O O . GLN A 1 386 ? 10.406 -36.188 -18.688 1 90.94 386 GLN A O 1
ATOM 2986 N N . SER A 1 387 ? 8.93 -37.188 -20.062 1 89 387 SER A N 1
ATOM 2987 C CA . SER A 1 387 ? 7.918 -36.156 -19.859 1 89 387 SER A CA 1
ATOM 2988 C C . SER A 1 387 ? 7.492 -36.094 -18.406 1 89 387 SER A C 1
ATOM 2990 O O . SER A 1 387 ? 7.289 -35 -17.859 1 89 387 SER A O 1
ATOM 2992 N N . SER A 1 388 ? 7.281 -37.188 -17.766 1 89.5 388 SER A N 1
ATOM 2993 C CA . SER A 1 388 ? 6.898 -37.25 -16.359 1 89.5 388 SER A CA 1
ATOM 2994 C C . SER A 1 388 ? 7.965 -36.625 -15.477 1 89.5 388 SER A C 1
ATOM 2996 O O . SER A 1 388 ? 7.641 -35.875 -14.547 1 89.5 388 SER A O 1
ATOM 2998 N N . THR A 1 389 ? 9.203 -36.906 -15.75 1 90.5 389 THR A N 1
ATOM 2999 C CA . THR A 1 389 ? 10.305 -36.312 -14.992 1 90.5 389 THR A CA 1
ATOM 3000 C C . THR A 1 389 ? 10.32 -34.812 -15.156 1 90.5 389 THR A C 1
ATOM 3002 O O . THR A 1 389 ? 10.5 -34.062 -14.18 1 90.5 389 THR A O 1
ATOM 3005 N N . GLU A 1 390 ? 10.125 -34.344 -16.344 1 89.75 390 GLU A N 1
ATOM 3006 C CA . GLU A 1 390 ? 10.07 -32.906 -16.609 1 89.75 390 GLU A CA 1
ATOM 3007 C C . GLU A 1 390 ? 8.93 -32.25 -15.836 1 89.75 390 GLU A C 1
ATOM 3009 O O . GLU A 1 390 ? 9.109 -31.188 -15.242 1 89.75 390 GLU A O 1
ATOM 3014 N N . ASN A 1 391 ? 7.82 -32.844 -15.844 1 87.69 391 ASN A N 1
ATOM 3015 C CA . ASN A 1 391 ? 6.668 -32.312 -15.117 1 87.69 391 ASN A CA 1
ATOM 3016 C C . ASN A 1 391 ? 6.926 -32.281 -13.617 1 87.69 391 ASN A C 1
ATOM 3018 O O . ASN A 1 391 ? 6.508 -31.344 -12.93 1 87.69 391 ASN A O 1
ATOM 3022 N N . LYS A 1 392 ? 7.5 -33.312 -13.133 1 90.19 392 LYS A N 1
ATOM 3023 C CA . LYS A 1 392 ? 7.879 -33.344 -11.719 1 90.19 392 LYS A CA 1
ATOM 3024 C C . LYS A 1 392 ? 8.766 -32.156 -11.359 1 90.19 392 LYS A C 1
ATOM 3026 O O . LYS A 1 392 ? 8.508 -31.469 -10.383 1 90.19 392 LYS A O 1
ATOM 3031 N N . ASP A 1 393 ? 9.75 -31.906 -12.148 1 90.81 393 ASP A N 1
ATOM 3032 C CA . ASP A 1 393 ? 10.664 -30.797 -11.93 1 90.81 393 ASP A CA 1
ATOM 3033 C C . ASP A 1 393 ? 9.922 -29.453 -11.969 1 90.81 393 ASP A C 1
ATOM 3035 O O . ASP A 1 393 ? 10.156 -28.578 -11.133 1 90.81 393 ASP A O 1
ATOM 3039 N N . MET A 1 394 ? 9.07 -29.344 -12.961 1 85 394 MET A N 1
ATOM 3040 C CA . MET A 1 394 ? 8.289 -28.109 -13.109 1 85 394 MET A CA 1
ATOM 3041 C C . MET A 1 394 ? 7.398 -27.891 -11.891 1 85 394 MET A C 1
ATOM 3043 O O . MET A 1 394 ? 7.262 -26.766 -11.422 1 85 394 MET A O 1
ATOM 3047 N N . SER A 1 395 ? 6.754 -28.906 -11.414 1 87.31 395 SER A N 1
ATOM 3048 C CA . SER A 1 395 ? 5.883 -28.828 -10.242 1 87.31 395 SER A CA 1
ATOM 3049 C C . SER A 1 395 ? 6.672 -28.438 -9 1 87.31 395 SER A C 1
ATOM 3051 O O . SER A 1 395 ? 6.223 -27.594 -8.211 1 87.31 395 SER A O 1
ATOM 3053 N N . GLN A 1 396 ? 7.82 -28.984 -8.82 1 89.38 396 GLN A N 1
ATOM 3054 C CA . GLN A 1 396 ? 8.68 -28.641 -7.688 1 89.38 396 GLN A CA 1
ATOM 3055 C C . GLN A 1 396 ? 9.125 -27.188 -7.754 1 89.38 396 GLN A C 1
ATOM 3057 O O . GLN A 1 396 ? 9.148 -26.5 -6.734 1 89.38 396 GLN A O 1
ATOM 3062 N N . ASN A 1 397 ? 9.445 -26.75 -8.922 1 88.38 397 ASN A N 1
ATOM 3063 C CA . ASN A 1 397 ? 9.805 -25.359 -9.109 1 88.38 397 ASN A CA 1
ATOM 3064 C C . ASN A 1 397 ? 8.641 -24.422 -8.781 1 88.38 397 ASN A C 1
ATOM 3066 O O . ASN A 1 397 ? 8.836 -23.375 -8.164 1 88.38 397 ASN A O 1
ATOM 3070 N N . THR A 1 398 ? 7.488 -24.797 -9.258 1 86.06 398 THR A N 1
ATOM 3071 C CA . THR A 1 398 ? 6.301 -24 -8.961 1 86.06 398 THR A CA 1
ATOM 3072 C C . THR A 1 398 ? 6.078 -23.891 -7.453 1 86.06 398 THR A C 1
ATOM 3074 O O . THR A 1 398 ? 5.777 -22.812 -6.938 1 86.06 398 THR A O 1
ATOM 3077 N N . GLU A 1 399 ? 6.215 -25.016 -6.781 1 86.25 399 GLU A N 1
ATOM 3078 C CA . GLU A 1 399 ? 6.074 -25.016 -5.328 1 86.25 399 GLU A CA 1
ATOM 3079 C C . GLU A 1 399 ? 7.07 -24.062 -4.672 1 86.25 399 GLU A C 1
ATOM 3081 O O . GLU A 1 399 ? 6.707 -23.297 -3.771 1 86.25 399 GLU A O 1
ATOM 3086 N N . ALA A 1 400 ? 8.289 -24.109 -5.09 1 87.19 400 ALA A N 1
ATOM 3087 C CA . ALA A 1 400 ? 9.32 -23.219 -4.559 1 87.19 400 ALA A CA 1
ATOM 3088 C C . ALA A 1 400 ? 8.984 -21.766 -4.836 1 87.19 400 ALA A C 1
ATOM 3090 O O . ALA A 1 400 ? 9.156 -20.906 -3.969 1 87.19 400 ALA A O 1
ATOM 3091 N N . ASN A 1 401 ? 8.523 -21.5 -6.055 1 85.12 401 ASN A N 1
ATOM 3092 C CA . ASN A 1 401 ? 8.148 -20.141 -6.434 1 85.12 401 ASN A CA 1
ATOM 3093 C C . ASN A 1 401 ? 6.977 -19.625 -5.602 1 85.12 401 ASN A C 1
ATOM 3095 O O . ASN A 1 401 ? 6.957 -18.453 -5.203 1 85.12 401 ASN A O 1
ATOM 3099 N N . ILE A 1 402 ? 6.027 -20.453 -5.32 1 85.62 402 ILE A N 1
ATOM 3100 C CA . ILE A 1 402 ? 4.867 -20.078 -4.527 1 85.62 402 ILE A CA 1
ATOM 3101 C C . ILE A 1 402 ? 5.301 -19.766 -3.096 1 85.62 402 ILE A C 1
ATOM 3103 O O . ILE A 1 402 ? 4.766 -18.859 -2.467 1 85.62 402 ILE A O 1
ATOM 3107 N N . GLN A 1 403 ? 6.211 -20.516 -2.561 1 85.88 403 GLN A N 1
ATOM 3108 C CA . GLN A 1 403 ? 6.734 -20.219 -1.231 1 85.88 403 GLN A CA 1
ATOM 3109 C C . GLN A 1 403 ? 7.363 -18.828 -1.183 1 85.88 403 GLN A C 1
ATOM 3111 O O . GLN A 1 403 ? 7.133 -18.078 -0.237 1 85.88 403 GLN A O 1
ATOM 3116 N N . THR A 1 404 ? 8.141 -18.531 -2.152 1 84.94 404 THR A N 1
ATOM 3117 C CA . THR A 1 404 ? 8.734 -17.203 -2.26 1 84.94 404 THR A CA 1
ATOM 3118 C C . THR A 1 404 ? 7.652 -16.125 -2.375 1 84.94 404 THR A C 1
ATOM 3120 O O . THR A 1 404 ? 7.715 -15.102 -1.701 1 84.94 404 THR A O 1
ATOM 3123 N N . LEU A 1 405 ? 6.648 -16.391 -3.174 1 82.44 405 LEU A N 1
ATOM 3124 C CA . LEU A 1 405 ? 5.527 -15.477 -3.357 1 82.44 405 LEU A CA 1
ATOM 3125 C C . LEU A 1 405 ? 4.805 -15.234 -2.037 1 82.44 405 LEU A C 1
ATOM 3127 O O . LEU A 1 405 ? 4.477 -14.094 -1.708 1 82.44 405 LEU A O 1
ATOM 3131 N N . THR A 1 406 ? 4.602 -16.281 -1.329 1 83.38 406 THR A N 1
ATOM 3132 C CA . THR A 1 406 ? 3.922 -16.172 -0.043 1 83.38 406 THR A CA 1
ATOM 3133 C C . THR A 1 406 ? 4.711 -15.273 0.911 1 83.38 406 THR A C 1
ATOM 3135 O O . THR A 1 406 ? 4.129 -14.453 1.63 1 83.38 406 THR A O 1
ATOM 3138 N N . THR A 1 407 ? 5.977 -15.422 0.915 1 86.25 407 THR A N 1
ATOM 3139 C CA . THR A 1 407 ? 6.832 -14.586 1.748 1 86.25 407 THR A CA 1
ATOM 3140 C C . THR A 1 407 ? 6.711 -13.117 1.346 1 86.25 407 THR A C 1
ATOM 3142 O O . THR A 1 407 ? 6.578 -12.242 2.203 1 86.25 407 THR A O 1
ATOM 3145 N N . LEU A 1 408 ? 6.734 -12.852 0.048 1 80.56 408 LEU A N 1
ATOM 3146 C CA . LEU A 1 408 ? 6.613 -11.5 -0.473 1 80.56 408 LEU A CA 1
ATOM 3147 C C . LEU A 1 408 ? 5.25 -10.906 -0.134 1 80.56 408 LEU A C 1
ATOM 3149 O O . LEU A 1 408 ? 5.152 -9.734 0.232 1 80.56 408 LEU A O 1
ATOM 3153 N N . LEU A 1 409 ? 4.227 -11.672 -0.205 1 82.56 409 LEU A N 1
ATOM 3154 C CA . LEU A 1 409 ? 2.873 -11.227 0.107 1 82.56 409 LEU A CA 1
ATOM 3155 C C . LEU A 1 409 ? 2.742 -10.883 1.586 1 82.56 409 LEU A C 1
ATOM 3157 O O . LEU A 1 409 ? 2.07 -9.914 1.945 1 82.56 409 LEU A O 1
ATOM 3161 N N . ASN A 1 410 ? 3.371 -11.672 2.391 1 85.88 410 ASN A N 1
ATOM 3162 C CA . ASN A 1 410 ? 3.379 -11.367 3.818 1 85.88 410 ASN A CA 1
ATOM 3163 C C . ASN A 1 410 ? 4.066 -10.031 4.105 1 85.88 410 ASN A C 1
ATOM 3165 O O . ASN A 1 410 ? 3.627 -9.273 4.973 1 85.88 410 ASN A O 1
ATOM 3169 N N . GLU A 1 411 ? 5.102 -9.781 3.406 1 83.38 411 GLU A N 1
ATOM 3170 C CA . GLU A 1 411 ? 5.793 -8.5 3.543 1 83.38 411 GLU A CA 1
ATOM 3171 C C . GLU A 1 411 ? 4.891 -7.34 3.129 1 83.38 411 GLU A C 1
ATOM 3173 O O . GLU A 1 411 ? 4.859 -6.305 3.797 1 83.38 411 GLU A O 1
ATOM 3178 N N . ILE A 1 412 ? 4.199 -7.477 2.064 1 81.25 412 ILE A N 1
ATOM 3179 C CA . ILE A 1 412 ? 3.279 -6.445 1.598 1 81.25 412 ILE A CA 1
ATOM 3180 C C . ILE A 1 412 ? 2.16 -6.25 2.619 1 81.25 412 ILE A C 1
ATOM 3182 O O . ILE A 1 412 ? 1.787 -5.117 2.932 1 81.25 412 ILE A O 1
ATOM 3186 N N . ASN A 1 413 ? 1.662 -7.344 3.133 1 83.06 413 ASN A N 1
ATOM 3187 C CA . ASN A 1 413 ? 0.623 -7.281 4.156 1 83.06 413 ASN A CA 1
ATOM 3188 C C . ASN A 1 413 ? 1.088 -6.5 5.379 1 83.06 413 ASN A C 1
ATOM 3190 O O . ASN A 1 413 ? 0.337 -5.688 5.926 1 83.06 413 ASN A O 1
ATOM 3194 N N . GLU A 1 414 ? 2.271 -6.746 5.828 1 84.88 414 GLU A N 1
ATOM 3195 C CA . GLU A 1 414 ? 2.844 -6.016 6.957 1 84.88 414 GLU A CA 1
ATOM 3196 C C . GLU A 1 414 ? 2.971 -4.527 6.641 1 84.88 414 GLU A C 1
ATOM 3198 O O . GLU A 1 414 ? 2.682 -3.68 7.488 1 84.88 414 GLU A O 1
ATOM 3203 N N . ALA A 1 415 ? 3.42 -4.246 5.461 1 79.12 415 ALA A N 1
ATOM 3204 C CA . ALA A 1 415 ? 3.572 -2.857 5.035 1 79.12 415 ALA A CA 1
ATOM 3205 C C . ALA A 1 415 ? 2.227 -2.141 5.008 1 79.12 415 ALA A C 1
ATOM 3207 O O . ALA A 1 415 ? 2.111 -1.004 5.477 1 79.12 415 ALA A O 1
ATOM 3208 N N . VAL A 1 416 ? 1.215 -2.701 4.535 1 78.44 416 VAL A N 1
ATOM 3209 C CA . VAL A 1 416 ? -0.126 -2.131 4.453 1 78.44 416 VAL A CA 1
ATOM 3210 C C . VAL A 1 416 ? -0.695 -1.945 5.859 1 78.44 416 VAL A C 1
ATOM 3212 O O . VAL A 1 416 ? -1.328 -0.928 6.148 1 78.44 416 VAL A O 1
ATOM 3215 N N . SER A 1 417 ? -0.449 -2.926 6.723 1 82.44 417 SER A N 1
ATOM 3216 C CA . SER A 1 417 ? -0.883 -2.818 8.109 1 82.44 417 SER A CA 1
ATOM 3217 C C . SER A 1 417 ? -0.223 -1.634 8.812 1 82.44 417 SER A C 1
ATOM 3219 O O . SER A 1 417 ? -0.884 -0.885 9.531 1 82.44 417 SER A O 1
ATOM 3221 N N . LYS A 1 418 ? 1.024 -1.465 8.633 1 81.81 418 LYS A N 1
ATOM 3222 C CA . LYS A 1 418 ? 1.76 -0.334 9.195 1 81.81 418 LYS A CA 1
ATOM 3223 C C . LYS A 1 418 ? 1.215 0.99 8.664 1 81.81 418 LYS A C 1
ATOM 3225 O O . LYS A 1 418 ? 1.131 1.972 9.406 1 81.81 418 LYS A O 1
ATOM 3230 N N . MET A 1 419 ? 0.858 1.044 7.426 1 75.5 419 MET A N 1
ATOM 3231 C CA . MET A 1 419 ? 0.283 2.242 6.816 1 75.5 419 MET A CA 1
ATOM 3232 C C . MET A 1 419 ? -1.063 2.578 7.449 1 75.5 419 MET A C 1
ATOM 3234 O O . MET A 1 419 ? -1.369 3.748 7.684 1 75.5 419 MET A O 1
ATOM 3238 N N . ALA A 1 420 ? -1.845 1.582 7.719 1 77.12 420 ALA A N 1
ATOM 3239 C CA . ALA A 1 420 ? -3.133 1.791 8.375 1 77.12 420 ALA A CA 1
ATOM 3240 C C . ALA A 1 420 ? -2.951 2.396 9.766 1 77.12 420 ALA A C 1
ATOM 3242 O O . ALA A 1 420 ? -3.639 3.354 10.125 1 77.12 420 ALA A O 1
ATOM 3243 N N . VAL A 1 421 ? -2.018 1.927 10.562 1 81.81 421 VAL A N 1
ATOM 3244 C CA . VAL A 1 421 ? -1.739 2.408 11.914 1 81.81 421 VAL A CA 1
ATOM 3245 C C . VAL A 1 421 ? -1.211 3.84 11.852 1 81.81 421 VAL A C 1
ATOM 3247 O O . VAL A 1 421 ? -1.646 4.703 12.617 1 81.81 421 VAL A O 1
ATOM 3250 N N . SER A 1 422 ? -0.278 4.109 10.898 1 75.62 422 SER A N 1
ATOM 3251 C CA . SER A 1 422 ? 0.304 5.438 10.734 1 75.62 422 SER A CA 1
ATOM 3252 C C . SER A 1 422 ? -0.753 6.461 10.328 1 75.62 422 SER A C 1
ATOM 3254 O O . SER A 1 422 ? -0.708 7.613 10.766 1 75.62 422 SER A O 1
ATOM 3256 N N . SER A 1 423 ? -1.681 6.094 9.516 1 75.62 423 SER A N 1
ATOM 3257 C CA . SER A 1 423 ? -2.766 6.973 9.086 1 75.62 423 SER A CA 1
ATOM 3258 C C . SER A 1 423 ? -3.658 7.355 10.266 1 75.62 423 SER A C 1
ATOM 3260 O O . SER A 1 423 ? -4.086 8.508 10.375 1 75.62 423 SER A O 1
ATOM 3262 N N . GLU A 1 424 ? -3.908 6.391 11.141 1 78.62 424 GLU A N 1
ATOM 3263 C CA . GLU A 1 424 ? -4.695 6.668 12.344 1 78.62 424 GLU A CA 1
ATOM 3264 C C . GLU A 1 424 ? -3.955 7.621 13.281 1 78.62 424 GLU A C 1
ATOM 3266 O O . GLU A 1 424 ? -4.559 8.531 13.852 1 78.62 424 GLU A O 1
ATOM 3271 N N . GLU A 1 425 ? -2.672 7.434 13.406 1 79.62 425 GLU A N 1
ATOM 3272 C CA . GLU A 1 425 ? -1.85 8.312 14.234 1 79.62 425 GLU A CA 1
ATOM 3273 C C . GLU A 1 425 ? -1.83 9.734 13.672 1 79.62 425 GLU A C 1
ATOM 3275 O O . GLU A 1 425 ? -1.878 10.711 14.43 1 79.62 425 GLU A O 1
ATOM 3280 N N . LEU A 1 426 ? -1.729 9.867 12.398 1 74.69 426 LEU A N 1
ATOM 3281 C CA . LEU A 1 426 ? -1.771 11.18 11.75 1 74.69 426 LEU A CA 1
ATOM 3282 C C . LEU A 1 426 ? -3.105 11.867 12.016 1 74.69 426 LEU A C 1
ATOM 3284 O O . LEU A 1 426 ? -3.139 13.062 12.336 1 74.69 426 LEU A O 1
ATOM 3288 N N . ASN A 1 427 ? -4.199 11.109 11.914 1 76.12 427 ASN A N 1
ATOM 3289 C CA . ASN A 1 427 ? -5.527 11.641 12.18 1 76.12 427 ASN A CA 1
ATOM 3290 C C . ASN A 1 427 ? -5.648 12.164 13.609 1 76.12 427 ASN A C 1
ATOM 3292 O O . ASN A 1 427 ? -6.195 13.242 13.836 1 76.12 427 ASN A O 1
ATOM 3296 N N . GLN A 1 428 ? -5.113 11.438 14.539 1 79.75 428 GLN A N 1
ATOM 3297 C CA . GLN A 1 428 ? -5.152 11.836 15.938 1 79.75 428 GLN A CA 1
ATOM 3298 C C . GLN A 1 428 ? -4.305 13.078 16.188 1 79.75 428 GLN A C 1
ATOM 3300 O O . GLN A 1 428 ? -4.707 13.984 16.922 1 79.75 428 GLN A O 1
ATOM 3305 N N . THR A 1 429 ? -3.17 13.125 15.562 1 74 429 THR A N 1
ATOM 3306 C CA . THR A 1 429 ? -2.256 14.242 15.742 1 74 429 THR A CA 1
ATOM 3307 C C . THR A 1 429 ? -2.855 15.531 15.172 1 74 429 THR A C 1
ATOM 3309 O O . THR A 1 429 ? -2.814 16.578 15.82 1 74 429 THR A O 1
ATOM 3312 N N . VAL A 1 430 ? -3.451 15.477 14.055 1 73 430 VAL A N 1
ATOM 3313 C CA . VAL A 1 430 ? -4.051 16.641 13.414 1 73 430 VAL A CA 1
ATOM 3314 C C . VAL A 1 430 ? -5.293 17.078 14.18 1 73 430 VAL A C 1
ATOM 3316 O O . VAL A 1 430 ? -5.543 18.266 14.352 1 73 430 VAL A O 1
ATOM 3319 N N . SER A 1 431 ? -6.023 16.031 14.703 1 74.38 431 SER A N 1
ATOM 3320 C CA . SER A 1 431 ? -7.207 16.344 15.492 1 74.38 431 SER A CA 1
ATOM 3321 C C . SER A 1 431 ? -6.832 17.062 16.781 1 74.38 431 SER A C 1
ATOM 3323 O O . SER A 1 431 ? -7.559 17.953 17.25 1 74.38 431 SER A O 1
ATOM 3325 N N . ASN A 1 432 ? -5.699 16.719 17.312 1 71.88 432 ASN A N 1
ATOM 3326 C CA . ASN A 1 432 ? -5.246 17.312 18.562 1 71.88 432 ASN A CA 1
ATOM 3327 C C . ASN A 1 432 ? -4.562 18.656 18.328 1 71.88 432 ASN A C 1
ATOM 3329 O O . ASN A 1 432 ? -4.324 19.406 19.266 1 71.88 432 ASN A O 1
ATOM 3333 N N . PHE A 1 433 ? -4.25 18.844 17.125 1 65.81 433 PHE A N 1
ATOM 3334 C CA . PHE A 1 433 ? -3.635 20.125 16.812 1 65.81 433 PHE A CA 1
ATOM 3335 C C . PHE A 1 433 ? -4.688 21.219 16.703 1 65.81 433 PHE A C 1
ATOM 3337 O O . PHE A 1 433 ? -4.477 22.344 17.172 1 65.81 433 PHE A O 1
ATOM 3344 N N . MET B 1 1 ? 0.122 101.938 43.188 1 26.53 1 MET B N 1
ATOM 3345 C CA . MET B 1 1 ? 1.289 101.688 42.344 1 26.53 1 MET B CA 1
ATOM 3346 C C . MET B 1 1 ? 2.068 100.5 42.844 1 26.53 1 MET B C 1
ATOM 3348 O O . MET B 1 1 ? 2.979 100 42.156 1 26.53 1 MET B O 1
ATOM 3352 N N . LEU B 1 2 ? 2.115 100.25 44.125 1 31.02 2 LEU B N 1
ATOM 3353 C CA . LEU B 1 2 ? 2.764 99.125 44.75 1 31.02 2 LEU B CA 1
ATOM 3354 C C . LEU B 1 2 ? 1.987 97.812 44.5 1 31.02 2 LEU B C 1
ATOM 3356 O O . LEU B 1 2 ? 2.473 96.75 44.781 1 31.02 2 LEU B O 1
ATOM 3360 N N . PHE B 1 3 ? 0.642 97.812 44.469 1 36.66 3 PHE B N 1
ATOM 3361 C CA . PHE B 1 3 ? -0.245 96.625 44.375 1 36.66 3 PHE B CA 1
ATOM 3362 C C . PHE B 1 3 ? -0.122 96 43 1 36.66 3 PHE B C 1
ATOM 3364 O O . PHE B 1 3 ? -0.804 95 42.719 1 36.66 3 PHE B O 1
ATOM 3371 N N . THR B 1 4 ? 0.262 96.75 41.906 1 37.25 4 THR B N 1
ATOM 3372 C CA . THR B 1 4 ? 0.45 96.188 40.562 1 37.25 4 THR B CA 1
ATOM 3373 C C . THR B 1 4 ? 1.706 95.375 40.469 1 37.25 4 THR B C 1
ATOM 3375 O O . THR B 1 4 ? 2.02 94.812 39.406 1 37.25 4 THR B O 1
ATOM 3378 N N . LYS B 1 5 ? 2.684 95.375 41.344 1 43.38 5 LYS B N 1
ATOM 3379 C CA . LYS B 1 5 ? 4.062 94.938 41.344 1 43.38 5 LYS B CA 1
ATOM 3380 C C . LYS B 1 5 ? 4.129 93.438 41.562 1 43.38 5 LYS B C 1
ATOM 3382 O O . LYS B 1 5 ? 5.094 92.75 41.156 1 43.38 5 LYS B O 1
ATOM 3387 N N . ASP B 1 6 ? 3.295 92.812 42.438 1 38.16 6 ASP B N 1
ATOM 3388 C CA . ASP B 1 6 ? 3.43 91.438 42.906 1 38.16 6 ASP B CA 1
ATOM 3389 C C . ASP B 1 6 ? 2.855 90.438 41.875 1 38.16 6 ASP B C 1
ATOM 3391 O O . ASP B 1 6 ? 3.01 89.25 42 1 38.16 6 ASP B O 1
ATOM 3395 N N . LYS B 1 7 ? 1.852 90.812 41.25 1 43.16 7 LYS B N 1
ATOM 3396 C CA . LYS B 1 7 ? 1.258 90.062 40.156 1 43.16 7 LYS B CA 1
ATOM 3397 C C . LYS B 1 7 ? 2.256 89.875 39.031 1 43.16 7 LYS B C 1
ATOM 3399 O O . LYS B 1 7 ? 2.115 88.938 38.219 1 43.16 7 LYS B O 1
ATOM 3404 N N . THR B 1 8 ? 3.146 90.688 38.75 1 44.38 8 THR B N 1
ATOM 3405 C CA . THR B 1 8 ? 4.23 90.688 37.781 1 44.38 8 THR B CA 1
ATOM 3406 C C . THR B 1 8 ? 5.348 89.75 38.25 1 44.38 8 THR B C 1
ATOM 3408 O O . THR B 1 8 ? 6.191 89.375 37.438 1 44.38 8 THR B O 1
ATOM 3411 N N . ARG B 1 9 ? 5.449 89.438 39.438 1 45.94 9 ARG B N 1
ATOM 3412 C CA . ARG B 1 9 ? 6.543 88.688 40.062 1 45.94 9 ARG B CA 1
ATOM 3413 C C . ARG B 1 9 ? 6.395 87.188 39.844 1 45.94 9 ARG B C 1
ATOM 3415 O O . ARG B 1 9 ? 7.387 86.438 39.688 1 45.94 9 ARG B O 1
ATOM 3422 N N . ALA B 1 10 ? 5.234 86.562 40.031 1 47.75 10 ALA B N 1
ATOM 3423 C CA . ALA B 1 10 ? 4.953 85.125 39.906 1 47.75 10 ALA B CA 1
ATOM 3424 C C . ALA B 1 10 ? 4.934 84.75 38.438 1 47.75 10 ALA B C 1
ATOM 3426 O O . ALA B 1 10 ? 5.352 83.625 38.094 1 47.75 10 ALA B O 1
ATOM 3427 N N . ALA B 1 11 ? 4.09 85.5 37.562 1 52.88 11 ALA B N 1
ATOM 3428 C CA . ALA B 1 11 ? 4.223 85.375 36.125 1 52.88 11 ALA B CA 1
ATOM 3429 C C . ALA B 1 11 ? 5.691 85.25 35.719 1 52.88 11 ALA B C 1
ATOM 3431 O O . ALA B 1 11 ? 6.035 84.5 34.781 1 52.88 11 ALA B O 1
ATOM 3432 N N . SER B 1 12 ? 6.379 85.75 36.625 1 63.28 12 SER B N 1
ATOM 3433 C CA . SER B 1 12 ? 7.809 86.062 36.562 1 63.28 12 SER B CA 1
ATOM 3434 C C . SER B 1 12 ? 8.633 84.875 37.062 1 63.28 12 SER B C 1
ATOM 3436 O O . SER B 1 12 ? 9.664 84.5 36.5 1 63.28 12 SER B O 1
ATOM 3438 N N . ALA B 1 13 ? 7.84 84 37.875 1 75.94 13 ALA B N 1
ATOM 3439 C CA . ALA B 1 13 ? 8.688 82.938 38.438 1 75.94 13 ALA B CA 1
ATOM 3440 C C . ALA B 1 13 ? 8.883 81.75 37.469 1 75.94 13 ALA B C 1
ATOM 3442 O O . ALA B 1 13 ? 10.008 81.312 37.312 1 75.94 13 ALA B O 1
ATOM 3443 N N . ILE B 1 14 ? 7.809 81.438 36.781 1 86.25 14 ILE B N 1
ATOM 3444 C CA . ILE B 1 14 ? 7.883 80.312 35.844 1 86.25 14 ILE B CA 1
ATOM 3445 C C . ILE B 1 14 ? 8.703 80.75 34.625 1 86.25 14 ILE B C 1
ATOM 3447 O O . ILE B 1 14 ? 9.492 79.938 34.094 1 86.25 14 ILE B O 1
ATOM 3451 N N . SER B 1 15 ? 8.422 81.875 34.219 1 86.56 15 SER B N 1
ATOM 3452 C CA . SER B 1 15 ? 9.211 82.375 33.094 1 86.56 15 SER B CA 1
ATOM 3453 C C . SER B 1 15 ? 10.703 82.375 33.438 1 86.56 15 SER B C 1
ATOM 3455 O O . SER B 1 15 ? 11.531 82.062 32.594 1 86.56 15 SER B O 1
ATOM 3457 N N . HIS B 1 16 ? 10.914 82.75 34.656 1 86.5 16 HIS B N 1
ATOM 3458 C CA . HIS B 1 16 ? 12.305 82.75 35.125 1 86.5 16 HIS B CA 1
ATOM 3459 C C . HIS B 1 16 ? 12.852 81.375 35.188 1 86.5 16 HIS B C 1
ATOM 3461 O O . HIS B 1 16 ? 14 81.125 34.812 1 86.5 16 HIS B O 1
ATOM 3467 N N . LEU B 1 17 ? 12.039 80.562 35.688 1 88 17 LEU B N 1
ATOM 3468 C CA . LEU B 1 17 ? 12.414 79.125 35.812 1 88 17 LEU B CA 1
ATOM 3469 C C . LEU B 1 17 ? 12.711 78.562 34.406 1 88 17 LEU B C 1
ATOM 3471 O O . LEU B 1 17 ? 13.688 77.812 34.25 1 88 17 LEU B O 1
ATOM 3475 N N . ILE B 1 18 ? 11.961 78.875 33.438 1 91.5 18 ILE B N 1
ATOM 3476 C CA . ILE B 1 18 ? 12.117 78.375 32.062 1 91.5 18 ILE B CA 1
ATOM 3477 C C . ILE B 1 18 ? 13.422 78.938 31.469 1 91.5 18 ILE B C 1
ATOM 3479 O O . ILE B 1 18 ? 14.188 78.188 30.859 1 91.5 18 ILE B O 1
ATOM 3483 N N . GLU B 1 19 ? 13.625 80.125 31.688 1 91 19 GLU B N 1
ATOM 3484 C CA . GLU B 1 19 ? 14.828 80.75 31.156 1 91 19 GLU B CA 1
ATOM 3485 C C . GLU B 1 19 ? 16.078 80.125 31.766 1 91 19 GLU B C 1
ATOM 3487 O O . GLU B 1 19 ? 17.078 79.938 31.062 1 91 19 GLU B O 1
ATOM 3492 N N . GLN B 1 20 ? 16 79.875 32.969 1 92.06 20 GLN B N 1
ATOM 3493 C CA . GLN B 1 20 ? 17.141 79.312 33.688 1 92.06 20 GLN B CA 1
ATOM 3494 C C . GLN B 1 20 ? 17.453 77.938 33.25 1 92.06 20 GLN B C 1
ATOM 3496 O O . GLN B 1 20 ? 18.609 77.5 33.125 1 92.06 20 GLN B O 1
ATOM 3501 N N . GLU B 1 21 ? 16.406 77.125 32.938 1 94.19 21 GLU B N 1
ATOM 3502 C CA . GLU B 1 21 ? 16.578 75.688 32.688 1 94.19 21 GLU B CA 1
ATOM 3503 C C . GLU B 1 21 ? 16.719 75.438 31.203 1 94.19 21 GLU B C 1
ATOM 3505 O O . GLU B 1 21 ? 17.125 74.312 30.797 1 94.19 21 GLU B O 1
ATOM 3510 N N . THR B 1 22 ? 16.422 76.312 30.281 1 94.06 22 THR B N 1
ATOM 3511 C CA . THR B 1 22 ? 16.344 76.188 28.844 1 94.06 22 THR B CA 1
ATOM 3512 C C . THR B 1 22 ? 17.672 75.688 28.281 1 94.06 22 THR B C 1
ATOM 3514 O O . THR B 1 22 ? 17.703 74.812 27.406 1 94.06 22 THR B O 1
ATOM 3517 N N . PRO B 1 23 ? 18.812 76.125 28.844 1 93.5 23 PRO B N 1
ATOM 3518 C CA . PRO B 1 23 ? 20.094 75.688 28.297 1 93.5 23 PRO B CA 1
ATOM 3519 C C . PRO B 1 23 ? 20.391 74.188 28.609 1 93.5 23 PRO B C 1
ATOM 3521 O O . PRO B 1 23 ? 21.188 73.562 27.906 1 93.5 23 PRO B O 1
ATOM 3524 N N . ALA B 1 24 ? 19.734 73.625 29.547 1 94.81 24 ALA B N 1
ATOM 3525 C CA . ALA B 1 24 ? 20.047 72.312 30.016 1 94.81 24 ALA B CA 1
ATOM 3526 C C . ALA B 1 24 ? 19.125 71.25 29.375 1 94.81 24 ALA B C 1
ATOM 3528 O O . ALA B 1 24 ? 19.297 70.062 29.562 1 94.81 24 ALA B O 1
ATOM 3529 N N . VAL B 1 25 ? 18.172 71.75 28.594 1 96.94 25 VAL B N 1
ATOM 3530 C CA . VAL B 1 25 ? 17.188 70.812 28.031 1 96.94 25 VAL B CA 1
ATOM 3531 C C . VAL B 1 25 ? 17.703 70.25 26.734 1 96.94 25 VAL B C 1
ATOM 3533 O O . VAL B 1 25 ? 18.484 70.875 26.016 1 96.94 25 VAL B O 1
ATOM 3536 N N . LYS B 1 26 ? 17.391 69 26.5 1 96.94 26 LYS B N 1
ATOM 3537 C CA . LYS B 1 26 ? 17.766 68.25 25.281 1 96.94 26 LYS B CA 1
ATOM 3538 C C . LYS B 1 26 ? 16.531 67.625 24.625 1 96.94 26 LYS B C 1
ATOM 3540 O O . LYS B 1 26 ? 15.781 66.875 25.281 1 96.94 26 LYS B O 1
ATOM 3545 N N . LEU B 1 27 ? 16.266 67.938 23.406 1 96.75 27 LEU B N 1
ATOM 3546 C CA . LEU B 1 27 ? 15.219 67.312 22.594 1 96.75 27 LEU B CA 1
ATOM 3547 C C . LEU B 1 27 ? 15.773 66.812 21.281 1 96.75 27 LEU B C 1
ATOM 3549 O O . LEU B 1 27 ? 15.844 67.5 20.281 1 96.75 27 LEU B O 1
ATOM 3553 N N . GLU B 1 28 ? 16.141 65.5 21.312 1 95.75 28 GLU B N 1
ATOM 3554 C CA . GLU B 1 28 ? 16.766 64.875 20.156 1 95.75 28 GLU B CA 1
ATOM 3555 C C . GLU B 1 28 ? 15.852 63.781 19.547 1 95.75 28 GLU B C 1
ATOM 3557 O O . GLU B 1 28 ? 15.797 62.656 20.047 1 95.75 28 GLU B O 1
ATOM 3562 N N . VAL B 1 29 ? 15.172 64.188 18.5 1 94 29 VAL B N 1
ATOM 3563 C CA . VAL B 1 29 ? 14.32 63.281 17.766 1 94 29 VAL B CA 1
ATOM 3564 C C . VAL B 1 29 ? 14.594 63.406 16.266 1 94 29 VAL B C 1
ATOM 3566 O O . VAL B 1 29 ? 14.93 64.5 15.781 1 94 29 VAL B O 1
ATOM 3569 N N . GLU B 1 30 ? 14.594 62.344 15.562 1 92.12 30 GLU B N 1
ATOM 3570 C CA . GLU B 1 30 ? 14.797 62.375 14.117 1 92.12 30 GLU B CA 1
ATOM 3571 C C . GLU B 1 30 ? 13.703 63.156 13.422 1 92.12 30 GLU B C 1
ATOM 3573 O O . GLU B 1 30 ? 12.516 62.906 13.617 1 92.12 30 GLU B O 1
ATOM 3578 N N . PRO B 1 31 ? 14.117 64 12.609 1 90.62 31 PRO B N 1
ATOM 3579 C CA . PRO B 1 31 ? 13.117 64.812 11.906 1 90.62 31 PRO B CA 1
ATOM 3580 C C . PRO B 1 31 ? 12.195 64 11.023 1 90.62 31 PRO B C 1
ATOM 3582 O O . PRO B 1 31 ? 12.648 63.031 10.391 1 90.62 31 PRO B O 1
ATOM 3585 N N . HIS B 1 32 ? 10.977 64.25 11.055 1 88 32 HIS B N 1
ATOM 3586 C CA . HIS B 1 32 ? 9.938 63.625 10.227 1 88 32 HIS B CA 1
ATOM 3587 C C . HIS B 1 32 ? 9.648 62.188 10.648 1 88 32 HIS B C 1
ATOM 3589 O O . HIS B 1 32 ? 8.961 61.438 9.938 1 88 32 HIS B O 1
ATOM 3595 N N . SER B 1 33 ? 10.312 61.875 11.75 1 91.44 33 SER B N 1
ATOM 3596 C CA . SER B 1 33 ? 9.984 60.562 12.297 1 91.44 33 SER B CA 1
ATOM 3597 C C . SER B 1 33 ? 8.617 60.562 12.969 1 91.44 33 SER B C 1
ATOM 3599 O O . SER B 1 33 ? 8.055 61.625 13.234 1 91.44 33 SER B O 1
ATOM 3601 N N . ASP B 1 34 ? 8.031 59.375 13.148 1 91.31 34 ASP B N 1
ATOM 3602 C CA . ASP B 1 34 ? 6.773 59.281 13.883 1 91.31 34 ASP B CA 1
ATOM 3603 C C . ASP B 1 34 ? 6.871 59.906 15.258 1 91.31 34 ASP B C 1
ATOM 3605 O O . ASP B 1 34 ? 5.922 60.562 15.719 1 91.31 34 ASP B O 1
ATOM 3609 N N . GLN B 1 35 ? 8.039 59.781 15.922 1 93.12 35 GLN B N 1
ATOM 3610 C CA . GLN B 1 35 ? 8.266 60.375 17.234 1 93.12 35 GLN B CA 1
ATOM 3611 C C . GLN B 1 35 ? 8.188 61.906 17.172 1 93.12 35 GLN B C 1
ATOM 3613 O O . GLN B 1 35 ? 7.613 62.531 18.062 1 93.12 35 GLN B O 1
ATOM 3618 N N . ALA B 1 36 ? 8.758 62.406 16.141 1 94.69 36 ALA B N 1
ATOM 3619 C CA . ALA B 1 36 ? 8.734 63.875 15.961 1 94.69 36 ALA B CA 1
ATOM 3620 C C . ALA B 1 36 ? 7.301 64.375 15.781 1 94.69 36 ALA B C 1
ATOM 3622 O O . ALA B 1 36 ? 6.926 65.375 16.344 1 94.69 36 ALA B O 1
ATOM 3623 N N . VAL B 1 37 ? 6.594 63.656 14.977 1 93.62 37 VAL B N 1
ATOM 3624 C CA . VAL B 1 37 ? 5.203 64 14.727 1 93.62 37 VAL B CA 1
ATOM 3625 C C . VAL B 1 37 ? 4.395 63.906 16.016 1 93.62 37 VAL B C 1
ATOM 3627 O O . VAL B 1 37 ? 3.549 64.75 16.297 1 93.62 37 VAL B O 1
ATOM 3630 N N . GLN B 1 38 ? 4.625 62.906 16.797 1 94.75 38 GLN B N 1
ATOM 3631 C CA . GLN B 1 38 ? 3.953 62.719 18.078 1 94.75 38 GLN B CA 1
ATOM 3632 C C . GLN B 1 38 ? 4.207 63.906 19 1 94.75 38 GLN B C 1
ATOM 3634 O O . GLN B 1 38 ? 3.273 64.438 19.625 1 94.75 38 GLN B O 1
ATOM 3639 N N . LEU B 1 39 ? 5.445 64.312 19.109 1 95.75 39 LEU B N 1
ATOM 3640 C CA . LEU B 1 39 ? 5.816 65.438 19.953 1 95.75 39 LEU B CA 1
ATOM 3641 C C . LEU B 1 39 ? 5.152 66.75 19.484 1 95.75 39 LEU B C 1
ATOM 3643 O O . LEU B 1 39 ? 4.711 67.562 20.297 1 95.75 39 LEU B O 1
ATOM 3647 N N . GLU B 1 40 ? 5.105 66.875 18.25 1 94.06 40 GLU B N 1
ATOM 3648 C CA . GLU B 1 40 ? 4.453 68 17.656 1 94.06 40 GLU B CA 1
ATOM 3649 C C . GLU B 1 40 ? 2.965 68.062 18 1 94.06 40 GLU B C 1
ATOM 3651 O O . GLU B 1 40 ? 2.428 69.125 18.375 1 94.06 40 GLU B O 1
ATOM 3656 N N . LEU B 1 41 ? 2.375 66.938 17.891 1 93 41 LEU B N 1
ATOM 3657 C CA . LEU B 1 41 ? 0.938 66.875 18.125 1 93 41 LEU B CA 1
ATOM 3658 C C . LEU B 1 41 ? 0.607 67.125 19.594 1 93 41 LEU B C 1
ATOM 3660 O O . LEU B 1 41 ? -0.35 67.875 19.891 1 93 41 LEU B O 1
ATOM 3664 N N . ILE B 1 42 ? 1.412 66.625 20.484 1 94.25 42 ILE B N 1
ATOM 3665 C CA . ILE B 1 42 ? 1.109 66.812 21.906 1 94.25 42 ILE B CA 1
ATOM 3666 C C . ILE B 1 42 ? 1.638 68.188 22.359 1 94.25 42 ILE B C 1
ATOM 3668 O O . ILE B 1 42 ? 1.361 68.625 23.469 1 94.25 42 ILE B O 1
ATOM 3672 N N . GLY B 1 43 ? 2.414 68.875 21.516 1 94 43 GLY B N 1
ATOM 3673 C CA . GLY B 1 43 ? 2.902 70.188 21.766 1 94 43 GLY B CA 1
ATOM 3674 C C . GLY B 1 43 ? 4.047 70.25 22.766 1 94 43 GLY B C 1
ATOM 3675 O O . GLY B 1 43 ? 4.184 71.188 23.516 1 94 43 GLY B O 1
ATOM 3676 N N . LEU B 1 44 ? 4.758 69.188 22.844 1 96.44 44 LEU B N 1
ATOM 3677 C CA . LEU B 1 44 ? 5.883 69.125 23.766 1 96.44 44 LEU B CA 1
ATOM 3678 C C . LEU B 1 44 ? 7.121 69.75 23.141 1 96.44 44 LEU B C 1
ATOM 3680 O O . LEU B 1 44 ? 7.723 69.188 22.234 1 96.44 44 LEU B O 1
ATOM 3684 N N . ALA B 1 45 ? 7.441 70.938 23.609 1 95.94 45 ALA B N 1
ATOM 3685 C CA . ALA B 1 45 ? 8.562 71.688 23.062 1 95.94 45 ALA B CA 1
ATOM 3686 C C . ALA B 1 45 ? 9.633 71.938 24.125 1 95.94 45 ALA B C 1
ATOM 3688 O O . ALA B 1 45 ? 9.5 71.438 25.266 1 95.94 45 ALA B O 1
ATOM 3689 N N . LYS B 1 46 ? 10.68 72.562 23.75 1 96.12 46 LYS B N 1
ATOM 3690 C CA . LYS B 1 46 ? 11.812 72.812 24.641 1 96.12 46 LYS B CA 1
ATOM 3691 C C . LYS B 1 46 ? 11.398 73.625 25.859 1 96.12 46 LYS B C 1
ATOM 3693 O O . LYS B 1 46 ? 11.914 73.438 26.953 1 96.12 46 LYS B O 1
ATOM 3698 N N . GLU B 1 47 ? 10.477 74.5 25.641 1 96.06 47 GLU B N 1
ATOM 3699 C CA . GLU B 1 47 ? 9.992 75.312 26.75 1 96.06 47 GLU B CA 1
ATOM 3700 C C . GLU B 1 47 ? 9.305 74.438 27.797 1 96.06 47 GLU B C 1
ATOM 3702 O O . GLU B 1 47 ? 9.445 74.688 29 1 96.06 47 GLU B O 1
ATOM 3707 N N . ASP B 1 48 ? 8.562 73.5 27.297 1 97.12 48 ASP B N 1
ATOM 3708 C CA . ASP B 1 48 ? 7.91 72.562 28.234 1 97.12 48 ASP B CA 1
ATOM 3709 C C . ASP B 1 48 ? 8.938 71.812 29.016 1 97.12 48 ASP B C 1
ATOM 3711 O O . ASP B 1 48 ? 8.797 71.562 30.219 1 97.12 48 ASP B O 1
ATOM 3715 N N . LEU B 1 49 ? 9.992 71.438 28.344 1 97.62 49 LEU B N 1
ATOM 3716 C CA . LEU B 1 49 ? 11.039 70.625 28.984 1 97.62 49 LEU B CA 1
ATOM 3717 C C . LEU B 1 49 ? 11.766 71.438 30.047 1 97.62 49 LEU B C 1
ATOM 3719 O O . LEU B 1 49 ? 12.117 70.938 31.094 1 97.62 49 LEU B O 1
ATOM 3723 N N . ALA B 1 50 ? 11.945 72.625 29.703 1 97.44 50 ALA B N 1
ATOM 3724 C CA . ALA B 1 50 ? 12.594 73.5 30.656 1 97.44 50 ALA B CA 1
ATOM 3725 C C . ALA B 1 50 ? 11.734 73.688 31.906 1 97.44 50 ALA B C 1
ATOM 3727 O O . ALA B 1 50 ? 12.242 73.688 33.031 1 97.44 50 ALA B O 1
ATOM 3728 N N . LEU B 1 51 ? 10.484 73.875 31.656 1 97.06 51 LEU B N 1
ATOM 3729 C CA . LEU B 1 51 ? 9.547 74 32.75 1 97.06 51 LEU B CA 1
ATOM 3730 C C . LEU B 1 51 ? 9.547 72.75 33.625 1 97.06 51 LEU B C 1
ATOM 3732 O O . LEU B 1 51 ? 9.602 72.812 34.844 1 97.06 51 LEU B O 1
ATOM 3736 N N . LEU B 1 52 ? 9.539 71.625 33 1 97.69 52 LEU B N 1
ATOM 3737 C CA . LEU B 1 52 ? 9.531 70.312 33.688 1 97.69 52 LEU B CA 1
ATOM 3738 C C . LEU B 1 52 ? 10.812 70.125 34.5 1 97.69 52 LEU B C 1
ATOM 3740 O O . LEU B 1 52 ? 10.766 69.75 35.656 1 97.69 52 LEU B O 1
ATOM 3744 N N . ARG B 1 53 ? 11.875 70.438 33.906 1 97.44 53 ARG B N 1
ATOM 3745 C CA . ARG B 1 53 ? 13.148 70.375 34.625 1 97.44 53 ARG B CA 1
ATOM 3746 C C . ARG B 1 53 ? 13.164 71.25 35.844 1 97.44 53 ARG B C 1
ATOM 3748 O O . ARG B 1 53 ? 13.727 70.875 36.875 1 97.44 53 ARG B O 1
ATOM 3755 N N . GLY B 1 54 ? 12.586 72.375 35.75 1 95.56 54 GLY B N 1
ATOM 3756 C CA . GLY B 1 54 ? 12.492 73.312 36.875 1 95.56 54 GLY B CA 1
ATOM 3757 C C . GLY B 1 54 ? 11.633 72.75 38 1 95.56 54 GLY B C 1
ATOM 3758 O O . GLY B 1 54 ? 11.789 73.188 39.156 1 95.56 54 GLY B O 1
ATOM 3759 N N . LEU B 1 55 ? 10.711 71.875 37.719 1 96.19 55 LEU B N 1
ATOM 3760 C CA . LEU B 1 55 ? 9.805 71.312 38.688 1 96.19 55 LEU B CA 1
ATOM 3761 C C . LEU B 1 55 ? 10.414 70.125 39.344 1 96.19 55 LEU B C 1
ATOM 3763 O O . LEU B 1 55 ? 9.859 69.562 40.312 1 96.19 55 LEU B O 1
ATOM 3767 N N . ARG B 1 56 ? 11.508 69.625 38.844 1 96.69 56 ARG B N 1
ATOM 3768 C CA . ARG B 1 56 ? 12.078 68.375 39.25 1 96.69 56 ARG B CA 1
ATOM 3769 C C . ARG B 1 56 ? 12.352 68.375 40.75 1 96.69 56 ARG B C 1
ATOM 3771 O O . ARG B 1 56 ? 12.086 67.312 41.406 1 96.69 56 ARG B O 1
ATOM 3778 N N . SER B 1 57 ? 12.953 69.375 41.25 1 95.44 57 SER B N 1
ATOM 3779 C CA . SER B 1 57 ? 13.312 69.438 42.656 1 95.44 57 SER B CA 1
ATOM 3780 C C . SER B 1 57 ? 12.078 69.312 43.562 1 95.44 57 SER B C 1
ATOM 3782 O O . SER B 1 57 ? 12.117 68.625 44.594 1 95.44 57 SER B O 1
ATOM 3784 N N . ILE B 1 58 ? 11.008 69.938 43.125 1 95.69 58 ILE B N 1
ATOM 3785 C CA . ILE B 1 58 ? 9.758 69.875 43.875 1 95.69 58 ILE B CA 1
ATOM 3786 C C . ILE B 1 58 ? 9.18 68.5 43.844 1 95.69 58 ILE B C 1
ATOM 3788 O O . ILE B 1 58 ? 8.742 67.938 44.844 1 95.69 58 ILE B O 1
ATOM 3792 N N . VAL B 1 59 ? 9.219 67.875 42.656 1 97.12 59 VAL B N 1
ATOM 3793 C CA . VAL B 1 59 ? 8.68 66.5 42.5 1 97.12 59 VAL B CA 1
ATOM 3794 C C . VAL B 1 59 ? 9.523 65.5 43.312 1 97.12 59 VAL B C 1
ATOM 3796 O O . VAL B 1 59 ? 8.984 64.688 44 1 97.12 59 VAL B O 1
ATOM 3799 N N . ALA B 1 60 ? 10.789 65.75 43.25 1 97.31 60 ALA B N 1
ATOM 3800 C CA . ALA B 1 60 ? 11.703 64.875 43.969 1 97.31 60 ALA B CA 1
ATOM 3801 C C . ALA B 1 60 ? 11.453 64.938 45.469 1 97.31 60 ALA B C 1
ATOM 3803 O O . ALA B 1 60 ? 11.547 63.906 46.156 1 97.31 60 ALA B O 1
ATOM 3804 N N . LYS B 1 61 ? 11.148 66.062 45.938 1 96.75 61 LYS B N 1
ATOM 3805 C CA . LYS B 1 61 ? 10.898 66.312 47.344 1 96.75 61 LYS B CA 1
ATOM 3806 C C . LYS B 1 61 ? 9.664 65.5 47.812 1 96.75 61 LYS B C 1
ATOM 3808 O O . LYS B 1 61 ? 9.609 65.062 48.969 1 96.75 61 LYS B O 1
ATOM 3813 N N . HIS B 1 62 ? 8.719 65.312 46.969 1 96.19 62 HIS B N 1
ATOM 3814 C CA . HIS B 1 62 ? 7.43 64.75 47.406 1 96.19 62 HIS B CA 1
ATOM 3815 C C . HIS B 1 62 ? 7.18 63.375 46.844 1 96.19 62 HIS B C 1
ATOM 3817 O O . HIS B 1 62 ? 6.16 62.75 47.156 1 96.19 62 HIS B O 1
ATOM 3823 N N . ILE B 1 63 ? 8.102 62.844 46 1 96.06 63 ILE B N 1
ATOM 3824 C CA . ILE B 1 63 ? 7.84 61.625 45.219 1 96.06 63 ILE B CA 1
ATOM 3825 C C . ILE B 1 63 ? 7.656 60.438 46.156 1 96.06 63 ILE B C 1
ATOM 3827 O O . ILE B 1 63 ? 6.82 59.562 45.906 1 96.06 63 ILE B O 1
ATOM 3831 N N . ALA B 1 64 ? 8.367 60.438 47.219 1 94.38 64 ALA B N 1
ATOM 3832 C CA . ALA B 1 64 ? 8.242 59.344 48.188 1 94.38 64 ALA B CA 1
ATOM 3833 C C . ALA B 1 64 ? 6.852 59.312 48.812 1 94.38 64 ALA B C 1
ATOM 3835 O O . ALA B 1 64 ? 6.242 58.25 48.938 1 94.38 64 ALA B O 1
ATOM 3836 N N . SER B 1 65 ? 6.367 60.469 49.156 1 93.19 65 SER B N 1
ATOM 3837 C CA . SER B 1 65 ? 5.035 60.594 49.75 1 93.19 65 SER B CA 1
ATOM 3838 C C . SER B 1 65 ? 3.955 60.219 48.75 1 93.19 65 SER B C 1
ATOM 3840 O O . SER B 1 65 ? 2.967 59.562 49.094 1 93.19 65 SER B O 1
ATOM 3842 N N . ILE B 1 66 ? 4.199 60.594 47.562 1 93.19 66 ILE B N 1
ATOM 3843 C CA . ILE B 1 66 ? 3.244 60.312 46.5 1 93.19 66 ILE B CA 1
ATOM 3844 C C . ILE B 1 66 ? 3.146 58.812 46.281 1 93.19 66 ILE B C 1
ATOM 3846 O O . ILE B 1 66 ? 2.047 58.25 46.156 1 93.19 66 ILE B O 1
ATOM 3850 N N . TYR B 1 67 ? 4.27 58.156 46.344 1 91.69 67 TYR B N 1
ATOM 3851 C CA . TYR B 1 67 ? 4.309 56.719 46.156 1 91.69 67 TYR B CA 1
ATOM 3852 C C . TYR B 1 67 ? 3.607 56 47.312 1 91.69 67 TYR B C 1
ATOM 3854 O O . TYR B 1 67 ? 2.871 55.031 47.094 1 91.69 67 TYR B O 1
ATOM 3862 N N . LYS B 1 68 ? 3.828 56.5 48.406 1 88.25 68 LYS B N 1
ATOM 3863 C CA . LYS B 1 68 ? 3.195 55.906 49.594 1 88.25 68 LYS B CA 1
ATOM 3864 C C . LYS B 1 68 ? 1.674 56 49.5 1 88.25 68 LYS B C 1
ATOM 3866 O O . LYS B 1 68 ? 0.962 55.062 49.875 1 88.25 68 LYS B O 1
ATOM 3871 N N . GLU B 1 69 ? 1.209 57.031 48.938 1 83.31 69 GLU B N 1
ATOM 3872 C CA . GLU B 1 69 ? -0.226 57.25 48.812 1 83.31 69 GLU B CA 1
ATOM 3873 C C . GLU B 1 69 ? -0.824 56.438 47.656 1 83.31 69 GLU B C 1
ATOM 3875 O O . GLU B 1 69 ? -2 56.062 47.719 1 83.31 69 GLU B O 1
ATOM 3880 N N . THR B 1 70 ? -0.05 56.125 46.656 1 80.31 70 THR B N 1
ATOM 3881 C CA . THR B 1 70 ? -0.564 55.5 45.438 1 80.31 70 THR B CA 1
ATOM 3882 C C . THR B 1 70 ? -0.326 54 45.438 1 80.31 70 THR B C 1
ATOM 3884 O O . THR B 1 70 ? -1.028 53.25 44.75 1 80.31 70 THR B O 1
ATOM 3887 N N . MET B 1 71 ? 0.599 53.531 46.156 1 76.25 71 MET B N 1
ATOM 3888 C CA . MET B 1 71 ? 1.067 52.125 46.062 1 76.25 71 MET B CA 1
ATOM 3889 C C . MET B 1 71 ? 0.289 51.219 47 1 76.25 71 MET B C 1
ATOM 3891 O O . MET B 1 71 ? 0.543 50.031 47.062 1 76.25 71 MET B O 1
ATOM 3895 N N . SER B 1 72 ? -0.716 51.75 47.562 1 80.38 72 SER B N 1
ATOM 3896 C CA . SER B 1 72 ? -1.374 50.969 48.594 1 80.38 72 SER B CA 1
ATOM 3897 C C . SER B 1 72 ? -2.676 50.344 48.062 1 80.38 72 SER B C 1
ATOM 3899 O O . SER B 1 72 ? -3.402 49.688 48.812 1 80.38 72 SER B O 1
ATOM 3901 N N . HIS B 1 73 ? -2.855 50.5 46.875 1 85.12 73 HIS B N 1
ATOM 3902 C CA . HIS B 1 73 ? -4.109 49.938 46.375 1 85.12 73 HIS B CA 1
ATOM 3903 C C . HIS B 1 73 ? -4.062 48.438 46.281 1 85.12 73 HIS B C 1
ATOM 3905 O O . HIS B 1 73 ? -3.033 47.844 45.938 1 85.12 73 HIS B O 1
ATOM 3911 N N . GLN B 1 74 ? -5.188 47.625 46.5 1 86.31 74 GLN B N 1
ATOM 3912 C CA . GLN B 1 74 ? -5.176 46.188 46.688 1 86.31 74 GLN B CA 1
ATOM 3913 C C . GLN B 1 74 ? -5.637 45.469 45.438 1 86.31 74 GLN B C 1
ATOM 3915 O O . GLN B 1 74 ? -5.434 44.25 45.312 1 86.31 74 GLN B O 1
ATOM 3920 N N . HIS B 1 75 ? -6.238 46.094 44.562 1 90.75 75 HIS B N 1
ATOM 3921 C CA . HIS B 1 75 ? -6.699 45.438 43.344 1 90.75 75 HIS B CA 1
ATOM 3922 C C . HIS B 1 75 ? -5.539 44.812 42.594 1 90.75 75 HIS B C 1
ATOM 3924 O O . HIS B 1 75 ? -4.496 45.438 42.406 1 90.75 75 HIS B O 1
ATOM 3930 N N . LYS B 1 76 ? -5.699 43.656 42.188 1 91 76 LYS B N 1
ATOM 3931 C CA . LYS B 1 76 ? -4.641 42.875 41.562 1 91 76 LYS B CA 1
ATOM 3932 C C . LYS B 1 76 ? -4.066 43.594 40.344 1 91 76 LYS B C 1
ATOM 3934 O O . LYS B 1 76 ? -2.85 43.625 40.156 1 91 76 LYS B O 1
ATOM 3939 N N . GLY B 1 77 ? -4.859 44.188 39.531 1 90.5 77 GLY B N 1
ATOM 3940 C CA . GLY B 1 77 ? -4.426 44.906 38.344 1 90.5 77 GLY B CA 1
ATOM 3941 C C . GLY B 1 77 ? -3.578 46.125 38.688 1 90.5 77 GLY B C 1
ATOM 3942 O O . GLY B 1 77 ? -2.633 46.438 37.938 1 90.5 77 GLY B O 1
ATOM 3943 N N . VAL B 1 78 ? -3.877 46.75 39.75 1 91.44 78 VAL B N 1
ATOM 3944 C CA . VAL B 1 78 ? -3.145 47.938 40.188 1 91.44 78 VAL B CA 1
ATOM 3945 C C . VAL B 1 78 ? -1.815 47.531 40.812 1 91.44 78 VAL B C 1
ATOM 3947 O O . VAL B 1 78 ? -0.776 48.125 40.531 1 91.44 78 VAL B O 1
ATOM 3950 N N . ARG B 1 79 ? -1.943 46.406 41.5 1 90.56 79 ARG B N 1
ATOM 3951 C CA . ARG B 1 79 ? -0.756 45.875 42.156 1 90.56 79 ARG B CA 1
ATOM 3952 C C . ARG B 1 79 ? 0.297 45.438 41.156 1 90.56 79 ARG B C 1
ATOM 3954 O O . ARG B 1 79 ? 1.497 45.562 41.406 1 90.56 79 ARG B O 1
ATOM 3961 N N . ALA B 1 80 ? -0.132 45 40.062 1 90.88 80 ALA B N 1
ATOM 3962 C CA . ALA B 1 80 ? 0.786 44.562 39.031 1 90.88 80 ALA B CA 1
ATOM 3963 C C . ALA B 1 80 ? 1.722 45.688 38.594 1 90.88 80 ALA B C 1
ATOM 3965 O O . ALA B 1 80 ? 2.85 45.438 38.188 1 90.88 80 ALA B O 1
ATOM 3966 N N . ILE B 1 81 ? 1.271 46.844 38.719 1 90 81 ILE B N 1
ATOM 3967 C CA . ILE B 1 81 ? 2.049 48.031 38.312 1 90 81 ILE B CA 1
ATOM 3968 C C . ILE B 1 81 ? 2.787 48.594 39.5 1 90 81 ILE B C 1
ATOM 3970 O O . ILE B 1 81 ? 3.945 49 39.406 1 90 81 ILE B O 1
ATOM 3974 N N . THR B 1 82 ? 2.133 48.625 40.656 1 90.69 82 THR B N 1
ATOM 3975 C CA . THR B 1 82 ? 2.646 49.375 41.812 1 90.69 82 THR B CA 1
ATOM 3976 C C . THR B 1 82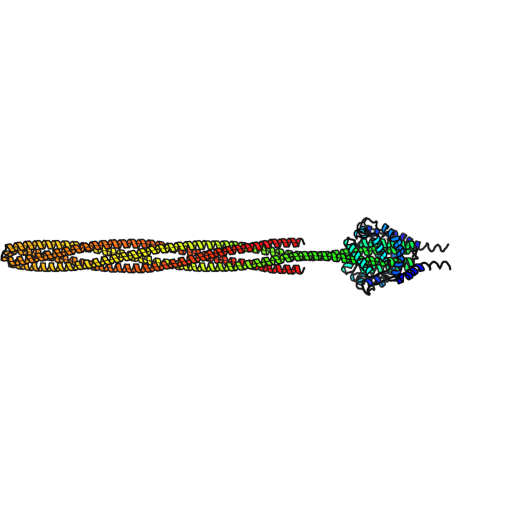 ? 3.639 48.5 42.594 1 90.69 82 THR B C 1
ATOM 3978 O O . THR B 1 82 ? 4.484 49.031 43.344 1 90.69 82 THR B O 1
ATOM 3981 N N . ASP B 1 83 ? 3.432 47.219 42.469 1 89.38 83 ASP B N 1
ATOM 3982 C CA . ASP B 1 83 ? 4.383 46.312 43.094 1 89.38 83 ASP B CA 1
ATOM 3983 C C . ASP B 1 83 ? 5.648 46.156 42.25 1 89.38 83 ASP B C 1
ATOM 3985 O O . ASP B 1 83 ? 5.715 45.312 41.375 1 89.38 83 ASP B O 1
ATOM 3989 N N . THR B 1 84 ? 6.645 46.906 42.562 1 86.31 84 THR B N 1
ATOM 3990 C CA . THR B 1 84 ? 7.863 47 41.781 1 86.31 84 THR B CA 1
ATOM 3991 C C . THR B 1 84 ? 8.664 45.688 41.875 1 86.31 84 THR B C 1
ATOM 3993 O O . THR B 1 84 ? 9.523 45.406 41.031 1 86.31 84 THR B O 1
ATOM 3996 N N . SER B 1 85 ? 8.414 44.906 42.844 1 85.88 85 SER B N 1
ATOM 3997 C CA . SER B 1 85 ? 9.141 43.656 43.031 1 85.88 85 SER B CA 1
ATOM 3998 C C . SER B 1 85 ? 8.836 42.688 41.906 1 85.88 85 SER B C 1
ATOM 4000 O O . SER B 1 85 ? 9.648 41.781 41.594 1 85.88 85 SER B O 1
ATOM 4002 N N . LEU B 1 86 ? 7.766 42.812 41.312 1 85.75 86 LEU B N 1
ATOM 4003 C CA . LEU B 1 86 ? 7.336 41.906 40.25 1 85.75 86 LEU B CA 1
ATOM 4004 C C . LEU B 1 86 ? 8.227 42.062 39.031 1 85.75 86 LEU B C 1
ATOM 4006 O O . LEU B 1 86 ? 8.375 41.094 38.25 1 85.75 86 LEU B O 1
ATOM 4010 N N . ILE B 1 87 ? 8.828 43.312 38.844 1 83.75 87 ILE B N 1
ATOM 4011 C CA . ILE B 1 87 ? 9.719 43.5 37.719 1 83.75 87 ILE B CA 1
ATOM 4012 C C . ILE B 1 87 ? 11.172 43.531 38.188 1 83.75 87 ILE B C 1
ATOM 4014 O O . ILE B 1 87 ? 12.07 43.875 37.438 1 83.75 87 ILE B O 1
ATOM 4018 N N . GLY B 1 88 ? 11.422 43.344 39.469 1 85.25 88 GLY B N 1
ATOM 4019 C CA . GLY B 1 88 ? 12.75 43.188 40.031 1 85.25 88 GLY B CA 1
ATOM 4020 C C . GLY B 1 88 ? 13.453 44.5 40.344 1 85.25 88 GLY B C 1
ATOM 4021 O O . GLY B 1 88 ? 14.68 44.562 40.25 1 85.25 88 GLY B O 1
ATOM 4022 N N . ILE B 1 89 ? 12.688 45.531 40.469 1 88.19 89 ILE B N 1
ATOM 4023 C CA . ILE B 1 89 ? 13.328 46.781 40.781 1 88.19 89 ILE B CA 1
ATOM 4024 C C . ILE B 1 89 ? 12.844 47.281 42.156 1 88.19 89 ILE B C 1
ATOM 4026 O O . ILE B 1 89 ? 11.82 46.812 42.656 1 88.19 89 ILE B O 1
ATOM 4030 N N . THR B 1 90 ? 13.594 48.188 42.75 1 90.62 90 THR B N 1
ATOM 4031 C CA . THR B 1 90 ? 13.219 48.75 44.062 1 90.62 90 THR B CA 1
ATOM 4032 C C . THR B 1 90 ? 12.258 49.938 43.875 1 90.62 90 THR B C 1
ATOM 4034 O O . THR B 1 90 ? 12.117 50.469 42.75 1 90.62 90 THR B O 1
ATOM 4037 N N . THR B 1 91 ? 11.586 50.281 44.969 1 91 91 THR B N 1
ATOM 4038 C CA . THR B 1 91 ? 10.695 51.438 44.938 1 91 91 THR B CA 1
ATOM 4039 C C . THR B 1 91 ? 11.469 52.719 44.625 1 91 91 THR B C 1
ATOM 4041 O O . THR B 1 91 ? 10.969 53.594 43.906 1 91 91 THR B O 1
ATOM 4044 N N . GLU B 1 92 ? 12.688 52.75 45.031 1 93.19 92 GLU B N 1
ATOM 4045 C CA . GLU B 1 92 ? 13.539 53.906 44.781 1 93.19 92 GLU B CA 1
ATOM 4046 C C . GLU B 1 92 ? 13.883 54 43.312 1 93.19 92 GLU B C 1
ATOM 4048 O O . GLU B 1 92 ? 13.891 55.094 42.75 1 93.19 92 GLU B O 1
ATOM 4053 N N . MET B 1 93 ? 14.117 52.906 42.781 1 93.56 93 MET B N 1
ATOM 4054 C CA . MET B 1 93 ? 14.422 52.875 41.375 1 93.56 93 MET B CA 1
ATOM 4055 C C . MET B 1 93 ? 13.219 53.312 40.531 1 93.56 93 MET B C 1
ATOM 4057 O O . MET B 1 93 ? 13.367 54.031 39.531 1 93.56 93 MET B O 1
ATOM 4061 N N . SER B 1 94 ? 12.102 52.875 41 1 93.56 94 SER B N 1
ATOM 4062 C CA . SER B 1 94 ? 10.875 53.312 40.312 1 93.56 94 SER B CA 1
ATOM 4063 C C . SER B 1 94 ? 10.656 54.812 40.469 1 93.56 94 SER B C 1
ATOM 4065 O O . SER B 1 94 ? 10.242 55.469 39.5 1 93.56 94 SER B O 1
ATOM 4067 N N . GLN B 1 95 ? 10.898 55.375 41.625 1 95.5 95 GLN B N 1
ATOM 4068 C CA . GLN B 1 95 ? 10.797 56.812 41.844 1 95.5 95 GLN B CA 1
ATOM 4069 C C . GLN B 1 95 ? 11.75 57.594 40.938 1 95.5 95 GLN B C 1
ATOM 4071 O O . GLN B 1 95 ? 11.375 58.594 40.344 1 95.5 95 GLN B O 1
ATOM 4076 N N . GLN B 1 96 ? 12.906 57.031 40.875 1 95.62 96 GLN B N 1
ATOM 4077 C CA . GLN B 1 96 ? 13.898 57.656 40 1 95.62 96 GLN B CA 1
ATOM 4078 C C . GLN B 1 96 ? 13.461 57.625 38.531 1 95.62 96 GLN B C 1
ATOM 4080 O O . GLN B 1 96 ? 13.719 58.562 37.781 1 95.62 96 GLN B O 1
ATOM 4085 N N . TYR B 1 97 ? 12.875 56.531 38.188 1 96.12 97 TYR B N 1
ATOM 4086 C CA . TYR B 1 97 ? 12.359 56.438 36.844 1 96.12 97 TYR B CA 1
ATOM 4087 C C . TYR B 1 97 ? 11.344 57.531 36.562 1 96.12 97 TYR B C 1
ATOM 4089 O O . TYR B 1 97 ? 11.406 58.156 35.5 1 96.12 97 TYR B O 1
ATOM 4097 N N . ILE B 1 98 ? 10.438 57.75 37.469 1 96.69 98 ILE B N 1
ATOM 4098 C CA . ILE B 1 98 ? 9.422 58.781 37.25 1 96.69 98 ILE B CA 1
ATOM 4099 C C . ILE B 1 98 ? 10.078 60.156 37.188 1 96.69 98 ILE B C 1
ATOM 4101 O O . ILE B 1 98 ? 9.672 61 36.406 1 96.69 98 ILE B O 1
ATOM 4105 N N . LEU B 1 99 ? 11.094 60.344 37.906 1 97.38 99 LEU B N 1
ATOM 4106 C CA . LEU B 1 99 ? 11.781 61.625 37.969 1 97.38 99 LEU B CA 1
ATOM 4107 C C . LEU B 1 99 ? 12.469 61.938 36.625 1 97.38 99 LEU B C 1
ATOM 4109 O O . LEU B 1 99 ? 12.742 63.094 36.312 1 97.38 99 LEU B O 1
ATOM 4113 N N . THR B 1 100 ? 12.727 60.844 35.875 1 97.38 100 THR B N 1
ATOM 4114 C CA . THR B 1 100 ? 13.336 61.062 34.562 1 97.38 100 THR B CA 1
ATOM 4115 C C . THR B 1 100 ? 12.398 61.844 33.656 1 97.38 100 THR B C 1
ATOM 4117 O O . THR B 1 100 ? 12.844 62.469 32.688 1 97.38 100 THR B O 1
ATOM 4120 N N . LEU B 1 101 ? 11.117 61.875 33.938 1 97.88 101 LEU B N 1
ATOM 4121 C CA . LEU B 1 101 ? 10.156 62.656 33.156 1 97.88 101 LEU B CA 1
ATOM 4122 C C . LEU B 1 101 ? 10.406 64.188 33.344 1 97.88 101 LEU B C 1
ATOM 4124 O O . LEU B 1 101 ? 9.977 65 32.531 1 97.88 101 LEU B O 1
ATOM 4128 N N . PHE B 1 102 ? 11.141 64.5 34.406 1 98.12 102 PHE B N 1
ATOM 4129 C CA . PHE B 1 102 ? 11.367 65.875 34.75 1 98.12 102 PHE B CA 1
ATOM 4130 C C . PHE B 1 102 ? 12.828 66.25 34.531 1 98.12 102 PHE B C 1
ATOM 4132 O O . PHE B 1 102 ? 13.281 67.312 35.031 1 98.12 102 PHE B O 1
ATOM 4139 N N . ASP B 1 103 ? 13.508 65.5 33.781 1 97.12 103 ASP B N 1
ATOM 4140 C CA . ASP B 1 103 ? 14.93 65.75 33.562 1 97.12 103 ASP B CA 1
ATOM 4141 C C . ASP B 1 103 ? 15.133 66.75 32.438 1 97.12 103 ASP B C 1
ATOM 4143 O O . ASP B 1 103 ? 16.219 67.312 32.281 1 97.12 103 ASP B O 1
ATOM 4147 N N . GLY B 1 104 ? 14.078 66.938 31.656 1 97.31 104 GLY B N 1
ATOM 4148 C CA . GLY B 1 104 ? 14.18 67.875 30.516 1 97.31 104 GLY B CA 1
ATOM 4149 C C . GLY B 1 104 ? 14.977 67.312 29.375 1 97.31 104 GLY B C 1
ATOM 4150 O O . GLY B 1 104 ? 15.539 68.062 28.562 1 97.31 104 GLY B O 1
ATOM 4151 N N . GLN B 1 105 ? 15.047 65.875 29.375 1 96.69 105 GLN B N 1
ATOM 4152 C CA . GLN B 1 105 ? 15.844 65.25 28.359 1 96.69 105 GLN B CA 1
ATOM 4153 C C . GLN B 1 105 ? 15.008 64.188 27.594 1 96.69 105 GLN B C 1
ATOM 4155 O O . GLN B 1 105 ? 14.5 63.25 28.188 1 96.69 105 GLN B O 1
ATOM 4160 N N . ILE B 1 106 ? 14.875 64.375 26.281 1 97.5 106 ILE B N 1
ATOM 4161 C CA . ILE B 1 106 ? 14.266 63.406 25.391 1 97.5 106 ILE B CA 1
ATOM 4162 C C . ILE B 1 106 ? 15.266 63 24.328 1 97.5 106 ILE B C 1
ATOM 4164 O O . ILE B 1 106 ? 15.57 63.781 23.406 1 97.5 106 ILE B O 1
ATOM 4168 N N . ASP B 1 107 ? 15.812 61.844 24.469 1 96.38 107 ASP B N 1
ATOM 4169 C CA . ASP B 1 107 ? 16.812 61.312 23.547 1 96.38 107 ASP B CA 1
ATOM 4170 C C . ASP B 1 107 ? 16.625 59.781 23.375 1 96.38 107 ASP B C 1
ATOM 4172 O O . ASP B 1 107 ? 15.594 59.25 23.75 1 96.38 107 ASP B O 1
ATOM 4176 N N . ALA B 1 108 ? 17.594 59.281 22.812 1 95.25 108 ALA B N 1
ATOM 4177 C CA . ALA B 1 108 ? 17.5 57.875 22.5 1 95.25 108 ALA B CA 1
ATOM 4178 C C . ALA B 1 108 ? 17.391 57.031 23.781 1 95.25 108 ALA B C 1
ATOM 4180 O O . ALA B 1 108 ? 16.656 56.031 23.812 1 95.25 108 ALA B O 1
ATOM 4181 N N . ALA B 1 109 ? 18.078 57.469 24.734 1 96.19 109 ALA B N 1
ATOM 4182 C CA . ALA B 1 109 ? 18.031 56.75 26 1 96.19 109 ALA B CA 1
ATOM 4183 C C . ALA B 1 109 ? 16.656 56.875 26.641 1 96.19 109 ALA B C 1
ATOM 4185 O O . ALA B 1 109 ? 16.172 55.906 27.25 1 96.19 109 ALA B O 1
ATOM 4186 N N . PHE B 1 110 ? 16.047 57.969 26.484 1 97.12 110 PHE B N 1
ATOM 4187 C CA . PHE B 1 110 ? 14.688 58.188 26.969 1 97.12 110 PHE B CA 1
ATOM 4188 C C . PHE B 1 110 ? 13.727 57.188 26.328 1 97.12 110 PHE B C 1
ATOM 4190 O O . PHE B 1 110 ? 12.977 56.531 27.031 1 97.12 110 PHE B O 1
ATOM 4197 N N . PHE B 1 111 ? 13.82 57 25.078 1 96.88 111 PHE B N 1
ATOM 4198 C CA . PHE B 1 111 ? 12.922 56.125 24.344 1 96.88 111 PHE B CA 1
ATOM 4199 C C . PHE B 1 111 ? 13.203 54.656 24.688 1 96.88 111 PHE B C 1
ATOM 4201 O O . PHE B 1 111 ? 12.273 53.875 24.938 1 96.88 111 PHE B O 1
ATOM 4208 N N . GLN B 1 112 ? 14.391 54.406 24.781 1 96.56 112 GLN B N 1
ATOM 4209 C CA . GLN B 1 112 ? 14.773 53.031 25.016 1 96.56 112 GLN B CA 1
ATOM 4210 C C . GLN B 1 112 ? 14.312 52.562 26.391 1 96.56 112 GLN B C 1
ATOM 4212 O O . GLN B 1 112 ? 13.898 51.406 26.562 1 96.56 112 GLN B O 1
ATOM 4217 N N . ARG B 1 113 ? 14.438 53.344 27.297 1 96.38 113 ARG B N 1
ATOM 4218 C CA . ARG B 1 113 ? 14.008 53 28.656 1 96.38 113 ARG B CA 1
ATOM 4219 C C . ARG B 1 113 ? 12.523 52.688 28.688 1 96.38 113 ARG B C 1
ATOM 4221 O O . ARG B 1 113 ? 12.094 51.781 29.391 1 96.38 113 ARG B O 1
ATOM 4228 N N . ARG B 1 114 ? 11.797 53.312 27.922 1 97.19 114 ARG B N 1
ATOM 4229 C CA . ARG B 1 114 ? 10.352 53.125 27.906 1 97.19 114 ARG B CA 1
ATOM 4230 C C . ARG B 1 114 ? 9.992 51.844 27.141 1 97.19 114 ARG B C 1
ATOM 4232 O O . ARG B 1 114 ? 9.039 51.156 27.5 1 97.19 114 ARG B O 1
ATOM 4239 N N . VAL B 1 115 ? 10.727 51.594 26.141 1 96.19 115 VAL B N 1
ATOM 4240 C CA . VAL B 1 115 ? 10.547 50.344 25.422 1 96.19 115 VAL B CA 1
ATOM 4241 C C . VAL B 1 115 ? 10.781 49.188 26.375 1 96.19 115 VAL B C 1
ATOM 4243 O O . VAL B 1 115 ? 9.977 48.25 26.438 1 96.19 115 VAL B O 1
ATOM 4246 N N . THR B 1 116 ? 11.805 49.312 27.156 1 96.12 116 THR B N 1
ATOM 4247 C CA . THR B 1 116 ? 12.164 48.25 28.109 1 96.12 116 THR B CA 1
ATOM 4248 C C . THR B 1 116 ? 11.07 48.094 29.156 1 96.12 116 THR B C 1
ATOM 4250 O O . THR B 1 116 ? 10.719 46.969 29.516 1 96.12 116 THR B O 1
ATOM 4253 N N . VAL B 1 117 ? 10.531 49.094 29.625 1 95.69 117 VAL B N 1
ATOM 4254 C CA . VAL B 1 117 ? 9.477 49.062 30.625 1 95.69 117 VAL B CA 1
ATOM 4255 C C . VAL B 1 117 ? 8.242 48.375 30.031 1 95.69 117 VAL B C 1
ATOM 4257 O O . VAL B 1 117 ? 7.629 47.531 30.688 1 95.69 117 VAL B O 1
ATOM 4260 N N . GLY B 1 118 ? 7.902 48.719 28.781 1 96 118 GLY B N 1
ATOM 4261 C CA . GLY B 1 118 ? 6.777 48.094 28.125 1 96 118 GLY B CA 1
ATOM 4262 C C . GLY B 1 118 ? 6.934 46.594 28 1 96 118 GLY B C 1
ATOM 4263 O O . GLY B 1 118 ? 5.988 45.844 28.25 1 96 118 GLY B O 1
ATOM 4264 N N . GLN B 1 119 ? 8.133 46.188 27.672 1 95.5 119 GLN B N 1
ATOM 4265 C CA . GLN B 1 119 ? 8.43 44.781 27.531 1 95.5 119 GLN B CA 1
ATOM 4266 C C . GLN B 1 119 ? 8.281 44.062 28.875 1 95.5 119 GLN B C 1
ATOM 4268 O O . GLN B 1 119 ? 7.711 42.969 28.938 1 95.5 119 GLN B O 1
ATOM 4273 N N . MET B 1 120 ? 8.75 44.656 29.906 1 94.94 120 MET B N 1
ATOM 4274 C CA . MET B 1 120 ? 8.688 44.062 31.234 1 94.94 120 MET B CA 1
ATOM 4275 C C . MET B 1 120 ? 7.242 43.938 31.703 1 94.94 120 MET B C 1
ATOM 4277 O O . MET B 1 120 ? 6.863 42.969 32.312 1 94.94 120 MET B O 1
ATOM 4281 N N . TYR B 1 121 ? 6.43 44.938 31.406 1 94.88 121 TYR B N 1
ATOM 4282 C CA . TYR B 1 121 ? 5.035 44.938 31.828 1 94.88 121 TYR B CA 1
ATOM 4283 C C . TYR B 1 121 ? 4.262 43.781 31.156 1 94.88 121 TYR B C 1
ATOM 4285 O O . TYR B 1 121 ? 3.393 43.188 31.766 1 94.88 121 TYR B O 1
ATOM 4293 N N . VAL B 1 122 ? 4.617 43.531 29.922 1 93.75 122 VAL B N 1
ATOM 4294 C CA . VAL B 1 122 ? 3.969 42.438 29.234 1 93.75 122 VAL B CA 1
ATOM 4295 C C . VAL B 1 122 ? 4.344 41.125 29.891 1 93.75 122 VAL B C 1
ATOM 4297 O O . VAL B 1 122 ? 3.5 40.219 30.062 1 93.75 122 VAL B O 1
ATOM 4300 N N . GLN B 1 123 ? 5.578 41 30.312 1 92.31 123 GLN B N 1
ATOM 4301 C CA . GLN B 1 123 ? 6.066 39.781 30.922 1 92.31 123 GLN B CA 1
ATOM 4302 C C . GLN B 1 123 ? 5.332 39.469 32.219 1 92.31 123 GLN B C 1
ATOM 4304 O O . GLN B 1 123 ? 5.062 38.312 32.531 1 92.31 123 GLN B O 1
ATOM 4309 N N . ILE B 1 124 ? 4.961 40.5 32.906 1 92.81 124 ILE B N 1
ATOM 4310 C CA . ILE B 1 124 ? 4.348 40.25 34.188 1 92.81 124 ILE B CA 1
ATOM 4311 C C . ILE B 1 124 ? 2.828 40.375 34.094 1 92.81 124 ILE B C 1
ATOM 4313 O O . ILE B 1 124 ? 2.119 40.344 35.094 1 92.81 124 ILE B O 1
ATOM 4317 N N . GLY B 1 125 ? 2.297 40.688 32.938 1 91.38 125 GLY B N 1
ATOM 4318 C CA . GLY B 1 125 ? 0.867 40.625 32.688 1 91.38 125 GLY B CA 1
ATOM 4319 C C . GLY B 1 125 ? 0.143 41.906 33 1 91.38 125 GLY B C 1
ATOM 4320 O O . GLY B 1 125 ? -1.025 41.906 33.406 1 91.38 125 GLY B O 1
ATOM 4321 N N . VAL B 1 126 ? 0.766 43.062 32.875 1 93.12 126 VAL B N 1
ATOM 4322 C CA . VAL B 1 126 ? 0.138 44.344 33.125 1 93.12 126 VAL B CA 1
ATOM 4323 C C . VAL B 1 126 ? -0.862 44.688 32.031 1 93.12 126 VAL B C 1
ATOM 4325 O O . VAL B 1 126 ? -0.567 44.469 30.844 1 93.12 126 VAL B O 1
ATOM 4328 N N . GLN B 1 127 ? -2 45.031 32.438 1 93.31 127 GLN B N 1
ATOM 4329 C CA . GLN B 1 127 ? -3.004 45.469 31.469 1 93.31 127 GLN B CA 1
ATOM 4330 C C . GLN B 1 127 ? -2.941 47 31.25 1 93.31 127 GLN B C 1
ATOM 4332 O O . GLN B 1 127 ? -2.705 47.75 32.188 1 93.31 127 GLN B O 1
ATOM 4337 N N . ILE B 1 128 ? -3.184 47.406 30.016 1 94.44 128 ILE B N 1
ATOM 4338 C CA . ILE B 1 128 ? -2.973 48.781 29.578 1 94.44 128 ILE B CA 1
ATOM 4339 C C . ILE B 1 128 ? -3.861 49.719 30.391 1 94.44 128 ILE B C 1
ATOM 4341 O O . ILE B 1 128 ? -3.42 50.812 30.812 1 94.44 128 ILE B O 1
ATOM 4345 N N . HIS B 1 129 ? -5.137 49.344 30.656 1 93.12 129 HIS B N 1
ATOM 4346 C CA . HIS B 1 129 ? -6.059 50.281 31.328 1 93.12 129 HIS B CA 1
ATOM 4347 C C . HIS B 1 129 ? -5.625 50.531 32.75 1 93.12 129 HIS B C 1
ATOM 4349 O O . HIS B 1 129 ? -5.805 51.625 33.281 1 93.12 129 HIS B O 1
ATOM 4355 N N . TRP B 1 130 ? -5.012 49.531 33.406 1 94.06 130 TRP B N 1
ATOM 4356 C CA . TRP B 1 130 ? -4.496 49.75 34.75 1 94.06 130 TRP B CA 1
ATOM 4357 C C . TRP B 1 130 ? -3.264 50.656 34.75 1 94.06 130 TRP B C 1
ATOM 4359 O O . TRP B 1 130 ? -3.109 51.5 35.594 1 94.06 130 TRP B O 1
ATOM 4369 N N . PHE B 1 131 ? -2.428 50.375 33.75 1 94.81 131 PHE B N 1
ATOM 4370 C CA . PHE B 1 131 ? -1.254 51.219 33.562 1 94.81 131 PHE B CA 1
ATOM 4371 C C . PHE B 1 131 ? -1.66 52.688 33.406 1 94.81 131 PHE B C 1
ATOM 4373 O O . PHE B 1 131 ? -1.123 53.562 34.094 1 94.81 131 PHE B O 1
ATOM 4380 N N . MET B 1 132 ? -2.639 52.875 32.562 1 95.56 132 MET B N 1
ATOM 4381 C CA . MET B 1 132 ? -3.1 54.25 32.312 1 95.56 132 MET B CA 1
ATOM 4382 C C . MET B 1 132 ? -3.717 54.844 33.562 1 95.56 132 MET B C 1
ATOM 4384 O O . MET B 1 132 ? -3.518 56.031 33.812 1 95.56 132 MET B O 1
ATOM 4388 N N . SER B 1 133 ? -4.422 54.094 34.375 1 95 133 SER B N 1
ATOM 4389 C CA . SER B 1 133 ? -5.062 54.594 35.594 1 95 133 SER B CA 1
ATOM 4390 C C . SER B 1 133 ? -4.027 55 36.625 1 95 133 SER B C 1
ATOM 4392 O O . SER B 1 133 ? -4.137 56.062 37.219 1 95 133 SER B O 1
ATOM 4394 N N . VAL B 1 134 ? -3.074 54.188 36.812 1 94.81 134 VAL B N 1
ATOM 4395 C CA . VAL B 1 134 ? -2.061 54.438 37.812 1 94.81 134 VAL B CA 1
ATOM 4396 C C . VAL B 1 134 ? -1.234 55.656 37.438 1 94.81 134 VAL B C 1
ATOM 4398 O O . VAL B 1 134 ? -0.936 56.5 38.312 1 94.81 134 VAL B O 1
ATOM 4401 N N . TYR B 1 135 ? -0.906 55.781 36.219 1 95.94 135 TYR B N 1
ATOM 4402 C CA . TYR B 1 135 ? -0.102 56.906 35.781 1 95.94 135 TYR B CA 1
ATOM 4403 C C . TYR B 1 135 ? -0.914 58.219 35.812 1 95.94 135 TYR B C 1
ATOM 4405 O O . TYR B 1 135 ? -0.368 59.281 36.062 1 95.94 135 TYR B O 1
ATOM 4413 N N . LYS B 1 136 ? -2.201 58.125 35.531 1 95.5 136 LYS B N 1
ATOM 4414 C CA . LYS B 1 136 ? -3.078 59.25 35.719 1 95.5 136 LYS B CA 1
ATOM 4415 C C . LYS B 1 136 ? -3.113 59.688 37.188 1 95.5 136 LYS B C 1
ATOM 4417 O O . LYS B 1 136 ? -3.051 60.875 37.5 1 95.5 136 LYS B O 1
ATOM 4422 N N . LEU B 1 137 ? -3.242 58.75 38.062 1 95 137 LEU B N 1
ATOM 4423 C CA . LEU B 1 137 ? -3.225 59 39.5 1 95 137 LEU B CA 1
ATOM 4424 C C . LEU B 1 137 ? -1.917 59.688 39.906 1 95 137 LEU B C 1
ATOM 4426 O O . LEU B 1 137 ? -1.926 60.688 40.625 1 95 137 LEU B O 1
ATOM 4430 N N . LEU B 1 138 ? -0.83 59.125 39.469 1 95.31 138 LEU B N 1
ATOM 4431 C CA . LEU B 1 138 ? 0.488 59.688 39.75 1 95.31 138 LEU B CA 1
ATOM 4432 C C . LEU B 1 138 ? 0.591 61.125 39.281 1 95.31 138 LEU B C 1
ATOM 4434 O O . LEU B 1 138 ? 1.054 62 40 1 95.31 138 LEU B O 1
ATOM 4438 N N . MET B 1 139 ? 0.181 61.344 38.031 1 96.25 139 MET B N 1
ATOM 4439 C CA . MET B 1 139 ? 0.218 62.688 37.469 1 96.25 139 MET B CA 1
ATOM 4440 C C . MET B 1 139 ? -0.582 63.656 38.312 1 96.25 139 MET B C 1
ATOM 4442 O O . MET B 1 139 ? -0.111 64.75 38.594 1 96.25 139 MET B O 1
ATOM 4446 N N . THR B 1 140 ? -1.773 63.281 38.781 1 95.06 140 THR B N 1
ATOM 4447 C CA . THR B 1 140 ? -2.662 64.125 39.562 1 95.06 140 THR B CA 1
ATOM 4448 C C . THR B 1 140 ? -2.025 64.5 40.906 1 95.06 140 THR B C 1
ATOM 4450 O O . THR B 1 140 ? -2.035 65.625 41.312 1 95.06 140 THR B O 1
ATOM 4453 N N . ARG B 1 141 ? -1.443 63.531 41.5 1 94.94 141 ARG B N 1
ATOM 4454 C CA . ARG B 1 141 ? -0.824 63.75 42.781 1 94.94 141 ARG B CA 1
ATOM 4455 C C . ARG B 1 141 ? 0.399 64.688 42.688 1 94.94 141 ARG B C 1
ATOM 4457 O O . ARG B 1 141 ? 0.621 65.562 43.531 1 94.94 141 ARG B O 1
ATOM 4464 N N . ILE B 1 142 ? 1.156 64.5 41.656 1 96.25 142 ILE B N 1
ATOM 4465 C CA . ILE B 1 142 ? 2.322 65.312 41.438 1 96.25 142 ILE B CA 1
ATOM 4466 C C . ILE B 1 142 ? 1.879 66.75 41.219 1 96.25 142 ILE B C 1
ATOM 4468 O O . ILE B 1 142 ? 2.426 67.688 41.844 1 96.25 142 ILE B O 1
ATOM 4472 N N . LEU B 1 143 ? 0.88 66.938 40.406 1 95.06 143 LEU B N 1
ATOM 4473 C CA . LEU B 1 143 ? 0.39 68.312 40.125 1 95.06 143 LEU B CA 1
ATOM 4474 C C . LEU B 1 143 ? -0.147 68.938 41.375 1 95.06 143 LEU B C 1
ATOM 4476 O O . LEU B 1 143 ? 0.04 70.188 41.562 1 95.06 143 LEU B O 1
ATOM 4480 N N . GLN B 1 144 ? -0.791 68.188 42.25 1 92.31 144 GLN B N 1
ATOM 4481 C CA . GLN B 1 144 ? -1.309 68.688 43.5 1 92.31 144 GLN B CA 1
ATOM 4482 C C . GLN B 1 144 ? -0.179 69.25 44.375 1 92.31 144 GLN B C 1
ATOM 4484 O O . GLN B 1 144 ? -0.274 70.312 44.938 1 92.31 144 GLN B O 1
ATOM 4489 N N . HIS B 1 145 ? 0.856 68.5 44.438 1 93.62 145 HIS B N 1
ATOM 4490 C CA . HIS B 1 145 ? 1.987 68.938 45.25 1 93.62 145 HIS B CA 1
ATOM 4491 C C . HIS B 1 145 ? 2.707 70.125 44.688 1 93.62 145 HIS B C 1
ATOM 4493 O O . HIS B 1 145 ? 3.129 71 45.406 1 93.62 145 HIS B O 1
ATOM 4499 N N . VAL B 1 146 ? 2.811 70.125 43.375 1 92.75 146 VAL B N 1
ATOM 4500 C CA . VAL B 1 146 ? 3.453 71.25 42.688 1 92.75 146 VAL B CA 1
ATOM 4501 C C . VAL B 1 146 ? 2.637 72.5 42.906 1 92.75 146 VAL B C 1
ATOM 4503 O O . VAL B 1 146 ? 3.189 73.562 43.219 1 92.75 146 VAL B O 1
ATOM 4506 N N . GLN B 1 147 ? 1.351 72.375 42.719 1 88.38 147 GLN B N 1
ATOM 4507 C CA . GLN B 1 147 ? 0.453 73.5 42.938 1 88.38 147 GLN B CA 1
ATOM 4508 C C . GLN B 1 147 ? 0.517 74 44.344 1 88.38 147 GLN B C 1
ATOM 4510 O O . GLN B 1 147 ? 0.558 75.25 44.594 1 88.38 147 GLN B O 1
ATOM 4515 N N . ASN B 1 148 ? 0.538 73.125 45.281 1 88.19 148 ASN B N 1
ATOM 4516 C CA . ASN B 1 148 ? 0.546 73.5 46.719 1 88.19 148 ASN B CA 1
ATOM 4517 C C . ASN B 1 148 ? 1.85 74.188 47.094 1 88.19 148 ASN B C 1
ATOM 4519 O O . ASN B 1 148 ? 1.853 75.062 47.938 1 88.19 148 ASN B O 1
ATOM 4523 N N . GLU B 1 149 ? 2.859 73.875 46.5 1 89.38 149 GLU B N 1
ATOM 4524 C CA . GLU B 1 149 ? 4.168 74.375 46.875 1 89.38 149 GLU B CA 1
ATOM 4525 C C . GLU B 1 149 ? 4.461 75.688 46.156 1 89.38 149 GLU B C 1
ATOM 4527 O O . GLU B 1 149 ? 5.035 76.625 46.75 1 89.38 149 GLU B O 1
ATOM 4532 N N . LEU B 1 150 ? 4.164 75.875 44.906 1 86.31 150 LEU B N 1
ATOM 4533 C CA . LEU B 1 150 ? 4.582 77.062 44.125 1 86.31 150 LEU B CA 1
ATOM 4534 C C . LEU B 1 150 ? 3.529 78.125 44.188 1 86.31 150 LEU B C 1
ATOM 4536 O O . LEU B 1 150 ? 3.82 79.312 43.875 1 86.31 150 LEU B O 1
ATOM 4540 N N . LYS B 1 151 ? 2.354 77.938 44.656 1 81.19 151 LYS B N 1
ATOM 4541 C CA . LYS B 1 151 ? 1.275 78.938 44.688 1 81.19 151 LYS B CA 1
ATOM 4542 C C . LYS B 1 151 ? 1.229 79.75 43.406 1 81.19 151 LYS B C 1
ATOM 4544 O O . LYS B 1 151 ? 1.345 81 43.469 1 81.19 151 LYS B O 1
ATOM 4549 N N . LEU B 1 152 ? 0.981 79.188 42.344 1 80.94 152 LEU B N 1
ATOM 4550 C CA . LEU B 1 152 ? 1.067 79.75 41 1 80.94 152 LEU B CA 1
ATOM 4551 C C . LEU B 1 152 ? -0.181 80.562 40.688 1 80.94 152 LEU B C 1
ATOM 4553 O O . LEU B 1 152 ? -1.233 80.375 41.281 1 80.94 152 LEU B O 1
ATOM 4557 N N . ASP B 1 153 ? 0.102 81.625 39.781 1 81.12 153 ASP B N 1
ATOM 4558 C CA . ASP B 1 153 ? -1.078 82.312 39.281 1 81.12 153 ASP B CA 1
ATOM 4559 C C . ASP B 1 153 ? -1.757 81.5 38.188 1 81.12 153 ASP B C 1
ATOM 4561 O O . ASP B 1 153 ? -1.324 80.375 37.875 1 81.12 153 ASP B O 1
ATOM 4565 N N . GLU B 1 154 ? -2.848 82 37.75 1 81.25 154 GLU B N 1
ATOM 4566 C CA . GLU B 1 154 ? -3.711 81.312 36.812 1 81.25 154 GLU B CA 1
ATOM 4567 C C . GLU B 1 154 ? -2.947 80.938 35.562 1 81.25 154 GLU B C 1
ATOM 4569 O O . GLU B 1 154 ? -2.99 79.75 35.156 1 81.25 154 GLU B O 1
ATOM 4574 N N . ARG B 1 155 ? -2.24 81.812 34.969 1 83.12 155 ARG B N 1
ATOM 4575 C CA . ARG B 1 155 ? -1.547 81.562 33.719 1 83.12 155 ARG B CA 1
ATOM 4576 C C . ARG B 1 155 ? -0.385 80.625 33.938 1 83.12 155 ARG B C 1
ATOM 4578 O O . ARG B 1 155 ? -0.184 79.688 33.125 1 83.12 155 ARG B O 1
ATOM 4585 N N . GLU B 1 156 ? 0.314 80.812 35 1 86.94 156 GLU B N 1
ATOM 4586 C CA . GLU B 1 156 ? 1.45 79.938 35.281 1 86.94 156 GLU B CA 1
ATOM 4587 C C . GLU B 1 156 ? 0.99 78.562 35.656 1 86.94 156 GLU B C 1
ATOM 4589 O O . GLU B 1 156 ? 1.615 77.562 35.25 1 86.94 156 GLU B O 1
ATOM 4594 N N . GLY B 1 157 ? -0.036 78.5 36.438 1 89.56 157 GLY B N 1
ATOM 4595 C CA . GLY B 1 157 ? -0.597 77.188 36.75 1 89.56 157 GLY B CA 1
ATOM 4596 C C . GLY B 1 157 ? -1 76.438 35.531 1 89.56 157 GLY B C 1
ATOM 4597 O O . GLY B 1 157 ? -0.692 75.25 35.406 1 89.56 157 GLY B O 1
ATOM 4598 N N . PHE B 1 158 ? -1.604 77.062 34.594 1 90.75 158 PHE B N 1
ATOM 4599 C CA . PHE B 1 158 ? -2.055 76.375 33.375 1 90.75 158 PHE B CA 1
ATOM 4600 C C . PHE B 1 158 ? -0.871 75.875 32.562 1 90.75 158 PHE B C 1
ATOM 4602 O O . PHE B 1 158 ? -0.914 74.75 32.062 1 90.75 158 PHE B O 1
ATOM 4609 N N . ARG B 1 159 ? 0.142 76.625 32.5 1 91.88 159 ARG B N 1
ATOM 4610 C CA . ARG B 1 159 ? 1.339 76.25 31.781 1 91.88 159 ARG B CA 1
ATOM 4611 C C . ARG B 1 159 ? 1.961 75 32.406 1 91.88 159 ARG B C 1
ATOM 4613 O O . ARG B 1 159 ? 2.389 74.062 31.703 1 91.88 159 ARG B O 1
ATOM 4620 N N . VAL B 1 160 ? 1.989 74.938 33.719 1 94.31 160 VAL B N 1
ATOM 4621 C CA . VAL B 1 160 ? 2.551 73.812 34.438 1 94.31 160 VAL B CA 1
ATOM 4622 C C . VAL B 1 160 ? 1.693 72.562 34.219 1 94.31 160 VAL B C 1
ATOM 4624 O O . VAL B 1 160 ? 2.215 71.5 33.906 1 94.31 160 VAL B O 1
ATOM 4627 N N . PHE B 1 161 ? 0.373 72.75 34.281 1 94.88 161 PHE B N 1
ATOM 4628 C CA . PHE B 1 161 ? -0.55 71.625 34.125 1 94.88 161 PHE B CA 1
ATOM 4629 C C . PHE B 1 161 ? -0.412 71 32.719 1 94.88 161 PHE B C 1
ATOM 4631 O O . PHE B 1 161 ? -0.324 69.812 32.594 1 94.88 161 PHE B O 1
ATOM 4638 N N . ILE B 1 162 ? -0.292 71.812 31.781 1 95.25 162 ILE B N 1
ATOM 4639 C CA . ILE B 1 162 ? -0.226 71.375 30.406 1 95.25 162 ILE B CA 1
ATOM 4640 C C . ILE B 1 162 ? 1.108 70.625 30.156 1 95.25 162 ILE B C 1
ATOM 4642 O O . ILE B 1 162 ? 1.15 69.562 29.562 1 95.25 162 ILE B O 1
ATOM 4646 N N . ALA B 1 163 ? 2.162 71.25 30.656 1 96.94 163 ALA B N 1
ATOM 4647 C CA . ALA B 1 163 ? 3.482 70.625 30.453 1 96.94 163 ALA B CA 1
ATOM 4648 C C . ALA B 1 163 ? 3.57 69.25 31.109 1 96.94 163 ALA B C 1
ATOM 4650 O O . ALA B 1 163 ? 4.055 68.312 30.484 1 96.94 163 ALA B O 1
ATOM 4651 N N . VAL B 1 164 ? 3.09 69.125 32.281 1 97.31 164 VAL B N 1
ATOM 4652 C CA . VAL B 1 164 ? 3.109 67.875 33 1 97.31 164 VAL B CA 1
ATOM 4653 C C . VAL B 1 164 ? 2.219 66.875 32.281 1 97.31 164 VAL B C 1
ATOM 4655 O O . VAL B 1 164 ? 2.59 65.688 32.125 1 97.31 164 VAL B O 1
ATOM 4658 N N . SER B 1 165 ? 1.068 67.25 31.844 1 96.94 165 SER B N 1
ATOM 4659 C CA . SER B 1 165 ? 0.161 66.375 31.125 1 96.94 165 SER B CA 1
ATOM 4660 C C . SER B 1 165 ? 0.781 65.875 29.812 1 96.94 165 SER B C 1
ATOM 4662 O O . SER B 1 165 ? 0.557 64.75 29.391 1 96.94 165 SER B O 1
ATOM 4664 N N . LYS B 1 166 ? 1.545 66.812 29.141 1 97.44 166 LYS B N 1
ATOM 4665 C CA . LYS B 1 166 ? 2.199 66.438 27.891 1 97.44 166 LYS B CA 1
ATOM 4666 C C . LYS B 1 166 ? 3.209 65.312 28.094 1 97.44 166 LYS B C 1
ATOM 4668 O O . LYS B 1 166 ? 3.195 64.312 27.375 1 97.44 166 LYS B O 1
ATOM 4673 N N . ILE B 1 167 ? 4.051 65.375 29.094 1 98 167 ILE B N 1
ATOM 4674 C CA . ILE B 1 167 ? 5.121 64.438 29.281 1 98 167 ILE B CA 1
ATOM 4675 C C . ILE B 1 167 ? 4.535 63.094 29.75 1 98 167 ILE B C 1
ATOM 4677 O O . ILE B 1 167 ? 5.023 62.031 29.375 1 98 167 ILE B O 1
ATOM 4681 N N . PHE B 1 168 ? 3.516 63.094 30.562 1 97.75 168 PHE B N 1
ATOM 4682 C CA . PHE B 1 168 ? 2.863 61.875 30.984 1 97.75 168 PHE B CA 1
ATOM 4683 C C . PHE B 1 168 ? 2.16 61.188 29.812 1 97.75 168 PHE B C 1
ATOM 4685 O O . PHE B 1 168 ? 2.129 59.969 29.734 1 97.75 168 PHE B O 1
ATOM 4692 N N . ASN B 1 169 ? 1.558 62 28.953 1 97.25 169 ASN B N 1
ATOM 4693 C CA . ASN B 1 169 ? 0.952 61.438 27.75 1 97.25 169 ASN B CA 1
ATOM 4694 C C . ASN B 1 169 ? 1.988 60.719 26.875 1 97.25 169 ASN B C 1
ATOM 4696 O O . ASN B 1 169 ? 1.747 59.625 26.391 1 97.25 169 ASN B O 1
ATOM 4700 N N . LEU B 1 170 ? 3.115 61.375 26.719 1 97.31 170 LEU B N 1
ATOM 4701 C CA . LEU B 1 170 ? 4.188 60.781 25.938 1 97.31 170 LEU B CA 1
ATOM 4702 C C . LEU B 1 170 ? 4.648 59.469 26.547 1 97.31 170 LEU B C 1
ATOM 4704 O O . LEU B 1 170 ? 4.844 58.469 25.844 1 97.31 170 LEU B O 1
ATOM 4708 N N . GLU B 1 171 ? 4.832 59.469 27.859 1 97.62 171 GLU B N 1
ATOM 4709 C CA . GLU B 1 171 ? 5.207 58.281 28.594 1 97.62 171 GLU B CA 1
ATOM 4710 C C . GLU B 1 171 ? 4.246 57.125 28.297 1 97.62 171 GLU B C 1
ATOM 4712 O O . GLU B 1 171 ? 4.68 56.031 27.969 1 97.62 171 GLU B O 1
ATOM 4717 N N . MET B 1 172 ? 2.996 57.375 28.406 1 96.75 172 MET B N 1
ATOM 4718 C CA . MET B 1 172 ? 1.982 56.344 28.234 1 96.75 172 MET B CA 1
ATOM 4719 C C . MET B 1 172 ? 1.972 55.844 26.781 1 96.75 172 MET B C 1
ATOM 4721 O O . MET B 1 172 ? 1.864 54.625 26.547 1 96.75 172 MET B O 1
ATOM 4725 N N . GLN B 1 173 ? 2.121 56.781 25.828 1 96.31 173 GLN B N 1
ATOM 4726 C CA . GLN B 1 173 ? 2.15 56.406 24.422 1 96.31 173 GLN B CA 1
ATOM 4727 C C . GLN B 1 173 ? 3.291 55.406 24.141 1 96.31 173 GLN B C 1
ATOM 4729 O O . GLN B 1 173 ? 3.088 54.375 23.516 1 96.31 173 GLN B O 1
ATOM 4734 N N . LEU B 1 174 ? 4.434 55.719 24.625 1 96.94 174 LEU B N 1
ATOM 4735 C CA . LEU B 1 174 ? 5.633 54.938 24.312 1 96.94 174 LEU B CA 1
ATOM 4736 C C . LEU B 1 174 ? 5.574 53.562 24.969 1 96.94 174 LEU B C 1
ATOM 4738 O O . LEU B 1 174 ? 5.871 52.562 24.328 1 96.94 174 LEU B O 1
ATOM 4742 N N . VAL B 1 175 ? 5.191 53.562 26.219 1 97.25 175 VAL B N 1
ATOM 4743 C CA . VAL B 1 175 ? 5.145 52.281 26.969 1 97.25 175 VAL B CA 1
ATOM 4744 C C . VAL B 1 175 ? 4.059 51.375 26.375 1 97.25 175 VAL B C 1
ATOM 4746 O O . VAL B 1 175 ? 4.293 50.188 26.141 1 97.25 175 VAL B O 1
ATOM 4749 N N . ILE B 1 176 ? 2.924 51.938 26.047 1 96.25 176 ILE B N 1
ATOM 4750 C CA . ILE B 1 176 ? 1.812 51.188 25.484 1 96.25 176 ILE B CA 1
ATOM 4751 C C . ILE B 1 176 ? 2.186 50.625 24.109 1 96.25 176 ILE B C 1
ATOM 4753 O O . ILE B 1 176 ? 1.88 49.5 23.781 1 96.25 176 ILE B O 1
ATOM 4757 N N . ALA B 1 177 ? 2.811 51.469 23.312 1 94.31 177 ALA B N 1
ATOM 4758 C CA . ALA B 1 177 ? 3.283 51 22 1 94.31 177 ALA B CA 1
ATOM 4759 C C . ALA B 1 177 ? 4.211 49.812 22.156 1 94.31 177 ALA B C 1
ATOM 4761 O O . ALA B 1 177 ? 4.102 48.844 21.391 1 94.31 177 ALA B O 1
ATOM 4762 N N . SER B 1 178 ? 5.109 49.875 23.109 1 95.81 178 SER B N 1
ATOM 4763 C CA . SER B 1 178 ? 6.027 48.781 23.359 1 95.81 178 SER B CA 1
ATOM 4764 C C . SER B 1 178 ? 5.277 47.531 23.844 1 95.81 178 SER B C 1
ATOM 4766 O O . SER B 1 178 ? 5.582 46.406 23.438 1 95.81 178 SER B O 1
ATOM 4768 N N . MET B 1 179 ? 4.305 47.719 24.703 1 95 179 MET B N 1
ATOM 4769 C CA . MET B 1 179 ? 3.496 46.625 25.203 1 95 179 MET B CA 1
ATOM 4770 C C . MET B 1 179 ? 2.77 45.906 24.062 1 95 179 MET B C 1
ATOM 4772 O O . MET B 1 179 ? 2.77 44.688 23.984 1 95 179 MET B O 1
ATOM 4776 N N . GLN B 1 180 ? 2.203 46.656 23.188 1 91.31 180 GLN B N 1
ATOM 4777 C CA . GLN B 1 180 ? 1.473 46.094 22.047 1 91.31 180 GLN B CA 1
ATOM 4778 C C . GLN B 1 180 ? 2.396 45.281 21.141 1 91.31 180 GLN B C 1
ATOM 4780 O O . GLN B 1 180 ? 2.059 44.156 20.75 1 91.31 180 GLN B O 1
ATOM 4785 N N . GLN B 1 181 ? 3.461 45.906 20.844 1 91.44 181 GLN B N 1
ATOM 4786 C CA . GLN B 1 181 ? 4.422 45.219 19.969 1 91.44 181 GLN B CA 1
ATOM 4787 C C . GLN B 1 181 ? 4.934 43.938 20.609 1 91.44 181 GLN B C 1
ATOM 4789 O O . GLN B 1 181 ? 5.066 42.906 19.922 1 91.44 181 GLN B O 1
ATOM 4794 N N . THR B 1 182 ? 5.234 44 21.844 1 93.69 182 THR B N 1
ATOM 4795 C CA . THR B 1 182 ? 5.754 42.844 22.547 1 93.69 182 THR B CA 1
ATOM 4796 C C . THR B 1 182 ? 4.715 41.719 22.594 1 93.69 182 THR B C 1
ATOM 4798 O O . THR B 1 182 ? 5.047 40.562 22.391 1 93.69 182 THR B O 1
ATOM 4801 N N . GLU B 1 183 ? 3.508 42.031 22.828 1 90.06 183 GLU B N 1
ATOM 4802 C CA . GLU B 1 183 ? 2.43 41.031 22.844 1 90.06 183 GLU B CA 1
ATOM 4803 C C . GLU B 1 183 ? 2.248 40.375 21.484 1 90.06 183 GLU B C 1
ATOM 4805 O O . GLU B 1 183 ? 2.037 39.188 21.391 1 90.06 183 GLU B O 1
ATOM 4810 N N . GLN B 1 184 ? 2.268 41.188 20.484 1 86.69 184 GLN B N 1
ATOM 4811 C CA . GLN B 1 184 ? 2.139 40.688 19.125 1 86.69 184 GLN B CA 1
ATOM 4812 C C . GLN B 1 184 ? 3.27 39.719 18.781 1 86.69 184 GLN B C 1
ATOM 4814 O O . GLN B 1 184 ? 3.039 38.656 18.172 1 86.69 184 GLN B O 1
ATOM 4819 N N . ARG B 1 185 ? 4.426 40.094 19.219 1 88.81 185 ARG B N 1
ATOM 4820 C CA . ARG B 1 185 ? 5.578 39.25 18.953 1 88.81 185 ARG B CA 1
ATOM 4821 C C . ARG B 1 185 ? 5.465 37.906 19.703 1 88.81 185 ARG B C 1
ATOM 4823 O O . ARG B 1 185 ? 5.82 36.875 19.172 1 88.81 185 ARG B O 1
ATOM 4830 N N . LYS B 1 186 ? 5 38 20.859 1 88.12 186 LYS B N 1
ATOM 4831 C CA . LYS B 1 186 ? 4.809 36.781 21.656 1 88.12 186 LYS B CA 1
ATOM 4832 C C . LYS B 1 186 ? 3.791 35.844 21.016 1 88.12 186 LYS B C 1
ATOM 4834 O O . LYS B 1 186 ? 4.02 34.625 20.922 1 88.12 186 LYS B O 1
ATOM 4839 N N . LEU B 1 187 ? 2.758 36.375 20.578 1 82.81 187 LEU B N 1
ATOM 4840 C CA . LEU B 1 187 ? 1.721 35.562 19.922 1 82.81 187 LEU B CA 1
ATOM 4841 C C . LEU B 1 187 ? 2.229 34.969 18.625 1 82.81 187 LEU B C 1
ATOM 4843 O O . LEU B 1 187 ? 1.984 33.812 18.328 1 82.81 187 LEU B O 1
ATOM 4847 N N . ALA B 1 188 ? 2.898 35.812 17.875 1 83.25 188 ALA B N 1
ATOM 4848 C CA . ALA B 1 188 ? 3.477 35.344 16.609 1 83.25 188 ALA B CA 1
ATOM 4849 C C . ALA B 1 188 ? 4.48 34.219 16.844 1 83.25 188 ALA B C 1
ATOM 4851 O O . ALA B 1 188 ? 4.531 33.281 16.062 1 83.25 188 ALA B O 1
ATOM 4852 N N . GLY B 1 189 ? 5.23 34.375 17.891 1 85.5 189 GLY B N 1
ATOM 4853 C CA . GLY B 1 189 ? 6.195 33.344 18.219 1 85.5 189 GLY B CA 1
ATOM 4854 C C . GLY B 1 189 ? 5.551 32.031 18.578 1 85.5 189 GLY B C 1
ATOM 4855 O O . GLY B 1 189 ? 6.008 30.969 18.125 1 85.5 189 GLY B O 1
ATOM 4856 N N . LYS B 1 190 ? 4.539 32.031 19.297 1 81.62 190 LYS B N 1
ATOM 4857 C CA . LYS B 1 190 ? 3.811 30.828 19.672 1 81.62 190 LYS B CA 1
ATOM 4858 C C . LYS B 1 190 ? 3.221 30.141 18.438 1 81.62 190 LYS B C 1
ATOM 4860 O O . LYS B 1 190 ? 3.25 28.922 18.328 1 81.62 190 LYS B O 1
ATOM 4865 N N . GLU B 1 191 ? 2.689 30.875 17.625 1 77 191 GLU B N 1
ATOM 4866 C CA . GLU B 1 191 ? 2.119 30.344 16.391 1 77 191 GLU B CA 1
ATOM 4867 C C . GLU B 1 191 ? 3.191 29.703 15.523 1 77 191 GLU B C 1
ATOM 4869 O O . GLU B 1 191 ? 2.971 28.641 14.938 1 77 191 GLU B O 1
ATOM 4874 N N . GLU B 1 192 ? 4.223 30.438 15.406 1 83 192 GLU B N 1
ATOM 4875 C CA . GLU B 1 192 ? 5.324 29.922 14.602 1 83 192 GLU B CA 1
ATOM 4876 C C . GLU B 1 192 ? 5.84 28.594 15.164 1 83 192 GLU B C 1
ATOM 4878 O O . GLU B 1 192 ? 6.164 27.688 14.398 1 83 192 GLU B O 1
ATOM 4883 N N . GLU B 1 193 ? 5.898 28.5 16.438 1 83.69 193 GLU B N 1
ATOM 4884 C CA . GLU B 1 193 ? 6.355 27.281 17.078 1 83.69 193 GLU B CA 1
ATOM 4885 C C . GLU B 1 193 ? 5.379 26.125 16.828 1 83.69 193 GLU B C 1
ATOM 4887 O O . GLU B 1 193 ? 5.797 25.016 16.531 1 83.69 193 GLU B O 1
ATOM 4892 N N . ALA B 1 194 ? 4.152 26.391 16.969 1 74.75 194 ALA B N 1
ATOM 4893 C CA . ALA B 1 194 ? 3.127 25.391 16.719 1 74.75 194 ALA B CA 1
ATOM 4894 C C . ALA B 1 194 ? 3.164 24.922 15.258 1 74.75 194 ALA B C 1
ATOM 4896 O O . ALA B 1 194 ? 3.039 23.734 14.977 1 74.75 194 ALA B O 1
ATOM 4897 N N . ARG B 1 195 ? 3.301 25.828 14.375 1 77.06 195 ARG B N 1
ATOM 4898 C CA . ARG B 1 195 ? 3.387 25.516 12.953 1 77.06 195 ARG B CA 1
ATOM 4899 C C . ARG B 1 195 ? 4.613 24.656 12.648 1 77.06 195 ARG B C 1
ATOM 4901 O O . ARG B 1 195 ? 4.539 23.719 11.867 1 77.06 195 ARG B O 1
ATOM 4908 N N . LYS B 1 196 ? 5.648 25.078 13.258 1 83.44 196 LYS B N 1
ATOM 4909 C CA . LYS B 1 196 ? 6.883 24.328 13.047 1 83.44 196 LYS B CA 1
ATOM 4910 C C . LYS B 1 196 ? 6.738 22.891 13.539 1 83.44 196 LYS B C 1
ATOM 4912 O O . LYS B 1 196 ? 7.176 21.953 12.875 1 83.44 196 LYS B O 1
ATOM 4917 N N . GLU B 1 197 ? 6.184 22.656 14.672 1 79.69 197 GLU B N 1
ATOM 4918 C CA . GLU B 1 197 ? 5.965 21.328 15.219 1 79.69 197 GLU B CA 1
ATOM 4919 C C . GLU B 1 197 ? 5.074 20.484 14.305 1 79.69 197 GLU B C 1
ATOM 4921 O O . GLU B 1 197 ? 5.355 19.312 14.062 1 79.69 197 GLU B O 1
ATOM 4926 N N . LEU B 1 198 ? 4.082 21.047 13.82 1 74.38 198 LEU B N 1
ATOM 4927 C CA . LEU B 1 198 ? 3.178 20.359 12.906 1 74.38 198 LEU B CA 1
ATOM 4928 C C . LEU B 1 198 ? 3.893 19.984 11.617 1 74.38 198 LEU B C 1
ATOM 4930 O O . LEU B 1 198 ? 3.74 18.859 11.117 1 74.38 198 LEU B O 1
ATOM 4934 N N . LYS B 1 199 ? 4.59 20.953 11.109 1 79.38 199 LYS B N 1
ATOM 4935 C CA . LYS B 1 199 ? 5.344 20.703 9.883 1 79.38 199 LYS B CA 1
ATOM 4936 C C . LYS B 1 199 ? 6.328 19.562 10.062 1 79.38 199 LYS B C 1
ATOM 4938 O O . LYS B 1 199 ? 6.461 18.703 9.188 1 79.38 199 LYS B O 1
ATOM 4943 N N . ASP B 1 200 ? 6.938 19.562 11.188 1 82.5 200 ASP B N 1
ATOM 4944 C CA . ASP B 1 200 ? 7.898 18.5 11.469 1 82.5 200 ASP B CA 1
ATOM 4945 C C . ASP B 1 200 ? 7.211 17.141 11.547 1 82.5 200 ASP B C 1
ATOM 4947 O O . ASP B 1 200 ? 7.715 16.156 11.023 1 82.5 200 ASP B O 1
ATOM 4951 N N . PHE B 1 201 ? 6.176 17.047 12.172 1 77.88 201 PHE B N 1
ATOM 4952 C CA . PHE B 1 201 ? 5.441 15.805 12.32 1 77.88 201 PHE B CA 1
ATOM 4953 C C . PHE B 1 201 ? 4.949 15.297 10.969 1 77.88 201 PHE B C 1
ATOM 4955 O O . PHE B 1 201 ? 5.148 14.133 10.625 1 77.88 201 PHE B O 1
ATOM 4962 N N . VAL B 1 202 ? 4.277 16.156 10.25 1 77.19 202 VAL B N 1
ATOM 4963 C CA . VAL B 1 202 ? 3.727 15.773 8.953 1 77.19 202 VAL B CA 1
ATOM 4964 C C . VAL B 1 202 ? 4.859 15.398 8 1 77.19 202 VAL B C 1
ATOM 4966 O O . VAL B 1 202 ? 4.75 14.43 7.242 1 77.19 202 VAL B O 1
ATOM 4969 N N . GLY B 1 203 ? 5.902 16.25 8.094 1 78.81 203 GLY B N 1
ATOM 4970 C CA . GLY B 1 203 ? 7.062 15.922 7.277 1 78.81 203 GLY B CA 1
ATOM 4971 C C . GLY B 1 203 ? 7.617 14.539 7.543 1 78.81 203 GLY B C 1
ATOM 4972 O O . GLY B 1 203 ? 7.895 13.781 6.609 1 78.81 203 GLY B O 1
ATOM 4973 N N . GLY B 1 204 ? 7.809 14.219 8.812 1 80.38 204 GLY B N 1
ATOM 4974 C CA . GLY B 1 204 ? 8.25 12.883 9.18 1 80.38 204 GLY B CA 1
ATOM 4975 C C . GLY B 1 204 ? 7.301 11.797 8.711 1 80.38 204 GLY B C 1
ATOM 4976 O O . GLY B 1 204 ? 7.742 10.75 8.227 1 80.38 204 GLY B O 1
ATOM 4977 N N . PHE B 1 205 ? 6.078 11.961 8.766 1 78.62 205 PHE B N 1
ATOM 4978 C CA . PHE B 1 205 ? 5.059 11.023 8.32 1 78.62 205 PHE B CA 1
ATOM 4979 C C . PHE B 1 205 ? 5.16 10.789 6.816 1 78.62 205 PHE B C 1
ATOM 4981 O O . PHE B 1 205 ? 5.113 9.648 6.352 1 78.62 205 PHE B O 1
ATOM 4988 N N . VAL B 1 206 ? 5.223 11.844 6.125 1 78.75 206 VAL B N 1
ATOM 4989 C CA . VAL B 1 206 ? 5.285 11.766 4.668 1 78.75 206 VAL B CA 1
ATOM 4990 C C . VAL B 1 206 ? 6.535 10.992 4.246 1 78.75 206 VAL B C 1
ATOM 4992 O O . VAL B 1 206 ? 6.488 10.188 3.318 1 78.75 206 VAL B O 1
ATOM 4995 N N . GLU B 1 207 ? 7.605 11.219 4.895 1 82.06 207 GLU B N 1
ATOM 4996 C CA . GLU B 1 207 ? 8.844 10.508 4.59 1 82.06 207 GLU B CA 1
ATOM 4997 C C . GLU B 1 207 ? 8.695 9.008 4.852 1 82.06 207 GLU B C 1
ATOM 4999 O O . GLU B 1 207 ? 9.133 8.188 4.047 1 82.06 207 GLU B O 1
ATOM 5004 N N . SER B 1 208 ? 8.148 8.672 5.926 1 80.88 208 SER B N 1
ATOM 5005 C CA . SER B 1 208 ? 7.918 7.273 6.281 1 80.88 208 SER B CA 1
ATOM 5006 C C . SER B 1 208 ? 6.984 6.598 5.285 1 80.88 208 SER B C 1
ATOM 5008 O O . SER B 1 208 ? 7.215 5.449 4.891 1 80.88 208 SER B O 1
ATOM 5010 N N . LEU B 1 209 ? 5.98 7.238 4.918 1 78.81 209 LEU B N 1
ATOM 5011 C CA . LEU B 1 209 ? 5.027 6.707 3.949 1 78.81 209 LEU B CA 1
ATOM 5012 C C . LEU B 1 209 ? 5.691 6.508 2.59 1 78.81 209 LEU B C 1
ATOM 5014 O O . LEU B 1 209 ? 5.469 5.488 1.929 1 78.81 209 LEU B O 1
ATOM 5018 N N . ALA B 1 210 ? 6.488 7.484 2.184 1 79 210 ALA B N 1
ATOM 5019 C CA . ALA B 1 210 ? 7.211 7.363 0.92 1 79 210 ALA B CA 1
ATOM 5020 C C . ALA B 1 210 ? 8.109 6.125 0.917 1 79 210 ALA B C 1
ATOM 5022 O O . ALA B 1 210 ? 8.141 5.379 -0.062 1 79 210 ALA B O 1
ATOM 5023 N N . ALA B 1 211 ? 8.805 5.91 1.951 1 82.31 211 ALA B N 1
ATOM 5024 C CA . ALA B 1 211 ? 9.68 4.746 2.07 1 82.31 211 ALA B CA 1
ATOM 5025 C C . ALA B 1 211 ? 8.875 3.449 1.994 1 82.31 211 ALA B C 1
ATOM 5027 O O . ALA B 1 211 ? 9.289 2.498 1.323 1 82.31 211 ALA B O 1
ATOM 5028 N N . LEU B 1 212 ? 7.797 3.42 2.691 1 77.81 212 LEU B N 1
ATOM 5029 C CA . LEU B 1 212 ? 6.934 2.246 2.697 1 77.81 212 LEU B CA 1
ATOM 5030 C C . LEU B 1 212 ? 6.391 1.962 1.299 1 77.81 212 LEU B C 1
ATOM 5032 O O . LEU B 1 212 ? 6.355 0.808 0.866 1 77.81 212 LEU B O 1
ATOM 5036 N N . THR B 1 213 ? 5.926 2.953 0.601 1 77.25 213 THR B N 1
ATOM 5037 C CA . THR B 1 213 ? 5.391 2.814 -0.75 1 77.25 213 THR B CA 1
ATOM 5038 C C . THR B 1 213 ? 6.457 2.285 -1.702 1 77.25 213 THR B C 1
ATOM 5040 O O . THR B 1 213 ? 6.18 1.421 -2.535 1 77.25 213 THR B O 1
ATOM 5043 N N . GLU B 1 214 ? 7.648 2.805 -1.572 1 82 214 GLU B N 1
ATOM 5044 C CA . GLU B 1 214 ? 8.75 2.34 -2.41 1 82 214 GLU B CA 1
ATOM 5045 C C . GLU B 1 214 ? 9.039 0.861 -2.17 1 82 214 GLU B C 1
ATOM 5047 O O . GLU B 1 214 ? 9.219 0.096 -3.121 1 82 214 GLU B O 1
ATOM 5052 N N . GLN B 1 215 ? 9.141 0.495 -0.983 1 82.12 215 GLN B N 1
ATOM 5053 C CA . GLN B 1 215 ? 9.406 -0.895 -0.625 1 82.12 215 GLN B CA 1
ATOM 5054 C C . GLN B 1 215 ? 8.297 -1.812 -1.142 1 82.12 215 GLN B C 1
ATOM 5056 O O . GLN B 1 215 ? 8.578 -2.887 -1.679 1 82.12 215 GLN B O 1
ATOM 5061 N N . THR B 1 216 ? 7.082 -1.409 -0.977 1 79.38 216 THR B N 1
ATOM 5062 C CA . THR B 1 216 ? 5.945 -2.188 -1.457 1 79.38 216 THR B CA 1
ATOM 5063 C C . THR B 1 216 ? 5.98 -2.318 -2.977 1 79.38 216 THR B C 1
ATOM 5065 O O . THR B 1 216 ? 5.746 -3.4 -3.518 1 79.38 216 THR B O 1
ATOM 5068 N N . GLY B 1 217 ? 6.277 -1.218 -3.633 1 81 217 GLY B N 1
ATOM 5069 C CA . GLY B 1 217 ? 6.41 -1.266 -5.082 1 81 217 GLY B CA 1
ATOM 5070 C C . GLY B 1 217 ? 7.445 -2.27 -5.551 1 81 217 GLY B C 1
ATOM 5071 O O . GLY B 1 217 ? 7.203 -3.023 -6.496 1 81 217 GLY B O 1
ATOM 5072 N N . ALA B 1 218 ? 8.57 -2.283 -4.922 1 83.69 218 ALA B N 1
ATOM 5073 C CA . ALA B 1 218 ? 9.633 -3.225 -5.262 1 83.69 218 ALA B CA 1
ATOM 5074 C C . ALA B 1 218 ? 9.18 -4.668 -5.047 1 83.69 218 ALA B C 1
ATOM 5076 O O . ALA B 1 218 ? 9.445 -5.539 -5.879 1 83.69 218 ALA B O 1
ATOM 5077 N N . SER B 1 219 ? 8.539 -4.906 -3.934 1 83.5 219 SER B N 1
ATOM 5078 C CA . SER B 1 219 ? 8.023 -6.234 -3.635 1 83.5 219 SER B CA 1
ATOM 5079 C C . SER B 1 219 ? 6.992 -6.672 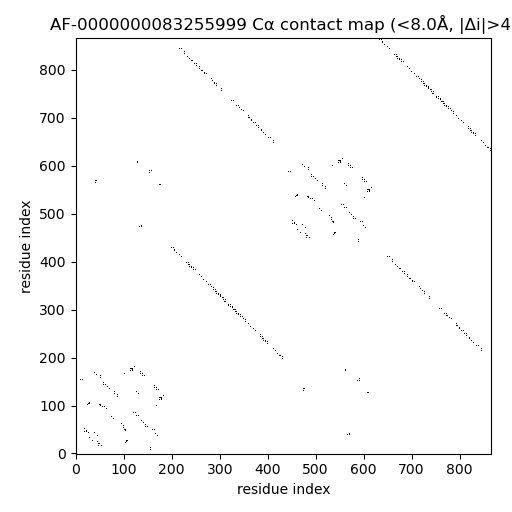-4.672 1 83.5 219 SER B C 1
ATOM 5081 O O . SER B 1 219 ? 6.992 -7.824 -5.109 1 83.5 219 SER B O 1
ATOM 5083 N N . LEU B 1 220 ? 6.156 -5.789 -5.074 1 81.94 220 LEU B N 1
ATOM 5084 C CA . LEU B 1 220 ? 5.137 -6.078 -6.074 1 81.94 220 LEU B CA 1
ATOM 5085 C C . LEU B 1 220 ? 5.773 -6.438 -7.414 1 81.94 220 LEU B C 1
ATOM 5087 O O . LEU B 1 220 ? 5.309 -7.344 -8.109 1 81.94 220 LEU B O 1
ATOM 5091 N N . GLU B 1 221 ? 6.82 -5.754 -7.785 1 85.31 221 GLU B N 1
ATOM 5092 C CA . GLU B 1 221 ? 7.531 -6.074 -9.016 1 85.31 221 GLU B CA 1
ATOM 5093 C C . GLU B 1 221 ? 8.078 -7.5 -8.984 1 85.31 221 GLU B C 1
ATOM 5095 O O . GLU B 1 221 ? 8.023 -8.211 -9.992 1 85.31 221 GLU B O 1
ATOM 5100 N N . GLN B 1 222 ? 8.594 -7.891 -7.891 1 85.69 222 GLN B N 1
ATOM 5101 C CA . GLN B 1 222 ? 9.102 -9.25 -7.727 1 85.69 222 GLN B CA 1
ATOM 5102 C C . GLN B 1 222 ? 7.98 -10.273 -7.828 1 85.69 222 GLN B C 1
ATOM 5104 O O . GLN B 1 222 ? 8.156 -11.336 -8.43 1 85.69 222 GLN B O 1
ATOM 5109 N N . VAL B 1 223 ? 6.863 -9.938 -7.238 1 84.12 223 VAL B N 1
ATOM 5110 C CA . VAL B 1 223 ? 5.715 -10.836 -7.297 1 84.12 223 VAL B CA 1
ATOM 5111 C C . VAL B 1 223 ? 5.266 -11.008 -8.75 1 84.12 223 VAL B C 1
ATOM 5113 O O . VAL B 1 223 ? 4.957 -12.117 -9.18 1 84.12 223 VAL B O 1
ATOM 5116 N N . VAL B 1 224 ? 5.188 -9.961 -9.492 1 84.19 224 VAL B N 1
ATOM 5117 C CA . VAL B 1 224 ? 4.797 -10.016 -10.898 1 84.19 224 VAL B CA 1
ATOM 5118 C C . VAL B 1 224 ? 5.75 -10.93 -11.664 1 84.19 224 VAL B C 1
ATOM 5120 O O . VAL B 1 224 ? 5.316 -11.773 -12.453 1 84.19 224 VAL B O 1
ATOM 5123 N N . GLN B 1 225 ? 7.043 -10.812 -11.453 1 87 225 GLN B N 1
ATOM 5124 C CA . GLN B 1 225 ? 8.031 -11.648 -12.117 1 87 225 GLN B CA 1
ATOM 5125 C C . GLN B 1 225 ? 7.836 -13.125 -11.773 1 87 225 GLN B C 1
ATOM 5127 O O . GLN B 1 225 ? 7.91 -13.984 -12.648 1 87 225 GLN B O 1
ATOM 5132 N N . GLN B 1 226 ? 7.645 -13.328 -10.492 1 83.75 226 GLN B N 1
ATOM 5133 C CA . GLN B 1 226 ? 7.41 -14.695 -10.055 1 83.75 226 GLN B CA 1
ATOM 5134 C C . GLN B 1 226 ? 6.145 -15.273 -10.688 1 83.75 226 GLN B C 1
ATOM 5136 O O . GLN B 1 226 ? 6.109 -16.453 -11.062 1 83.75 226 GLN B O 1
ATOM 5141 N N . SER B 1 227 ? 5.141 -14.516 -10.836 1 84.12 227 SER B N 1
ATOM 5142 C CA . SER B 1 227 ? 3.889 -14.945 -11.445 1 84.12 227 SER B CA 1
ATOM 5143 C C . SER B 1 227 ? 4.09 -15.312 -12.914 1 84.12 227 SER B C 1
ATOM 5145 O O . SER B 1 227 ? 3.504 -16.281 -13.406 1 84.12 227 SER B O 1
ATOM 5147 N N . VAL B 1 228 ? 4.895 -14.578 -13.641 1 86.44 228 VAL B N 1
ATOM 5148 C CA . VAL B 1 228 ? 5.203 -14.875 -15.039 1 86.44 228 VAL B CA 1
ATOM 5149 C C . VAL B 1 228 ? 5.91 -16.219 -15.133 1 86.44 228 VAL B C 1
ATOM 5151 O O . VAL B 1 228 ? 5.602 -17.031 -16 1 86.44 228 VAL B O 1
ATOM 5154 N N . TYR B 1 229 ? 6.832 -16.453 -14.188 1 86.94 229 TYR B N 1
ATOM 5155 C CA . TYR B 1 229 ? 7.539 -17.734 -14.172 1 86.94 229 TYR B CA 1
ATOM 5156 C C . TYR B 1 229 ? 6.57 -18.891 -13.938 1 86.94 229 TYR B C 1
ATOM 5158 O O . TYR B 1 229 ? 6.672 -19.922 -14.586 1 86.94 229 TYR B O 1
ATOM 5166 N N . ILE B 1 230 ? 5.703 -18.703 -13.055 1 85.62 230 ILE B N 1
ATOM 5167 C CA . ILE B 1 230 ? 4.723 -19.75 -12.758 1 85.62 230 ILE B CA 1
ATOM 5168 C C . ILE B 1 230 ? 3.846 -20 -13.984 1 85.62 230 ILE B C 1
ATOM 5170 O O . ILE B 1 230 ? 3.555 -21.141 -14.328 1 85.62 230 ILE B O 1
ATOM 5174 N N . ALA B 1 231 ? 3.41 -19 -14.617 1 85.62 231 ALA B N 1
ATOM 5175 C CA . ALA B 1 231 ? 2.609 -19.125 -15.836 1 85.62 231 ALA B CA 1
ATOM 5176 C C . ALA B 1 231 ? 3.367 -19.906 -16.906 1 85.62 231 ALA B C 1
ATOM 5178 O O . ALA B 1 231 ? 2.803 -20.781 -17.562 1 85.62 231 ALA B O 1
ATOM 5179 N N . ASP B 1 232 ? 4.613 -19.594 -17.109 1 89.44 232 ASP B N 1
ATOM 5180 C CA . ASP B 1 232 ? 5.453 -20.281 -18.078 1 89.44 232 ASP B CA 1
ATOM 5181 C C . ASP B 1 232 ? 5.578 -21.766 -17.75 1 89.44 232 ASP B C 1
ATOM 5183 O O . ASP B 1 232 ? 5.512 -22.625 -18.625 1 89.44 232 ASP B O 1
ATOM 5187 N N . THR B 1 233 ? 5.805 -21.984 -16.484 1 86.25 233 THR B N 1
ATOM 5188 C CA . THR B 1 233 ? 5.91 -23.375 -16.031 1 86.25 233 THR B CA 1
ATOM 5189 C C . THR B 1 233 ? 4.609 -24.125 -16.281 1 86.25 233 THR B C 1
ATOM 5191 O O . THR B 1 233 ? 4.629 -25.281 -16.719 1 86.25 233 THR B O 1
ATOM 5194 N N . ALA B 1 234 ? 3.496 -23.516 -16.031 1 85.31 234 ALA B N 1
ATOM 5195 C CA . ALA B 1 234 ? 2.193 -24.125 -16.266 1 85.31 234 ALA B CA 1
ATOM 5196 C C . ALA B 1 234 ? 2 -24.438 -17.75 1 85.31 234 ALA B C 1
ATOM 5198 O O . ALA B 1 234 ? 1.501 -25.5 -18.109 1 85.31 234 ALA B O 1
ATOM 5199 N N . ASN B 1 235 ? 2.385 -23.531 -18.609 1 89.94 235 ASN B N 1
ATOM 5200 C CA . ASN B 1 235 ? 2.297 -23.75 -20.062 1 89.94 235 ASN B CA 1
ATOM 5201 C C . ASN B 1 235 ? 3.176 -24.906 -20.516 1 89.94 235 ASN B C 1
ATOM 5203 O O . ASN B 1 235 ? 2.771 -25.703 -21.359 1 89.94 235 ASN B O 1
ATOM 5207 N N . SER B 1 236 ? 4.355 -24.953 -19.984 1 89.5 236 SER B N 1
ATOM 5208 C CA . SER B 1 236 ? 5.254 -26.062 -20.312 1 89.5 236 SER B CA 1
ATOM 5209 C C . SER B 1 236 ? 4.668 -27.391 -19.859 1 89.5 236 SER B C 1
ATOM 5211 O O . SER B 1 236 ? 4.75 -28.391 -20.578 1 89.5 236 SER B O 1
ATOM 5213 N N . SER B 1 237 ? 4.121 -27.406 -18.688 1 87.06 237 SER B N 1
ATOM 5214 C CA . SER B 1 237 ? 3.477 -28.609 -18.172 1 87.06 237 SER B CA 1
ATOM 5215 C C . SER B 1 237 ? 2.318 -29.047 -19.062 1 87.06 237 SER B C 1
ATOM 5217 O O . SER B 1 237 ? 2.111 -30.234 -19.297 1 87.06 237 SER B O 1
ATOM 5219 N N . LEU B 1 238 ? 1.555 -28.094 -19.531 1 87.44 238 LEU B N 1
ATOM 5220 C CA . LEU B 1 238 ? 0.468 -28.375 -20.469 1 87.44 238 LEU B CA 1
ATOM 5221 C C . LEU B 1 238 ? 0.996 -29.062 -21.734 1 87.44 238 LEU B C 1
ATOM 5223 O O . LEU B 1 238 ? 0.437 -30.062 -22.188 1 87.44 238 LEU B O 1
ATOM 5227 N N . ARG B 1 239 ? 2.053 -28.547 -22.312 1 91.06 239 ARG B N 1
ATOM 5228 C CA . ARG B 1 239 ? 2.643 -29.109 -23.531 1 91.06 239 ARG B CA 1
ATOM 5229 C C . ARG B 1 239 ? 3.133 -30.531 -23.281 1 91.06 239 ARG B C 1
ATOM 5231 O O . ARG B 1 239 ? 2.926 -31.422 -24.109 1 91.06 239 ARG B O 1
ATOM 5238 N N . THR B 1 240 ? 3.809 -30.688 -22.141 1 87.88 240 THR B N 1
ATOM 5239 C CA . THR B 1 240 ? 4.316 -32 -21.797 1 87.88 240 THR B CA 1
ATOM 5240 C C . THR B 1 240 ? 3.168 -33 -21.625 1 87.88 240 THR B C 1
ATOM 5242 O O . THR B 1 240 ? 3.268 -34.156 -22.047 1 87.88 240 THR B O 1
ATOM 5245 N N . SER B 1 241 ? 2.102 -32.594 -21.031 1 87.88 241 SER B N 1
ATOM 5246 C CA . SER B 1 241 ? 0.943 -33.469 -20.812 1 87.88 241 SER B CA 1
ATOM 5247 C C . SER B 1 241 ? 0.307 -33.844 -22.156 1 87.88 241 SER B C 1
ATOM 5249 O O . SER B 1 241 ? -0.066 -35 -22.344 1 87.88 241 SER B O 1
ATOM 5251 N N . VAL B 1 242 ? 0.167 -32.906 -23.062 1 89.88 242 VAL B N 1
ATOM 5252 C CA . VAL B 1 242 ? -0.395 -33.188 -24.375 1 89.88 242 VAL B CA 1
ATOM 5253 C C . VAL B 1 242 ? 0.495 -34.188 -25.125 1 89.88 242 VAL B C 1
ATOM 5255 O O . VAL B 1 242 ? -0.002 -35.125 -25.75 1 89.88 242 VAL B O 1
ATOM 5258 N N . ALA B 1 243 ? 1.807 -33.969 -25.031 1 89.19 243 ALA B N 1
ATOM 5259 C CA . ALA B 1 243 ? 2.748 -34.906 -25.656 1 89.19 243 ALA B CA 1
ATOM 5260 C C . ALA B 1 243 ? 2.596 -36.281 -25.062 1 89.19 243 ALA B C 1
ATOM 5262 O O . ALA B 1 243 ? 2.613 -37.281 -25.797 1 89.19 243 ALA B O 1
ATOM 5263 N N . MET B 1 244 ? 2.443 -36.344 -23.766 1 87.38 244 MET B N 1
ATOM 5264 C CA . MET B 1 244 ? 2.271 -37.656 -23.094 1 87.38 244 MET B CA 1
ATOM 5265 C C . MET B 1 244 ? 0.999 -38.344 -23.562 1 87.38 244 MET B C 1
ATOM 5267 O O . MET B 1 244 ? 0.983 -39.562 -23.734 1 87.38 244 MET B O 1
ATOM 5271 N N . GLU B 1 245 ? -0.064 -37.625 -23.75 1 89.06 245 GLU B N 1
ATOM 5272 C CA . GLU B 1 245 ? -1.307 -38.156 -24.266 1 89.06 245 GLU B CA 1
ATOM 5273 C C . GLU B 1 245 ? -1.096 -38.781 -25.656 1 89.06 245 GLU B C 1
ATOM 5275 O O . GLU B 1 245 ? -1.543 -39.906 -25.922 1 89.06 245 GLU B O 1
ATOM 5280 N N . HIS B 1 246 ? -0.396 -38.062 -26.531 1 91.75 246 HIS B N 1
ATOM 5281 C CA . HIS B 1 246 ? -0.127 -38.562 -27.875 1 91.75 246 HIS B CA 1
ATOM 5282 C C . HIS B 1 246 ? 0.723 -39.812 -27.859 1 91.75 246 HIS B C 1
ATOM 5284 O O . HIS B 1 246 ? 0.438 -40.781 -28.578 1 91.75 246 HIS B O 1
ATOM 5290 N N . HIS B 1 247 ? 1.758 -39.75 -27 1 88.94 247 HIS B N 1
ATOM 5291 C CA . HIS B 1 247 ? 2.619 -40.906 -26.875 1 88.94 247 HIS B CA 1
ATOM 5292 C C . HIS B 1 247 ? 1.843 -42.125 -26.359 1 88.94 247 HIS B C 1
ATOM 5294 O O . HIS B 1 247 ? 2.016 -43.25 -26.844 1 88.94 247 HIS B O 1
ATOM 5300 N N . SER B 1 248 ? 1.04 -41.906 -25.375 1 89.62 248 SER B N 1
ATOM 5301 C CA . SER B 1 248 ? 0.244 -43 -24.812 1 89.62 248 SER B CA 1
ATOM 5302 C C . SER B 1 248 ? -0.712 -43.562 -25.844 1 89.62 248 SER B C 1
ATOM 5304 O O . SER B 1 248 ? -0.853 -44.812 -25.953 1 89.62 248 SER B O 1
ATOM 5306 N N . GLU B 1 249 ? -1.384 -42.719 -26.656 1 90.75 249 GLU B N 1
ATOM 5307 C CA . GLU B 1 249 ? -2.279 -43.188 -27.703 1 90.75 249 GLU B CA 1
ATOM 5308 C C . GLU B 1 249 ? -1.522 -43.969 -28.766 1 90.75 249 GLU B C 1
ATOM 5310 O O . GLU B 1 249 ? -1.996 -45.031 -29.219 1 90.75 249 GLU B O 1
ATOM 5315 N N . SER B 1 250 ? -0.377 -43.469 -29.094 1 91 250 SER B N 1
ATOM 5316 C CA . SER B 1 250 ? 0.471 -44.188 -30.047 1 91 250 SER B CA 1
ATOM 5317 C C . SER B 1 250 ? 0.89 -45.562 -29.484 1 91 250 SER B C 1
ATOM 5319 O O . SER B 1 250 ? 0.942 -46.531 -30.219 1 91 250 SER B O 1
ATOM 5321 N N . GLY B 1 251 ? 1.237 -45.531 -28.203 1 88.06 251 GLY B N 1
ATOM 5322 C CA . GLY B 1 251 ? 1.587 -46.781 -27.547 1 88.06 251 GLY B CA 1
ATOM 5323 C C . GLY B 1 251 ? 0.459 -47.781 -27.562 1 88.06 251 GLY B C 1
ATOM 5324 O O . GLY B 1 251 ? 0.68 -48.969 -27.844 1 88.06 251 GLY B O 1
ATOM 5325 N N . LYS B 1 252 ? -0.718 -47.375 -27.328 1 89.12 252 LYS B N 1
ATOM 5326 C CA . LYS B 1 252 ? -1.885 -48.25 -27.359 1 89.12 252 LYS B CA 1
ATOM 5327 C C . LYS B 1 252 ? -2.113 -48.844 -28.75 1 89.12 252 LYS B C 1
ATOM 5329 O O . LYS B 1 252 ? -2.459 -50 -28.906 1 89.12 252 LYS B O 1
ATOM 5334 N N . ASP B 1 253 ? -1.956 -48 -29.781 1 90.38 253 ASP B N 1
ATOM 5335 C CA . ASP B 1 253 ? -2.096 -48.469 -31.172 1 90.38 253 ASP B CA 1
ATOM 5336 C C . ASP B 1 253 ? -1.068 -49.531 -31.5 1 90.38 253 ASP B C 1
ATOM 5338 O O . ASP B 1 253 ? -1.4 -50.531 -32.125 1 90.38 253 ASP B O 1
ATOM 5342 N N . GLN B 1 254 ? 0.162 -49.25 -31.047 1 87.5 254 GLN B N 1
ATOM 5343 C CA . GLN B 1 254 ? 1.229 -50.219 -31.297 1 87.5 254 GLN B CA 1
ATOM 5344 C C . GLN B 1 254 ? 0.941 -51.531 -30.594 1 87.5 254 GLN B C 1
ATOM 5346 O O . GLN B 1 254 ? 1.18 -52.594 -31.156 1 87.5 254 GLN B O 1
ATOM 5351 N N . LEU B 1 255 ? 0.395 -51.5 -29.406 1 87.56 255 LEU B N 1
ATOM 5352 C CA . LEU B 1 255 ? 0.027 -52.688 -28.672 1 87.56 255 LEU B CA 1
ATOM 5353 C C . LEU B 1 255 ? -1.095 -53.438 -29.375 1 87.56 255 LEU B C 1
ATOM 5355 O O . LEU B 1 255 ? -1.131 -54.688 -29.359 1 87.56 255 LEU B O 1
ATOM 5359 N N . GLY B 1 256 ? -2.018 -52.656 -29.953 1 87.69 256 GLY B N 1
ATOM 5360 C CA . GLY B 1 256 ? -3.061 -53.281 -30.75 1 87.69 256 GLY B CA 1
ATOM 5361 C C . GLY B 1 256 ? -2.516 -54.125 -31.891 1 87.69 256 GLY B C 1
ATOM 5362 O O . GLY B 1 256 ? -3.035 -55.219 -32.156 1 87.69 256 GLY B O 1
ATOM 5363 N N . LYS B 1 257 ? -1.472 -53.719 -32.531 1 89.38 257 LYS B N 1
ATOM 5364 C CA . LYS B 1 257 ? -0.829 -54.5 -33.594 1 89.38 257 LYS B CA 1
ATOM 5365 C C . LYS B 1 257 ? -0.207 -55.781 -33.031 1 89.38 257 LYS B C 1
ATOM 5367 O O . LYS B 1 257 ? -0.259 -56.812 -33.688 1 89.38 257 LYS B O 1
ATOM 5372 N N . VAL B 1 258 ? 0.359 -55.656 -31.875 1 86.31 258 VAL B N 1
ATOM 5373 C CA . VAL B 1 258 ? 0.946 -56.844 -31.25 1 86.31 258 VAL B CA 1
ATOM 5374 C C . VAL B 1 258 ? -0.145 -57.875 -30.953 1 86.31 258 VAL B C 1
ATOM 5376 O O . VAL B 1 258 ? 0.048 -59.062 -31.156 1 86.31 258 VAL B O 1
ATOM 5379 N N . VAL B 1 259 ? -1.286 -57.406 -30.469 1 87.19 259 VAL B N 1
ATOM 5380 C CA . VAL B 1 259 ? -2.418 -58.281 -30.203 1 87.19 259 VAL B CA 1
ATOM 5381 C C . VAL B 1 259 ? -2.832 -59.031 -31.484 1 87.19 259 VAL B C 1
ATOM 5383 O O . VAL B 1 259 ? -3.092 -60.219 -31.453 1 87.19 259 VAL B O 1
ATOM 5386 N N . SER B 1 260 ? -2.891 -58.312 -32.562 1 89.69 260 SER B N 1
ATOM 5387 C CA . SER B 1 260 ? -3.24 -58.875 -33.844 1 89.69 260 SER B CA 1
ATOM 5388 C C . SER B 1 260 ? -2.219 -59.938 -34.281 1 89.69 260 SER B C 1
ATOM 5390 O O . SER B 1 260 ? -2.584 -61 -34.812 1 89.69 260 SER B O 1
ATOM 5392 N N . ASN B 1 261 ? -0.946 -59.594 -34.031 1 86.38 261 ASN B N 1
ATOM 5393 C CA . ASN B 1 261 ? 0.114 -60.562 -34.312 1 86.38 261 ASN B CA 1
ATOM 5394 C C . ASN B 1 261 ? -0.058 -61.844 -33.531 1 86.38 261 ASN B C 1
ATOM 5396 O O . ASN B 1 261 ? 0.102 -62.938 -34.062 1 86.38 261 ASN B O 1
ATOM 5400 N N . MET B 1 262 ? -0.459 -61.719 -32.312 1 85.56 262 MET B N 1
ATOM 5401 C CA . MET B 1 262 ? -0.65 -62.875 -31.438 1 85.56 262 MET B CA 1
ATOM 5402 C C . MET B 1 262 ? -1.838 -63.719 -31.906 1 85.56 262 MET B C 1
ATOM 5404 O O . MET B 1 262 ? -1.794 -64.938 -31.859 1 85.56 262 MET B O 1
ATOM 5408 N N . ALA B 1 263 ? -2.857 -63.062 -32.344 1 88 263 ALA B N 1
ATOM 5409 C CA . ALA B 1 263 ? -4.02 -63.781 -32.844 1 88 263 ALA B CA 1
ATOM 5410 C C . ALA B 1 263 ? -3.65 -64.562 -34.094 1 88 263 ALA B C 1
ATOM 5412 O O . ALA B 1 263 ? -4.082 -65.75 -34.281 1 88 263 ALA B O 1
ATOM 5413 N N . GLU B 1 264 ? -2.877 -63.969 -35 1 88.88 264 GLU B N 1
ATOM 5414 C CA . GLU B 1 264 ? -2.406 -64.688 -36.188 1 88.88 264 GLU B CA 1
ATOM 5415 C C . GLU B 1 264 ? -1.544 -65.875 -35.844 1 88.88 264 GLU B C 1
ATOM 5417 O O . GLU B 1 264 ? -1.643 -66.938 -36.469 1 88.88 264 GLU B O 1
ATOM 5422 N N . LEU B 1 265 ? -0.731 -65.688 -34.844 1 86.06 265 LEU B N 1
ATOM 5423 C CA . LEU B 1 265 ? 0.118 -66.812 -34.375 1 86.06 265 LEU B CA 1
ATOM 5424 C C . LEU B 1 265 ? -0.724 -67.938 -33.875 1 86.06 265 LEU B C 1
ATOM 5426 O O . LEU B 1 265 ? -0.422 -69.125 -34.156 1 86.06 265 LEU B O 1
ATOM 5430 N N . LYS B 1 266 ? -1.735 -67.625 -33.125 1 86.62 266 LYS B N 1
ATOM 5431 C CA . LYS B 1 266 ? -2.631 -68.688 -32.625 1 86.62 266 LYS B CA 1
ATOM 5432 C C . LYS B 1 266 ? -3.268 -69.5 -33.75 1 86.62 266 LYS B C 1
ATOM 5434 O O . LYS B 1 266 ? -3.35 -70.688 -33.719 1 86.62 266 LYS B O 1
ATOM 5439 N N . ASP B 1 267 ? -3.672 -68.812 -34.812 1 89.38 267 ASP B N 1
ATOM 5440 C CA . ASP B 1 267 ? -4.27 -69.438 -35.969 1 89.38 267 ASP B CA 1
ATOM 5441 C C . ASP B 1 267 ? -3.27 -70.375 -36.656 1 89.38 267 ASP B C 1
ATOM 5443 O O . ASP B 1 267 ? -3.607 -71.5 -37.031 1 89.38 267 ASP B O 1
ATOM 5447 N N . ASN B 1 268 ? -2.076 -69.812 -36.812 1 85.06 268 ASN B N 1
ATOM 5448 C CA . ASN B 1 268 ? -1.037 -70.625 -37.438 1 85.06 268 ASN B CA 1
ATOM 5449 C C . ASN B 1 268 ? -0.735 -71.875 -36.656 1 85.06 268 ASN B C 1
ATOM 5451 O O . ASN B 1 268 ? -0.581 -73 -37.25 1 85.06 268 ASN B O 1
ATOM 5455 N N . VAL B 1 269 ? -0.725 -71.75 -35.375 1 85.81 269 VAL B N 1
ATOM 5456 C CA . VAL B 1 269 ? -0.447 -72.938 -34.5 1 85.81 269 VAL B CA 1
ATOM 5457 C C . VAL B 1 269 ? -1.562 -73.938 -34.625 1 85.81 269 VAL B C 1
ATOM 5459 O O . VAL B 1 269 ? -1.301 -75.125 -34.656 1 85.81 269 VAL B O 1
ATOM 5462 N N . GLN B 1 270 ? -2.793 -73.562 -34.719 1 88.5 270 GLN B N 1
ATOM 5463 C CA . GLN B 1 270 ? -3.922 -74.438 -34.875 1 88.5 270 GLN B CA 1
ATOM 5464 C C . GLN B 1 270 ? -3.826 -75.188 -36.219 1 88.5 270 GLN B C 1
ATOM 5466 O O . GLN B 1 270 ? -4.086 -76.438 -36.25 1 88.5 270 GLN B O 1
ATOM 5471 N N . ARG B 1 271 ? -3.402 -74.5 -37.219 1 89.38 271 ARG B N 1
ATOM 5472 C CA . ARG B 1 271 ? -3.26 -75.188 -38.531 1 89.38 271 ARG B CA 1
ATOM 5473 C C . ARG B 1 271 ? -2.152 -76.188 -38.5 1 89.38 271 ARG B C 1
ATOM 5475 O O . ARG B 1 271 ? -2.318 -77.312 -39.031 1 89.38 271 ARG B O 1
ATOM 5482 N N . ILE B 1 272 ? -1.088 -75.875 -37.875 1 88.69 272 ILE B N 1
ATOM 5483 C CA . ILE B 1 272 ? 0.026 -76.812 -37.75 1 88.69 272 ILE B CA 1
ATOM 5484 C C . ILE B 1 272 ? -0.42 -78 -36.969 1 88.69 272 ILE B C 1
ATOM 5486 O O . ILE B 1 272 ? -0.114 -79.188 -37.375 1 88.69 272 ILE B O 1
ATOM 5490 N N . THR B 1 273 ? -1.156 -77.812 -35.906 1 87.94 273 THR B N 1
ATOM 5491 C CA . THR B 1 273 ? -1.643 -78.875 -35.062 1 87.94 273 THR B CA 1
ATOM 5492 C C . THR B 1 273 ? -2.506 -79.875 -35.906 1 87.94 273 THR B C 1
ATOM 5494 O O . THR B 1 273 ? -2.35 -81.062 -35.812 1 87.94 273 THR B O 1
ATOM 5497 N N . ALA B 1 274 ? -3.35 -79.312 -36.75 1 91.69 274 ALA B N 1
ATOM 5498 C CA . ALA B 1 274 ? -4.219 -80.188 -37.562 1 91.69 274 ALA B CA 1
ATOM 5499 C C . ALA B 1 274 ? -3.402 -80.938 -38.594 1 91.69 274 ALA B C 1
ATOM 5501 O O . ALA B 1 274 ? -3.658 -82.188 -38.781 1 91.69 274 ALA B O 1
ATOM 5502 N N . THR B 1 275 ? -2.463 -80.25 -39.156 1 91.19 275 THR B N 1
ATOM 5503 C CA . THR B 1 275 ? -1.633 -80.938 -40.156 1 91.19 275 THR B CA 1
ATOM 5504 C C . THR B 1 275 ? -0.811 -82.062 -39.531 1 91.19 275 THR B C 1
ATOM 5506 O O . THR B 1 275 ? -0.687 -83.125 -40.094 1 91.19 275 THR B O 1
ATOM 5509 N N . ILE B 1 276 ? -0.342 -81.812 -38.375 1 89.81 276 ILE B N 1
ATOM 5510 C CA . ILE B 1 276 ? 0.47 -82.75 -37.656 1 89.81 276 ILE B CA 1
ATOM 5511 C C . ILE B 1 276 ? -0.388 -84 -37.281 1 89.81 276 ILE B C 1
ATOM 5513 O O . ILE B 1 276 ? 0.081 -85.125 -37.312 1 89.81 276 ILE B O 1
ATOM 5517 N N . GLY B 1 277 ? -1.634 -83.75 -36.906 1 90.06 277 GLY B N 1
ATOM 5518 C CA . GLY B 1 277 ? -2.555 -84.875 -36.656 1 90.06 277 GLY B CA 1
ATOM 5519 C C . GLY B 1 277 ? -2.75 -85.75 -37.844 1 90.06 277 GLY B C 1
ATOM 5520 O O . GLY B 1 277 ? -2.762 -87 -37.719 1 90.06 277 GLY B O 1
ATOM 5521 N N . SER B 1 278 ? -2.834 -85.188 -38.969 1 93.69 278 SER B N 1
ATOM 5522 C CA . SER B 1 278 ? -2.98 -85.938 -40.219 1 93.69 278 SER B CA 1
ATOM 5523 C C . SER B 1 278 ? -1.72 -86.75 -40.531 1 93.69 278 SER B C 1
ATOM 5525 O O . SER B 1 278 ? -1.801 -87.875 -41 1 93.69 278 SER B O 1
ATOM 5527 N N . LEU B 1 279 ? -0.61 -86.125 -40.188 1 92.38 279 LEU B N 1
ATOM 5528 C CA . LEU B 1 279 ? 0.667 -86.812 -40.406 1 92.38 279 LEU B CA 1
ATOM 5529 C C . LEU B 1 279 ? 0.767 -88.062 -39.531 1 92.38 279 LEU B C 1
ATOM 5531 O O . LEU B 1 279 ? 1.271 -89.062 -39.969 1 92.38 279 LEU B O 1
ATOM 5535 N N . GLU B 1 280 ? 0.339 -87.938 -38.344 1 92.12 280 GLU B N 1
ATOM 5536 C CA . GLU B 1 280 ? 0.342 -89.062 -37.406 1 92.12 280 GLU B CA 1
ATOM 5537 C C . GLU B 1 280 ? -0.519 -90.188 -37.938 1 92.12 280 GLU B C 1
ATOM 5539 O O . GLU B 1 280 ? -0.093 -91.312 -37.938 1 92.12 280 GLU B O 1
ATOM 5544 N N . THR B 1 281 ? -1.676 -89.875 -38.438 1 95.38 281 THR B N 1
ATOM 5545 C CA . THR B 1 281 ? -2.596 -90.875 -38.969 1 95.38 281 THR B CA 1
ATOM 5546 C C . THR B 1 281 ? -2 -91.562 -40.188 1 95.38 281 THR B C 1
ATOM 5548 O O . THR B 1 281 ? -2.047 -92.812 -40.312 1 95.38 281 THR B O 1
ATOM 5551 N N . ASN B 1 282 ? -1.451 -90.688 -41 1 95.25 282 ASN B N 1
ATOM 5552 C CA . ASN B 1 282 ? -0.818 -91.25 -42.219 1 95.25 282 ASN B CA 1
ATOM 5553 C C . ASN B 1 282 ? 0.325 -92.188 -41.844 1 95.25 282 ASN B C 1
ATOM 5555 O O . ASN B 1 282 ? 0.456 -93.25 -42.438 1 95.25 282 ASN B O 1
ATOM 5559 N N . SER B 1 283 ? 1.077 -91.875 -40.906 1 94.81 283 SER B N 1
ATOM 5560 C CA . SER B 1 283 ? 2.225 -92.625 -40.5 1 94.81 283 SER B CA 1
ATOM 5561 C C . SER B 1 283 ? 1.78 -94 -39.906 1 94.81 283 SER B C 1
ATOM 5563 O O . SER B 1 283 ? 2.393 -95 -40.156 1 94.81 283 SER B O 1
ATOM 5565 N N . LYS B 1 284 ? 0.759 -94 -39.219 1 95.88 284 LYS B N 1
ATOM 5566 C CA . LYS B 1 284 ? 0.219 -95.188 -38.656 1 95.88 284 LYS B CA 1
ATOM 5567 C C . LYS B 1 284 ? -0.306 -96.125 -39.719 1 95.88 284 LYS B C 1
ATOM 5569 O O . LYS B 1 284 ? -0.108 -97.375 -39.656 1 95.88 284 LYS B O 1
ATOM 5574 N N . GLN B 1 285 ? -0.902 -95.562 -40.719 1 97.44 285 GLN B N 1
ATOM 5575 C CA . GLN B 1 285 ? -1.403 -96.375 -41.812 1 97.44 285 GLN B CA 1
ATOM 5576 C C . GLN B 1 285 ? -0.259 -97 -42.594 1 97.44 285 GLN B C 1
ATOM 5578 O O . GLN B 1 285 ? -0.346 -98.188 -42.969 1 97.44 285 GLN B O 1
ATOM 5583 N N . ILE B 1 286 ? 0.7 -96.25 -42.719 1 97.25 286 ILE B N 1
ATOM 5584 C CA . ILE B 1 286 ? 1.875 -96.812 -43.375 1 97.25 286 ILE B CA 1
ATOM 5585 C C . ILE B 1 286 ? 2.418 -97.938 -42.562 1 97.25 286 ILE B C 1
ATOM 5587 O O . ILE B 1 286 ? 2.736 -99 -43.125 1 97.25 286 ILE B O 1
ATOM 5591 N N . GLY B 1 287 ? 2.486 -97.75 -41.312 1 95.88 287 GLY B N 1
ATOM 5592 C CA . GLY B 1 287 ? 2.947 -98.875 -40.438 1 95.88 287 GLY B CA 1
ATOM 5593 C C . GLY B 1 287 ? 2.121 -100.125 -40.562 1 95.88 287 GLY B C 1
ATOM 5594 O O . GLY B 1 287 ? 2.672 -101.188 -40.594 1 95.88 287 GLY B O 1
ATOM 5595 N N . GLU B 1 288 ? 0.911 -100 -40.719 1 97.44 288 GLU B N 1
ATOM 5596 C CA . GLU B 1 288 ? 0.016 -101.125 -40.844 1 97.44 288 GLU B CA 1
ATOM 5597 C C . GLU B 1 288 ? 0.227 -101.875 -42.156 1 97.44 288 GLU B C 1
ATOM 5599 O O . GLU B 1 288 ? 0.265 -103.125 -42.219 1 97.44 288 GLU B O 1
ATOM 5604 N N . ILE B 1 289 ? 0.33 -101.062 -43.125 1 97.81 289 ILE B N 1
ATOM 5605 C CA . ILE B 1 289 ? 0.49 -101.688 -44.438 1 97.81 289 ILE B CA 1
ATOM 5606 C C . ILE B 1 289 ? 1.837 -102.375 -44.531 1 97.81 289 ILE B C 1
ATOM 5608 O O . ILE B 1 289 ? 1.939 -103.438 -45.125 1 97.81 289 ILE B O 1
ATOM 5612 N N . VAL B 1 290 ? 2.807 -101.812 -43.969 1 97.75 290 VAL B N 1
ATOM 5613 C CA . VAL B 1 290 ? 4.133 -102.438 -43.969 1 97.75 290 VAL B CA 1
ATOM 5614 C C . VAL B 1 290 ? 4.105 -103.75 -43.219 1 97.75 290 VAL B C 1
ATOM 5616 O O . VAL B 1 290 ? 4.777 -104.688 -43.594 1 97.75 290 VAL B O 1
ATOM 5619 N N . ASN B 1 291 ? 3.355 -103.875 -42.25 1 97.06 291 ASN B N 1
ATOM 5620 C CA . ASN B 1 291 ? 3.178 -105.125 -41.531 1 97.06 291 ASN B CA 1
ATOM 5621 C C . ASN B 1 291 ? 2.551 -106.188 -42.406 1 97.06 291 ASN B C 1
ATOM 5623 O O . ASN B 1 291 ? 2.959 -107.312 -42.375 1 97.06 291 ASN B O 1
ATOM 5627 N N . VAL B 1 292 ? 1.624 -105.75 -43.156 1 97.44 292 VAL B N 1
ATOM 5628 C CA . VAL B 1 292 ? 0.983 -106.688 -44.094 1 97.44 292 VAL B CA 1
ATOM 5629 C C . VAL B 1 292 ? 2.002 -107.188 -45.125 1 97.44 292 VAL B C 1
ATOM 5631 O O . VAL B 1 292 ? 2.076 -108.375 -45.406 1 97.44 292 VAL B O 1
ATOM 5634 N N . ILE B 1 293 ? 2.77 -106.25 -45.5 1 97.62 293 ILE B N 1
ATOM 5635 C CA . ILE B 1 293 ? 3.779 -106.625 -46.5 1 97.62 293 ILE B CA 1
ATOM 5636 C C . ILE B 1 293 ? 4.789 -107.562 -45.906 1 97.62 293 ILE B C 1
ATOM 5638 O O . ILE B 1 293 ? 5.219 -108.562 -46.562 1 97.62 293 ILE B O 1
ATOM 5642 N N . THR B 1 294 ? 5.137 -107.375 -44.75 1 97.06 294 THR B N 1
ATOM 5643 C CA . THR B 1 294 ? 6.059 -108.25 -44.031 1 97.06 294 THR B CA 1
ATOM 5644 C C . THR B 1 294 ? 5.477 -109.688 -43.906 1 97.06 294 THR B C 1
ATOM 5646 O O . THR B 1 294 ? 6.188 -110.688 -44.094 1 97.06 294 THR B O 1
ATOM 5649 N N . GLU B 1 295 ? 4.285 -109.75 -43.656 1 97.5 295 GLU B N 1
ATOM 5650 C CA . GLU B 1 295 ? 3.605 -111.062 -43.531 1 97.5 295 GLU B CA 1
ATOM 5651 C C . GLU B 1 295 ? 3.553 -111.75 -44.906 1 97.5 295 GLU B C 1
ATOM 5653 O O . GLU B 1 295 ? 3.781 -112.938 -44.969 1 97.5 295 GLU B O 1
ATOM 5658 N N . ILE B 1 296 ? 3.283 -111 -45.812 1 97.69 296 ILE B N 1
ATOM 5659 C CA . ILE B 1 296 ? 3.232 -111.5 -47.156 1 97.69 296 ILE B CA 1
ATOM 5660 C C . ILE B 1 296 ? 4.609 -112.062 -47.531 1 97.69 296 ILE B C 1
ATOM 5662 O O . ILE B 1 296 ? 4.723 -113.125 -48.125 1 97.69 296 ILE B O 1
ATOM 5666 N N . ALA B 1 297 ? 5.559 -111.312 -47.25 1 97.56 297 ALA B N 1
ATOM 5667 C CA . ALA B 1 297 ? 6.93 -111.75 -47.531 1 97.56 297 ALA B CA 1
ATOM 5668 C C . ALA B 1 297 ? 7.285 -113.062 -46.812 1 97.56 297 ALA B C 1
ATOM 5670 O O . ALA B 1 297 ? 7.938 -113.938 -47.375 1 97.56 297 ALA B O 1
ATOM 5671 N N . SER B 1 298 ? 6.879 -113.188 -45.688 1 97.44 298 SER B N 1
ATOM 5672 C CA . SER B 1 298 ? 7.121 -114.438 -44.906 1 97.44 298 SER B CA 1
ATOM 5673 C C . SER B 1 298 ? 6.387 -115.625 -45.5 1 97.44 298 SER B C 1
ATOM 5675 O O . SER B 1 298 ? 6.938 -116.688 -45.562 1 97.44 298 SER B O 1
ATOM 5677 N N . GLN B 1 299 ? 5.223 -115.375 -45.875 1 97.06 299 GLN B N 1
ATOM 5678 C CA . GLN B 1 299 ? 4.434 -116.438 -46.469 1 97.06 299 GLN B CA 1
ATOM 5679 C C . GLN B 1 299 ? 5.027 -116.875 -47.812 1 97.06 299 GLN B C 1
ATOM 5681 O O . GLN B 1 299 ? 5.082 -118.062 -48.125 1 97.06 299 GLN B O 1
ATOM 5686 N N . THR B 1 300 ? 5.445 -115.812 -48.469 1 96.81 300 THR B N 1
ATOM 5687 C CA . THR B 1 300 ? 6.086 -116.125 -49.75 1 96.81 300 THR B CA 1
ATOM 5688 C C . THR B 1 300 ? 7.379 -116.875 -49.531 1 96.81 300 THR B C 1
ATOM 5690 O O . THR B 1 300 ? 7.676 -117.812 -50.281 1 96.81 300 THR B O 1
ATOM 5693 N N . ASN B 1 301 ? 8.07 -116.562 -48.594 1 96 301 ASN B N 1
ATOM 5694 C CA . ASN B 1 301 ? 9.305 -117.25 -48.25 1 96 301 ASN B CA 1
ATOM 5695 C C . ASN B 1 301 ? 9.031 -118.688 -47.875 1 96 301 ASN B C 1
ATOM 5697 O O . ASN B 1 301 ? 9.75 -119.625 -48.312 1 96 301 ASN B O 1
ATOM 5701 N N . LEU B 1 302 ? 8.039 -119 -47.219 1 96 302 LEU B N 1
ATOM 5702 C CA . LEU B 1 302 ? 7.66 -120.312 -46.812 1 96 302 LEU B CA 1
ATOM 5703 C C . LEU B 1 302 ? 7.203 -121.188 -48 1 96 302 LEU B C 1
ATOM 5705 O O . LEU B 1 302 ? 7.543 -122.375 -48.094 1 96 302 LEU B O 1
ATOM 5709 N N . LEU B 1 303 ? 6.492 -120.562 -48.812 1 95.19 303 LEU B N 1
ATOM 5710 C CA . LEU B 1 303 ? 6.031 -121.25 -50 1 95.19 303 LEU B CA 1
ATOM 5711 C C . LEU B 1 303 ? 7.207 -121.562 -50.906 1 95.19 303 LEU B C 1
ATOM 5713 O O . LEU B 1 303 ? 7.246 -122.688 -51.469 1 95.19 303 LEU B O 1
ATOM 5717 N N . ALA B 1 304 ? 8.086 -120.688 -50.969 1 94.06 304 ALA B N 1
ATOM 5718 C CA . ALA B 1 304 ? 9.273 -120.875 -51.781 1 94.06 304 ALA B CA 1
ATOM 5719 C C . ALA B 1 304 ? 10.141 -122 -51.219 1 94.06 304 ALA B C 1
ATOM 5721 O O . ALA B 1 304 ? 10.711 -122.812 -51.938 1 94.06 304 ALA B O 1
ATOM 5722 N N . LEU B 1 305 ? 10.227 -122.188 -50 1 93.12 305 LEU B N 1
ATOM 5723 C CA . LEU B 1 305 ? 10.984 -123.25 -49.312 1 93.12 305 LEU B CA 1
ATOM 5724 C C . LEU B 1 305 ? 10.344 -124.625 -49.562 1 93.12 305 LEU B C 1
ATOM 5726 O O . LEU B 1 305 ? 11.039 -125.562 -49.875 1 93.12 305 LEU B O 1
ATOM 5730 N N . ASN B 1 306 ? 9.133 -124.625 -49.469 1 89.62 306 ASN B N 1
ATOM 5731 C CA . ASN B 1 306 ? 8.414 -125.875 -49.688 1 89.62 306 ASN B CA 1
ATOM 5732 C C . ASN B 1 306 ? 8.539 -126.312 -51.156 1 89.62 306 ASN B C 1
ATOM 5734 O O . ASN B 1 306 ? 8.672 -127.5 -51.438 1 89.62 306 ASN B O 1
ATOM 5738 N N . ALA B 1 307 ? 8.477 -125.25 -51.938 1 89.38 307 ALA B N 1
ATOM 5739 C CA . ALA B 1 307 ? 8.641 -125.562 -53.375 1 89.38 307 ALA B CA 1
ATOM 5740 C C . ALA B 1 307 ? 10.047 -126.062 -53.656 1 89.38 307 ALA B C 1
ATOM 5742 O O . ALA B 1 307 ? 10.227 -126.938 -54.5 1 89.38 307 ALA B O 1
ATOM 5743 N N . ALA B 1 308 ? 10.992 -125.562 -53 1 89 308 ALA B N 1
ATOM 5744 C CA . ALA B 1 308 ? 12.367 -126 -53.156 1 89 308 ALA B CA 1
ATOM 5745 C C . ALA B 1 308 ? 12.547 -127.438 -52.688 1 89 308 ALA B C 1
ATOM 5747 O O . ALA B 1 308 ? 13.266 -128.25 -53.312 1 89 308 ALA B O 1
ATOM 5748 N N . ILE B 1 309 ? 11.93 -127.812 -51.75 1 85.88 309 ILE B N 1
ATOM 5749 C CA . ILE B 1 309 ? 11.992 -129.125 -51.188 1 85.88 309 ILE B CA 1
ATOM 5750 C C . ILE B 1 309 ? 11.328 -130.125 -52.156 1 85.88 309 ILE B C 1
ATOM 5752 O O . ILE B 1 309 ? 11.875 -131.25 -52.438 1 85.88 309 ILE B O 1
ATOM 5756 N N . GLU B 1 310 ? 10.188 -129.75 -52.656 1 82.88 310 GLU B N 1
ATOM 5757 C CA . GLU B 1 310 ? 9.477 -130.625 -53.594 1 82.88 310 GLU B CA 1
ATOM 5758 C C . GLU B 1 310 ? 10.25 -130.75 -54.875 1 82.88 310 GLU B C 1
ATOM 5760 O O . GLU B 1 310 ? 10.258 -131.875 -55.469 1 82.88 310 GL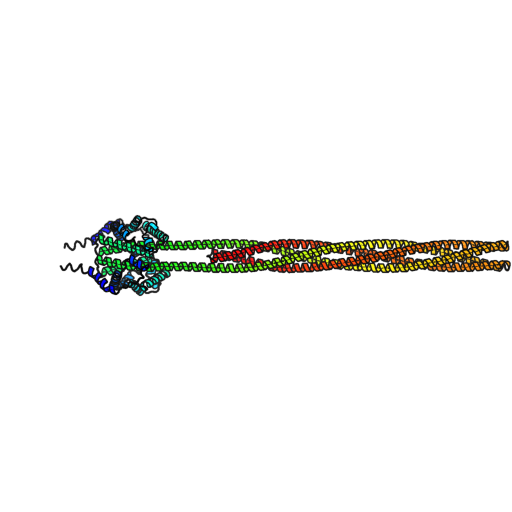U B O 1
ATOM 5765 N N . ALA B 1 311 ? 10.875 -129.75 -55.281 1 85.88 311 ALA B N 1
ATOM 5766 C CA . ALA B 1 311 ? 11.688 -129.75 -56.5 1 85.88 311 ALA B CA 1
ATOM 5767 C C . ALA B 1 311 ? 12.875 -130.75 -56.312 1 85.88 311 ALA B C 1
ATOM 5769 O O . ALA B 1 311 ? 13.25 -131.375 -57.25 1 85.88 311 ALA B O 1
ATOM 5770 N N . ALA B 1 312 ? 13.445 -130.875 -55.25 1 85.06 312 ALA B N 1
ATOM 5771 C CA . ALA B 1 312 ? 14.555 -131.75 -54.969 1 85.06 312 ALA B CA 1
ATOM 5772 C C . ALA B 1 312 ? 14.086 -133.25 -54.969 1 85.06 312 ALA B C 1
ATOM 5774 O O . ALA B 1 312 ? 14.797 -134.125 -55.438 1 85.06 312 ALA B O 1
ATOM 5775 N N . ARG B 1 313 ? 13 -133.375 -54.531 1 83.31 313 ARG B N 1
ATOM 5776 C CA . ARG B 1 313 ? 12.414 -134.75 -54.469 1 83.31 313 ARG B CA 1
ATOM 5777 C C . ARG B 1 313 ? 12.109 -135.25 -55.844 1 83.31 313 ARG B C 1
ATOM 5779 O O . ARG B 1 313 ? 12.125 -136.5 -56.062 1 83.31 313 ARG B O 1
ATOM 5786 N N . ALA B 1 314 ? 11.844 -134.375 -56.75 1 80.69 314 ALA B N 1
ATOM 5787 C CA . ALA B 1 314 ? 11.453 -134.75 -58.094 1 80.69 314 ALA B CA 1
ATOM 5788 C C . ALA B 1 314 ? 12.672 -135 -58.969 1 80.69 314 ALA B C 1
ATOM 5790 O O . ALA B 1 314 ? 12.547 -135.375 -60.125 1 80.69 314 ALA B O 1
ATOM 5791 N N . GLY B 1 315 ? 13.984 -134.875 -58.406 1 80.5 315 GLY B N 1
ATOM 5792 C CA . GLY B 1 315 ? 15.234 -135.25 -59.062 1 80.5 315 GLY B CA 1
ATOM 5793 C C . GLY B 1 315 ? 15.508 -134.375 -60.312 1 80.5 315 GLY B C 1
ATOM 5794 O O . GLY B 1 315 ? 15.492 -133.25 -60.281 1 80.5 315 GLY B O 1
ATOM 5795 N N . GLU B 1 316 ? 15.531 -135.125 -61.531 1 79.88 316 GLU B N 1
ATOM 5796 C CA . GLU B 1 316 ? 15.922 -134.5 -62.812 1 79.88 316 GLU B CA 1
ATOM 5797 C C . GLU B 1 316 ? 14.789 -133.75 -63.375 1 79.88 316 GLU B C 1
ATOM 5799 O O . GLU B 1 316 ? 15.031 -132.625 -64 1 79.88 316 GLU B O 1
ATOM 5804 N N . HIS B 1 317 ? 13.586 -134 -63.031 1 76.75 317 HIS B N 1
ATOM 5805 C CA . HIS B 1 317 ? 12.414 -133.25 -63.562 1 76.75 317 HIS B CA 1
ATOM 5806 C C . HIS B 1 317 ? 12.125 -132 -62.75 1 76.75 317 HIS B C 1
ATOM 5808 O O . HIS B 1 317 ? 11.352 -131.25 -63.219 1 76.75 317 HIS B O 1
ATOM 5814 N N . GLY B 1 318 ? 12.945 -131.875 -61.656 1 82.31 318 GLY B N 1
ATOM 5815 C CA . GLY B 1 318 ? 12.656 -130.75 -60.812 1 82.31 318 GLY B CA 1
ATOM 5816 C C . GLY B 1 318 ? 13.75 -129.625 -60.812 1 82.31 318 GLY B C 1
ATOM 5817 O O . GLY B 1 318 ? 13.664 -128.625 -60.094 1 82.31 318 GLY B O 1
ATOM 5818 N N . LYS B 1 319 ? 14.688 -129.875 -61.562 1 83.69 319 LYS B N 1
ATOM 5819 C CA . LYS B 1 319 ? 15.859 -129 -61.531 1 83.69 319 LYS B CA 1
ATOM 5820 C C . LYS B 1 319 ? 15.492 -127.5 -61.906 1 83.69 319 LYS B C 1
ATOM 5822 O O . LYS B 1 319 ? 15.953 -126.562 -61.25 1 83.69 319 LYS B O 1
ATOM 5827 N N . GLY B 1 320 ? 14.703 -127.312 -62.875 1 81.81 320 GLY B N 1
ATOM 5828 C CA . GLY B 1 320 ? 14.258 -125.938 -63.281 1 81.81 320 GLY B CA 1
ATOM 5829 C C . GLY B 1 320 ? 13.422 -125.25 -62.219 1 81.81 320 GLY B C 1
ATOM 5830 O O . GLY B 1 320 ? 13.594 -124.062 -61.969 1 81.81 320 GLY B O 1
ATOM 5831 N N . PHE B 1 321 ? 12.625 -126.062 -61.5 1 85.38 321 PHE B N 1
ATOM 5832 C CA . PHE B 1 321 ? 11.742 -125.5 -60.469 1 85.38 321 PHE B CA 1
ATOM 5833 C C . PHE B 1 321 ? 12.531 -125.188 -59.219 1 85.38 321 PHE B C 1
ATOM 5835 O O . PHE B 1 321 ? 12.195 -124.25 -58.5 1 85.38 321 PHE B O 1
ATOM 5842 N N . ALA B 1 322 ? 13.578 -125.938 -59 1 88.19 322 ALA B N 1
ATOM 5843 C CA . ALA B 1 322 ? 14.422 -125.688 -57.844 1 88.19 322 ALA B CA 1
ATOM 5844 C C . ALA B 1 322 ? 15.094 -124.312 -57.969 1 88.19 322 ALA B C 1
ATOM 5846 O O . ALA B 1 322 ? 15.211 -123.562 -56.969 1 88.19 322 ALA B O 1
ATOM 5847 N N . VAL B 1 323 ? 15.383 -123.875 -59.188 1 90 323 VAL B N 1
ATOM 5848 C CA . VAL B 1 323 ? 16.031 -122.562 -59.406 1 90 323 VAL B CA 1
ATOM 5849 C C . VAL B 1 323 ? 15.023 -121.438 -59.219 1 90 323 VAL B C 1
ATOM 5851 O O . VAL B 1 323 ? 15.344 -120.438 -58.594 1 90 323 VAL B O 1
ATOM 5854 N N . VAL B 1 324 ? 13.867 -121.688 -59.625 1 91.38 324 VAL B N 1
ATOM 5855 C CA . VAL B 1 324 ? 12.812 -120.688 -59.5 1 91.38 324 VAL B CA 1
ATOM 5856 C C . VAL B 1 324 ? 12.453 -120.5 -58 1 91.38 324 VAL B C 1
ATOM 5858 O O . VAL B 1 324 ? 12.312 -119.438 -57.531 1 91.38 324 VAL B O 1
ATOM 5861 N N . ALA B 1 325 ? 12.312 -121.562 -57.344 1 92.44 325 ALA B N 1
ATOM 5862 C CA . ALA B 1 325 ? 11.969 -121.562 -55.938 1 92.44 325 ALA B CA 1
ATOM 5863 C C . ALA B 1 325 ? 13.031 -120.875 -55.094 1 92.44 325 ALA B C 1
ATOM 5865 O O . ALA B 1 325 ? 12.703 -120.062 -54.188 1 92.44 325 ALA B O 1
ATOM 5866 N N . ASP B 1 326 ? 14.25 -121 -55.469 1 93.25 326 ASP B N 1
ATOM 5867 C CA . ASP B 1 326 ? 15.344 -120.375 -54.75 1 93.25 326 ASP B CA 1
ATOM 5868 C C . ASP B 1 326 ? 15.367 -118.875 -55.031 1 93.25 326 ASP B C 1
ATOM 5870 O O . ASP B 1 326 ? 15.648 -118.062 -54.125 1 93.25 326 ASP B O 1
ATOM 5874 N N . GLU B 1 327 ? 15.062 -118.562 -56.219 1 95.06 327 GLU B N 1
ATOM 5875 C CA . GLU B 1 327 ? 15.031 -117.125 -56.562 1 95.06 327 GLU B CA 1
ATOM 5876 C C . GLU B 1 327 ? 13.875 -116.438 -55.844 1 95.06 327 GLU B C 1
ATOM 5878 O O . GLU B 1 327 ? 14.031 -115.312 -55.344 1 95.06 327 GLU B O 1
ATOM 5883 N N . VAL B 1 328 ? 12.734 -117 -55.781 1 95.69 328 VAL B N 1
ATOM 5884 C CA . VAL B 1 328 ? 11.578 -116.438 -55.094 1 95.69 328 VAL B CA 1
ATOM 5885 C C . VAL B 1 328 ? 11.859 -116.312 -53.594 1 95.69 328 VAL B C 1
ATOM 5887 O O . VAL B 1 328 ? 11.453 -115.375 -52.969 1 95.69 328 VAL B O 1
ATOM 5890 N N . ARG B 1 329 ? 12.516 -117.312 -53.125 1 95.5 329 ARG B N 1
ATOM 5891 C CA . ARG B 1 329 ? 12.891 -117.25 -51.719 1 95.5 329 ARG B CA 1
ATOM 5892 C C . ARG B 1 329 ? 13.781 -116.062 -51.406 1 95.5 329 ARG B C 1
ATOM 5894 O O . ARG B 1 329 ? 13.562 -115.375 -50.438 1 95.5 329 ARG B O 1
ATOM 5901 N N . LYS B 1 330 ? 14.773 -115.75 -52.281 1 96.25 330 LYS B N 1
ATOM 5902 C CA . LYS B 1 330 ? 15.672 -114.625 -52.094 1 96.25 330 LYS B CA 1
ATOM 5903 C C . LYS B 1 330 ? 14.914 -113.312 -52.188 1 96.25 330 LYS B C 1
ATOM 5905 O O . LYS B 1 330 ? 15.172 -112.375 -51.406 1 96.25 330 LYS B O 1
ATOM 5910 N N . LEU B 1 331 ? 14.008 -113.25 -53.031 1 97 331 LEU B N 1
ATOM 5911 C CA . LEU B 1 331 ? 13.203 -112 -53.188 1 97 331 LEU B CA 1
ATOM 5912 C C . LEU B 1 331 ? 12.297 -111.812 -52 1 97 331 LEU B C 1
ATOM 5914 O O . LEU B 1 331 ? 12.102 -110.688 -51.562 1 97 331 LEU B O 1
ATOM 5918 N N . ALA B 1 332 ? 11.734 -112.812 -51.5 1 97.06 332 ALA B N 1
ATOM 5919 C CA . ALA B 1 332 ? 10.906 -112.75 -50.312 1 97.06 332 ALA B CA 1
ATOM 5920 C C . ALA B 1 332 ? 11.719 -112.25 -49.125 1 97.06 332 ALA B C 1
ATOM 5922 O O . ALA B 1 332 ? 11.234 -111.438 -48.312 1 97.06 332 ALA B O 1
ATOM 5923 N N . GLU B 1 333 ? 12.93 -112.75 -49.031 1 96.81 333 GLU B N 1
ATOM 5924 C CA . GLU B 1 333 ? 13.812 -112.312 -47.938 1 96.81 333 GLU B CA 1
ATOM 5925 C C . GLU B 1 333 ? 14.195 -110.812 -48.094 1 96.81 333 GLU B C 1
ATOM 5927 O O . GLU B 1 333 ? 14.281 -110.125 -47.094 1 96.81 333 GLU B O 1
ATOM 5932 N N . GLN B 1 334 ? 14.414 -110.438 -49.25 1 96.81 334 GLN B N 1
ATOM 5933 C CA . GLN B 1 334 ? 14.711 -109 -49.531 1 96.81 334 GLN B CA 1
ATOM 5934 C C . GLN B 1 334 ? 13.516 -108.125 -49.188 1 96.81 334 GLN B C 1
ATOM 5936 O O . GLN B 1 334 ? 13.68 -107 -48.656 1 96.81 334 GLN B O 1
ATOM 5941 N N . THR B 1 335 ? 12.328 -108.5 -49.5 1 97.38 335 THR B N 1
ATOM 5942 C CA . THR B 1 335 ? 11.117 -107.75 -49.188 1 97.38 335 THR B CA 1
ATOM 5943 C C . THR B 1 335 ? 10.938 -107.625 -47.656 1 97.38 335 THR B C 1
ATOM 5945 O O . THR B 1 335 ? 10.578 -106.562 -47.156 1 97.38 335 THR B O 1
ATOM 5948 N N . ARG B 1 336 ? 11.148 -108.75 -47.031 1 96.69 336 ARG B N 1
ATOM 5949 C CA . ARG B 1 336 ? 11.047 -108.75 -45.562 1 96.69 336 ARG B CA 1
ATOM 5950 C C . ARG B 1 336 ? 12.031 -107.75 -44.938 1 96.69 336 ARG B C 1
ATOM 5952 O O . ARG B 1 336 ? 11.672 -107 -44.031 1 96.69 336 ARG B O 1
ATOM 5959 N N . SER B 1 337 ? 13.281 -107.75 -45.469 1 97.06 337 SER B N 1
ATOM 5960 C CA . SER B 1 337 ? 14.305 -106.875 -44.969 1 97.06 337 SER B CA 1
ATOM 5961 C C . SER B 1 337 ? 13.93 -105.438 -45.25 1 97.06 337 SER B C 1
ATOM 5963 O O . SER B 1 337 ? 14.055 -104.562 -44.375 1 97.06 337 SER B O 1
ATOM 5965 N N . SER B 1 338 ? 13.477 -105.125 -46.375 1 97 338 SER B N 1
ATOM 5966 C CA . SER B 1 338 ? 13.047 -103.812 -46.75 1 97 338 SER B CA 1
ATOM 5967 C C . SER B 1 338 ? 11.859 -103.312 -45.906 1 97 338 SER B C 1
ATOM 5969 O O . SER B 1 338 ? 11.805 -102.188 -45.469 1 97 338 SER B O 1
ATOM 5971 N N . SER B 1 339 ? 10.898 -104.188 -45.656 1 97 339 SER B N 1
ATOM 5972 C CA . SER B 1 339 ? 9.742 -103.875 -44.844 1 97 339 SER B CA 1
ATOM 5973 C C . SER B 1 339 ? 10.148 -103.562 -43.406 1 97 339 SER B C 1
ATOM 5975 O O . SER B 1 339 ? 9.57 -102.688 -42.781 1 97 339 SER B O 1
ATOM 5977 N N . SER B 1 340 ? 11.133 -104.312 -42.969 1 96.38 340 SER B N 1
ATOM 5978 C CA . SER B 1 340 ? 11.648 -104.062 -41.625 1 96.38 340 SER B CA 1
ATOM 5979 C C . SER B 1 340 ? 12.266 -102.688 -41.531 1 96.38 340 SER B C 1
ATOM 5981 O O . SER B 1 340 ? 12.086 -101.938 -40.531 1 96.38 340 SER B O 1
ATOM 5983 N N . ASN B 1 341 ? 12.961 -102.25 -42.594 1 97 341 ASN B N 1
ATOM 5984 C CA . ASN B 1 341 ? 13.523 -100.875 -42.625 1 97 341 ASN B CA 1
ATOM 5985 C C . ASN B 1 341 ? 12.422 -99.812 -42.625 1 97 341 ASN B C 1
ATOM 5987 O O . ASN B 1 341 ? 12.547 -98.812 -41.938 1 97 341 ASN B O 1
ATOM 5991 N N . ILE B 1 342 ? 11.398 -100 -43.281 1 97.19 342 ILE B N 1
ATOM 5992 C CA . ILE B 1 342 ? 10.289 -99.062 -43.312 1 97.19 342 ILE B CA 1
ATOM 5993 C C . ILE B 1 342 ? 9.641 -98.938 -41.938 1 97.19 342 ILE B C 1
ATOM 5995 O O . ILE B 1 342 ? 9.266 -97.875 -41.469 1 97.19 342 ILE B O 1
ATOM 5999 N N . THR B 1 343 ? 9.453 -100.188 -41.344 1 96.56 343 THR B N 1
ATOM 6000 C CA . THR B 1 343 ? 8.867 -100.188 -40 1 96.56 343 THR B CA 1
ATOM 6001 C C . THR B 1 343 ? 9.664 -99.312 -39.031 1 96.56 343 THR B C 1
ATOM 6003 O O . THR B 1 343 ? 9.078 -98.562 -38.281 1 96.56 343 THR B O 1
ATOM 6006 N N . THR B 1 344 ? 11.016 -99.375 -39.156 1 97.06 344 THR B N 1
ATOM 6007 C CA . THR B 1 344 ? 11.883 -98.5 -38.281 1 97.06 344 THR B CA 1
ATOM 6008 C C . THR B 1 344 ? 11.703 -97.062 -38.625 1 97.06 344 THR B C 1
ATOM 6010 O O . THR B 1 344 ? 11.594 -96.188 -37.719 1 97.06 344 THR B O 1
ATOM 6013 N N . LEU B 1 345 ? 11.625 -96.75 -39.844 1 96.69 345 LEU B N 1
ATOM 6014 C CA . LEU B 1 345 ? 11.453 -95.375 -40.25 1 96.69 345 LEU B CA 1
ATOM 6015 C C . LEU B 1 345 ? 10.094 -94.812 -39.812 1 96.69 345 LEU B C 1
ATOM 6017 O O . LEU B 1 345 ? 9.984 -93.688 -39.406 1 96.69 345 LEU B O 1
ATOM 6021 N N . VAL B 1 346 ? 9.07 -95.562 -39.906 1 96.25 346 VAL B N 1
ATOM 6022 C CA . VAL B 1 346 ? 7.727 -95.188 -39.5 1 96.25 346 VAL B CA 1
ATOM 6023 C C . VAL B 1 346 ? 7.68 -94.938 -38 1 96.25 346 VAL B C 1
ATOM 6025 O O . VAL B 1 346 ? 7.074 -93.938 -37.531 1 96.25 346 VAL B O 1
ATOM 6028 N N . GLN B 1 347 ? 8.328 -95.812 -37.281 1 95.38 347 GLN B N 1
ATOM 6029 C CA . GLN B 1 347 ? 8.375 -95.625 -35.844 1 95.38 347 GLN B CA 1
ATOM 6030 C C . GLN B 1 347 ? 9.102 -94.375 -35.469 1 95.38 347 GLN B C 1
ATOM 6032 O O . GLN B 1 347 ? 8.664 -93.625 -34.562 1 95.38 347 GLN B O 1
ATOM 6037 N N . THR B 1 348 ? 10.172 -94.062 -36.156 1 95.44 348 THR B N 1
ATOM 6038 C CA . THR B 1 348 ? 10.898 -92.812 -35.969 1 95.44 348 THR B CA 1
ATOM 6039 C C . THR B 1 348 ? 10.031 -91.625 -36.312 1 95.44 348 THR B C 1
ATOM 6041 O O . THR B 1 348 ? 10.023 -90.625 -35.594 1 95.44 348 THR B O 1
ATOM 6044 N N . THR B 1 349 ? 9.281 -91.688 -37.344 1 94.19 349 THR B N 1
ATOM 6045 C CA . THR B 1 349 ? 8.391 -90.625 -37.812 1 94.19 349 THR B CA 1
ATOM 6046 C C . THR B 1 349 ? 7.316 -90.375 -36.75 1 94.19 349 THR B C 1
ATOM 6048 O O . THR B 1 349 ? 7.047 -89.188 -36.438 1 94.19 349 THR B O 1
ATOM 6051 N N . ILE B 1 350 ? 6.703 -91.438 -36.281 1 93.62 350 ILE B N 1
ATOM 6052 C CA . ILE B 1 350 ? 5.652 -91.312 -35.25 1 93.62 350 ILE B CA 1
ATOM 6053 C C . ILE B 1 350 ? 6.219 -90.625 -34.031 1 93.62 350 ILE B C 1
ATOM 6055 O O . ILE B 1 350 ? 5.566 -89.75 -33.438 1 93.62 350 ILE B O 1
ATOM 6059 N N . ALA B 1 351 ? 7.496 -90.938 -33.656 1 94 351 ALA B N 1
ATOM 6060 C CA . ALA B 1 351 ? 8.141 -90.312 -32.5 1 94 351 ALA B CA 1
ATOM 6061 C C . ALA B 1 351 ? 8.414 -88.812 -32.781 1 94 351 ALA B C 1
ATOM 6063 O O . ALA B 1 351 ? 8.219 -88 -31.875 1 94 351 ALA B O 1
ATOM 6064 N N . GLN B 1 352 ? 8.859 -88.5 -33.969 1 91.62 352 GLN B N 1
ATOM 6065 C CA . GLN B 1 352 ? 9.133 -87.125 -34.312 1 91.62 352 GLN B CA 1
ATOM 6066 C C . GLN B 1 352 ? 7.855 -86.312 -34.344 1 91.62 352 GLN B C 1
ATOM 6068 O O . GLN B 1 352 ? 7.859 -85.125 -33.969 1 91.62 352 GLN B O 1
ATOM 6073 N N . ILE B 1 353 ? 6.773 -86.875 -34.812 1 91.88 353 ILE B N 1
ATOM 6074 C CA . ILE B 1 353 ? 5.477 -86.188 -34.812 1 91.88 353 ILE B CA 1
ATOM 6075 C C . ILE B 1 353 ? 5.043 -85.875 -33.406 1 91.88 353 ILE B C 1
ATOM 6077 O O . ILE B 1 353 ? 4.566 -84.75 -33.125 1 91.88 353 ILE B O 1
ATOM 6081 N N . SER B 1 354 ? 5.246 -86.812 -32.5 1 92.12 354 SER B N 1
ATOM 6082 C CA . SER B 1 354 ? 4.918 -86.562 -31.094 1 92.12 354 SER B CA 1
ATOM 6083 C C . SER B 1 354 ? 5.723 -85.438 -30.516 1 92.12 354 SER B C 1
ATOM 6085 O O . SER B 1 354 ? 5.211 -84.625 -29.719 1 92.12 354 SER B O 1
ATOM 6087 N N . ASP B 1 355 ? 6.965 -85.312 -30.969 1 90.44 355 ASP B N 1
ATOM 6088 C CA . ASP B 1 355 ? 7.812 -84.188 -30.531 1 90.44 355 ASP B CA 1
ATOM 6089 C C . ASP B 1 355 ? 7.281 -82.875 -31.031 1 90.44 355 ASP B C 1
ATOM 6091 O O . ASP B 1 355 ? 7.27 -81.875 -30.297 1 90.44 355 ASP B O 1
ATOM 6095 N N . VAL B 1 356 ? 6.844 -82.812 -32.25 1 88.81 356 VAL B N 1
ATOM 6096 C CA . VAL B 1 356 ? 6.324 -81.625 -32.844 1 88.81 356 VAL B CA 1
ATOM 6097 C C . VAL B 1 356 ? 5.051 -81.188 -32.094 1 88.81 356 VAL B C 1
ATOM 6099 O O . VAL B 1 356 ? 4.844 -80 -31.859 1 88.81 356 VAL B O 1
ATOM 6102 N N . ILE B 1 357 ? 4.195 -82.125 -31.797 1 88.12 357 ILE B N 1
ATOM 6103 C CA . ILE B 1 357 ? 2.961 -81.875 -31.078 1 88.12 357 ILE B CA 1
ATOM 6104 C C . ILE B 1 357 ? 3.287 -81.188 -29.734 1 88.12 357 ILE B C 1
ATOM 6106 O O . ILE B 1 357 ? 2.654 -80.25 -29.359 1 88.12 357 ILE B O 1
ATOM 6110 N N . ALA B 1 358 ? 4.328 -81.688 -29.031 1 88.69 358 ALA B N 1
ATOM 6111 C CA . ALA B 1 358 ? 4.738 -81.125 -27.75 1 88.69 358 ALA B CA 1
ATOM 6112 C C . ALA B 1 358 ? 5.258 -79.688 -27.922 1 88.69 358 ALA B C 1
ATOM 6114 O O . ALA B 1 358 ? 4.973 -78.812 -27.109 1 88.69 358 ALA B O 1
ATOM 6115 N N . GLN B 1 359 ? 6.012 -79.5 -28.953 1 85.88 359 GLN B N 1
ATOM 6116 C CA . GLN B 1 359 ? 6.566 -78.125 -29.219 1 85.88 359 GLN B CA 1
ATOM 6117 C C . GLN B 1 359 ? 5.465 -77.125 -29.562 1 85.88 359 GLN B C 1
ATOM 6119 O O . GLN B 1 359 ? 5.5 -76 -29.109 1 85.88 359 GLN B O 1
ATOM 6124 N N . VAL B 1 360 ? 4.477 -77.562 -30.328 1 86.38 360 VAL B N 1
ATOM 6125 C CA . VAL B 1 360 ? 3.354 -76.75 -30.703 1 86.38 360 VAL B CA 1
ATOM 6126 C C . VAL B 1 360 ? 2.537 -76.375 -29.469 1 86.38 360 VAL B C 1
ATOM 6128 O O . VAL B 1 360 ? 2.074 -75.25 -29.328 1 86.38 360 VAL B O 1
ATOM 6131 N N . ASN B 1 361 ? 2.365 -77.312 -28.562 1 87.19 361 ASN B N 1
ATOM 6132 C CA . ASN B 1 361 ? 1.688 -77 -27.297 1 87.19 361 ASN B CA 1
ATOM 6133 C C . ASN B 1 361 ? 2.451 -76 -26.484 1 87.19 361 ASN B C 1
ATOM 6135 O O . ASN B 1 361 ? 1.843 -75.125 -25.812 1 87.19 361 ASN B O 1
ATOM 6139 N N . GLY B 1 362 ? 3.746 -76.062 -26.547 1 86.06 362 GLY B N 1
ATOM 6140 C CA . GLY B 1 362 ? 4.566 -75 -25.922 1 86.06 362 GLY B CA 1
ATOM 6141 C C . GLY B 1 362 ? 4.355 -73.625 -26.5 1 86.06 362 GLY B C 1
ATOM 6142 O O . GLY B 1 362 ? 4.285 -72.625 -25.766 1 86.06 362 GLY B O 1
ATOM 6143 N N . ILE B 1 363 ? 4.172 -73.562 -27.766 1 85.31 363 ILE B N 1
ATOM 6144 C CA . ILE B 1 363 ? 3.926 -72.25 -28.422 1 85.31 363 ILE B CA 1
ATOM 6145 C C . ILE B 1 363 ? 2.594 -71.688 -27.953 1 85.31 363 ILE B C 1
ATOM 6147 O O . ILE B 1 363 ? 2.488 -70.5 -27.703 1 85.31 363 ILE B O 1
ATOM 6151 N N . ASN B 1 364 ? 1.585 -72.5 -27.859 1 85.75 364 ASN B N 1
ATOM 6152 C CA . ASN B 1 364 ? 0.276 -72.062 -27.375 1 85.75 364 ASN B CA 1
ATOM 6153 C C . ASN B 1 364 ? 0.362 -71.438 -26 1 85.75 364 ASN B C 1
ATOM 6155 O O . ASN B 1 364 ? -0.284 -70.438 -25.734 1 85.75 364 ASN B O 1
ATOM 6159 N N . ARG B 1 365 ? 1.155 -72 -25.125 1 87.44 365 ARG B N 1
ATOM 6160 C CA . ARG B 1 365 ? 1.318 -71.5 -23.766 1 87.44 365 ARG B CA 1
ATOM 6161 C C . ARG B 1 365 ? 1.993 -70.125 -23.781 1 87.44 365 ARG B C 1
ATOM 6163 O O . ARG B 1 365 ? 1.587 -69.188 -23.062 1 87.44 365 ARG B O 1
ATOM 6170 N N . VAL B 1 366 ? 3.004 -70 -24.656 1 84.75 366 VAL B N 1
ATOM 6171 C CA . VAL B 1 366 ? 3.748 -68.75 -24.75 1 84.75 366 VAL B CA 1
ATOM 6172 C C . VAL B 1 366 ? 2.852 -67.625 -25.312 1 84.75 366 VAL B C 1
ATOM 6174 O O . VAL B 1 366 ? 2.895 -66.5 -24.859 1 84.75 366 VAL B O 1
ATOM 6177 N N . VAL B 1 367 ? 2.023 -67.938 -26.281 1 85.12 367 VAL B N 1
ATOM 6178 C CA . VAL B 1 367 ? 1.115 -66.938 -26.906 1 85.12 367 VAL B CA 1
ATOM 6179 C C . VAL B 1 367 ? 0.083 -66.5 -25.875 1 85.12 367 VAL B C 1
ATOM 6181 O O . VAL B 1 367 ? -0.214 -65.312 -25.781 1 85.12 367 VAL B O 1
ATOM 6184 N N . ASP B 1 368 ? -0.426 -67.438 -25.094 1 87.69 368 ASP B N 1
ATOM 6185 C CA . ASP B 1 368 ? -1.409 -67.062 -24.078 1 87.69 368 ASP B CA 1
ATOM 6186 C C . ASP B 1 368 ? -0.796 -66.188 -23.016 1 87.69 368 ASP B C 1
ATOM 6188 O O . ASP B 1 368 ? -1.409 -65.188 -22.609 1 87.69 368 ASP B O 1
ATOM 6192 N N . ALA B 1 369 ? 0.412 -66.438 -22.594 1 86.69 369 ALA B N 1
ATOM 6193 C CA . ALA B 1 369 ? 1.114 -65.625 -21.609 1 86.69 369 ALA B CA 1
ATOM 6194 C C . ALA B 1 369 ? 1.405 -64.25 -22.188 1 86.69 369 ALA B C 1
ATOM 6196 O O . ALA B 1 369 ? 1.283 -63.219 -21.484 1 86.69 369 ALA B O 1
ATOM 6197 N N . GLY B 1 370 ? 1.784 -64.25 -23.406 1 83.56 370 GLY B N 1
ATOM 6198 C CA . GLY B 1 370 ? 2.029 -62.969 -24.078 1 83.56 370 GLY B CA 1
ATOM 6199 C C . GLY B 1 370 ? 0.796 -62.094 -24.156 1 83.56 370 GLY B C 1
ATOM 6200 O O . GLY B 1 370 ? 0.873 -60.875 -23.922 1 83.56 370 GLY B O 1
ATOM 6201 N N . ASN B 1 371 ? -0.315 -62.656 -24.484 1 86.5 371 ASN B N 1
ATOM 6202 C CA . ASN B 1 371 ? -1.568 -61.938 -24.562 1 86.5 371 ASN B CA 1
ATOM 6203 C C . ASN B 1 371 ? -1.924 -61.312 -23.219 1 86.5 371 ASN B C 1
ATOM 6205 O O . ASN B 1 371 ? -2.412 -60.188 -23.156 1 86.5 371 ASN B O 1
ATOM 6209 N N . ASP B 1 372 ? -1.688 -62 -22.125 1 89.12 372 ASP B N 1
ATOM 6210 C CA . ASP B 1 372 ? -1.955 -61.469 -20.797 1 89.12 372 ASP B CA 1
ATOM 6211 C C . ASP B 1 372 ? -1.069 -60.25 -20.484 1 89.12 372 ASP B C 1
ATOM 6213 O O . ASP B 1 372 ? -1.547 -59.25 -19.969 1 89.12 372 ASP B O 1
ATOM 6217 N N . GLU B 1 373 ? 0.209 -60.406 -20.875 1 87.19 373 GLU B N 1
ATOM 6218 C CA . GLU B 1 373 ? 1.151 -59.312 -20.609 1 87.19 373 GLU B CA 1
ATOM 6219 C C . GLU B 1 373 ? 0.812 -58.062 -21.453 1 87.19 373 GLU B C 1
ATOM 6221 O O . GLU B 1 373 ? 0.95 -56.938 -20.969 1 87.19 373 GLU B O 1
ATOM 6226 N N . ILE B 1 374 ? 0.351 -58.25 -22.625 1 87.88 374 ILE B N 1
ATOM 6227 C CA . ILE B 1 374 ? -0.053 -57.125 -23.5 1 87.88 374 ILE B CA 1
ATOM 6228 C C . ILE B 1 374 ? -1.275 -56.438 -22.922 1 87.88 374 ILE B C 1
ATOM 6230 O O . ILE B 1 374 ? -1.359 -55.219 -22.938 1 87.88 374 ILE B O 1
ATOM 6234 N N . GLY B 1 375 ? -2.227 -57.25 -22.453 1 88.94 375 GLY B N 1
ATOM 6235 C CA . GLY B 1 375 ? -3.375 -56.656 -21.781 1 88.94 375 GLY B CA 1
ATOM 6236 C C . GLY B 1 375 ? -2.994 -55.781 -20.594 1 88.94 375 GLY B C 1
ATOM 6237 O O . GLY B 1 375 ? -3.52 -54.656 -20.438 1 88.94 375 GLY B O 1
ATOM 6238 N N . ASN B 1 376 ? -2.053 -56.219 -19.766 1 89.88 376 ASN B N 1
ATOM 6239 C CA . ASN B 1 376 ? -1.565 -55.438 -18.625 1 89.88 376 ASN B CA 1
ATOM 6240 C C . ASN B 1 376 ? -0.893 -54.156 -19.094 1 89.88 376 ASN B C 1
ATOM 6242 O O . ASN B 1 376 ? -1.071 -53.094 -18.469 1 89.88 376 ASN B O 1
ATOM 6246 N N . THR B 1 377 ? -0.147 -54.219 -20.125 1 89.25 377 THR B N 1
ATOM 6247 C CA . THR B 1 377 ? 0.527 -53.062 -20.656 1 89.25 377 THR B CA 1
ATOM 6248 C C . THR B 1 377 ? -0.489 -52.031 -21.172 1 89.25 377 THR B C 1
ATOM 6250 O O . THR B 1 377 ? -0.307 -50.812 -20.984 1 89.25 377 THR B O 1
ATOM 6253 N N . SER B 1 378 ? -1.515 -52.5 -21.828 1 90.75 378 SER B N 1
ATOM 6254 C CA . SER B 1 378 ? -2.584 -51.625 -22.297 1 90.75 378 SER B CA 1
ATOM 6255 C C . SER B 1 378 ? -3.207 -50.875 -21.141 1 90.75 378 SER B C 1
ATOM 6257 O O . SER B 1 378 ? -3.502 -49.656 -21.266 1 90.75 378 SER B O 1
ATOM 6259 N N . ASN B 1 379 ? -3.375 -51.5 -19.969 1 92 379 ASN B N 1
ATOM 6260 C CA . ASN B 1 379 ? -3.902 -50.844 -18.781 1 92 379 ASN B CA 1
ATOM 6261 C C . ASN B 1 379 ? -2.973 -49.75 -18.281 1 92 379 ASN B C 1
ATOM 6263 O O . ASN B 1 379 ? -3.432 -48.719 -17.797 1 92 379 ASN B O 1
ATOM 6267 N N . VAL B 1 380 ? -1.717 -50.062 -18.359 1 91.75 380 VAL B N 1
ATOM 6268 C CA . VAL B 1 380 ? -0.736 -49.062 -17.953 1 91.75 380 VAL B CA 1
ATOM 6269 C C . VAL B 1 380 ? -0.892 -47.781 -18.797 1 91.75 380 VAL B C 1
ATOM 6271 O O . VAL B 1 380 ? -0.904 -46.688 -18.266 1 91.75 380 VAL B O 1
ATOM 6274 N N . PHE B 1 381 ? -1.049 -47.938 -20.141 1 91.81 381 PHE B N 1
ATOM 6275 C CA . PHE B 1 381 ? -1.237 -46.781 -21.016 1 91.81 381 PHE B CA 1
ATOM 6276 C C . PHE B 1 381 ? -2.521 -46.031 -20.672 1 91.81 381 PHE B C 1
ATOM 6278 O O . PHE B 1 381 ? -2.576 -44.812 -20.766 1 91.81 381 PHE B O 1
ATOM 6285 N N . GLU B 1 382 ? -3.539 -46.75 -20.25 1 91.94 382 GLU B N 1
ATOM 6286 C CA . GLU B 1 382 ? -4.789 -46.094 -19.844 1 91.94 382 GLU B CA 1
ATOM 6287 C C . GLU B 1 382 ? -4.582 -45.219 -18.609 1 91.94 382 GLU B C 1
ATOM 6289 O O . GLU B 1 382 ? -5.121 -44.125 -18.531 1 91.94 382 GLU B O 1
ATOM 6294 N N . HIS B 1 383 ? -3.842 -45.719 -17.672 1 91.56 383 HIS B N 1
ATOM 6295 C CA . HIS B 1 383 ? -3.541 -44.938 -16.469 1 91.56 383 HIS B CA 1
ATOM 6296 C C . HIS B 1 383 ? -2.729 -43.688 -16.812 1 91.56 383 HIS B C 1
ATOM 6298 O O . HIS B 1 383 ? -2.957 -42.625 -16.25 1 91.56 383 HIS B O 1
ATOM 6304 N N . ILE B 1 384 ? -1.826 -43.875 -17.688 1 90.62 384 ILE B N 1
ATOM 6305 C CA . ILE B 1 384 ? -0.993 -42.75 -18.094 1 90.62 384 ILE B CA 1
ATOM 6306 C C . ILE B 1 384 ? -1.854 -41.688 -18.797 1 90.62 384 ILE B C 1
ATOM 6308 O O . ILE B 1 384 ? -1.693 -40.5 -18.547 1 90.62 384 ILE B O 1
ATOM 6312 N N . LEU B 1 385 ? -2.721 -42.125 -19.672 1 91.12 385 LEU B N 1
ATOM 6313 C CA . LEU B 1 385 ? -3.627 -41.188 -20.344 1 91.12 385 LEU B CA 1
ATOM 6314 C C . LEU B 1 385 ? -4.469 -40.438 -19.328 1 91.12 385 LEU B C 1
ATOM 6316 O O . LEU B 1 385 ? -4.648 -39.219 -19.469 1 91.12 385 LEU B O 1
ATOM 6320 N N . GLN B 1 386 ? -4.977 -41.094 -18.297 1 91 386 GLN B N 1
ATOM 6321 C CA . GLN B 1 386 ? -5.77 -40.438 -17.266 1 91 386 GLN B CA 1
ATOM 6322 C C . GLN B 1 386 ? -4.945 -39.406 -16.5 1 91 386 GLN B C 1
ATOM 6324 O O . GLN B 1 386 ? -5.402 -38.281 -16.281 1 91 386 GLN B O 1
ATOM 6329 N N . SER B 1 387 ? -3.775 -39.844 -16.125 1 89 387 SER B N 1
ATOM 6330 C CA . SER B 1 387 ? -2.883 -38.938 -15.406 1 89 387 SER B CA 1
ATOM 6331 C C . SER B 1 387 ? -2.535 -37.719 -16.25 1 89 387 SER B C 1
ATOM 6333 O O . SER B 1 387 ? -2.467 -36.594 -15.75 1 89 387 SER B O 1
ATOM 6335 N N . SER B 1 388 ? -2.246 -37.906 -17.5 1 89.56 388 SER B N 1
ATOM 6336 C CA . SER B 1 388 ? -1.925 -36.812 -18.422 1 89.56 388 SER B CA 1
ATOM 6337 C C . SER B 1 388 ? -3.088 -35.812 -18.547 1 89.56 388 SER B C 1
ATOM 6339 O O . SER B 1 388 ? -2.885 -34.625 -18.547 1 89.56 388 SER B O 1
ATOM 6341 N N . THR B 1 389 ? -4.273 -36.344 -18.656 1 90.62 389 THR B N 1
ATOM 6342 C CA . THR B 1 389 ? -5.461 -35.5 -18.734 1 90.62 389 THR B CA 1
ATOM 6343 C C . THR B 1 389 ? -5.625 -34.688 -17.469 1 90.62 389 THR B C 1
ATOM 6345 O O . THR B 1 389 ? -5.926 -33.469 -17.531 1 90.62 389 THR B O 1
ATOM 6348 N N . GLU B 1 390 ? -5.422 -35.281 -16.344 1 89.56 390 GLU B N 1
ATOM 6349 C CA . GLU B 1 390 ? -5.496 -34.594 -15.07 1 89.56 390 GLU B CA 1
ATOM 6350 C C . GLU B 1 390 ? -4.465 -33.469 -15 1 89.56 390 GLU B C 1
ATOM 6352 O O . GLU B 1 390 ? -4.777 -32.344 -14.562 1 89.56 390 GLU B O 1
ATOM 6357 N N . ASN B 1 391 ? -3.303 -33.719 -15.398 1 87.75 391 ASN B N 1
ATOM 6358 C CA . ASN B 1 391 ? -2.244 -32.719 -15.406 1 87.75 391 ASN B CA 1
ATOM 6359 C C . ASN B 1 391 ? -2.576 -31.578 -16.344 1 87.75 391 ASN B C 1
ATOM 6361 O O . ASN B 1 391 ? -2.289 -30.422 -16.047 1 87.75 391 ASN B O 1
ATOM 6365 N N . LYS B 1 392 ? -3.062 -31.922 -17.484 1 89.62 392 LYS B N 1
ATOM 6366 C CA . LYS B 1 392 ? -3.506 -30.891 -18.422 1 89.62 392 LYS B CA 1
ATOM 6367 C C . LYS B 1 392 ? -4.523 -29.953 -17.781 1 89.62 392 LYS B C 1
ATOM 6369 O O . LYS B 1 392 ? -4.383 -28.734 -17.844 1 89.62 392 LYS B O 1
ATOM 6374 N N . ASP B 1 393 ? -5.496 -30.484 -17.109 1 90.69 393 ASP B N 1
ATOM 6375 C CA . ASP B 1 393 ? -6.527 -29.703 -16.438 1 90.69 393 ASP B CA 1
ATOM 6376 C C . ASP B 1 393 ? -5.922 -28.828 -15.344 1 90.69 393 ASP B C 1
ATOM 6378 O O . ASP B 1 393 ? -6.285 -27.656 -15.211 1 90.69 393 ASP B O 1
ATOM 6382 N N . MET B 1 394 ? -5.039 -29.438 -14.594 1 85 394 MET B N 1
ATOM 6383 C CA . MET B 1 394 ? -4.375 -28.703 -13.516 1 85 394 MET B CA 1
ATOM 6384 C C . MET B 1 394 ? -3.572 -27.531 -14.07 1 85 394 MET B C 1
ATOM 6386 O O . MET B 1 394 ? -3.574 -26.438 -13.492 1 85 394 MET B O 1
ATOM 6390 N N . SER B 1 395 ? -2.855 -27.734 -15.141 1 87.31 395 SER B N 1
ATOM 6391 C CA . SER B 1 395 ? -2.057 -26.688 -15.766 1 87.31 395 SER B CA 1
ATOM 6392 C C . SER B 1 395 ? -2.939 -25.562 -16.297 1 87.31 395 SER B C 1
ATOM 6394 O O . SER B 1 395 ? -2.615 -24.391 -16.125 1 87.31 395 SER B O 1
ATOM 6396 N N . GLN B 1 396 ? -4.031 -25.891 -16.891 1 89.5 396 GLN B N 1
ATOM 6397 C CA . GLN B 1 396 ? -4.973 -24.891 -17.375 1 89.5 396 GLN B CA 1
ATOM 6398 C C . GLN B 1 396 ? -5.559 -24.078 -16.234 1 89.5 396 GLN B C 1
ATOM 6400 O O . GLN B 1 396 ? -5.703 -22.859 -16.344 1 89.5 396 GLN B O 1
ATOM 6405 N N . ASN B 1 397 ? -5.859 -24.734 -15.18 1 88.38 397 ASN B N 1
ATOM 6406 C CA . ASN B 1 397 ? -6.355 -24.031 -14 1 88.38 397 ASN B CA 1
ATOM 6407 C C . ASN B 1 397 ? -5.309 -23.078 -13.43 1 88.38 397 ASN B C 1
ATOM 6409 O O . ASN B 1 397 ? -5.637 -21.969 -13.023 1 88.38 397 ASN B O 1
ATOM 6413 N N . THR B 1 398 ? -4.094 -23.562 -13.352 1 86.12 398 THR B N 1
ATOM 6414 C CA . THR B 1 398 ? -3.008 -22.719 -12.867 1 86.12 398 THR B CA 1
ATOM 6415 C C . THR B 1 398 ? -2.871 -21.469 -13.734 1 86.12 398 THR B C 1
ATOM 6417 O O . THR B 1 398 ? -2.709 -20.359 -13.219 1 86.12 398 THR B O 1
ATOM 6420 N N . GLU B 1 399 ? -2.934 -21.656 -15.039 1 86.31 399 GLU B N 1
ATOM 6421 C CA . GLU B 1 399 ? -2.863 -20.516 -15.953 1 86.31 399 GLU B CA 1
ATOM 6422 C C . GLU B 1 399 ? -3.979 -19.516 -15.68 1 86.31 399 GLU B C 1
ATOM 6424 O O . GLU B 1 399 ? -3.736 -18.312 -15.648 1 86.31 399 GLU B O 1
ATOM 6429 N N . ALA B 1 400 ? -5.172 -19.984 -15.516 1 87.25 400 ALA B N 1
ATOM 6430 C CA . ALA B 1 400 ? -6.309 -19.125 -15.219 1 87.25 400 ALA B CA 1
ATOM 6431 C C . ALA B 1 400 ? -6.105 -18.391 -13.898 1 87.25 400 ALA B C 1
ATOM 6433 O O . ALA B 1 400 ? -6.402 -17.203 -13.789 1 87.25 400 ALA B O 1
ATOM 6434 N N . ASN B 1 401 ? -5.613 -19.125 -12.898 1 85.31 401 ASN B N 1
ATOM 6435 C CA . ASN B 1 401 ? -5.359 -18.516 -11.586 1 85.31 401 ASN B CA 1
ATOM 6436 C C . ASN B 1 401 ? -4.285 -17.438 -11.664 1 85.31 401 ASN B C 1
ATOM 6438 O O . ASN B 1 401 ? -4.402 -16.391 -11.016 1 85.31 401 ASN B O 1
ATOM 6442 N N . ILE B 1 402 ? -3.27 -17.641 -12.445 1 85.94 402 ILE B N 1
ATOM 6443 C CA . ILE B 1 402 ? -2.189 -16.672 -12.602 1 85.94 402 ILE B CA 1
ATOM 6444 C C . ILE B 1 402 ? -2.719 -15.422 -13.289 1 85.94 402 ILE B C 1
ATOM 6446 O O . ILE B 1 402 ? -2.307 -14.305 -12.953 1 85.94 402 ILE B O 1
ATOM 6450 N N . GLN B 1 403 ? -3.588 -15.57 -14.25 1 85.94 403 GLN B N 1
ATOM 6451 C CA . GLN B 1 403 ? -4.199 -14.406 -14.891 1 85.94 403 GLN B CA 1
ATOM 6452 C C . GLN B 1 403 ? -4.965 -13.562 -13.875 1 85.94 403 GLN B C 1
ATOM 6454 O O . GLN B 1 403 ? -4.859 -12.336 -13.875 1 85.94 403 GLN B O 1
ATOM 6459 N N . THR B 1 404 ? -5.719 -14.195 -13.055 1 85.12 404 THR B N 1
ATOM 6460 C CA . THR B 1 404 ? -6.434 -13.508 -11.984 1 85.12 404 THR B CA 1
ATOM 6461 C C . THR B 1 404 ? -5.461 -12.812 -11.039 1 85.12 404 THR B C 1
ATOM 6463 O O . THR B 1 404 ? -5.656 -11.656 -10.672 1 85.12 404 THR B O 1
ATOM 6466 N N . LEU B 1 405 ? -4.395 -13.5 -10.695 1 82.44 405 LEU B N 1
ATOM 6467 C CA . LEU B 1 405 ? -3.361 -12.953 -9.812 1 82.44 405 LEU B CA 1
ATOM 6468 C C . LEU B 1 405 ? -2.73 -11.703 -10.43 1 82.44 405 LEU B C 1
ATOM 6470 O O . LEU B 1 405 ? -2.537 -10.703 -9.734 1 82.44 405 LEU B O 1
ATOM 6474 N N . THR B 1 406 ? -2.453 -11.797 -11.664 1 83.62 406 THR B N 1
ATOM 6475 C CA . THR B 1 406 ? -1.852 -10.664 -12.359 1 83.62 406 THR B CA 1
ATOM 6476 C C . THR B 1 406 ? -2.77 -9.445 -12.312 1 83.62 406 THR B C 1
ATOM 6478 O O . THR B 1 406 ? -2.309 -8.328 -12.102 1 83.62 406 THR B O 1
ATOM 6481 N N . THR B 1 407 ? -4.023 -9.672 -12.492 1 86.31 407 THR B N 1
ATOM 6482 C CA . THR B 1 407 ? -4.996 -8.586 -12.414 1 86.31 407 THR B CA 1
ATOM 6483 C C . THR B 1 407 ? -5 -7.965 -11.023 1 86.31 407 THR B C 1
ATOM 6485 O O . THR B 1 407 ? -4.996 -6.742 -10.883 1 86.31 407 THR B O 1
ATOM 6488 N N . LEU B 1 408 ? -4.992 -8.797 -9.984 1 80.69 408 LEU B N 1
ATOM 6489 C CA . LEU B 1 408 ? -4.98 -8.336 -8.602 1 80.69 408 LEU B CA 1
ATOM 6490 C C . LEU B 1 408 ? -3.701 -7.566 -8.297 1 80.69 408 LEU B C 1
ATOM 6492 O O . LEU B 1 408 ? -3.738 -6.539 -7.617 1 80.69 408 LEU B O 1
ATOM 6496 N N . LEU B 1 409 ? -2.605 -7.992 -8.797 1 82.81 409 LEU B N 1
ATOM 6497 C CA . LEU B 1 409 ? -1.32 -7.336 -8.586 1 82.81 409 LEU B CA 1
ATOM 6498 C C . LEU B 1 409 ? -1.295 -5.965 -9.258 1 82.81 409 LEU B C 1
ATOM 6500 O O . LEU B 1 409 ? -0.74 -5.012 -8.703 1 82.81 409 LEU B O 1
ATOM 6504 N N . ASN B 1 410 ? -1.876 -5.898 -10.398 1 86 410 ASN B N 1
ATOM 6505 C CA . ASN B 1 410 ? -1.983 -4.605 -11.07 1 86 410 ASN B CA 1
ATOM 6506 C C . ASN B 1 410 ? -2.812 -3.619 -10.258 1 86 410 ASN B C 1
ATOM 6508 O O . ASN B 1 410 ? -2.492 -2.43 -10.195 1 86 410 ASN B O 1
ATOM 6512 N N . GLU B 1 411 ? -3.832 -4.113 -9.672 1 83.5 411 GLU B N 1
ATOM 6513 C CA . GLU B 1 411 ? -4.652 -3.273 -8.805 1 83.5 411 GLU B CA 1
ATOM 6514 C C . GLU B 1 411 ? -3.855 -2.773 -7.602 1 83.5 411 GLU B C 1
ATOM 6516 O O . GLU B 1 411 ? -3.961 -1.605 -7.223 1 83.5 411 GLU B O 1
ATOM 6521 N N . ILE B 1 412 ? -3.104 -3.619 -7.008 1 81.19 412 ILE B N 1
ATOM 6522 C CA . ILE B 1 412 ? -2.27 -3.242 -5.871 1 81.19 412 ILE B CA 1
ATOM 6523 C C . ILE B 1 412 ? -1.227 -2.219 -6.312 1 81.19 412 ILE B C 1
ATOM 6525 O O . ILE B 1 412 ? -0.983 -1.23 -5.617 1 81.19 412 ILE B O 1
ATOM 6529 N N . ASN B 1 413 ? -0.641 -2.441 -7.453 1 83.19 413 ASN B N 1
ATOM 6530 C CA . ASN B 1 413 ? 0.336 -1.508 -8.008 1 83.19 413 ASN B CA 1
ATOM 6531 C C . ASN B 1 413 ? -0.264 -0.118 -8.195 1 83.19 413 ASN B C 1
ATOM 6533 O O . ASN B 1 413 ? 0.374 0.887 -7.879 1 83.19 413 ASN B O 1
ATOM 6537 N N . GLU B 1 414 ? -1.433 -0.051 -8.727 1 84.88 414 GLU B N 1
ATOM 6538 C CA . GLU B 1 414 ? -2.129 1.22 -8.898 1 84.88 414 GLU B CA 1
ATOM 6539 C C . GLU B 1 414 ? -2.391 1.896 -7.559 1 84.88 414 GLU B C 1
ATOM 6541 O O . GLU B 1 414 ? -2.229 3.111 -7.43 1 84.88 414 GLU B O 1
ATOM 6546 N N . ALA B 1 415 ? -2.811 1.122 -6.617 1 79.06 415 ALA B N 1
ATOM 6547 C CA . ALA B 1 415 ? -3.082 1.648 -5.281 1 79.06 415 ALA B CA 1
ATOM 6548 C C . ALA B 1 415 ? -1.814 2.213 -4.645 1 79.06 415 ALA B C 1
ATOM 6550 O O . ALA B 1 415 ? -1.837 3.297 -4.059 1 79.06 415 ALA B O 1
ATOM 6551 N N . VAL B 1 416 ? -0.73 1.592 -4.727 1 78.75 416 VAL B N 1
ATOM 6552 C CA . VAL B 1 416 ? 0.55 2.021 -4.172 1 78.75 416 VAL B CA 1
ATOM 6553 C C . VAL B 1 416 ? 1.026 3.283 -4.891 1 78.75 416 VAL B C 1
ATOM 6555 O O . VAL B 1 416 ? 1.537 4.211 -4.258 1 78.75 416 VAL B O 1
ATOM 6558 N N . SER B 1 417 ? 0.836 3.311 -6.203 1 82.56 417 SER B N 1
ATOM 6559 C CA . SER B 1 417 ? 1.189 4.496 -6.98 1 82.56 417 SER B CA 1
ATOM 6560 C C . SER B 1 417 ? 0.38 5.707 -6.535 1 82.56 417 SER B C 1
ATOM 6562 O O . SER B 1 417 ? 0.926 6.805 -6.379 1 82.56 417 SER B O 1
ATOM 6564 N N . LYS B 1 418 ? -0.865 5.551 -6.359 1 81.69 418 LYS B N 1
ATOM 6565 C CA . LYS B 1 418 ? -1.737 6.617 -5.875 1 81.69 418 LYS B CA 1
ATOM 6566 C C . LYS B 1 418 ? -1.304 7.098 -4.492 1 81.69 418 LYS B C 1
ATOM 6568 O O . LYS B 1 418 ? -1.353 8.297 -4.203 1 81.69 418 LYS B O 1
ATOM 6573 N N . MET B 1 419 ? -0.891 6.207 -3.643 1 75.69 419 MET B N 1
ATOM 6574 C CA . MET B 1 419 ? -0.412 6.547 -2.305 1 75.69 419 MET B CA 1
ATOM 6575 C C . MET B 1 419 ? 0.863 7.383 -2.381 1 75.69 419 MET B C 1
ATOM 6577 O O . MET B 1 419 ? 1.036 8.328 -1.612 1 75.69 419 MET B O 1
ATOM 6581 N N . ALA B 1 420 ? 1.726 7.051 -3.283 1 77.44 420 ALA B N 1
ATOM 6582 C CA . ALA B 1 420 ? 2.953 7.82 -3.475 1 77.44 420 ALA B CA 1
ATOM 6583 C C . ALA B 1 420 ? 2.643 9.258 -3.893 1 77.44 420 ALA B C 1
ATOM 6585 O O . ALA B 1 420 ? 3.211 10.203 -3.346 1 77.44 420 ALA B O 1
ATOM 6586 N N . VAL B 1 421 ? 1.728 9.477 -4.812 1 82 421 VAL B N 1
ATOM 6587 C CA . VAL B 1 421 ? 1.335 10.797 -5.301 1 82 421 VAL B CA 1
ATOM 6588 C C . VAL B 1 421 ? 0.671 11.586 -4.176 1 82 421 VAL B C 1
ATOM 6590 O O . VAL B 1 421 ? 0.979 12.766 -3.975 1 82 421 VAL B O 1
ATOM 6593 N N . SER B 1 422 ? -0.237 10.93 -3.402 1 75.88 422 SER B N 1
ATOM 6594 C CA . SER B 1 422 ? -0.939 11.578 -2.299 1 75.88 422 SER B CA 1
ATOM 6595 C C . SER B 1 422 ? 0.03 12.008 -1.203 1 75.88 422 SER B C 1
ATOM 6597 O O . SER B 1 422 ? -0.151 13.062 -0.585 1 75.88 422 SER B O 1
ATOM 6599 N N . SER B 1 423 ? 1.032 11.234 -0.944 1 75.94 423 SER B N 1
ATOM 6600 C CA . SER B 1 423 ? 2.047 11.562 0.052 1 75.94 423 SER B CA 1
ATOM 6601 C C . SER B 1 423 ? 2.834 12.805 -0.35 1 75.94 423 SER B C 1
ATOM 6603 O O . SER B 1 423 ? 3.139 13.656 0.491 1 75.94 423 SER B O 1
ATOM 6605 N N . GLU B 1 424 ? 3.133 12.914 -1.633 1 78.81 424 GLU B N 1
ATOM 6606 C CA . GLU B 1 424 ? 3.824 14.102 -2.141 1 78.81 424 GLU B CA 1
ATOM 6607 C C . GLU B 1 424 ? 2.947 15.344 -2.027 1 78.81 424 GLU B C 1
ATOM 6609 O O . GLU B 1 424 ? 3.43 16.422 -1.659 1 78.81 424 GLU B O 1
ATOM 6614 N N . GLU B 1 425 ? 1.685 15.195 -2.311 1 79.75 425 GLU B N 1
ATOM 6615 C CA . GLU B 1 425 ? 0.739 16.297 -2.186 1 79.75 425 GLU B CA 1
ATOM 6616 C C . GLU B 1 425 ? 0.606 16.75 -0.734 1 79.75 425 GLU B C 1
ATOM 6618 O O . GLU B 1 425 ? 0.521 17.953 -0.456 1 79.75 425 GLU B O 1
ATOM 6623 N N . LEU B 1 426 ? 0.551 15.844 0.174 1 74.88 426 LEU B N 1
ATOM 6624 C CA . LEU B 1 426 ? 0.493 16.172 1.596 1 74.88 426 LEU B CA 1
ATOM 6625 C C . LEU B 1 426 ? 1.738 16.938 2.031 1 74.88 426 LEU B C 1
ATOM 6627 O O . LEU B 1 426 ? 1.64 17.922 2.756 1 74.88 426 LEU B O 1
ATOM 6631 N N . ASN B 1 427 ? 2.902 16.484 1.55 1 76.38 427 ASN B N 1
ATOM 6632 C CA . ASN B 1 427 ? 4.16 17.172 1.857 1 76.38 427 ASN B CA 1
ATOM 6633 C C . ASN B 1 427 ? 4.156 18.609 1.365 1 76.38 427 ASN B C 1
ATOM 6635 O O . ASN B 1 427 ? 4.582 19.516 2.084 1 76.38 427 ASN B O 1
ATOM 6639 N N . GLN B 1 428 ? 3.652 18.828 0.191 1 79.81 428 GLN B N 1
ATOM 6640 C CA . GLN B 1 428 ? 3.582 20.172 -0.38 1 79.81 428 GLN B CA 1
ATOM 6641 C C . GLN B 1 428 ? 2.6 21.047 0.394 1 79.81 428 GLN B C 1
ATOM 6643 O O . GLN B 1 428 ? 2.875 22.219 0.648 1 79.81 428 GLN B O 1
ATOM 6648 N N . THR B 1 429 ? 1.504 20.469 0.763 1 74.12 429 THR B N 1
ATOM 6649 C CA . THR B 1 429 ? 0.475 21.219 1.478 1 74.12 429 THR B CA 1
ATOM 6650 C C . THR B 1 429 ? 0.973 21.641 2.857 1 74.12 429 THR B C 1
ATOM 6652 O O . THR B 1 429 ? 0.794 22.797 3.264 1 74.12 429 THR B O 1
ATOM 6655 N N . VAL B 1 430 ? 1.623 20.797 3.545 1 73.06 430 VAL B N 1
ATOM 6656 C CA . VAL B 1 430 ? 2.137 21.094 4.879 1 73.06 430 VAL B CA 1
ATOM 6657 C C . VAL B 1 430 ? 3.291 22.094 4.781 1 73.06 430 VAL B C 1
ATOM 6659 O O . VAL B 1 430 ? 3.412 22.984 5.613 1 73.06 430 VAL B O 1
ATOM 6662 N N . SER B 1 431 ? 4.086 21.906 3.684 1 74.38 431 SER B N 1
ATOM 6663 C CA . SER B 1 431 ? 5.191 22.844 3.479 1 74.38 431 SER B CA 1
ATOM 6664 C C . SER B 1 431 ? 4.676 24.25 3.205 1 74.38 431 SER B C 1
ATOM 6666 O O . SER B 1 431 ? 5.285 25.234 3.639 1 74.38 431 SER B O 1
ATOM 6668 N N . ASN B 1 432 ? 3.568 24.328 2.539 1 71.81 432 ASN B N 1
ATOM 6669 C CA . ASN B 1 432 ? 2.988 25.625 2.201 1 71.81 432 ASN B CA 1
ATOM 6670 C C . ASN B 1 432 ? 2.193 26.203 3.367 1 71.81 432 ASN B C 1
ATOM 6672 O O . ASN B 1 432 ? 1.849 27.391 3.361 1 71.81 432 ASN B O 1
ATOM 6676 N N . PHE B 1 433 ? 1.908 25.344 4.246 1 65.81 433 PHE B N 1
ATOM 6677 C CA . PHE B 1 433 ? 1.191 25.828 5.418 1 65.81 433 PHE B CA 1
ATOM 6678 C C . PHE B 1 433 ? 2.141 26.547 6.379 1 65.81 433 PHE B C 1
ATOM 6680 O O . PHE B 1 433 ? 1.799 27.578 6.941 1 65.81 433 PHE B O 1
#

pLDDT: mean 88.45, std 10.02, range [26.53, 98.19]

Secondary structure (DSSP, 8-state):
--TTHHHHTTHHHHHHHHHHHGGG-EE---TTSHHHHHHHHHT--HHHHHHHHHHHHHHHHHHHHHHHHHTT---HHHHHHH-GGGGT--HHHHHHHHHGGGS-EESHHHHHHHHHHHHHHHHTT--HHHHHHHHHHHHHHHHHHHHHHH---HHHHHHHHHHHHHHHHHHHHHHHHHHHHHHHHHHHHHHHHHHHHHHHHHHHHHHHHHHHHHHHHHHHHHHHHHHHHHHHHHHHHHHHHHHHHHHHHHHHHHHHHHHHHHHHHHHHHHHHHHHHHHHHHHHHHHHHHHHHHHHHHHHHHHHHHHHHHHHHHTGGGGHHHHHHHHHHHHHHHHHHHHHHHHHHHHHHHHHHHHHHHHHHHHHHHHHHHHHHHHHHHHHHHHHHHHHHHHHHHHHHHHHHHHHHHHHHHHHHHHHHHHHHHHHHHHHHHHHH-/--SSSSHHHHHHHHHHHHHHHGGG-EE---TTSHHHHHHHHHT--HHHHHHHHHHHHHHHHHHHHHHHHHTT---HHHHHHH-GGGGT--HHHHHHHHHGGGS-EESHHHHHHHHHHHHHHHHTT--HHHHHHHHHHHHHHHHHHHHHHH---HHHHHHHHHHHHHHHHHHHHHHHHHHHHHHHHHHHHHHHHHHHHHHHHHHHHHHHHHHHHHHHHHHHHHHHHHHHHHHHHHHHHHHHHHHHHHHHHHHHHHHHHHHHHHHHHHHHHHHHHHHHHHHHHHHHHHHHHHHHHHHHHHHHHHHHHHHHHHHHHTGGGGHHHHHHHHHHHHHHHHHHHHHHHHHHHHHHHHHHHHHHHHHHHHHHHHHHHHHHHHHHHHHHHHHHHHHHHHHHHHHHHHHHHHHHHHHHHHHHHHHHHHHHHHHHHHHHHHHH-

Foldseek 3Di:
DVVVVPVVVQVVPLVVQLVVQLVQAADDDDPPDPVVVLCVVLVADSSLLSSLLSCLVLCLVCVVVLLVVLLPDDDPLLVLVSVCVLLPDDPVVVSVVVSVLSNNYDDPVVLVVLLVLLLSSLVSPHDLVSVLVSLVSSLVVSLVSSCVVSVHDPVSSVSNSSSSVSSSVVSSVSSVVSNVVNVVVVVVVVVVVVLVVLLVVLVVVLVVLLVVLVVVLVVLVVVLVVLVVLLVVLVVLLVVLVVLLVVLVVVLVVLVVVLVVLVVVLVVLVVVLVVLVVQLVVLVVLLVVLVVQLVVLVVQLVVLVVQLVVLVVVPPVRPVSNVVSVVSNVVSVVSNVVSVVSNVVSVVSNVVSVVVNVVSVVSVVVSVVVNVVSVVVNVVSVVSNVVSVVSNVVSVVSNVVSVVVSVVSVVVSVVSVVSNVVSVVSSVVSVVD/DVVVVVVCVQVVPLVVQLVVQLVVAADDDDPPDPLVVLCVVLVADSSLLSSLLSCLVLCLVCLVVLLVVLLPDDDPLLVLVSVCVLLPDDPVVVSVVVSVLSNNYDDPVVLVVLLVLLLSSLVSPHDLVSVVVSLVSSLVVSLVSSCVPSVHDPVSSVSNNSSSVSSSVVSSVSSVVSNVVNVVVVVVVVVVVVLVVLLVVLVVVLVVLLVVLVVVLVVLVVVLVVLVVLLVVLVVLLVVLVVLLVVLVVVLVVLVVVLVVLVVVVVVLVVVLVVLVVQLVVLVVLLVVLVVQLVVLVVQLVVLVVQLVVLVVVPPVSPVSNVVSVVSNVVSVVSNVVSVVSNVVSVVSNVVSVVVNVVSVVVVVVSVVVSVVSVVVNVVSVVSNVVSVVSNVVSVVSNVVSVVVSVVSVVVSVVSVVSNVVSVVSSVVSVVD

Organism: NCBI:txid582686

Nearest PDB structures (foldseek):
  3g67-assembly1_A  TM=8.266E-01  e=4.186E-05  Thermotoga maritima
  3g6b-assembly1_A  TM=7.921E-01  e=9.886E-05  Thermotoga maritima
  8c5v-assembly1_I  TM=4.551E-01  e=2.020E-06  Escherichia coli
  5nnv-assembly1_A  TM=5.710E-01  e=1.725E-01  Bacillus subtilis subsp. subtilis str. 168
  6r1j-assembly1_D-2  TM=2.982E-01  e=7.709E+00  Aeromonas hydrophila J-1

Solvent-accessible surface area (backbone atoms only — not comparable to full-atom values): 42913 Å² total; per-residue (Å²): 124,74,77,63,52,63,70,63,48,56,68,41,46,57,55,48,36,24,64,69,29,44,83,71,38,43,82,58,65,59,82,89,32,73,67,40,51,45,34,58,49,46,61,61,45,68,64,39,24,4,42,35,34,56,43,30,67,61,48,61,72,43,44,65,60,50,45,63,70,64,54,67,56,80,52,66,65,52,32,58,67,55,41,36,66,79,7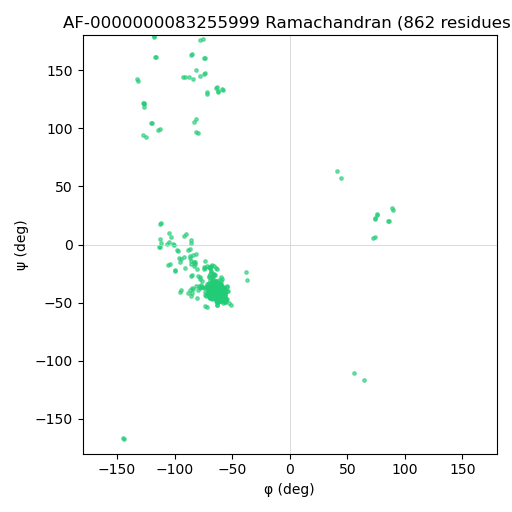9,72,44,49,68,66,56,51,52,51,55,60,49,49,73,22,56,14,57,42,35,69,67,51,52,50,53,32,37,51,50,11,44,52,36,50,74,69,64,51,49,68,54,42,53,53,26,52,52,47,32,50,51,52,54,50,50,50,52,49,45,68,70,66,65,45,47,32,70,52,42,50,53,51,50,50,37,52,52,34,53,53,49,51,52,51,34,46,22,49,52,26,28,52,52,46,51,51,48,52,52,52,50,52,50,51,53,53,50,49,53,50,38,51,51,52,47,53,49,32,53,52,49,47,53,51,36,50,54,43,52,54,47,50,54,51,45,52,54,51,48,52,52,44,37,51,43,25,52,51,38,30,54,41,19,54,50,39,37,53,37,31,53,50,30,48,53,36,49,50,51,37,52,52,36,48,53,53,44,52,52,45,50,53,51,42,52,52,51,49,53,51,45,47,53,47,40,50,50,44,44,51,49,38,49,52,43,31,50,46,20,51,52,41,27,50,52,18,51,52,42,30,52,53,15,59,73,49,48,85,82,12,53,72,50,31,54,51,18,51,52,44,26,54,50,17,50,50,40,31,52,48,29,50,52,41,48,52,47,34,53,51,44,49,52,50,48,53,50,42,53,53,45,51,53,50,45,53,53,39,50,54,54,33,52,54,35,50,54,53,32,50,52,32,37,51,52,41,37,52,40,23,51,51,38,30,53,44,21,53,48,41,39,54,50,42,53,54,43,52,54,48,49,50,51,44,50,51,52,43,51,52,49,46,53,51,36,52,50,51,45,51,52,48,70,70,98,124,74,81,70,54,65,69,58,50,53,66,36,46,57,54,46,37,23,64,69,30,45,82,70,39,42,82,58,64,59,82,89,32,71,67,38,53,45,34,58,47,45,62,61,46,65,64,39,26,4,43,35,34,58,43,31,66,62,47,62,72,43,46,64,60,50,45,62,71,62,52,66,57,78,52,65,63,51,31,58,67,54,41,36,66,78,78,72,44,50,69,65,55,50,52,50,53,59,49,49,73,21,56,14,56,42,38,68,66,50,52,49,54,32,38,52,51,12,44,51,37,50,74,69,64,51,49,69,54,42,52,54,25,53,52,47,33,50,51,51,51,51,50,52,52,50,48,69,69,64,66,51,48,34,70,51,37,50,53,51,51,50,38,53,50,34,52,52,49,52,50,50,35,45,22,49,52,26,29,52,53,46,51,50,49,52,54,51,48,52,50,50,51,52,49,49,54,49,37,51,51,52,48,53,48,34,53,53,50,48,52,51,37,51,54,43,53,53,48,48,52,51,45,52,53,52,45,52,51,44,39,50,42,24,53,51,40,29,52,39,21,55,50,38,36,52,37,30,53,52,30,48,54,35,49,50,51,39,52,52,37,48,52,52,44,52,52,44,50,53,52,44,53,53,50,49,52,51,45,48,52,46,39,51,51,41,44,53,49,37,50,51,42,31,50,48,18,50,51,41,26,52,53,18,50,53,42,29,52,53,15,58,72,50,49,83,83,12,53,70,50,31,53,51,18,52,51,43,26,53,48,18,51,51,41,32,53,48,29,52,53,40,49,53,47,34,53,50,44,49,53,51,48,54,50,43,55,54,46,52,53,50,45,54,52,40,50,54,53,34,52,53,37,51,56,53,33,48,50,32,36,50,53,39,37,52,40,23,50,51,38,30,54,44,22,53,49,41,38,54,50,41,53,53,44,52,54,48,50,50,51,45,52,52,51,44,51,53,50,47,55,50,38,51,51,51,46,52,52,50,70,73,99

Radius of gyration: 76.22 Å; Cα contacts (8 Å, |Δi|>4): 997; chains: 2; bounding box: 49×237×121 Å